Protein AF-A0AAN9B7I4-F1 (afdb_monomer_lite)

pLDDT: mean 71.46, std 21.98, range [24.2, 97.31]

Organism: NCBI:txid31220

Secondary structure (DSSP, 8-state):
------------------------------------------------------------------PPPPTT-------PPPGGGSS----HHHHHHHHHHHHHHHHHHHHHHHHHH-----------------------------------------------------------------------------------TTHHHHHHHHHHHHHHHHHHHHHHHHHHHHHHHHHHHHHHHHHHHHHHHHHHHHHHHHHHHHHHHHHHHHHHHHHHHHHHHHHHHHHHHHHHHHHHHHHHHHHHHHHHHHHHHHHHHHHHHHHHHHHHHHHHHHHHHHHHHHHHHHHHHHHHHHHHHHHHHHHHHHHHHHHHHHHHHHHHHHHHHHHHHHHHHHHHHHHHHHHHHHHHHHHHHHHHHHHHHHHHHHHHHHHHHHHHHHHHHHHHHHHHHHHHHTTTTTHHHHTTHHHHTTHHHHHHHHHHHHHHHHHHHHHHHHHHHHHHHHHHHHHHHHHHHHHHHHHHHHHHHHHHHHHHHHHHHHHHHHHHHHHHHHHHHHHHHHHHHHHHHHHHHHHHHHHHHHHHHHHHHHHHHHHHHHHHHHHHHHHHHHHHHHHHHHHHHHHHHHHHHHHHHHHHHHHHHHHHHHHHHHHHHHHHHHHHHHHHHHGGGGGG-TT-----GGGGGTHHHHHHHHHHHHHHHHHHHHHHHHHHHHHHHHHHHHHHHHHHHHHHHHHHHHHHHHHHHHHHHHHHHHHHHHHHHHHHHHHHHHHHHHHHHHHHHHHHHHHHHHHHHHHHHHHHHHHHHHHHHHHHHHHHHHHHHHHHHHHHHHHHHHHHHHHHHHHHHHHHHHHHHHHHHHHHHHHHHHHHHHHHHHHHHHHHHHHHHHHHHHHHHHHHHHHHHHSTTTHHHHHHHTTS-TT-------------------

Foldseek 3Di:
DDDDDDDDDDDDDDDDDDDDDDDDDDDDDDDDDDDDDDDDDYDDDDDDDDDDDDDDDDDDDDDDDDDDDDPPQDQDDDDDDPPPPPPDPDPPPLVVVLVVLVVVVVVVVVVVVCVPDPDDDDDDDDDDDDDDDDDDDDDDDDDDDDDDDDDDDDDDDDDDDDDDDDDDDDDDDDDDDDDDDDDDDDDDDDDDDDDDDDDDPDVVSVVSNSVSVSVVVVVVVVVVVVVVVVVVVVVVVVVVVVVVVVCCVPVVVVVVVVVVVVVVVVVVVVVVVVVVVVVVVVVVVVVVVVVVVVVVVVVVVVVVCVVCVVVVVVVVVVVVVVVVVVVVVVVVVVVVVVVVVVVVVVVVVVVVVVVVVVVVVVVVVVVVVVVVVVVVVVVVVVVVVVVVVVVVVVVVVVVVVVVVVVVVVVVVVVVVVVVVVVVVVVVVVVVVVVVVVVVVVCVVCVVVCVVVVVVPPPVVVPPPPPPPPPPPPPVVVVPVVVVVVVVPVVVVVVVVVVVVVVVVVVVVVVVVVVVVVVVVVVVVVVVVVVVVVVVVVVVVVVVVVVVVVVVVVVVVVVVVVVVVVVVVVVVVVVVVVVVVVVVVVVVVVVVVVVVVVVVVVVVVVVVVVVVVVVVVVVVVVVVVVVVVVVVVVVVVVVVVVVVVVVVVVVVVVVVVVVVVVVVVPPPPPPPDPPPPPPPPVVVVPVVVVVVVVVVVVVVVVVVVVVVVVVVVVVVVVVVVVVVVVVVVVVVVVVVVVVVVVVVVVVVVVVVVVVVVVVVVVVVVVVVVVVVVVVVVVVVVVVVVVVVVVVVVVVVVVVVVVVVVVVVVVVVVVVVVVVVVVVVVVVVVVVVVVVVVVVVVVVVVVVVVVVVVVVVVVVVVVVVVVVVVVVVVVVVVVVVVVVVVVVVVVVVVVVVVVPPPPVVVVCVPVVVPPPDDDDDDDDDDDDDDDDDDDD

Structure (mmCIF, N/CA/C/O backbone):
data_AF-A0AAN9B7I4-F1
#
_entry.id   AF-A0AAN9B7I4-F1
#
loop_
_atom_site.group_PDB
_atom_site.id
_atom_site.type_symbol
_atom_site.label_atom_id
_atom_site.label_alt_id
_atom_site.label_comp_id
_atom_site.label_asym_id
_atom_site.label_entity_id
_atom_site.label_seq_id
_atom_site.pdbx_PDB_ins_code
_atom_site.Cartn_x
_atom_site.Cartn_y
_atom_site.Cartn_z
_atom_site.occupancy
_atom_site.B_iso_or_equiv
_atom_site.auth_seq_id
_atom_site.auth_comp_id
_atom_site.auth_asym_id
_atom_site.auth_atom_id
_atom_site.pdbx_PDB_model_num
ATOM 1 N N . MET A 1 1 ? 20.850 -17.113 55.176 1.00 36.38 1 MET A N 1
ATOM 2 C CA . MET A 1 1 ? 21.477 -18.455 55.058 1.00 36.38 1 MET A CA 1
ATOM 3 C C . MET A 1 1 ? 21.559 -18.829 53.573 1.00 36.38 1 MET A C 1
ATOM 5 O O . MET A 1 1 ? 21.105 -18.020 52.778 1.00 36.38 1 MET A O 1
ATOM 9 N N . ALA A 1 2 ? 22.189 -19.963 53.228 1.00 35.62 2 ALA A N 1
ATOM 10 C CA . ALA A 1 2 ? 22.492 -20.498 51.880 1.00 35.62 2 ALA A CA 1
ATOM 11 C C . ALA A 1 2 ? 21.552 -20.077 50.716 1.00 35.62 2 ALA A C 1
ATOM 13 O O . ALA A 1 2 ? 20.344 -20.038 50.913 1.00 35.62 2 ALA A O 1
ATOM 14 N N . ALA A 1 3 ? 21.979 -19.751 49.485 1.00 40.47 3 ALA A N 1
ATOM 15 C CA . ALA A 1 3 ? 23.208 -19.982 48.691 1.00 40.47 3 ALA A CA 1
ATOM 16 C C . ALA A 1 3 ? 23.383 -21.372 48.020 1.00 40.47 3 ALA A C 1
ATOM 18 O O . ALA A 1 3 ? 23.667 -22.366 48.684 1.00 40.47 3 ALA A O 1
ATOM 19 N N . SER A 1 4 ? 23.331 -21.395 46.679 1.00 39.41 4 SER A N 1
ATOM 20 C CA . SER A 1 4 ? 24.016 -22.311 45.730 1.00 39.41 4 SER A CA 1
ATOM 21 C C . SER A 1 4 ? 23.885 -21.691 44.323 1.00 39.41 4 SER A C 1
ATOM 23 O O . SER A 1 4 ? 22.821 -21.180 44.000 1.00 39.41 4 SER A O 1
ATOM 25 N N . LYS A 1 5 ? 24.961 -21.439 43.561 1.00 47.22 5 LYS A N 1
ATOM 26 C CA . LYS A 1 5 ? 25.861 -22.364 42.825 1.00 47.22 5 LYS A CA 1
ATOM 27 C C . LYS A 1 5 ? 25.140 -23.078 41.663 1.00 47.22 5 LYS A C 1
ATOM 29 O O . LYS A 1 5 ? 24.218 -23.834 41.920 1.00 47.22 5 LYS A O 1
ATOM 34 N N . VAL A 1 6 ? 25.386 -22.720 40.392 1.00 39.31 6 VAL A N 1
ATOM 35 C CA . VAL A 1 6 ? 26.610 -22.872 39.547 1.00 39.31 6 VAL A CA 1
ATOM 36 C C . VAL A 1 6 ? 26.703 -24.257 38.900 1.00 39.31 6 VAL A C 1
ATOM 38 O O . VAL A 1 6 ? 26.811 -25.241 39.619 1.00 39.31 6 VAL A O 1
ATOM 41 N N . VAL A 1 7 ? 26.794 -24.288 37.562 1.00 32.41 7 VAL A N 1
ATOM 42 C CA . VAL A 1 7 ? 27.755 -25.084 36.764 1.00 32.41 7 VAL A CA 1
ATOM 43 C C . VAL A 1 7 ? 27.819 -24.506 35.334 1.00 32.41 7 VAL A C 1
ATOM 45 O O . VAL A 1 7 ? 26.870 -23.879 34.870 1.00 32.41 7 VAL A O 1
ATOM 48 N N . ARG A 1 8 ? 28.967 -24.680 34.669 1.00 47.56 8 ARG A N 1
ATOM 49 C CA . ARG A 1 8 ? 29.297 -24.294 33.284 1.00 47.56 8 ARG A CA 1
ATOM 50 C C . ARG A 1 8 ? 29.965 -25.509 32.638 1.00 47.56 8 ARG A C 1
ATOM 52 O O . ARG A 1 8 ? 30.765 -26.150 33.315 1.00 47.56 8 ARG A O 1
ATOM 59 N N . VAL A 1 9 ? 29.660 -25.813 31.377 1.00 35.94 9 VAL A N 1
ATOM 60 C CA . VAL A 1 9 ? 30.302 -26.896 30.608 1.00 35.94 9 VAL A CA 1
ATOM 61 C C . VAL A 1 9 ? 30.585 -26.404 29.189 1.00 35.94 9 VAL A C 1
ATOM 63 O O . VAL A 1 9 ? 29.771 -25.688 28.609 1.00 35.94 9 VAL A O 1
ATOM 66 N N . GLU A 1 10 ? 31.747 -26.781 28.667 1.00 50.59 10 GLU A N 1
ATOM 67 C CA . GLU A 1 10 ? 32.235 -26.551 27.306 1.00 50.59 10 GLU A CA 1
ATOM 68 C C . GLU A 1 10 ? 32.622 -27.921 26.724 1.00 50.59 10 GLU A C 1
ATOM 70 O O . GLU A 1 10 ? 33.166 -28.727 27.468 1.00 50.59 10 GLU A O 1
ATOM 75 N N . ASP A 1 11 ? 32.308 -28.175 25.449 1.00 35.66 11 ASP A N 1
ATOM 76 C CA . ASP A 1 11 ? 32.917 -29.148 24.510 1.00 35.66 11 ASP A CA 1
ATOM 77 C C . ASP A 1 11 ? 32.145 -28.979 23.167 1.00 35.66 11 ASP A C 1
ATOM 79 O O . ASP A 1 11 ? 30.934 -28.763 23.209 1.00 35.66 11 ASP A O 1
ATOM 83 N N . VAL A 1 12 ? 32.689 -28.868 21.941 1.00 40.31 12 VAL A N 1
ATOM 84 C CA . VAL A 1 12 ? 33.895 -29.384 21.243 1.00 40.31 12 VAL A CA 1
ATOM 85 C C . VAL A 1 12 ? 33.637 -30.726 20.521 1.00 40.31 12 VAL A C 1
ATOM 87 O O . VAL A 1 12 ? 32.940 -31.588 21.042 1.00 40.31 12 VAL A O 1
ATOM 90 N N . LEU A 1 13 ? 34.227 -30.879 19.316 1.00 32.97 13 LEU A N 1
ATOM 91 C CA . LEU A 1 13 ? 34.046 -31.959 18.310 1.00 32.97 13 LEU A CA 1
ATOM 92 C C . LEU A 1 13 ? 32.730 -31.855 17.480 1.00 32.97 13 LEU A C 1
ATOM 94 O O . LEU A 1 13 ? 31.719 -31.387 17.989 1.00 32.97 13 LEU A O 1
ATOM 98 N N . GLN A 1 14 ? 32.653 -32.240 16.192 1.00 33.91 14 GLN A N 1
ATOM 99 C CA . GLN A 1 14 ? 33.687 -32.673 15.227 1.00 33.91 14 GLN A CA 1
ATOM 100 C C . GLN A 1 14 ? 33.259 -32.419 13.758 1.00 33.91 14 GLN A C 1
ATOM 102 O O . GLN A 1 14 ? 32.125 -32.026 13.492 1.00 33.91 14 GLN A O 1
ATOM 107 N N . GLU A 1 15 ? 34.170 -32.655 12.806 1.00 40.38 15 GLU A N 1
ATOM 108 C CA . GLU A 1 15 ? 33.915 -32.611 11.353 1.00 40.38 15 GLU A CA 1
ATOM 109 C C . GLU A 1 15 ? 33.007 -33.762 10.865 1.00 40.38 15 GLU A C 1
ATOM 111 O O . GLU A 1 15 ? 32.890 -34.799 11.517 1.00 40.38 15 GLU A O 1
ATOM 116 N N . GLY A 1 16 ? 32.395 -33.606 9.682 1.00 32.72 16 GLY A N 1
ATOM 117 C CA . GLY A 1 16 ? 31.444 -34.583 9.134 1.00 32.72 16 GLY A CA 1
ATOM 118 C C . GLY A 1 16 ? 31.165 -34.441 7.635 1.00 32.72 16 GLY A C 1
ATOM 119 O O . GLY A 1 16 ? 30.008 -34.326 7.240 1.00 32.72 16 GLY A O 1
ATOM 120 N N . ASP A 1 17 ? 32.207 -34.434 6.800 1.00 40.50 17 ASP A N 1
ATOM 121 C CA . ASP A 1 17 ? 32.061 -34.440 5.335 1.00 40.50 17 ASP A CA 1
ATOM 122 C C . ASP A 1 17 ? 31.483 -35.777 4.821 1.00 40.50 17 ASP A C 1
ATOM 124 O O . ASP A 1 17 ? 31.866 -36.852 5.298 1.00 40.50 17 ASP A O 1
ATOM 128 N N . ARG A 1 18 ? 30.557 -35.729 3.847 1.00 33.91 18 ARG A N 1
ATOM 129 C CA . ARG A 1 18 ? 30.039 -36.926 3.157 1.00 33.91 18 ARG A CA 1
ATOM 130 C C . ARG A 1 18 ? 29.348 -36.642 1.818 1.00 33.91 18 ARG A C 1
ATOM 132 O O . ARG A 1 18 ? 28.156 -36.353 1.738 1.00 33.91 18 ARG A O 1
ATOM 139 N N . VAL A 1 19 ? 30.093 -36.878 0.743 1.00 33.50 19 VAL A N 1
ATOM 140 C CA . VAL A 1 19 ? 29.577 -37.065 -0.623 1.00 33.50 19 VAL A CA 1
ATOM 141 C C . VAL A 1 19 ? 28.818 -38.396 -0.744 1.00 33.50 19 VAL A C 1
ATOM 143 O O . VAL A 1 19 ? 29.312 -39.427 -0.286 1.00 33.50 19 VAL A O 1
ATOM 146 N N . SER A 1 20 ? 27.680 -38.417 -1.452 1.00 37.75 20 SER A N 1
ATOM 147 C CA . SER A 1 20 ? 27.233 -39.579 -2.251 1.00 37.75 20 SER A CA 1
ATOM 148 C C . SER A 1 20 ? 26.175 -39.193 -3.306 1.00 37.75 20 SER A C 1
ATOM 150 O O . SER A 1 20 ? 25.523 -38.163 -3.139 1.00 37.75 20 SER A O 1
ATOM 152 N N . PRO A 1 21 ? 26.024 -39.956 -4.414 1.00 53.41 21 PRO A N 1
ATOM 153 C CA . PRO A 1 21 ? 25.428 -39.436 -5.650 1.00 53.41 21 PRO A CA 1
ATOM 154 C C . PRO A 1 21 ? 24.145 -40.159 -6.103 1.00 53.41 21 PRO A C 1
ATOM 156 O O . PRO A 1 21 ? 23.816 -41.243 -5.624 1.00 53.41 21 PRO A O 1
ATOM 159 N N . MET A 1 22 ? 23.509 -39.635 -7.158 1.00 29.58 22 MET A N 1
ATOM 160 C CA . MET A 1 22 ? 22.741 -40.466 -8.092 1.00 29.58 22 MET A CA 1
ATOM 161 C C . MET A 1 22 ? 22.901 -39.965 -9.540 1.00 29.58 22 MET A C 1
ATOM 163 O O . MET A 1 22 ? 22.880 -38.765 -9.801 1.00 29.58 22 MET A O 1
ATOM 167 N N . GLN A 1 23 ? 23.108 -40.899 -10.468 1.00 32.56 23 GLN A N 1
ATOM 168 C CA . GLN A 1 23 ? 23.260 -40.709 -11.919 1.00 32.56 23 GLN A CA 1
ATOM 169 C C . GLN A 1 23 ? 22.342 -41.710 -12.657 1.00 32.56 23 GLN A C 1
ATOM 171 O O . GLN A 1 23 ? 21.681 -42.510 -11.996 1.00 32.56 23 GLN A O 1
ATOM 176 N N . LEU A 1 24 ? 22.415 -41.727 -14.003 1.00 30.88 24 LEU A N 1
ATOM 177 C CA . LEU A 1 24 ? 21.711 -42.610 -14.964 1.00 30.88 24 LEU A CA 1
ATOM 178 C C . LEU A 1 24 ? 20.269 -42.149 -15.280 1.00 30.88 24 LEU A C 1
ATOM 180 O O . LEU A 1 24 ? 19.570 -41.716 -14.374 1.00 30.88 24 LEU A O 1
ATOM 184 N N . LEU A 1 25 ? 19.724 -42.216 -16.508 1.00 31.17 25 LEU A N 1
ATOM 185 C CA . LEU A 1 25 ? 20.184 -42.488 -17.901 1.00 31.17 25 LEU A CA 1
ATOM 186 C C . LEU A 1 25 ? 19.069 -41.937 -18.851 1.00 31.17 25 LEU A C 1
ATOM 188 O O . LEU A 1 25 ? 17.961 -41.724 -18.368 1.00 31.17 25 LEU A O 1
ATOM 192 N N . GLY A 1 26 ? 19.194 -41.696 -20.168 1.00 28.95 26 GLY A N 1
ATOM 193 C CA . GLY A 1 26 ? 20.288 -41.735 -21.167 1.00 28.95 26 GLY A CA 1
ATOM 194 C C . GLY A 1 26 ? 20.218 -40.487 -22.096 1.00 28.95 26 GLY A C 1
ATOM 195 O O . GLY A 1 26 ? 19.454 -39.576 -21.795 1.00 28.95 26 GLY A O 1
ATOM 196 N N . ARG A 1 27 ? 21.059 -40.262 -23.127 1.00 37.62 27 ARG A N 1
ATOM 197 C CA . ARG A 1 27 ? 21.410 -41.081 -24.325 1.00 37.62 27 ARG A CA 1
ATOM 198 C C . ARG A 1 27 ? 20.201 -41.204 -25.279 1.00 37.62 27 ARG A C 1
ATOM 200 O O . ARG A 1 27 ? 19.124 -41.509 -24.787 1.00 37.62 27 ARG A O 1
ATOM 207 N N . GLU A 1 28 ? 20.253 -40.930 -26.590 1.00 31.98 28 GLU A N 1
ATOM 208 C CA . GLU A 1 28 ? 21.300 -40.996 -27.652 1.00 31.98 28 GLU A CA 1
ATOM 209 C C . GLU A 1 28 ? 21.561 -39.608 -28.318 1.00 31.98 28 GLU A C 1
ATOM 211 O O . GLU A 1 28 ? 20.725 -38.720 -28.195 1.00 31.98 28 GLU A O 1
ATOM 216 N N . GLU A 1 29 ? 22.754 -39.216 -28.807 1.00 37.81 29 GLU A N 1
ATOM 217 C CA . GLU A 1 29 ? 23.580 -39.676 -29.963 1.00 37.81 29 GLU A CA 1
ATOM 218 C C . GLU A 1 29 ? 22.959 -39.373 -31.356 1.00 37.81 29 GLU A C 1
ATOM 220 O O . GLU A 1 29 ? 21.746 -39.426 -31.502 1.00 37.81 29 GLU A O 1
ATOM 225 N N . HIS A 1 30 ? 23.683 -38.938 -32.408 1.00 34.69 30 HIS A N 1
ATOM 226 C CA . HIS A 1 30 ? 25.017 -39.332 -32.925 1.00 34.69 30 HIS A CA 1
ATOM 227 C C . HIS A 1 30 ? 25.857 -38.167 -33.558 1.00 34.69 30 HIS A C 1
ATOM 229 O O . HIS A 1 30 ? 25.381 -37.046 -33.690 1.00 34.69 30 HIS A O 1
ATOM 235 N N . SER A 1 31 ? 27.105 -38.495 -33.956 1.00 33.59 31 SER A N 1
ATOM 236 C CA . SER A 1 31 ? 28.122 -37.824 -34.833 1.00 33.59 31 SER A CA 1
ATOM 237 C C . SER A 1 31 ? 27.741 -36.596 -35.698 1.00 33.59 31 SER A C 1
ATOM 239 O O . SER A 1 31 ? 26.646 -36.558 -36.247 1.00 33.59 31 SER A O 1
ATOM 241 N N . GLY A 1 32 ? 28.629 -35.638 -36.028 1.00 32.47 32 GLY A N 1
ATOM 242 C CA . GLY A 1 32 ? 30.102 -35.469 -35.880 1.00 32.47 32 GLY A CA 1
ATOM 243 C C . GLY A 1 32 ? 30.542 -34.150 -36.587 1.00 32.47 32 GLY A C 1
ATOM 244 O O . GLY A 1 32 ? 29.669 -33.350 -36.905 1.00 32.47 32 GLY A O 1
ATOM 245 N N . GLU A 1 33 ? 31.802 -33.810 -36.916 1.00 30.97 33 GLU A N 1
ATOM 246 C CA . GLU A 1 33 ? 33.152 -34.380 -36.693 1.00 30.97 33 GLU A CA 1
ATOM 247 C C . GLU A 1 33 ? 34.234 -33.271 -36.971 1.00 30.97 33 GLU A C 1
ATOM 249 O O . GLU A 1 33 ? 33.903 -32.167 -37.397 1.00 30.97 33 GLU A O 1
ATOM 254 N N . SER A 1 34 ? 35.515 -33.570 -36.716 1.00 33.50 34 SER A N 1
ATOM 255 C CA . SER A 1 34 ? 36.810 -32.968 -37.150 1.00 33.50 34 SER A CA 1
ATOM 256 C C . SER A 1 34 ? 36.881 -32.113 -38.445 1.00 33.50 34 SER A C 1
ATOM 258 O O . SER A 1 34 ? 36.137 -32.362 -39.384 1.00 33.50 34 SER A O 1
ATOM 260 N N . LYS A 1 35 ? 37.843 -31.185 -38.676 1.00 32.56 35 LYS A N 1
ATOM 261 C CA . LYS A 1 35 ? 39.179 -30.831 -38.087 1.00 32.56 35 LYS A CA 1
ATOM 262 C C . LYS A 1 35 ? 39.461 -29.313 -38.315 1.00 32.56 35 LYS A C 1
ATOM 264 O O . LYS A 1 35 ? 38.820 -28.712 -39.166 1.00 32.56 35 LYS A O 1
ATOM 269 N N . SER A 1 36 ? 40.265 -28.599 -37.505 1.00 30.47 36 SER A N 1
ATOM 270 C CA . SER A 1 36 ? 41.743 -28.391 -37.597 1.00 30.47 36 SER A CA 1
ATOM 271 C C . SER A 1 36 ? 42.248 -27.937 -38.994 1.00 30.47 36 SER A C 1
ATOM 273 O O . SER A 1 36 ? 41.838 -28.523 -39.986 1.00 30.47 36 SER A O 1
ATOM 275 N N . THR A 1 37 ? 43.157 -26.957 -39.187 1.00 29.95 37 THR A N 1
ATOM 276 C CA . THR A 1 37 ? 44.309 -26.515 -38.349 1.00 29.95 37 THR A CA 1
ATOM 277 C C . THR A 1 37 ? 44.760 -25.053 -38.655 1.00 29.95 37 THR A C 1
ATOM 279 O O . THR A 1 37 ? 44.268 -24.434 -39.592 1.00 29.95 37 THR A O 1
ATOM 282 N N . HIS A 1 38 ? 45.718 -24.517 -37.877 1.00 29.98 38 HIS A N 1
ATOM 283 C CA . HIS A 1 38 ? 46.519 -23.279 -38.087 1.00 29.98 38 HIS A CA 1
ATOM 284 C C . HIS A 1 38 ? 47.220 -23.187 -39.477 1.00 29.98 38 HIS A C 1
ATOM 286 O O . HIS A 1 38 ? 47.378 -24.215 -40.126 1.00 29.98 38 HIS A O 1
ATOM 292 N N . GLY A 1 39 ? 47.761 -22.049 -39.964 1.00 28.45 39 GLY A N 1
ATOM 293 C CA . GLY A 1 39 ? 47.734 -20.646 -39.494 1.00 28.45 39 GLY A CA 1
ATOM 294 C C . GLY A 1 39 ? 48.975 -19.796 -39.902 1.00 28.45 39 GLY A C 1
ATOM 295 O O . GLY A 1 39 ? 50.001 -20.348 -40.267 1.00 28.45 39 GLY A O 1
ATOM 296 N N . SER A 1 40 ? 48.883 -18.463 -39.733 1.00 30.59 40 SER A N 1
ATOM 297 C CA . SER A 1 40 ? 49.971 -17.474 -39.465 1.00 30.59 40 SER A CA 1
ATOM 298 C C . SER A 1 40 ? 51.064 -17.050 -40.499 1.00 30.59 40 SER A C 1
ATOM 300 O O . SER A 1 40 ? 51.979 -17.799 -40.802 1.00 30.59 40 SER A O 1
ATOM 302 N N . LEU A 1 41 ? 51.054 -15.735 -40.813 1.00 29.08 41 LEU A N 1
ATOM 303 C CA . LEU A 1 41 ? 52.176 -14.753 -40.904 1.00 29.08 41 LEU A CA 1
ATOM 304 C C . LEU A 1 41 ? 53.292 -14.745 -42.000 1.00 29.08 41 LEU A C 1
ATOM 306 O O . LEU A 1 41 ? 54.216 -15.549 -41.975 1.00 29.08 41 LEU A O 1
ATOM 310 N N . SER A 1 42 ? 53.376 -13.576 -42.680 1.00 29.20 42 SER A N 1
ATOM 311 C CA . SER A 1 42 ? 54.605 -12.788 -43.029 1.00 29.20 42 SER A CA 1
ATOM 312 C C . SER A 1 42 ? 55.508 -13.270 -44.206 1.00 29.20 42 SER A C 1
ATOM 314 O O . SER A 1 42 ? 55.400 -14.428 -44.576 1.00 29.20 42 SER A O 1
ATOM 316 N N . VAL A 1 43 ? 56.423 -12.508 -44.859 1.00 29.33 43 VAL A N 1
ATOM 317 C CA . VAL A 1 43 ? 56.722 -11.050 -45.073 1.00 29.33 43 VAL A CA 1
ATOM 318 C C . VAL A 1 43 ? 57.823 -10.912 -46.179 1.00 29.33 43 VAL A C 1
ATOM 320 O O . VAL A 1 43 ? 58.542 -11.877 -46.413 1.00 29.33 43 VAL A O 1
ATOM 323 N N . THR A 1 44 ? 58.018 -9.719 -46.791 1.00 29.47 44 THR A N 1
ATOM 324 C CA . THR A 1 44 ? 59.130 -9.297 -47.724 1.00 29.47 44 THR A CA 1
ATOM 325 C C . THR A 1 44 ? 59.294 -10.031 -49.084 1.00 29.47 44 THR A C 1
ATOM 327 O O . THR A 1 44 ? 58.729 -11.101 -49.252 1.00 29.47 44 THR A O 1
ATOM 330 N N . ALA A 1 45 ? 60.086 -9.576 -50.084 1.00 29.27 45 ALA A N 1
ATOM 331 C CA . ALA A 1 45 ? 60.391 -8.241 -50.680 1.00 29.27 45 ALA A CA 1
ATOM 332 C C . ALA A 1 45 ? 61.374 -8.395 -51.893 1.00 29.27 45 ALA A C 1
ATOM 334 O O . ALA A 1 45 ? 62.079 -9.398 -51.926 1.00 29.27 45 ALA A O 1
ATOM 335 N N . LEU A 1 46 ? 61.503 -7.375 -52.780 1.00 29.47 46 LEU A N 1
ATOM 336 C CA . LEU A 1 46 ? 62.567 -7.204 -53.828 1.00 29.47 46 LEU A CA 1
ATOM 337 C C . LEU A 1 46 ? 62.548 -8.269 -54.987 1.00 29.47 46 LEU A C 1
ATOM 339 O O . LEU A 1 46 ? 61.891 -9.290 -54.835 1.00 29.47 46 LEU A O 1
ATOM 343 N N . GLU A 1 47 ? 63.157 -8.150 -56.191 1.00 29.55 47 GLU A N 1
ATOM 344 C CA . GLU A 1 47 ? 63.723 -7.030 -56.993 1.00 29.55 47 GLU A CA 1
ATOM 345 C C . GLU A 1 47 ? 63.911 -7.388 -58.509 1.00 29.55 47 GLU A C 1
ATOM 347 O O . GLU A 1 47 ? 64.069 -8.554 -58.846 1.00 29.55 47 GLU A O 1
ATOM 352 N N . SER A 1 48 ? 64.015 -6.355 -59.373 1.00 32.94 48 SER A N 1
ATOM 353 C CA . SER A 1 48 ? 64.950 -6.194 -60.533 1.00 32.94 48 SER A CA 1
ATOM 354 C C . SER A 1 48 ? 64.934 -6.989 -61.880 1.00 32.94 48 SER A C 1
ATOM 356 O O . SER A 1 48 ? 64.929 -8.210 -61.916 1.00 32.94 48 SER A O 1
ATOM 358 N N . GLN A 1 49 ? 65.183 -6.212 -62.968 1.00 31.61 49 GLN A N 1
ATOM 359 C CA . GLN A 1 49 ? 65.982 -6.490 -64.210 1.00 31.61 49 GLN A CA 1
ATOM 360 C C . GLN A 1 49 ? 65.489 -7.491 -65.309 1.00 31.61 49 GLN A C 1
ATOM 362 O O . GLN A 1 49 ? 64.630 -8.315 -65.030 1.00 31.61 49 GLN A O 1
ATOM 367 N N . LYS A 1 50 ? 66.015 -7.530 -66.569 1.00 32.78 50 LYS A N 1
ATOM 368 C CA . LYS A 1 50 ? 66.467 -6.511 -67.587 1.00 32.78 50 LYS A CA 1
ATOM 369 C C . LYS A 1 50 ? 66.862 -7.202 -68.943 1.00 32.78 50 LYS A C 1
ATOM 371 O O . LYS A 1 50 ? 67.196 -8.377 -68.920 1.00 32.78 50 LYS A O 1
ATOM 376 N N . ASP A 1 51 ? 66.937 -6.432 -70.047 1.00 29.98 51 ASP A N 1
ATOM 377 C CA . ASP A 1 51 ? 67.716 -6.635 -71.315 1.00 29.98 51 ASP A CA 1
ATOM 378 C C . ASP A 1 51 ? 67.366 -7.730 -72.371 1.00 29.98 51 ASP A C 1
ATOM 380 O O . ASP A 1 51 ? 66.642 -8.681 -72.099 1.00 29.98 51 ASP A O 1
ATOM 384 N N . GLY A 1 52 ? 67.904 -7.539 -73.602 1.00 28.56 52 GLY A N 1
ATOM 385 C CA . GLY A 1 52 ? 67.810 -8.399 -74.814 1.00 28.56 52 GLY A CA 1
ATOM 386 C C . GLY A 1 52 ? 66.841 -7.873 -75.902 1.00 28.56 52 GLY A C 1
ATOM 387 O O . GLY A 1 52 ? 65.645 -7.849 -75.635 1.00 28.56 52 GLY A O 1
ATOM 388 N N . SER A 1 53 ? 67.158 -7.361 -77.111 1.00 33.28 53 SER A N 1
ATOM 389 C CA . SER A 1 53 ? 68.319 -7.290 -78.047 1.00 33.28 53 SER A CA 1
ATOM 390 C C . SER A 1 53 ? 68.534 -8.453 -79.037 1.00 33.28 53 SER A C 1
ATOM 392 O O . SER A 1 53 ? 68.951 -9.511 -78.590 1.00 33.28 53 SER A O 1
ATOM 394 N N . GLU A 1 54 ? 68.363 -8.209 -80.355 1.00 31.53 54 GLU A N 1
ATOM 395 C CA . GLU A 1 54 ? 69.194 -8.725 -81.483 1.00 31.53 54 GLU A CA 1
ATOM 396 C C . GLU A 1 54 ? 68.734 -8.182 -82.867 1.00 31.53 54 GLU A C 1
ATOM 398 O O . GLU A 1 54 ? 67.744 -7.448 -82.932 1.00 31.53 54 GLU A O 1
ATOM 403 N N . ALA A 1 55 ? 69.487 -8.463 -83.947 1.00 33.97 55 ALA A N 1
ATOM 404 C CA . ALA A 1 55 ? 69.327 -7.891 -85.299 1.00 33.97 55 ALA A CA 1
ATOM 405 C C . ALA A 1 55 ? 69.768 -8.852 -86.439 1.00 33.97 55 ALA A C 1
ATOM 407 O O . ALA A 1 55 ? 70.411 -9.860 -86.169 1.00 33.97 55 ALA A O 1
ATOM 408 N N . ALA A 1 56 ? 69.433 -8.506 -87.693 1.00 32.09 56 ALA A N 1
ATOM 409 C CA . ALA A 1 56 ? 69.927 -9.056 -88.975 1.00 32.09 56 ALA A CA 1
ATOM 410 C C . ALA A 1 56 ? 69.667 -7.972 -90.060 1.00 32.09 56 ALA A C 1
ATOM 412 O O . ALA A 1 56 ? 68.625 -7.317 -89.995 1.00 32.09 56 ALA A O 1
ATOM 413 N N . GLU A 1 57 ? 70.627 -7.542 -90.890 1.00 33.56 57 GLU A N 1
ATOM 414 C CA . GLU A 1 57 ? 71.225 -8.220 -92.069 1.00 33.56 57 GLU A CA 1
ATOM 415 C C . GLU A 1 57 ? 70.175 -8.445 -93.185 1.00 33.56 57 GLU A C 1
ATOM 417 O O . GLU A 1 57 ? 69.155 -9.081 -92.935 1.00 33.56 57 GLU A O 1
ATOM 422 N N . GLU A 1 58 ? 70.206 -7.816 -94.372 1.00 38.28 58 GLU A N 1
ATOM 423 C CA . GLU A 1 58 ? 71.262 -7.440 -95.353 1.00 38.28 58 GLU A CA 1
ATOM 424 C C . GLU A 1 58 ? 71.389 -8.474 -96.487 1.00 38.28 58 GLU A C 1
ATOM 426 O O . GLU A 1 58 ? 71.769 -9.616 -96.262 1.00 38.28 58 GLU A O 1
ATOM 431 N N . GLU A 1 59 ? 71.070 -8.058 -97.719 1.00 34.56 59 GLU A N 1
ATOM 432 C CA . GLU A 1 59 ? 71.316 -8.818 -98.952 1.00 34.56 59 GLU A CA 1
ATOM 433 C C . GLU A 1 59 ? 71.352 -7.839 -100.146 1.00 34.56 59 GLU A C 1
ATOM 435 O O . GLU A 1 59 ? 70.660 -6.816 -100.128 1.00 34.56 59 GLU A O 1
ATOM 440 N N . ALA A 1 60 ? 72.175 -8.114 -101.165 1.00 37.12 60 ALA A N 1
ATOM 441 C CA . ALA A 1 60 ? 72.402 -7.220 -102.305 1.00 37.12 60 ALA A CA 1
ATOM 442 C C . ALA A 1 60 ? 72.497 -7.998 -103.629 1.00 37.12 60 ALA A C 1
ATOM 444 O O . ALA A 1 60 ? 73.137 -9.047 -103.689 1.00 37.12 60 ALA A O 1
ATOM 445 N N . GLU A 1 61 ? 71.903 -7.459 -104.696 1.00 37.62 61 GLU A N 1
ATOM 446 C CA . GLU A 1 61 ? 71.984 -8.004 -106.059 1.00 37.62 61 GLU A CA 1
ATOM 447 C C . GLU A 1 61 ? 72.886 -7.126 -106.944 1.00 37.62 61 GLU A C 1
ATOM 449 O O . GLU A 1 61 ? 72.953 -5.909 -106.767 1.00 37.62 61 GLU A O 1
ATOM 454 N N . ALA A 1 62 ? 73.602 -7.749 -107.885 1.00 34.31 62 ALA A N 1
ATOM 455 C CA . ALA A 1 62 ? 74.552 -7.077 -108.773 1.00 34.31 62 ALA A CA 1
ATOM 456 C C . ALA A 1 62 ? 73.914 -6.697 -110.121 1.00 34.31 62 ALA A C 1
ATOM 458 O O . ALA A 1 62 ? 73.125 -7.463 -110.675 1.00 34.31 62 ALA A O 1
ATOM 459 N N . GLU A 1 63 ? 74.292 -5.539 -110.670 1.00 34.97 63 GLU A N 1
ATOM 460 C CA . GLU A 1 63 ? 73.878 -5.104 -112.009 1.00 34.97 63 GLU A CA 1
ATOM 461 C C . GLU A 1 63 ? 74.844 -5.617 -113.094 1.00 34.97 63 GLU A C 1
ATOM 463 O O . GLU A 1 63 ? 76.057 -5.667 -112.894 1.00 34.97 63 GLU A O 1
ATOM 468 N N . ASP A 1 64 ? 74.291 -6.006 -114.246 1.00 32.88 64 ASP A N 1
ATOM 469 C CA . ASP A 1 64 ? 75.000 -6.649 -115.361 1.00 32.88 64 ASP A CA 1
ATOM 470 C C . ASP A 1 64 ? 75.247 -5.611 -116.480 1.00 32.88 64 ASP A C 1
ATOM 472 O O . ASP A 1 64 ? 74.302 -5.131 -117.117 1.00 32.88 64 ASP A O 1
ATOM 476 N N . GLU A 1 65 ? 76.502 -5.188 -116.685 1.00 35.62 65 GLU A N 1
ATOM 477 C CA . GLU A 1 65 ? 76.839 -4.093 -117.613 1.00 35.62 65 GLU A CA 1
ATOM 478 C C . GLU A 1 65 ? 76.715 -4.505 -119.092 1.00 35.62 65 GLU A C 1
ATOM 480 O O . GLU A 1 65 ? 77.388 -5.417 -119.573 1.00 35.62 65 GLU A O 1
ATOM 485 N N . VAL A 1 66 ? 75.910 -3.760 -119.862 1.00 37.12 66 VAL A N 1
ATOM 486 C CA . VAL A 1 66 ? 75.743 -3.961 -121.313 1.00 37.12 66 VAL A CA 1
ATOM 487 C C . VAL A 1 66 ? 76.137 -2.696 -122.077 1.00 37.12 66 VAL A C 1
ATOM 489 O O . VAL A 1 66 ? 75.449 -1.675 -122.013 1.00 37.12 66 VAL A O 1
ATOM 492 N N . TYR A 1 67 ? 77.228 -2.776 -122.843 1.00 44.69 67 TYR A N 1
ATOM 493 C CA . TYR A 1 67 ? 77.746 -1.657 -123.637 1.00 44.69 67 TYR A CA 1
ATOM 494 C C . TYR A 1 67 ? 76.778 -1.208 -124.757 1.00 44.69 67 TYR A C 1
ATOM 496 O O . TYR A 1 67 ? 76.213 -2.053 -125.460 1.00 44.69 67 TYR A O 1
ATOM 504 N N . PRO A 1 68 ? 76.604 0.111 -124.979 1.00 44.84 68 PRO A N 1
ATOM 505 C CA . PRO A 1 68 ? 75.787 0.644 -126.068 1.00 44.84 68 PRO A CA 1
ATOM 506 C C . PRO A 1 68 ? 76.497 0.581 -127.433 1.00 44.84 68 PRO A C 1
ATOM 508 O O . PRO A 1 68 ? 77.723 0.626 -127.527 1.00 44.84 68 PRO A O 1
ATOM 511 N N . LEU A 1 69 ? 75.704 0.534 -128.509 1.00 47.50 69 LEU A N 1
ATOM 512 C CA . LEU A 1 69 ? 76.183 0.678 -129.890 1.00 47.50 69 LEU A CA 1
ATOM 513 C C . LEU A 1 69 ? 76.459 2.159 -130.248 1.00 47.50 69 LEU A C 1
ATOM 515 O O . LEU A 1 69 ? 75.889 3.045 -129.609 1.00 47.50 69 LEU A O 1
ATOM 519 N N . PRO A 1 70 ? 77.294 2.448 -131.272 1.00 50.38 70 PRO A N 1
ATOM 520 C CA . PRO A 1 70 ? 77.668 3.817 -131.644 1.00 50.38 70 PRO A CA 1
ATOM 521 C C . PRO A 1 70 ? 76.486 4.718 -132.036 1.00 50.38 70 PRO A C 1
ATOM 523 O O . PRO A 1 70 ? 75.532 4.273 -132.674 1.00 50.38 70 PRO A O 1
ATOM 526 N N . GLU A 1 71 ? 76.595 6.015 -131.731 1.00 46.41 71 GLU A N 1
ATOM 527 C CA . GLU A 1 71 ? 75.506 7.006 -131.848 1.00 46.41 71 GLU A CA 1
ATOM 528 C C . GLU A 1 71 ? 74.961 7.224 -133.274 1.00 46.41 71 GLU A C 1
ATOM 530 O O . GLU A 1 71 ? 73.839 7.700 -133.444 1.00 46.41 71 GLU A O 1
ATOM 535 N N . ASN A 1 72 ? 75.715 6.833 -134.303 1.00 50.12 72 ASN A N 1
ATOM 536 C CA . ASN A 1 72 ? 75.414 7.105 -135.714 1.00 50.12 72 ASN A CA 1
ATOM 537 C C . ASN A 1 72 ? 74.444 6.092 -136.366 1.00 50.12 72 ASN A C 1
ATOM 539 O O . ASN A 1 72 ? 74.377 6.006 -137.593 1.00 50.12 72 ASN A O 1
ATOM 543 N N . TRP A 1 73 ? 73.719 5.283 -135.584 1.00 51.88 73 TRP A N 1
ATOM 544 C CA . TRP A 1 73 ? 72.859 4.223 -136.127 1.00 51.88 73 TRP A CA 1
ATOM 545 C C . TRP A 1 73 ? 71.579 4.784 -136.791 1.00 51.88 73 TRP A C 1
ATOM 547 O O . TRP A 1 73 ? 70.875 5.593 -136.175 1.00 51.88 73 TRP A O 1
ATOM 557 N N . PRO A 1 74 ? 71.225 4.369 -138.026 1.00 45.53 74 PRO A N 1
ATOM 558 C CA . PRO A 1 74 ? 70.140 4.988 -138.787 1.00 45.53 74 PRO A CA 1
ATOM 559 C C . PRO A 1 74 ? 68.757 4.754 -138.159 1.00 45.53 74 PRO A C 1
ATOM 561 O O . PRO A 1 74 ? 68.279 3.625 -138.029 1.00 45.53 74 PRO A O 1
ATOM 564 N N . ARG A 1 75 ? 68.069 5.850 -137.812 1.00 43.88 75 ARG A N 1
ATOM 565 C CA . ARG A 1 75 ? 66.688 5.833 -137.300 1.00 43.88 75 ARG A CA 1
ATOM 566 C C . ARG A 1 75 ? 65.672 5.758 -138.443 1.00 43.88 75 ARG A C 1
ATOM 568 O O . ARG A 1 75 ? 65.158 6.784 -138.888 1.00 43.88 75 ARG A O 1
ATOM 575 N N . ILE A 1 76 ? 65.350 4.543 -138.885 1.00 44.03 76 ILE A N 1
ATOM 576 C CA . ILE A 1 76 ? 64.259 4.297 -139.842 1.00 44.03 76 ILE A CA 1
ATOM 577 C C . ILE A 1 76 ? 62.928 4.757 -139.223 1.00 44.03 76 ILE A C 1
ATOM 579 O O . ILE A 1 76 ? 62.550 4.318 -138.133 1.00 44.03 76 ILE A O 1
ATOM 583 N N . LYS A 1 77 ? 62.211 5.659 -139.904 1.00 43.62 77 LYS A N 1
ATOM 584 C CA . LYS A 1 77 ? 60.923 6.185 -139.431 1.00 43.62 77 LYS A CA 1
ATOM 585 C C . LYS A 1 77 ? 59.796 5.173 -139.669 1.00 43.62 77 LYS A C 1
ATOM 587 O O . LYS A 1 77 ? 59.609 4.689 -140.775 1.00 43.62 77 LYS A O 1
ATOM 592 N N . GLN A 1 78 ? 59.059 4.894 -138.594 1.00 44.62 78 GLN A N 1
ATOM 593 C CA . GLN A 1 78 ? 57.703 4.327 -138.517 1.00 44.62 78 GLN A CA 1
ATOM 594 C C . GLN A 1 78 ? 57.095 3.720 -139.803 1.00 44.62 78 GLN A C 1
ATOM 596 O O . GLN A 1 78 ? 56.411 4.401 -140.557 1.00 44.62 78 GLN A O 1
ATOM 601 N N . LEU A 1 79 ? 57.170 2.391 -139.935 1.00 38.31 79 LEU A N 1
ATOM 602 C CA . LEU A 1 79 ? 56.163 1.619 -140.676 1.00 38.31 79 LEU A CA 1
ATOM 603 C C . LEU A 1 79 ? 55.156 1.034 -139.681 1.00 38.31 79 LEU A C 1
ATOM 605 O O . LEU A 1 79 ? 55.509 0.152 -138.884 1.00 38.31 79 LEU A O 1
ATOM 609 N N . SER A 1 80 ? 53.918 1.531 -139.736 1.00 45.44 80 SER A N 1
ATOM 610 C CA . SER A 1 80 ? 52.804 1.159 -138.855 1.00 45.44 80 SER A CA 1
ATOM 611 C C . SER A 1 80 ? 52.510 -0.353 -138.871 1.00 45.44 80 SER A C 1
ATOM 613 O O . SER A 1 80 ? 52.892 -1.090 -139.784 1.00 45.44 80 SER A O 1
ATOM 615 N N . ARG A 1 81 ? 51.908 -0.858 -137.786 1.00 45.53 81 ARG A N 1
ATOM 616 C CA . ARG A 1 81 ? 51.808 -2.298 -137.492 1.00 45.53 81 ARG A CA 1
ATOM 617 C C . ARG A 1 81 ? 50.448 -2.860 -137.931 1.00 45.53 81 ARG A C 1
ATOM 619 O O . ARG A 1 81 ? 49.446 -2.492 -137.318 1.00 45.53 81 ARG A O 1
ATOM 626 N N . PRO A 1 82 ? 50.381 -3.798 -138.896 1.00 47.56 82 PRO A N 1
ATOM 627 C CA . PRO A 1 82 ? 49.130 -4.473 -139.235 1.00 47.56 82 PRO A CA 1
ATOM 628 C C . PRO A 1 82 ? 48.526 -5.206 -138.027 1.00 47.56 82 PRO A C 1
ATOM 630 O O . PRO A 1 82 ? 49.223 -5.902 -137.281 1.00 47.56 82 PRO A O 1
ATOM 633 N N . MET A 1 83 ? 47.209 -5.074 -137.850 1.00 48.16 83 MET A N 1
ATOM 634 C CA . MET A 1 83 ? 46.455 -5.597 -136.695 1.00 48.16 83 MET A CA 1
ATOM 635 C C . MET A 1 83 ? 46.498 -7.131 -136.540 1.00 48.16 83 MET A C 1
ATOM 637 O O . MET A 1 83 ? 46.233 -7.652 -135.457 1.00 48.16 83 MET A O 1
ATOM 641 N N . SER A 1 84 ? 46.884 -7.869 -137.585 1.00 47.56 84 SER A N 1
ATOM 642 C CA . SER A 1 84 ? 46.947 -9.340 -137.611 1.00 47.56 84 SER A CA 1
ATOM 643 C C . SER A 1 84 ? 47.935 -9.964 -136.610 1.00 47.56 84 SER A C 1
ATOM 645 O O . SER A 1 84 ? 47.791 -11.133 -136.259 1.00 47.56 84 SER A O 1
ATOM 647 N N . CYS A 1 85 ? 48.901 -9.200 -136.087 1.00 48.06 85 CYS A N 1
ATOM 648 C CA . CYS A 1 85 ? 49.934 -9.690 -135.161 1.00 48.06 85 CYS A CA 1
ATOM 649 C C . CYS A 1 85 ? 49.668 -9.364 -133.673 1.00 48.06 85 CYS A C 1
ATOM 651 O O . CYS A 1 85 ? 50.600 -9.345 -132.863 1.00 48.06 85 CYS A O 1
ATOM 653 N N . ALA A 1 86 ? 48.422 -9.067 -133.285 1.00 49.38 86 ALA A N 1
ATOM 654 C CA . ALA A 1 86 ? 48.078 -8.653 -131.917 1.00 49.38 86 ALA A CA 1
ATOM 655 C C . ALA A 1 86 ? 47.904 -9.801 -130.895 1.00 49.38 86 ALA A C 1
ATOM 657 O O . ALA A 1 86 ? 48.040 -9.556 -129.699 1.00 49.38 86 ALA A O 1
ATOM 658 N N . LEU A 1 87 ? 47.617 -11.037 -131.332 1.00 46.75 87 LEU A N 1
ATOM 659 C CA . LEU A 1 87 ? 47.164 -12.128 -130.442 1.00 46.75 87 LEU A CA 1
ATOM 660 C C . LEU A 1 87 ? 48.068 -13.379 -130.393 1.00 46.75 87 LEU A C 1
ATOM 662 O O . LEU A 1 87 ? 47.758 -14.326 -129.673 1.00 46.75 87 LEU A O 1
ATOM 666 N N . SER A 1 88 ? 49.205 -13.397 -131.098 1.00 43.91 88 SER A N 1
ATOM 667 C CA . SER A 1 88 ? 50.177 -14.499 -130.996 1.00 43.91 88 SER A CA 1
ATOM 668 C C . SER A 1 88 ? 51.246 -14.214 -129.940 1.00 43.91 88 SER A C 1
ATOM 670 O O . SER A 1 88 ? 52.003 -13.252 -130.057 1.00 43.91 88 SER A O 1
ATOM 672 N N . LYS A 1 89 ? 51.369 -15.093 -128.935 1.00 51.25 89 LYS A N 1
ATOM 673 C CA . LYS A 1 89 ? 52.447 -15.043 -127.925 1.00 51.25 89 LYS A CA 1
ATOM 674 C C . LYS A 1 89 ? 53.785 -15.633 -128.405 1.00 51.25 89 LYS A C 1
ATOM 676 O O . LYS A 1 89 ? 54.706 -15.762 -127.604 1.00 51.25 89 LYS A O 1
ATOM 681 N N . SER A 1 90 ? 53.933 -15.983 -129.687 1.00 49.19 90 SER A N 1
ATOM 682 C CA . SER A 1 90 ? 55.202 -16.481 -130.238 1.00 49.19 90 SER A CA 1
ATOM 683 C C . SER A 1 90 ? 55.894 -15.432 -131.114 1.00 49.19 90 SER A C 1
ATOM 685 O O . SER A 1 90 ? 55.365 -15.064 -132.161 1.00 49.19 90 SER A O 1
ATOM 687 N N . ARG A 1 91 ? 57.136 -15.054 -130.775 1.00 53.56 91 ARG A N 1
ATOM 688 C CA . ARG A 1 91 ? 58.027 -14.220 -131.621 1.00 53.56 91 ARG A CA 1
ATOM 689 C C . ARG A 1 91 ? 58.530 -14.940 -132.895 1.00 53.56 91 ARG A C 1
ATOM 691 O O . ARG A 1 91 ? 59.421 -14.455 -133.581 1.00 53.56 91 ARG A O 1
ATOM 698 N N . MET A 1 92 ? 57.972 -16.110 -133.211 1.00 55.53 92 MET A N 1
ATOM 699 C CA . MET A 1 92 ? 58.468 -17.027 -134.238 1.00 55.53 92 MET A CA 1
ATOM 700 C C . MET A 1 92 ? 58.327 -16.547 -135.694 1.00 55.53 92 MET A C 1
ATOM 702 O O . MET A 1 92 ? 59.267 -16.810 -136.431 1.00 55.53 92 MET A O 1
ATOM 706 N N . PRO A 1 93 ? 57.246 -15.884 -136.162 1.00 56.94 93 PRO A N 1
ATOM 707 C CA . PRO A 1 93 ? 57.081 -15.622 -137.599 1.00 56.94 93 PRO A CA 1
ATOM 708 C C . PRO A 1 93 ? 58.144 -14.684 -138.181 1.00 56.94 93 PRO A C 1
ATOM 710 O O . PRO A 1 93 ? 58.802 -15.033 -139.154 1.00 56.94 93 PRO A O 1
ATOM 713 N N . CYS A 1 94 ? 58.361 -13.524 -137.556 1.00 53.25 94 CYS A N 1
ATOM 714 C CA . CYS A 1 94 ? 59.305 -12.516 -138.045 1.00 53.25 94 CYS A CA 1
ATOM 715 C C . CYS A 1 94 ? 60.757 -13.004 -137.935 1.00 53.25 94 CYS A C 1
ATOM 717 O O . CYS A 1 94 ? 61.538 -12.828 -138.864 1.00 53.25 94 CYS A O 1
ATOM 719 N N . VAL A 1 95 ? 61.091 -13.681 -136.827 1.00 58.22 95 VAL A N 1
ATOM 720 C CA . VAL A 1 95 ? 62.412 -14.293 -136.630 1.00 58.22 95 VAL A CA 1
ATOM 721 C C . VAL A 1 95 ? 62.628 -15.440 -137.615 1.00 58.22 95 VAL A C 1
ATOM 723 O O . VAL A 1 95 ? 63.700 -15.517 -138.191 1.00 58.22 95 VAL A O 1
ATOM 726 N N . ARG A 1 96 ? 61.621 -16.281 -137.897 1.00 58.78 96 ARG A N 1
ATOM 727 C CA . ARG A 1 96 ? 61.717 -17.295 -138.961 1.00 58.78 96 ARG A CA 1
ATOM 728 C C . ARG A 1 96 ? 61.837 -16.679 -140.348 1.00 58.78 96 ARG A C 1
ATOM 730 O O . ARG A 1 96 ? 62.540 -17.266 -141.151 1.00 58.78 96 ARG A O 1
ATOM 737 N N . LYS A 1 97 ? 61.217 -15.527 -140.644 1.00 63.69 97 LYS A N 1
ATOM 738 C CA . LYS A 1 97 ? 61.423 -14.862 -141.942 1.00 63.69 97 LYS A CA 1
ATOM 739 C C . LYS A 1 97 ? 62.856 -14.340 -142.064 1.00 63.69 97 LYS A C 1
ATOM 741 O O . LYS A 1 97 ? 63.527 -14.679 -143.031 1.00 63.69 97 LYS A O 1
ATOM 746 N N . ALA A 1 98 ? 63.348 -13.618 -141.053 1.00 58.91 98 ALA A N 1
ATOM 747 C CA . ALA A 1 98 ? 64.731 -13.140 -140.993 1.00 58.91 98 ALA A CA 1
ATOM 748 C C . ALA A 1 98 ? 65.742 -14.296 -141.092 1.00 58.91 98 ALA A C 1
ATOM 750 O O . ALA A 1 98 ? 66.644 -14.250 -141.920 1.00 58.91 98 ALA A O 1
ATOM 751 N N . VAL A 1 99 ? 65.531 -15.369 -140.319 1.00 64.44 99 VAL A N 1
ATOM 752 C CA . VAL A 1 99 ? 66.326 -16.601 -140.400 1.00 64.44 99 VAL A CA 1
ATOM 753 C C . VAL A 1 99 ? 66.197 -17.239 -141.779 1.00 64.44 99 VAL A C 1
ATOM 755 O O . VAL A 1 99 ? 67.225 -17.557 -142.338 1.00 64.44 99 VAL A O 1
ATOM 758 N N . SER A 1 100 ? 65.016 -17.318 -142.402 1.00 63.44 100 SER A N 1
ATOM 759 C CA . SER A 1 100 ? 64.873 -17.873 -143.760 1.00 63.44 100 SER A CA 1
ATOM 760 C C . SER A 1 100 ? 65.521 -17.016 -144.856 1.00 63.44 100 SER A C 1
ATOM 762 O O . SER A 1 100 ? 65.906 -17.540 -145.893 1.00 63.44 100 SER A O 1
ATOM 764 N N . HIS A 1 101 ? 65.675 -15.706 -144.639 1.00 64.38 101 HIS A N 1
ATOM 765 C CA . HIS A 1 101 ? 66.386 -14.799 -145.546 1.00 64.38 101 HIS A CA 1
ATOM 766 C C . HIS A 1 101 ? 67.907 -14.870 -145.326 1.00 64.38 101 HIS A C 1
ATOM 768 O O . HIS A 1 101 ? 68.665 -14.856 -146.293 1.00 64.38 101 HIS A O 1
ATOM 774 N N . MET A 1 102 ? 68.359 -15.042 -144.078 1.00 68.56 102 MET A N 1
ATOM 775 C CA . MET A 1 102 ? 69.745 -15.413 -143.771 1.00 68.56 102 MET A CA 1
ATOM 776 C C . MET A 1 102 ? 70.081 -16.804 -144.319 1.00 68.56 102 MET A C 1
ATOM 778 O O . MET A 1 102 ? 71.123 -16.958 -144.935 1.00 68.56 102 MET A O 1
ATOM 782 N N . GLU A 1 103 ? 69.186 -17.783 -144.176 1.00 64.31 103 GLU A N 1
ATOM 783 C CA . GLU A 1 103 ? 69.266 -19.111 -144.785 1.00 64.31 103 GLU A CA 1
ATOM 784 C C . GLU A 1 103 ? 69.203 -19.014 -146.311 1.00 64.31 103 GLU A C 1
ATOM 786 O O . GLU A 1 103 ? 69.828 -19.828 -146.964 1.00 64.31 103 GLU A O 1
ATOM 791 N N . LEU A 1 104 ? 68.514 -18.043 -146.922 1.00 66.69 104 LEU A N 1
ATOM 792 C CA . LEU A 1 104 ? 68.533 -17.849 -148.379 1.00 66.69 104 LEU A CA 1
ATOM 793 C C . LEU A 1 104 ? 69.887 -17.300 -148.854 1.00 66.69 104 LEU A C 1
ATOM 795 O O . LEU A 1 104 ? 70.471 -17.855 -149.779 1.00 66.69 104 LEU A O 1
ATOM 799 N N . ILE A 1 105 ? 70.423 -16.269 -148.190 1.00 64.50 105 ILE A N 1
ATOM 800 C CA . ILE A 1 105 ? 71.784 -15.759 -148.442 1.00 64.50 105 ILE A CA 1
ATOM 801 C C . ILE A 1 105 ? 72.812 -16.876 -148.217 1.00 64.50 105 ILE A C 1
ATOM 803 O O . ILE A 1 105 ? 73.691 -17.097 -149.050 1.00 64.50 105 ILE A O 1
ATOM 807 N N . GLN A 1 106 ? 72.671 -17.625 -147.124 1.00 65.62 106 GLN A N 1
ATOM 808 C CA . GLN A 1 106 ? 73.521 -18.759 -146.794 1.00 65.62 106 GLN A CA 1
ATOM 809 C C . GLN A 1 106 ? 73.346 -19.907 -147.795 1.00 65.62 106 GLN A C 1
ATOM 811 O O . GLN A 1 106 ? 74.349 -20.491 -148.162 1.00 65.62 106 GLN A O 1
ATOM 816 N N . ASN A 1 107 ? 72.148 -20.186 -148.319 1.00 62.25 107 ASN A N 1
ATOM 817 C CA . ASN A 1 107 ? 71.927 -21.178 -149.380 1.00 62.25 107 ASN A CA 1
ATOM 818 C C . ASN A 1 107 ? 72.544 -20.736 -150.714 1.00 62.25 107 ASN A C 1
ATOM 820 O O . ASN A 1 107 ? 73.065 -21.580 -151.426 1.00 62.25 107 ASN A O 1
ATOM 824 N N . ILE A 1 108 ? 72.552 -19.441 -151.048 1.00 66.38 108 ILE A N 1
ATOM 825 C CA . ILE A 1 108 ? 73.232 -18.923 -152.250 1.00 66.38 108 ILE A CA 1
ATOM 826 C C . ILE A 1 108 ? 74.759 -19.062 -152.107 1.00 66.38 108 ILE A C 1
ATOM 828 O O . ILE A 1 108 ? 75.447 -19.476 -153.043 1.00 66.38 108 ILE A O 1
ATOM 832 N N . ILE A 1 109 ? 75.296 -18.781 -150.915 1.00 62.12 109 ILE A N 1
ATOM 833 C CA . ILE A 1 109 ? 76.709 -19.015 -150.578 1.00 62.12 109 ILE A CA 1
ATOM 834 C C . ILE A 1 109 ? 77.018 -20.525 -150.556 1.00 62.12 109 ILE A C 1
ATOM 836 O O . ILE A 1 109 ? 78.044 -20.960 -151.077 1.00 62.12 109 ILE A O 1
ATOM 840 N N . GLU A 1 110 ? 76.128 -21.350 -150.009 1.00 56.31 110 GLU A N 1
ATOM 841 C CA . GLU A 1 110 ? 76.288 -22.801 -149.943 1.00 56.31 110 GLU A CA 1
ATOM 842 C C . GLU A 1 110 ? 76.103 -23.472 -151.306 1.00 56.31 110 GLU A C 1
ATOM 844 O O . GLU A 1 110 ? 76.823 -24.422 -151.558 1.00 56.31 110 GLU A O 1
ATOM 849 N N . GLU A 1 111 ? 75.269 -22.992 -152.234 1.00 53.91 111 GLU A N 1
ATOM 850 C CA . GLU A 1 111 ? 75.239 -23.482 -153.626 1.00 53.91 111 GLU A CA 1
ATOM 851 C C . GLU A 1 111 ? 76.565 -23.198 -154.347 1.00 53.91 111 GLU A C 1
ATOM 853 O O . GLU A 1 111 ? 77.076 -24.052 -155.082 1.00 53.91 111 GLU A O 1
ATOM 858 N N . TRP A 1 112 ? 77.167 -22.030 -154.089 1.00 58.97 112 TRP A N 1
ATOM 859 C CA . TRP A 1 112 ? 78.490 -21.677 -154.608 1.00 58.97 112 TRP A CA 1
ATOM 860 C C . TRP A 1 112 ? 79.575 -22.641 -154.093 1.00 58.97 112 TRP A C 1
ATOM 862 O O . TRP A 1 112 ? 80.413 -23.096 -154.873 1.00 58.97 112 TRP A O 1
ATOM 872 N N . PHE A 1 113 ? 79.510 -23.051 -152.819 1.00 51.53 113 PHE A N 1
ATOM 873 C CA . PHE A 1 113 ? 80.412 -24.064 -152.253 1.00 51.53 113 PHE A CA 1
ATOM 874 C C . PHE A 1 113 ? 80.043 -25.521 -152.615 1.00 51.53 113 PHE A C 1
ATOM 876 O O . PHE A 1 113 ? 80.941 -26.337 -152.837 1.00 51.53 113 PHE A O 1
ATOM 883 N N . LYS A 1 114 ? 78.758 -25.877 -152.739 1.00 43.34 114 LYS A N 1
ATOM 884 C CA . LYS A 1 114 ? 78.263 -27.249 -152.986 1.00 43.34 114 LYS A CA 1
ATOM 885 C C . LYS A 1 114 ? 78.556 -27.770 -154.385 1.00 43.34 114 LYS A C 1
ATOM 887 O O . LYS A 1 114 ? 78.716 -28.976 -154.548 1.00 43.34 114 LYS A O 1
ATOM 892 N N . ARG A 1 115 ? 78.797 -26.886 -155.361 1.00 47.44 115 ARG A N 1
ATOM 893 C CA . ARG A 1 115 ? 79.447 -27.266 -156.632 1.00 47.44 115 ARG A CA 1
ATOM 894 C C . ARG A 1 115 ? 80.826 -27.927 -156.463 1.00 47.44 115 ARG A C 1
ATOM 896 O O . ARG A 1 115 ? 81.340 -28.454 -157.445 1.00 47.44 115 ARG A O 1
ATOM 903 N N . THR A 1 116 ? 81.420 -27.898 -155.266 1.00 45.84 116 THR A N 1
ATOM 904 C CA . THR A 1 116 ? 82.803 -28.336 -155.027 1.00 45.84 116 THR A CA 1
ATOM 905 C C . THR A 1 116 ? 82.926 -29.667 -154.271 1.00 45.84 116 THR A C 1
ATOM 907 O O . THR A 1 116 ? 83.833 -30.430 -154.591 1.00 45.84 116 THR A O 1
ATOM 910 N N . VAL A 1 117 ? 82.076 -29.968 -153.270 1.00 37.03 117 VAL A N 1
ATOM 911 C CA . VAL A 1 117 ? 82.288 -31.138 -152.372 1.00 37.03 117 VAL A CA 1
ATOM 912 C C . VAL A 1 117 ? 81.001 -31.843 -151.886 1.00 37.03 117 VAL A C 1
ATOM 914 O O . VAL A 1 117 ? 80.963 -32.369 -150.776 1.00 37.03 117 VAL A O 1
ATOM 917 N N . GLU A 1 118 ? 79.930 -31.904 -152.686 1.00 32.31 118 GLU A N 1
ATOM 918 C CA . GLU A 1 118 ? 78.772 -32.767 -152.362 1.00 32.31 118 GLU A CA 1
ATOM 919 C C . GLU A 1 118 ? 78.960 -34.228 -152.826 1.00 32.31 118 GLU A C 1
ATOM 921 O O . GLU A 1 118 ? 78.258 -34.732 -153.700 1.00 32.31 118 GLU A O 1
ATOM 926 N N . GLU A 1 119 ? 79.877 -34.954 -152.172 1.00 29.67 119 GLU A N 1
ATOM 927 C CA . GLU A 1 119 ? 79.839 -36.423 -152.148 1.00 29.67 119 GLU A CA 1
ATOM 928 C C . GLU A 1 119 ? 80.219 -36.996 -150.764 1.00 29.67 119 GLU A C 1
ATOM 930 O O . GLU A 1 119 ? 81.261 -36.665 -150.208 1.00 29.67 119 GLU A O 1
ATOM 935 N N . ILE A 1 120 ? 79.396 -37.939 -150.270 1.00 32.91 120 ILE A N 1
ATOM 936 C CA . ILE A 1 120 ? 79.646 -38.891 -149.156 1.00 32.91 120 ILE A CA 1
ATOM 937 C C . ILE A 1 120 ? 79.599 -38.324 -147.695 1.00 32.91 120 ILE A C 1
ATOM 939 O O . ILE A 1 120 ? 80.211 -37.311 -147.404 1.00 32.91 120 ILE A O 1
ATOM 943 N N . LYS A 1 121 ? 79.005 -38.949 -146.642 1.00 28.09 121 LYS A N 1
ATOM 944 C CA . LYS A 1 121 ? 77.892 -39.937 -146.494 1.00 28.09 121 LYS A CA 1
ATOM 945 C C . LYS A 1 121 ? 77.490 -40.210 -145.006 1.00 28.09 121 LYS A C 1
ATOM 947 O O . LYS A 1 121 ? 78.015 -41.128 -144.395 1.00 28.09 121 LYS A O 1
ATOM 952 N N . SER A 1 122 ? 76.466 -39.527 -144.473 1.00 31.45 122 SER A N 1
ATOM 953 C CA . SER A 1 122 ? 75.476 -39.988 -143.444 1.00 31.45 122 SER A CA 1
ATOM 954 C C . SER A 1 122 ? 75.845 -40.649 -142.068 1.00 31.45 122 SER A C 1
ATOM 956 O O . SER A 1 122 ? 76.590 -41.622 -142.020 1.00 31.45 122 SER A O 1
ATOM 958 N N . ARG A 1 123 ? 74.991 -40.351 -141.050 1.00 32.97 123 ARG A N 1
ATOM 959 C CA . ARG A 1 123 ? 74.263 -41.283 -140.107 1.00 32.97 123 ARG A CA 1
ATOM 960 C C . ARG A 1 123 ? 74.744 -41.502 -138.635 1.00 32.97 123 ARG A C 1
ATOM 962 O O . ARG A 1 123 ? 75.900 -41.830 -138.409 1.00 32.97 123 ARG A O 1
ATOM 969 N N . SER A 1 124 ? 73.768 -41.599 -137.694 1.00 28.09 124 SER A N 1
ATOM 970 C CA . SER A 1 124 ? 73.840 -42.163 -136.293 1.00 28.09 124 SER A CA 1
ATOM 971 C C . SER A 1 124 ? 74.349 -41.197 -135.177 1.00 28.09 124 SER A C 1
ATOM 973 O O . SER A 1 124 ? 74.984 -40.217 -135.531 1.00 28.09 124 SER A O 1
ATOM 975 N N . SER A 1 125 ? 74.192 -41.364 -133.836 1.00 30.84 125 SER A N 1
ATOM 976 C CA . SER A 1 125 ? 73.278 -42.099 -132.890 1.00 30.84 125 SER A CA 1
ATOM 977 C C . SER A 1 125 ? 73.753 -41.868 -131.409 1.00 30.84 125 SER A C 1
ATOM 979 O O . SER A 1 125 ? 74.956 -41.708 -131.252 1.00 30.84 125 SER A O 1
ATOM 981 N N . THR A 1 126 ? 73.049 -41.968 -130.250 1.00 28.98 126 THR A N 1
ATOM 982 C CA . THR A 1 126 ? 71.648 -41.775 -129.741 1.00 28.98 126 THR A CA 1
ATOM 983 C C . THR A 1 126 ? 71.589 -42.170 -128.218 1.00 28.98 126 THR A C 1
ATOM 985 O O . THR A 1 126 ? 72.267 -43.129 -127.863 1.00 28.98 126 THR A O 1
ATOM 988 N N . ARG A 1 127 ? 70.727 -41.547 -127.357 1.00 27.55 127 ARG A N 1
ATOM 989 C CA . ARG A 1 127 ? 70.548 -41.725 -125.854 1.00 27.55 127 ARG A CA 1
ATOM 990 C C . ARG A 1 127 ? 71.670 -41.082 -124.988 1.00 27.55 127 ARG A C 1
ATOM 992 O O . ARG A 1 127 ? 72.718 -40.810 -125.550 1.00 27.55 127 ARG A O 1
ATOM 999 N N . CYS A 1 128 ? 71.585 -40.771 -123.673 1.00 24.20 128 CYS A N 1
ATOM 1000 C CA . CYS A 1 128 ? 70.605 -40.812 -122.532 1.00 24.20 128 CYS A CA 1
ATOM 1001 C C . CYS A 1 128 ? 71.081 -39.746 -121.462 1.00 24.20 128 CYS A C 1
ATOM 1003 O O . CYS A 1 128 ? 71.977 -38.997 -121.829 1.00 24.20 128 CYS A O 1
ATOM 1005 N N . SER A 1 129 ? 70.701 -39.520 -120.176 1.00 27.50 129 SER A N 1
ATOM 1006 C CA . SER A 1 129 ? 69.758 -39.931 -119.075 1.00 27.50 129 SER A CA 1
ATOM 1007 C C . SER A 1 129 ? 69.973 -38.910 -117.881 1.00 27.50 129 SER A C 1
ATOM 1009 O O . SER A 1 129 ? 70.861 -38.080 -118.036 1.00 27.50 129 SER A O 1
ATOM 1011 N N . THR A 1 130 ? 69.352 -38.804 -116.675 1.00 27.42 130 THR A N 1
ATOM 1012 C CA . THR A 1 130 ? 68.238 -39.427 -115.885 1.00 27.42 130 THR A CA 1
ATOM 1013 C C . THR A 1 130 ? 67.840 -38.544 -114.655 1.00 27.42 130 THR A C 1
ATOM 1015 O O . THR A 1 130 ? 68.703 -37.867 -114.120 1.00 27.42 130 THR A O 1
ATOM 1018 N N . ALA A 1 131 ? 66.599 -38.695 -114.141 1.00 29.84 131 ALA A N 1
ATOM 1019 C CA . ALA A 1 131 ? 66.106 -38.576 -112.732 1.00 29.84 131 ALA A CA 1
ATOM 1020 C C . ALA A 1 131 ? 66.315 -37.320 -111.818 1.00 29.84 131 ALA A C 1
ATOM 1022 O O . ALA A 1 131 ? 67.443 -36.979 -111.488 1.00 29.84 131 ALA A O 1
ATOM 1023 N N . SER A 1 132 ? 65.209 -36.779 -111.244 1.00 27.05 132 SER A N 1
ATOM 1024 C CA . SER A 1 132 ? 64.944 -36.524 -109.783 1.00 27.05 132 SER A CA 1
ATOM 1025 C C . SER A 1 132 ? 63.816 -35.478 -109.530 1.00 27.05 132 SER A C 1
ATOM 1027 O O . SER A 1 132 ? 63.740 -34.515 -110.286 1.00 27.05 132 SER A O 1
ATOM 1029 N N . ALA A 1 133 ? 62.958 -35.630 -108.491 1.00 31.94 133 ALA A N 1
ATOM 1030 C CA . ALA A 1 133 ? 62.039 -34.584 -107.952 1.00 31.94 133 ALA A CA 1
ATOM 1031 C C . ALA A 1 133 ? 61.314 -34.967 -106.621 1.00 31.94 133 ALA A C 1
ATOM 1033 O O . ALA A 1 133 ? 61.037 -36.143 -106.386 1.00 31.94 133 ALA A O 1
ATOM 1034 N N . MET A 1 134 ? 60.961 -33.971 -105.779 1.00 28.56 134 MET A N 1
ATOM 1035 C CA . MET A 1 134 ? 60.310 -34.049 -104.435 1.00 28.56 134 MET A CA 1
ATOM 1036 C C . MET A 1 134 ? 59.607 -32.692 -104.104 1.00 28.56 134 MET A C 1
ATOM 1038 O O . MET A 1 134 ? 59.944 -31.715 -104.762 1.00 28.56 134 MET A O 1
ATOM 1042 N N . ALA A 1 135 ? 58.708 -32.453 -103.122 1.00 30.56 135 ALA A N 1
ATOM 1043 C CA . ALA A 1 135 ? 57.769 -33.241 -102.284 1.00 30.56 135 ALA A CA 1
ATOM 1044 C C . ALA A 1 135 ? 56.760 -32.283 -101.555 1.00 30.56 135 ALA A C 1
ATOM 1046 O O . ALA A 1 135 ? 57.095 -31.128 -101.309 1.00 30.56 135 ALA A O 1
ATOM 1047 N N . ILE A 1 136 ? 55.554 -32.742 -101.156 1.00 42.16 136 ILE A N 1
ATOM 1048 C CA . ILE A 1 136 ? 54.583 -32.034 -100.258 1.00 42.16 136 ILE A CA 1
ATOM 1049 C C . ILE A 1 136 ? 53.727 -33.073 -99.480 1.00 42.16 136 ILE A C 1
ATOM 1051 O O . ILE A 1 136 ? 53.591 -34.183 -100.003 1.00 42.16 136 ILE A O 1
ATOM 1055 N N . PRO A 1 137 ? 53.163 -32.803 -98.266 1.00 46.38 137 PRO A N 1
ATOM 1056 C CA . PRO A 1 137 ? 51.831 -32.155 -98.124 1.00 46.38 137 PRO A CA 1
ATOM 1057 C C . PRO A 1 137 ? 51.602 -31.340 -96.803 1.00 46.38 137 PRO A C 1
ATOM 1059 O O . PRO A 1 137 ? 52.526 -31.123 -96.023 1.00 46.38 137 PRO A O 1
ATOM 1062 N N . LYS A 1 138 ? 50.355 -30.894 -96.519 1.00 33.66 138 LYS A N 1
ATOM 1063 C CA . LYS A 1 138 ? 49.919 -30.184 -95.278 1.00 33.66 138 LYS A CA 1
ATOM 1064 C C . LYS A 1 138 ? 48.741 -30.884 -94.541 1.00 33.66 138 LYS A C 1
ATOM 1066 O O . LYS A 1 138 ? 48.086 -31.752 -95.107 1.00 33.66 138 LYS A O 1
ATOM 1071 N N . LYS A 1 139 ? 48.499 -30.505 -93.269 1.00 36.31 139 LYS A N 1
ATOM 1072 C CA . LYS A 1 139 ? 47.431 -30.980 -92.330 1.00 36.31 139 LYS A CA 1
ATOM 1073 C C . LYS A 1 139 ? 46.093 -30.198 -92.552 1.00 36.31 139 LYS A C 1
ATOM 1075 O O . LYS A 1 139 ? 46.085 -29.337 -93.422 1.00 36.31 139 LYS A O 1
ATOM 1080 N N . GLN A 1 140 ? 44.940 -30.371 -91.866 1.00 33.41 140 GLN A N 1
ATOM 1081 C CA . GLN A 1 140 ? 44.564 -30.987 -90.562 1.00 33.41 140 GLN A CA 1
ATOM 1082 C C . GLN A 1 140 ? 43.035 -31.337 -90.495 1.00 33.41 140 GLN A C 1
ATOM 1084 O O . GLN A 1 140 ? 42.368 -31.274 -91.524 1.00 33.41 140 GLN A O 1
ATOM 1089 N N . LEU A 1 141 ? 42.461 -31.736 -89.334 1.00 28.83 141 LEU A N 1
ATOM 1090 C CA . LEU A 1 141 ? 41.129 -32.394 -89.231 1.00 28.83 141 LEU A CA 1
ATOM 1091 C C . LEU A 1 141 ? 40.273 -32.098 -87.953 1.00 28.83 141 LEU A C 1
ATOM 1093 O O . LEU A 1 141 ? 40.766 -32.268 -86.844 1.00 28.83 141 LEU A O 1
ATOM 1097 N N . ARG A 1 142 ? 38.952 -31.879 -88.159 1.00 30.53 142 ARG A N 1
ATOM 1098 C CA . ARG A 1 142 ? 37.744 -32.200 -87.318 1.00 30.53 142 ARG A CA 1
ATOM 1099 C C . ARG A 1 142 ? 37.338 -31.419 -86.028 1.00 30.53 142 ARG A C 1
ATOM 1101 O O . ARG A 1 142 ? 38.039 -30.546 -85.545 1.00 30.53 142 ARG A O 1
ATOM 1108 N N . PHE A 1 143 ? 36.102 -31.722 -85.574 1.00 30.52 143 PHE A N 1
ATOM 1109 C CA . PHE A 1 143 ? 35.197 -31.035 -84.610 1.00 30.52 143 PHE A CA 1
ATOM 1110 C C . PHE A 1 143 ? 34.893 -31.891 -83.342 1.00 30.52 143 PHE A C 1
ATOM 1112 O O . PHE A 1 143 ? 35.046 -33.110 -83.446 1.00 30.52 143 PHE A O 1
ATOM 1119 N N . ARG A 1 144 ? 34.287 -31.326 -82.259 1.00 27.66 144 ARG A N 1
ATOM 1120 C CA . ARG A 1 144 ? 32.863 -31.571 -81.819 1.00 27.66 144 ARG A CA 1
ATOM 1121 C C . ARG A 1 144 ? 32.451 -30.987 -80.423 1.00 27.66 144 ARG A C 1
ATOM 1123 O O . ARG A 1 144 ? 33.269 -30.859 -79.527 1.00 27.66 144 ARG A O 1
ATOM 1130 N N . ASP A 1 145 ? 31.149 -30.674 -80.336 1.00 33.38 145 ASP A N 1
ATOM 1131 C CA . ASP A 1 145 ? 30.188 -30.214 -79.277 1.00 33.38 145 ASP A CA 1
ATOM 1132 C C . ASP A 1 145 ? 29.840 -31.292 -78.175 1.00 33.38 145 ASP A C 1
ATOM 1134 O O . ASP A 1 145 ? 30.466 -32.354 -78.279 1.00 33.38 145 ASP A O 1
ATOM 1138 N N . PRO A 1 146 ? 28.826 -31.211 -77.234 1.00 52.84 146 PRO A N 1
ATOM 1139 C CA . PRO A 1 146 ? 27.837 -30.143 -76.859 1.00 52.84 146 PRO A CA 1
ATOM 1140 C C . PRO A 1 146 ? 27.309 -30.003 -75.366 1.00 52.84 146 PRO A C 1
ATOM 1142 O O . PRO A 1 146 ? 27.378 -30.935 -74.570 1.00 52.84 146 PRO A O 1
ATOM 1145 N N . SER A 1 147 ? 26.505 -28.941 -75.092 1.00 31.44 147 SER A N 1
ATOM 1146 C CA . SER A 1 147 ? 25.272 -28.878 -74.208 1.00 31.44 147 SER A CA 1
ATOM 1147 C C . SER A 1 147 ? 25.365 -28.974 -72.644 1.00 31.44 147 SER A C 1
ATOM 1149 O O . SER A 1 147 ? 26.433 -29.278 -72.135 1.00 31.44 147 SER A O 1
ATOM 1151 N N . VAL A 1 148 ? 24.345 -28.686 -71.779 1.00 35.34 148 VAL A N 1
ATOM 1152 C CA . VAL A 1 148 ? 22.857 -28.472 -71.884 1.00 35.34 148 VAL A CA 1
ATOM 1153 C C . VAL A 1 148 ? 22.261 -27.535 -70.767 1.00 35.34 148 VAL A C 1
ATOM 1155 O O . VAL A 1 148 ? 22.834 -27.458 -69.689 1.00 35.34 148 VAL A O 1
ATOM 1158 N N . SER A 1 149 ? 21.020 -27.017 -70.964 1.00 30.39 149 SER A N 1
ATOM 1159 C CA . SER A 1 149 ? 19.953 -26.679 -69.950 1.00 30.39 149 SER A CA 1
ATOM 1160 C C . SER A 1 149 ? 20.062 -25.374 -69.107 1.00 30.39 149 SER A C 1
ATOM 1162 O O . SER A 1 149 ? 21.165 -24.977 -68.764 1.00 30.39 149 SER A O 1
ATOM 1164 N N . SER A 1 150 ? 19.008 -24.626 -68.688 1.00 30.31 150 SER A N 1
ATOM 1165 C CA . SER A 1 150 ? 17.514 -24.633 -68.859 1.00 30.31 150 SER A CA 1
ATOM 1166 C C . SER A 1 150 ? 16.950 -23.192 -68.619 1.00 30.31 150 SER A C 1
ATOM 1168 O O . SER A 1 150 ? 17.483 -22.506 -67.759 1.00 30.31 150 SER A O 1
ATOM 1170 N N . HIS A 1 151 ? 16.048 -22.603 -69.437 1.00 29.23 151 HIS A N 1
ATOM 1171 C CA . HIS A 1 151 ? 14.548 -22.556 -69.342 1.00 29.23 151 HIS A CA 1
ATOM 1172 C C . HIS A 1 151 ? 13.972 -21.865 -68.067 1.00 29.23 151 HIS A C 1
ATOM 1174 O O . HIS A 1 151 ? 14.470 -22.147 -66.988 1.00 29.23 151 HIS A O 1
ATOM 1180 N N . SER A 1 152 ? 12.949 -20.975 -68.046 1.00 30.22 152 SER A N 1
ATOM 1181 C CA . SER A 1 152 ? 11.859 -20.515 -68.975 1.00 30.22 152 SER A CA 1
ATOM 1182 C C . SER A 1 152 ? 11.608 -18.977 -68.798 1.00 30.22 152 SER A C 1
ATOM 1184 O O . SER A 1 152 ? 12.174 -18.415 -67.869 1.00 30.22 152 SER A O 1
ATOM 1186 N N . ARG A 1 153 ? 10.914 -18.139 -69.610 1.00 29.56 153 ARG A N 1
ATOM 1187 C CA . ARG A 1 153 ? 9.612 -18.150 -70.357 1.00 29.56 153 ARG A CA 1
ATOM 1188 C C . ARG A 1 153 ? 8.340 -18.245 -69.466 1.00 29.56 153 ARG A C 1
ATOM 1190 O O . ARG A 1 153 ? 8.349 -19.058 -68.556 1.00 29.56 153 ARG A O 1
ATOM 1197 N N . SER A 1 154 ? 7.217 -17.520 -69.679 1.00 29.77 154 SER A N 1
ATOM 1198 C CA . SER A 1 154 ? 6.861 -16.393 -70.599 1.00 29.77 154 SER A CA 1
ATOM 1199 C C . SER A 1 154 ? 5.419 -15.836 -70.371 1.00 29.77 154 SER A C 1
ATOM 1201 O O . SER A 1 154 ? 4.595 -16.571 -69.839 1.00 29.77 154 SER A O 1
ATOM 1203 N N . ALA A 1 155 ? 5.090 -14.645 -70.929 1.00 30.12 155 ALA A N 1
ATOM 1204 C CA . ALA A 1 155 ? 3.742 -14.005 -71.057 1.00 30.12 155 ALA A CA 1
ATOM 1205 C C . ALA A 1 155 ? 3.141 -13.398 -69.747 1.00 30.12 155 ALA A C 1
ATOM 1207 O O . ALA A 1 155 ? 3.647 -13.703 -68.675 1.00 30.12 155 ALA A O 1
ATOM 1208 N N . ILE A 1 156 ? 2.151 -12.475 -69.713 1.00 29.06 156 ILE A N 1
ATOM 1209 C CA . ILE A 1 156 ? 1.016 -12.104 -70.612 1.00 29.06 156 ILE A CA 1
ATOM 1210 C C . ILE A 1 156 ? 0.878 -10.549 -70.799 1.00 29.06 156 ILE A C 1
ATOM 1212 O O . ILE A 1 156 ? 1.654 -9.781 -70.243 1.00 29.06 156 ILE A O 1
ATOM 1216 N N . SER A 1 157 ? -0.066 -10.119 -71.654 1.00 27.69 157 SER A N 1
ATOM 1217 C CA . SER A 1 157 ? -0.475 -8.776 -72.154 1.00 27.69 157 SER A CA 1
ATOM 1218 C C . SER A 1 157 ? -0.975 -7.737 -71.096 1.00 27.69 157 SER A C 1
ATOM 1220 O O . SER A 1 157 ? -0.880 -8.014 -69.910 1.00 27.69 157 SER A O 1
ATOM 1222 N N . SER A 1 158 ? -1.535 -6.528 -71.362 1.00 27.67 158 SER A N 1
ATOM 1223 C CA . SER A 1 158 ? -1.989 -5.776 -72.575 1.00 27.67 158 SER A CA 1
ATOM 1224 C C . SER A 1 158 ? -2.387 -4.308 -72.242 1.00 27.67 158 SER A C 1
ATOM 1226 O O . SER A 1 158 ? -3.188 -4.147 -71.334 1.00 27.67 158 SER A O 1
ATOM 1228 N N . MET A 1 159 ? -1.994 -3.318 -73.078 1.00 26.02 159 MET A N 1
ATOM 1229 C CA . MET A 1 159 ? -2.638 -1.990 -73.378 1.00 26.02 159 MET A CA 1
ATOM 1230 C C . MET A 1 159 ? -3.013 -1.022 -72.196 1.00 26.02 159 MET A C 1
ATOM 1232 O O . MET A 1 159 ? -3.088 -1.431 -71.053 1.00 26.02 159 MET A O 1
ATOM 1236 N N . SER A 1 160 ? -3.261 0.301 -72.332 1.00 28.72 160 SER A N 1
ATOM 1237 C CA . SER A 1 160 ? -3.462 1.205 -73.493 1.00 28.72 160 SER A CA 1
ATOM 1238 C C . SER A 1 160 ? -3.308 2.713 -73.129 1.00 28.72 160 SER A C 1
ATOM 1240 O O . SER A 1 160 ? -3.712 3.075 -72.032 1.00 28.72 160 SER A O 1
ATOM 1242 N N . LYS A 1 161 ? -2.991 3.581 -74.127 1.00 31.25 161 LYS A N 1
ATOM 1243 C CA . LYS A 1 161 ? -3.495 4.989 -74.316 1.00 31.25 161 LYS A CA 1
ATOM 1244 C C . LYS A 1 161 ? -2.994 6.111 -73.339 1.00 31.25 161 LYS A C 1
ATOM 1246 O O . LYS A 1 161 ? -2.725 5.820 -72.188 1.00 31.25 161 LYS A O 1
ATOM 1251 N N . VAL A 1 162 ? -2.861 7.415 -73.697 1.00 31.14 162 VAL A N 1
ATOM 1252 C CA . VAL A 1 162 ? -2.999 8.162 -74.989 1.00 31.14 162 VAL A CA 1
ATOM 1253 C C . VAL A 1 162 ? -2.310 9.563 -74.986 1.00 31.14 162 VAL A C 1
ATOM 1255 O O . VAL A 1 162 ? -2.237 10.183 -73.934 1.00 31.14 162 VAL A O 1
ATOM 1258 N N . SER A 1 163 ? -1.967 10.094 -76.182 1.00 32.16 163 SER A N 1
ATOM 1259 C CA . SER A 1 163 ? -1.698 11.525 -76.544 1.00 32.16 163 SER A CA 1
ATOM 1260 C C . SER A 1 163 ? -0.458 12.274 -75.988 1.00 32.16 163 SER A C 1
ATOM 1262 O O . SER A 1 163 ? 0.005 11.976 -74.899 1.00 32.16 163 SER A O 1
ATOM 1264 N N . SER A 1 164 ? 0.117 13.287 -76.676 1.00 31.27 164 SER A N 1
ATOM 1265 C CA . SER A 1 164 ? -0.171 13.861 -78.024 1.00 31.27 164 SER A CA 1
ATOM 1266 C C . SER A 1 164 ? 0.982 14.692 -78.636 1.00 31.27 164 SER A C 1
ATOM 1268 O O . SER A 1 164 ? 1.600 15.444 -77.899 1.00 31.27 164 SER A O 1
ATOM 1270 N N . ARG A 1 165 ? 1.103 14.648 -79.985 1.00 30.95 165 ARG A N 1
ATOM 1271 C CA . ARG A 1 165 ? 1.467 15.706 -80.990 1.00 30.95 165 ARG A CA 1
ATOM 1272 C C . ARG A 1 165 ? 2.663 16.661 -80.710 1.00 30.95 165 ARG A C 1
ATOM 1274 O O . ARG A 1 165 ? 2.710 17.284 -79.666 1.00 30.95 165 ARG A O 1
ATOM 1281 N N . GLY A 1 166 ? 3.554 16.965 -81.667 1.00 29.03 166 GLY A N 1
ATOM 1282 C CA . GLY A 1 166 ? 3.704 16.513 -83.069 1.00 29.03 166 GLY A CA 1
ATOM 1283 C C . GLY A 1 166 ? 4.404 17.558 -83.975 1.00 29.03 166 GLY A C 1
ATOM 1284 O O . GLY A 1 166 ? 4.602 18.684 -83.534 1.00 29.03 166 GLY A O 1
ATOM 1285 N N . SER A 1 167 ? 4.671 17.204 -85.249 1.00 34.88 167 SER A N 1
ATOM 1286 C CA . SER A 1 167 ? 5.241 18.057 -86.335 1.00 34.88 167 SER A CA 1
ATOM 1287 C C . SER A 1 167 ? 6.705 18.531 -86.164 1.00 34.88 167 SER A C 1
ATOM 1289 O O . SER A 1 167 ? 7.180 18.657 -85.046 1.00 34.88 167 SER A O 1
ATOM 1291 N N . SER A 1 168 ? 7.496 18.815 -87.216 1.00 29.39 168 SER A N 1
ATOM 1292 C CA . SER A 1 168 ? 7.359 18.595 -88.678 1.00 29.39 168 SER A CA 1
ATOM 1293 C C . SER A 1 168 ? 8.751 18.356 -89.305 1.00 29.39 168 SER A C 1
ATOM 1295 O O . SER A 1 168 ? 9.761 18.670 -88.685 1.00 29.39 168 SER A O 1
ATOM 1297 N N . ALA A 1 169 ? 8.808 17.845 -90.539 1.00 36.62 169 ALA A N 1
ATOM 1298 C CA . ALA A 1 169 ? 10.040 17.653 -91.315 1.00 36.62 169 ALA A CA 1
ATOM 1299 C C . ALA A 1 169 ? 10.256 18.742 -92.388 1.00 36.62 169 ALA A C 1
ATOM 1301 O O . ALA A 1 169 ? 9.299 19.409 -92.783 1.00 36.62 169 ALA A O 1
ATOM 1302 N N . THR A 1 170 ? 11.474 18.802 -92.943 1.00 28.31 170 THR A N 1
ATOM 1303 C CA . THR A 1 170 ? 11.751 19.246 -94.325 1.00 28.31 170 THR A CA 1
ATOM 1304 C C . THR A 1 170 ? 12.987 18.537 -94.897 1.00 28.31 170 THR A C 1
ATOM 1306 O O . THR A 1 170 ? 13.919 18.201 -94.173 1.00 28.31 170 THR A O 1
ATOM 1309 N N . LEU A 1 171 ? 12.973 18.307 -96.213 1.00 33.03 171 LEU A N 1
ATOM 1310 C CA . LEU A 1 171 ? 14.041 17.712 -97.031 1.00 33.03 171 LEU A CA 1
ATOM 1311 C C . LEU A 1 171 ? 14.525 18.741 -98.064 1.00 33.03 171 LEU A C 1
ATOM 1313 O O . LEU A 1 171 ? 13.755 19.623 -98.440 1.00 33.03 171 LEU A O 1
ATOM 1317 N N . SER A 1 172 ? 15.717 18.548 -98.636 1.00 31.64 172 SER A N 1
ATOM 1318 C CA . SER A 1 172 ? 15.953 18.882 -100.053 1.00 31.64 172 SER A CA 1
ATOM 1319 C C . SER A 1 172 ? 17.102 18.057 -100.651 1.00 31.64 172 SER A C 1
ATOM 1321 O O . SER A 1 172 ? 18.080 17.763 -99.968 1.00 31.64 172 SER A O 1
ATOM 1323 N N . VAL A 1 173 ? 16.942 17.652 -101.917 1.00 33.38 173 VAL A N 1
ATOM 1324 C CA . VAL A 1 173 ? 17.905 16.911 -102.758 1.00 33.38 173 VAL A CA 1
ATOM 1325 C C . VAL A 1 173 ? 17.640 17.298 -104.219 1.00 33.38 173 VAL A C 1
ATOM 1327 O O . VAL A 1 173 ? 16.480 17.294 -104.625 1.00 33.38 173 VAL A O 1
ATOM 1330 N N . HIS A 1 174 ? 18.686 17.587 -104.998 1.00 30.31 174 HIS A N 1
ATOM 1331 C CA . HIS A 1 174 ? 18.752 17.717 -106.473 1.00 30.31 174 HIS A CA 1
ATOM 1332 C C . HIS A 1 174 ? 20.175 17.265 -106.895 1.00 30.31 174 HIS A C 1
ATOM 1334 O O . HIS A 1 174 ? 21.072 17.303 -106.056 1.00 30.31 174 HIS A O 1
ATOM 1340 N N . GLY A 1 175 ? 20.497 16.845 -108.124 1.00 30.67 175 GLY A N 1
ATOM 1341 C CA . GLY A 1 175 ? 19.736 16.641 -109.372 1.00 30.67 175 GLY A CA 1
ATOM 1342 C C . GLY A 1 175 ? 20.729 16.301 -110.514 1.00 30.67 175 GLY A C 1
ATOM 1343 O O . GLY A 1 175 ? 21.897 16.661 -110.398 1.00 30.67 175 GLY A O 1
ATOM 1344 N N . LEU A 1 176 ? 20.326 15.577 -111.572 1.00 38.94 176 LEU A N 1
ATOM 1345 C CA . LEU A 1 176 ? 21.233 15.009 -112.604 1.00 38.94 176 LEU A CA 1
ATOM 1346 C C . LEU A 1 176 ? 21.041 15.591 -114.025 1.00 38.94 176 LEU A C 1
ATOM 1348 O O . LEU A 1 176 ? 19.940 16.006 -114.373 1.00 38.94 176 LEU A O 1
ATOM 1352 N N . GLY A 1 177 ? 22.104 15.512 -114.842 1.00 28.77 177 GLY A N 1
ATOM 1353 C CA . GLY A 1 177 ? 22.191 15.773 -116.299 1.00 28.77 177 GLY A CA 1
ATOM 1354 C C . GLY A 1 177 ? 23.666 16.048 -116.674 1.00 28.77 177 GLY A C 1
ATOM 1355 O O . GLY A 1 177 ? 24.291 16.816 -115.950 1.00 28.77 177 GLY A O 1
ATOM 1356 N N . VAL A 1 178 ? 24.392 15.403 -117.606 1.00 36.28 178 VAL A N 1
ATOM 1357 C CA . VAL A 1 178 ? 24.141 14.704 -118.899 1.00 36.28 178 VAL A CA 1
ATOM 1358 C C . VAL A 1 178 ? 24.020 15.644 -120.108 1.00 36.28 178 VAL A C 1
ATOM 1360 O O . VAL A 1 178 ? 22.999 16.305 -120.227 1.00 36.28 178 VAL A O 1
ATOM 1363 N N . ASP A 1 179 ? 25.046 15.644 -120.984 1.00 29.55 179 ASP A N 1
ATOM 1364 C CA . ASP A 1 179 ? 24.957 15.629 -122.467 1.00 29.55 179 ASP A CA 1
ATOM 1365 C C . ASP A 1 179 ? 26.360 15.458 -123.143 1.00 29.55 179 ASP A C 1
ATOM 1367 O O . ASP A 1 179 ? 27.348 15.192 -122.453 1.00 29.55 179 ASP A O 1
ATOM 1371 N N . SER A 1 180 ? 26.440 15.476 -124.488 1.00 31.64 180 SER A N 1
ATOM 1372 C CA . SER A 1 180 ? 27.572 15.070 -125.379 1.00 31.64 180 SER A CA 1
ATOM 1373 C C . SER A 1 180 ? 27.414 15.710 -126.793 1.00 31.64 180 SER A C 1
ATOM 1375 O O . SER A 1 180 ? 26.412 16.404 -126.960 1.00 31.64 180 SER A O 1
ATOM 1377 N N . PRO A 1 181 ? 28.202 15.417 -127.870 1.00 57.44 181 PRO A N 1
ATOM 1378 C CA . PRO A 1 181 ? 29.627 15.050 -128.065 1.00 57.44 181 PRO A CA 1
ATOM 1379 C C . PRO A 1 181 ? 30.311 15.925 -129.194 1.00 57.44 181 PRO A C 1
ATOM 1381 O O . PRO A 1 181 ? 30.097 17.130 -129.203 1.00 57.44 181 PRO A O 1
ATOM 1384 N N . GLU A 1 182 ? 31.070 15.320 -130.145 1.00 29.89 182 GLU A N 1
ATOM 1385 C CA . GLU A 1 182 ? 31.680 15.863 -131.414 1.00 29.89 182 GLU A CA 1
ATOM 1386 C C . GLU A 1 182 ? 32.961 16.742 -131.294 1.00 29.89 182 GLU A C 1
ATOM 1388 O O . GLU A 1 182 ? 33.160 17.383 -130.268 1.00 29.89 182 GLU A O 1
ATOM 1393 N N . SER A 1 183 ? 33.926 16.823 -132.243 1.00 30.06 183 SER A N 1
ATOM 1394 C CA . SER A 1 183 ? 34.240 16.182 -133.565 1.00 30.06 183 SER A CA 1
ATOM 1395 C C . SER A 1 183 ? 35.796 16.072 -133.736 1.00 30.06 183 SER A C 1
ATOM 1397 O O . SER A 1 183 ? 36.515 16.693 -132.958 1.00 30.06 183 SER A O 1
ATOM 1399 N N . ALA A 1 184 ? 36.420 15.145 -134.498 1.00 29.89 184 ALA A N 1
ATOM 1400 C CA . ALA A 1 184 ? 36.775 15.165 -135.950 1.00 29.89 184 ALA A CA 1
ATOM 1401 C C . ALA A 1 184 ? 37.233 16.551 -136.493 1.00 29.89 184 ALA A C 1
ATOM 1403 O O . ALA A 1 184 ? 36.634 17.546 -136.115 1.00 29.89 184 ALA A O 1
ATOM 1404 N N . GLN A 1 185 ? 38.258 16.760 -137.341 1.00 29.17 185 GLN A N 1
ATOM 1405 C CA . GLN A 1 185 ? 39.052 15.964 -138.318 1.00 29.17 185 GLN A CA 1
ATOM 1406 C C . GLN A 1 185 ? 40.593 16.191 -138.087 1.00 29.17 185 GLN A C 1
ATOM 1408 O O . GLN A 1 185 ? 40.945 16.614 -136.990 1.00 29.17 185 GLN A O 1
ATOM 1413 N N . GLU A 1 186 ? 41.605 15.899 -138.929 1.00 29.62 186 GLU A N 1
ATOM 1414 C CA . GLU A 1 186 ? 41.747 15.627 -140.382 1.00 29.62 186 GLU A CA 1
ATOM 1415 C C . GLU A 1 186 ? 43.058 14.839 -140.681 1.00 29.62 186 GLU A C 1
ATOM 1417 O O . GLU A 1 186 ? 43.847 14.597 -139.765 1.00 29.62 186 GLU A O 1
ATOM 1422 N N . ALA A 1 187 ? 43.316 14.456 -141.941 1.00 31.52 187 ALA A N 1
ATOM 1423 C CA . ALA A 1 187 ? 44.579 13.852 -142.404 1.00 31.52 187 ALA A CA 1
ATOM 1424 C C . ALA A 1 187 ? 44.825 14.154 -143.896 1.00 31.52 187 ALA A C 1
ATOM 1426 O O . ALA A 1 187 ? 43.854 14.287 -144.636 1.00 31.52 187 ALA A O 1
ATOM 1427 N N . GLU A 1 188 ? 46.086 14.200 -144.346 1.00 30.34 188 GLU A N 1
ATOM 1428 C CA . GLU A 1 188 ? 46.425 14.322 -145.775 1.00 30.34 188 GLU A CA 1
ATOM 1429 C C . GLU A 1 188 ? 47.815 13.733 -146.104 1.00 30.34 188 GLU A C 1
ATOM 1431 O O . GLU A 1 188 ? 48.714 13.730 -145.258 1.00 30.34 188 GLU A O 1
ATOM 1436 N N . GLU A 1 189 ? 47.966 13.219 -147.330 1.00 30.56 189 GLU A N 1
ATOM 1437 C CA . GLU A 1 189 ? 49.181 12.624 -147.910 1.00 30.56 189 GLU A CA 1
ATOM 1438 C C . GLU A 1 189 ? 49.469 13.269 -149.281 1.00 30.56 189 GLU A C 1
ATOM 1440 O O . GLU A 1 189 ? 48.539 13.524 -150.047 1.00 30.56 189 GLU A O 1
ATOM 1445 N N . GLN A 1 190 ? 50.751 13.484 -149.591 1.00 29.69 190 GLN A N 1
ATOM 1446 C CA . GLN A 1 190 ? 51.345 13.588 -150.937 1.00 29.69 190 GLN A CA 1
ATOM 1447 C C . GLN A 1 190 ? 52.872 13.468 -150.737 1.00 29.69 190 GLN A C 1
ATOM 1449 O O . GLN A 1 190 ? 53.413 14.067 -149.806 1.00 29.69 190 GLN A O 1
ATOM 1454 N N . ASP A 1 191 ? 53.570 12.504 -151.340 1.00 26.61 191 ASP A N 1
ATOM 1455 C CA . ASP A 1 191 ? 53.818 12.258 -152.775 1.00 26.61 191 ASP A CA 1
ATOM 1456 C C . ASP A 1 191 ? 54.759 13.295 -153.399 1.00 26.61 191 ASP A C 1
ATOM 1458 O O . ASP A 1 191 ? 54.432 14.474 -153.481 1.00 26.61 191 ASP A O 1
ATOM 1462 N N . ASP A 1 192 ? 55.914 12.809 -153.866 1.00 32.16 192 ASP A N 1
ATOM 1463 C CA . ASP A 1 192 ? 56.752 13.449 -154.882 1.00 32.16 192 ASP A CA 1
ATOM 1464 C C . ASP A 1 192 ? 57.530 12.357 -155.653 1.00 32.16 192 ASP A C 1
ATOM 1466 O O . ASP A 1 192 ? 57.994 11.364 -155.081 1.00 32.16 192 ASP A O 1
ATOM 1470 N N . GLU A 1 193 ? 57.614 12.545 -156.967 1.00 34.97 193 GLU A N 1
ATOM 1471 C CA . GLU A 1 193 ? 58.262 11.716 -158.004 1.00 34.97 193 GLU A CA 1
ATOM 1472 C C . GLU A 1 193 ? 59.813 11.839 -157.940 1.00 34.97 193 GLU A C 1
ATOM 1474 O O . GLU A 1 193 ? 60.337 12.671 -157.203 1.00 34.97 193 GLU A O 1
ATOM 1479 N N . GLU A 1 194 ? 60.698 11.141 -158.666 1.00 30.86 194 GLU A N 1
ATOM 1480 C CA . GLU A 1 194 ? 60.774 9.944 -159.539 1.00 30.86 194 GLU A CA 1
ATOM 1481 C C . GLU A 1 194 ? 62.299 9.723 -159.779 1.00 30.86 194 GLU A C 1
ATOM 1483 O O . GLU A 1 194 ? 63.050 10.695 -159.685 1.00 30.86 194 GLU A O 1
ATOM 1488 N N . LEU A 1 195 ? 62.785 8.500 -160.084 1.00 36.06 195 LEU A N 1
ATOM 1489 C CA . LEU A 1 195 ? 63.944 8.230 -160.985 1.00 36.06 195 LEU A CA 1
ATOM 1490 C C . LEU A 1 195 ? 64.326 6.733 -161.023 1.00 36.06 195 LEU A C 1
ATOM 1492 O O . LEU A 1 195 ? 64.641 6.140 -159.993 1.00 36.06 195 LEU A O 1
ATOM 1496 N N . ASP A 1 196 ? 64.373 6.142 -162.223 1.00 35.59 196 ASP A N 1
ATOM 1497 C CA . ASP A 1 196 ? 64.735 4.733 -162.469 1.00 35.59 196 ASP A CA 1
ATOM 1498 C C . ASP A 1 196 ? 66.170 4.583 -163.023 1.00 35.59 196 ASP A C 1
ATOM 1500 O O . ASP A 1 196 ? 66.528 5.199 -164.031 1.00 35.59 196 ASP A O 1
ATOM 1504 N N . VAL A 1 197 ? 66.995 3.750 -162.372 1.00 36.44 197 VAL A N 1
ATOM 1505 C CA . VAL A 1 197 ? 68.340 3.327 -162.818 1.00 36.44 197 VAL A CA 1
ATOM 1506 C C . VAL A 1 197 ? 68.571 1.866 -162.364 1.00 36.44 197 VAL A C 1
ATOM 1508 O O . VAL A 1 197 ? 68.324 1.554 -161.198 1.00 36.44 197 VAL A O 1
ATOM 1511 N N . PRO A 1 198 ? 69.028 0.936 -163.231 1.00 44.06 198 PRO A N 1
ATOM 1512 C CA . PRO A 1 198 ? 68.590 -0.458 -163.107 1.00 44.06 198 PRO A CA 1
ATOM 1513 C C . PRO A 1 198 ? 69.474 -1.427 -162.293 1.00 44.06 198 PRO A C 1
ATOM 1515 O O . PRO A 1 198 ? 70.685 -1.521 -162.479 1.00 44.06 198 PRO A O 1
ATOM 1518 N N . TYR A 1 199 ? 68.772 -2.288 -161.545 1.00 48.50 199 TYR A N 1
ATOM 1519 C CA . TYR A 1 199 ? 68.966 -3.746 -161.427 1.00 48.50 199 TYR A CA 1
ATOM 1520 C C . TYR A 1 199 ? 70.347 -4.320 -161.038 1.00 48.50 199 TYR A C 1
ATOM 1522 O O . TYR A 1 199 ? 71.220 -4.522 -161.880 1.00 48.50 199 TYR A O 1
ATOM 1530 N N . LEU A 1 200 ? 70.442 -4.801 -159.789 1.00 40.78 200 LEU A N 1
ATOM 1531 C CA . LEU A 1 200 ? 71.185 -6.014 -159.394 1.00 40.78 200 LEU A CA 1
ATOM 1532 C C . LEU A 1 200 ? 70.676 -6.488 -158.014 1.00 40.78 200 LEU A C 1
ATOM 1534 O O . LEU A 1 200 ? 70.976 -5.883 -156.987 1.00 40.78 200 LEU A O 1
ATOM 1538 N N . GLY A 1 201 ? 69.852 -7.543 -157.998 1.00 53.56 201 GLY A N 1
ATOM 1539 C CA . GLY A 1 201 ? 69.028 -7.949 -156.845 1.00 53.56 201 GLY A CA 1
ATOM 1540 C C . GLY A 1 201 ? 69.786 -8.561 -155.660 1.00 53.56 201 GLY A C 1
ATOM 1541 O O . GLY A 1 201 ? 69.730 -9.771 -155.451 1.00 53.56 201 GLY A O 1
ATOM 1542 N N . ALA A 1 202 ? 70.477 -7.725 -154.882 1.00 57.47 202 ALA A N 1
ATOM 1543 C CA . ALA A 1 202 ? 71.106 -8.092 -153.606 1.00 57.47 202 ALA A CA 1
ATOM 1544 C C . ALA A 1 202 ? 70.785 -7.125 -152.444 1.00 57.47 202 ALA A C 1
ATOM 1546 O O . ALA A 1 202 ? 70.957 -7.500 -151.284 1.00 57.47 202 ALA A O 1
ATOM 1547 N N . GLY A 1 203 ? 70.311 -5.904 -152.732 1.00 56.31 203 GLY A N 1
ATOM 1548 C CA . GLY A 1 203 ? 69.987 -4.890 -151.717 1.00 56.31 203 GLY A CA 1
ATOM 1549 C C . GLY A 1 203 ? 68.758 -5.239 -150.873 1.00 56.31 203 GLY A C 1
ATOM 1550 O O . GLY A 1 203 ? 68.833 -5.211 -149.648 1.00 56.31 203 GLY A O 1
ATOM 1551 N N . ASP A 1 204 ? 67.669 -5.675 -151.515 1.00 59.22 204 ASP A N 1
ATOM 1552 C CA . ASP A 1 204 ? 66.349 -5.880 -150.889 1.00 59.22 204 ASP A CA 1
ATOM 1553 C C . ASP A 1 204 ? 66.388 -6.764 -149.628 1.00 59.22 204 ASP A C 1
ATOM 1555 O O . ASP A 1 204 ? 65.672 -6.531 -148.653 1.00 59.22 204 ASP A O 1
ATOM 1559 N N . VAL A 1 205 ? 67.247 -7.790 -149.630 1.00 64.00 205 VAL A N 1
ATOM 1560 C CA . VAL A 1 205 ? 67.391 -8.727 -148.506 1.00 64.00 205 VAL A CA 1
ATOM 1561 C C . VAL A 1 205 ? 68.166 -8.096 -147.345 1.00 64.00 205 VAL A C 1
ATOM 1563 O O . VAL A 1 205 ? 67.858 -8.366 -146.185 1.00 64.00 205 VAL A O 1
ATOM 1566 N N . ILE A 1 206 ? 69.142 -7.233 -147.641 1.00 66.44 206 ILE A N 1
ATOM 1567 C CA . ILE A 1 206 ? 69.904 -6.481 -146.638 1.00 66.44 206 ILE A CA 1
ATOM 1568 C C . ILE A 1 206 ? 69.001 -5.413 -146.005 1.00 66.44 206 ILE A C 1
ATOM 1570 O O . ILE A 1 206 ? 68.926 -5.340 -144.779 1.00 66.44 206 ILE A O 1
ATOM 1574 N N . ASP A 1 207 ? 68.247 -4.659 -146.807 1.00 70.00 207 ASP A N 1
ATOM 1575 C CA . ASP A 1 207 ? 67.342 -3.617 -146.310 1.00 70.00 207 ASP A CA 1
ATOM 1576 C C . ASP A 1 207 ? 66.143 -4.184 -145.535 1.00 70.00 207 ASP A C 1
ATOM 1578 O O . ASP A 1 207 ? 65.760 -3.617 -144.504 1.00 70.00 207 ASP A O 1
ATOM 1582 N N . GLU A 1 208 ? 65.589 -5.343 -145.926 1.00 75.81 208 GLU A N 1
ATOM 1583 C CA . GLU A 1 208 ? 64.581 -6.020 -145.099 1.00 75.81 208 GLU A CA 1
ATOM 1584 C C . GLU A 1 208 ? 65.174 -6.463 -143.747 1.00 75.81 208 GLU A C 1
ATOM 1586 O O . GLU A 1 208 ? 64.528 -6.272 -142.713 1.00 75.81 208 GLU A O 1
ATOM 1591 N N . VAL A 1 209 ? 66.410 -6.985 -143.712 1.00 74.31 209 VAL A N 1
ATOM 1592 C CA . VAL A 1 209 ? 67.088 -7.385 -142.462 1.00 74.31 209 VAL A CA 1
ATOM 1593 C C . VAL A 1 209 ? 67.416 -6.179 -141.572 1.00 74.31 209 VAL A C 1
ATOM 1595 O O . VAL A 1 209 ? 67.145 -6.229 -140.369 1.00 74.31 209 VAL A O 1
ATOM 1598 N N . ILE A 1 210 ? 67.922 -5.074 -142.131 1.00 75.62 210 ILE A N 1
ATOM 1599 C CA . ILE A 1 210 ? 68.184 -3.829 -141.386 1.00 75.62 210 ILE A CA 1
ATOM 1600 C C . ILE A 1 210 ? 66.872 -3.258 -140.829 1.00 75.62 210 ILE A C 1
ATOM 1602 O O . ILE A 1 210 ? 66.805 -2.894 -139.653 1.00 75.62 210 ILE A O 1
ATOM 1606 N N . THR A 1 211 ? 65.796 -3.261 -141.621 1.00 76.12 211 THR A N 1
ATOM 1607 C CA . THR A 1 211 ? 64.462 -2.815 -141.185 1.00 76.12 211 THR A CA 1
ATOM 1608 C C . THR A 1 211 ? 63.885 -3.715 -140.081 1.00 76.12 211 THR A C 1
ATOM 1610 O O . THR A 1 211 ? 63.237 -3.224 -139.151 1.00 76.12 211 THR A O 1
ATOM 1613 N N . LEU A 1 212 ? 64.147 -5.026 -140.123 1.00 79.88 212 LEU A N 1
ATOM 1614 C CA . LEU A 1 212 ? 63.781 -5.979 -139.068 1.00 79.88 212 LEU A CA 1
ATOM 1615 C C . LEU A 1 212 ? 64.551 -5.728 -137.766 1.00 79.88 212 LEU A C 1
ATOM 1617 O O . LEU A 1 212 ? 63.939 -5.717 -136.696 1.00 79.88 212 LEU A O 1
ATOM 1621 N N . LEU A 1 213 ? 65.859 -5.476 -137.845 1.00 77.31 213 LEU A N 1
ATOM 1622 C CA . LEU A 1 213 ? 66.691 -5.137 -136.685 1.00 77.31 213 LEU A CA 1
ATOM 1623 C C . LEU A 1 213 ? 66.276 -3.795 -136.063 1.00 77.31 213 LEU A C 1
ATOM 1625 O O . LEU A 1 213 ? 66.089 -3.720 -134.849 1.00 77.31 213 LEU A O 1
ATOM 1629 N N . ALA A 1 214 ? 66.031 -2.765 -136.879 1.00 76.75 214 ALA A N 1
ATOM 1630 C CA . ALA A 1 214 ? 65.536 -1.467 -136.414 1.00 76.75 214 ALA A CA 1
ATOM 1631 C C . ALA A 1 214 ? 64.164 -1.578 -135.718 1.00 76.75 214 ALA A C 1
ATOM 1633 O O . ALA A 1 214 ? 63.936 -0.954 -134.677 1.00 76.75 214 ALA A O 1
ATOM 1634 N N . ARG A 1 215 ? 63.258 -2.422 -136.238 1.00 80.62 215 ARG A N 1
ATOM 1635 C CA . ARG A 1 215 ? 61.974 -2.738 -135.586 1.00 80.62 215 ARG A CA 1
ATOM 1636 C C . ARG A 1 215 ? 62.156 -3.468 -134.254 1.00 80.62 215 ARG A C 1
ATOM 1638 O O . ARG A 1 215 ? 61.504 -3.092 -133.284 1.00 80.62 215 ARG A O 1
ATOM 1645 N N . LEU A 1 216 ? 63.041 -4.464 -134.179 1.00 80.31 216 LEU A N 1
ATOM 1646 C CA . LEU A 1 216 ? 63.309 -5.210 -132.942 1.00 80.31 216 LEU A CA 1
ATOM 1647 C C . LEU A 1 216 ? 63.934 -4.331 -131.846 1.00 80.31 216 LEU A C 1
ATOM 1649 O O . LEU A 1 216 ? 63.552 -4.452 -130.682 1.00 80.31 216 LEU A O 1
ATOM 1653 N N . GLU A 1 217 ? 64.836 -3.416 -132.205 1.00 82.00 217 GLU A N 1
ATOM 1654 C CA . GLU A 1 217 ? 65.404 -2.446 -131.261 1.00 82.00 217 GLU A CA 1
ATOM 1655 C C . GLU A 1 217 ? 64.362 -1.410 -130.805 1.00 82.00 217 GLU A C 1
ATOM 1657 O O . GLU A 1 217 ? 64.301 -1.070 -129.623 1.00 82.00 217 GLU A O 1
ATOM 1662 N N . THR A 1 218 ? 63.468 -0.973 -131.697 1.00 83.62 218 THR A N 1
ATOM 1663 C CA . THR A 1 218 ? 62.343 -0.091 -131.332 1.00 83.62 218 THR A CA 1
ATOM 1664 C C . THR A 1 218 ? 61.389 -0.784 -130.348 1.00 83.62 218 THR A C 1
ATOM 1666 O O . THR A 1 218 ? 61.084 -0.224 -129.293 1.00 83.62 218 THR A O 1
ATOM 1669 N N . ASP A 1 219 ? 60.994 -2.034 -130.624 1.00 80.62 219 ASP A N 1
ATOM 1670 C CA . ASP A 1 219 ? 60.192 -2.865 -129.712 1.00 80.62 219 ASP A CA 1
ATOM 1671 C C . ASP A 1 219 ? 60.893 -3.051 -128.347 1.00 80.62 219 ASP A C 1
ATOM 1673 O O . ASP A 1 219 ? 60.232 -3.038 -127.301 1.00 80.62 219 ASP A O 1
ATOM 1677 N N . ARG A 1 220 ? 62.230 -3.189 -128.320 1.00 86.38 220 ARG A N 1
ATOM 1678 C CA . ARG A 1 220 ? 63.021 -3.273 -127.078 1.00 86.38 220 ARG A CA 1
ATOM 1679 C C . ARG A 1 220 ? 62.950 -1.972 -126.277 1.00 86.38 220 ARG A C 1
ATOM 1681 O O . ARG A 1 220 ? 62.664 -2.016 -125.079 1.00 86.38 220 ARG A O 1
ATOM 1688 N N . GLN A 1 221 ? 63.170 -0.823 -126.917 1.00 82.75 221 GLN A N 1
ATOM 1689 C CA . GLN A 1 221 ? 63.130 0.482 -126.250 1.00 82.75 221 GLN A CA 1
ATOM 1690 C C . GLN A 1 221 ? 61.735 0.819 -125.714 1.00 82.75 221 GLN A C 1
ATOM 1692 O O . GLN A 1 221 ? 61.615 1.298 -124.586 1.00 82.75 221 GLN A O 1
ATOM 1697 N N . ASP A 1 222 ? 60.670 0.528 -126.462 1.00 82.75 222 ASP A N 1
ATOM 1698 C CA . ASP A 1 222 ? 59.301 0.765 -125.993 1.00 82.75 222 ASP A CA 1
ATOM 1699 C C . ASP A 1 222 ? 58.876 -0.222 -124.896 1.00 82.75 222 ASP A C 1
ATOM 1701 O O . ASP A 1 222 ? 58.164 0.168 -123.966 1.00 82.75 222 ASP A O 1
ATOM 1705 N N . THR A 1 223 ? 59.383 -1.460 -124.914 1.00 84.00 223 THR A N 1
ATOM 1706 C CA . THR A 1 223 ? 59.244 -2.388 -123.779 1.00 84.00 223 THR A CA 1
ATOM 1707 C C . THR A 1 223 ? 59.936 -1.832 -122.527 1.00 84.00 223 THR A C 1
ATOM 1709 O O . THR A 1 223 ? 59.344 -1.849 -121.449 1.00 84.00 223 THR A O 1
ATOM 1712 N N . LEU A 1 224 ? 61.141 -1.263 -122.658 1.00 83.06 224 LEU A N 1
ATOM 1713 C CA . LEU A 1 224 ? 61.877 -0.652 -121.543 1.00 83.06 224 LEU A CA 1
ATOM 1714 C C . LEU A 1 224 ? 61.160 0.589 -120.974 1.00 83.06 224 LEU A C 1
ATOM 1716 O O . LEU A 1 224 ? 61.093 0.753 -119.755 1.00 83.06 224 LEU A O 1
ATOM 1720 N N . LYS A 1 225 ? 60.577 1.444 -121.828 1.00 85.50 225 LYS A N 1
ATOM 1721 C CA . LYS A 1 225 ? 59.755 2.596 -121.398 1.00 85.50 225 LYS A CA 1
ATOM 1722 C C . LYS A 1 225 ? 58.508 2.146 -120.630 1.00 85.50 225 LYS A C 1
ATOM 1724 O O . LYS A 1 225 ? 58.192 2.722 -119.588 1.00 85.50 225 LYS A O 1
ATOM 1729 N N . ARG A 1 226 ? 57.818 1.105 -121.115 1.00 83.75 226 ARG A N 1
ATOM 1730 C CA . ARG A 1 226 ? 56.649 0.512 -120.437 1.00 83.75 226 ARG A CA 1
ATOM 1731 C C . ARG A 1 226 ? 57.025 -0.103 -119.092 1.00 83.75 226 ARG A C 1
ATOM 1733 O O . ARG A 1 226 ? 56.333 0.139 -118.115 1.00 83.75 226 ARG A O 1
ATOM 1740 N N . PHE A 1 227 ? 58.154 -0.806 -119.012 1.00 85.00 227 PHE A N 1
ATOM 1741 C CA . PHE A 1 227 ? 58.669 -1.314 -117.740 1.00 85.00 227 PHE A CA 1
ATOM 1742 C C . PHE A 1 227 ? 58.925 -0.175 -116.740 1.00 85.00 227 PHE A C 1
ATOM 1744 O O . PHE A 1 227 ? 58.350 -0.184 -115.659 1.00 85.00 227 PHE A O 1
ATOM 1751 N N . LYS A 1 228 ? 59.686 0.863 -117.124 1.00 87.56 228 LYS A N 1
ATOM 1752 C CA . LYS A 1 228 ? 59.987 2.007 -116.238 1.00 87.56 228 LYS A CA 1
ATOM 1753 C C . LYS A 1 228 ? 58.735 2.764 -115.768 1.00 87.56 228 LYS A C 1
ATOM 1755 O O . LYS A 1 228 ? 58.690 3.205 -114.621 1.00 87.56 228 LYS A O 1
ATOM 1760 N N . THR A 1 229 ? 57.720 2.905 -116.622 1.00 87.56 229 THR A N 1
ATOM 1761 C CA . THR A 1 229 ? 56.443 3.542 -116.242 1.00 87.56 229 THR A CA 1
ATOM 1762 C C . THR A 1 229 ? 55.609 2.664 -115.307 1.00 87.56 229 THR A C 1
ATOM 1764 O O . THR A 1 229 ? 55.073 3.186 -114.330 1.00 87.56 229 THR A O 1
ATOM 1767 N N . GLU A 1 230 ? 55.580 1.346 -115.513 1.00 86.00 230 GLU A N 1
ATOM 1768 C CA . GLU A 1 230 ? 54.930 0.397 -114.598 1.00 86.00 230 GLU A CA 1
ATOM 1769 C C . GLU A 1 230 ? 55.634 0.354 -113.227 1.00 86.00 230 GLU A C 1
ATOM 1771 O O . GLU A 1 230 ? 54.971 0.378 -112.191 1.00 86.00 230 GLU A O 1
ATOM 1776 N N . THR A 1 231 ? 56.974 0.388 -113.184 1.00 87.62 231 THR A N 1
ATOM 1777 C CA . THR A 1 231 ? 57.740 0.481 -111.926 1.00 87.62 231 THR A CA 1
ATOM 1778 C C . THR A 1 231 ? 57.405 1.764 -111.160 1.00 87.62 231 THR A C 1
ATOM 1780 O O . THR A 1 231 ? 57.145 1.712 -109.957 1.00 87.62 231 THR A O 1
ATOM 1783 N N . ALA A 1 232 ? 57.347 2.914 -111.843 1.00 86.00 232 ALA A N 1
ATOM 1784 C CA . ALA A 1 232 ? 56.975 4.187 -111.223 1.00 86.00 232 ALA A CA 1
ATOM 1785 C C . ALA A 1 232 ? 55.519 4.188 -110.713 1.00 86.00 232 ALA A C 1
ATOM 1787 O O . ALA A 1 232 ? 55.243 4.678 -109.611 1.00 86.00 232 ALA A O 1
ATOM 1788 N N . ALA A 1 233 ? 54.589 3.587 -111.464 1.00 88.19 233 ALA A N 1
ATOM 1789 C CA . ALA A 1 233 ? 53.213 3.378 -111.017 1.00 88.19 233 ALA A CA 1
ATOM 1790 C C . ALA A 1 233 ? 53.148 2.462 -109.780 1.00 88.19 233 ALA A C 1
ATOM 1792 O O . ALA A 1 233 ? 52.443 2.783 -108.824 1.00 88.19 233 ALA A O 1
ATOM 1793 N N . GLY A 1 234 ? 53.939 1.385 -109.748 1.00 89.44 234 GLY A N 1
ATOM 1794 C CA . GLY A 1 234 ? 54.067 0.479 -108.605 1.00 89.44 234 GLY A CA 1
ATOM 1795 C C . GLY A 1 234 ? 54.578 1.170 -107.338 1.00 89.44 234 GLY A C 1
ATOM 1796 O O . GLY A 1 234 ? 53.977 1.012 -106.276 1.00 89.44 234 GLY A O 1
ATOM 1797 N N . VAL A 1 235 ? 55.620 2.004 -107.441 1.00 89.69 235 VAL A N 1
ATOM 1798 C CA . VAL A 1 235 ? 56.116 2.828 -106.317 1.00 89.69 235 VAL A CA 1
ATOM 1799 C C . VAL A 1 235 ? 55.039 3.806 -105.833 1.00 89.69 235 VAL A C 1
ATOM 1801 O O . VAL A 1 235 ? 54.780 3.891 -104.632 1.00 89.69 235 VAL A O 1
ATOM 1804 N N . THR A 1 236 ? 54.346 4.478 -106.758 1.00 89.44 236 THR A N 1
ATOM 1805 C CA . THR A 1 236 ? 53.262 5.426 -106.439 1.00 89.44 236 THR A CA 1
ATOM 1806 C C . THR A 1 236 ? 52.075 4.740 -105.751 1.00 89.44 236 THR A C 1
ATOM 1808 O O . THR A 1 236 ? 51.464 5.297 -104.837 1.00 89.44 236 THR A O 1
ATOM 1811 N N . LEU A 1 237 ? 51.725 3.522 -106.176 1.00 90.44 237 LEU A N 1
ATOM 1812 C CA . LEU A 1 237 ? 50.682 2.711 -105.547 1.00 90.44 237 LEU A CA 1
ATOM 1813 C C . LEU A 1 237 ? 51.114 2.210 -104.168 1.00 90.44 237 LEU A C 1
ATOM 1815 O O . LEU A 1 237 ? 50.309 2.265 -103.242 1.00 90.44 237 LEU A O 1
ATOM 1819 N N . LYS A 1 238 ? 52.375 1.788 -104.009 1.00 89.88 238 LYS A N 1
ATOM 1820 C CA . LYS A 1 238 ? 52.928 1.374 -102.715 1.00 89.88 238 LYS A CA 1
ATOM 1821 C C . LYS A 1 238 ? 52.865 2.516 -101.698 1.00 89.88 238 LYS A C 1
ATOM 1823 O O . LYS A 1 238 ? 52.268 2.328 -100.647 1.00 89.88 238 LYS A O 1
ATOM 1828 N N . GLN A 1 239 ? 53.335 3.715 -102.054 1.00 91.50 239 GLN A N 1
ATOM 1829 C CA . GLN A 1 239 ? 53.228 4.902 -101.192 1.00 91.50 239 GLN A CA 1
ATOM 1830 C C . GLN A 1 239 ? 51.776 5.204 -100.788 1.00 91.50 239 GLN A C 1
ATOM 1832 O O . GLN A 1 239 ? 51.501 5.407 -99.611 1.00 91.50 239 GLN A O 1
ATOM 1837 N N . LYS A 1 240 ? 50.817 5.139 -101.724 1.00 91.12 240 LYS A N 1
ATOM 1838 C CA . LYS A 1 240 ? 49.387 5.332 -101.410 1.00 91.12 240 LYS A CA 1
ATOM 1839 C C . LYS A 1 240 ? 48.814 4.251 -100.485 1.00 91.12 240 LYS A C 1
ATOM 1841 O O . LYS A 1 240 ? 47.945 4.553 -99.670 1.00 91.12 240 LYS A O 1
ATOM 1846 N N . ILE A 1 241 ? 49.265 3.003 -100.610 1.00 89.75 241 ILE A N 1
ATOM 1847 C CA . ILE A 1 241 ? 48.882 1.908 -99.706 1.00 89.75 241 ILE A CA 1
ATOM 1848 C C . ILE A 1 241 ? 49.480 2.145 -98.316 1.00 89.75 241 ILE A C 1
ATOM 1850 O O . ILE A 1 241 ? 48.755 2.048 -97.326 1.00 89.75 241 ILE A O 1
ATOM 1854 N N . ASP A 1 242 ? 50.760 2.509 -98.244 1.00 91.25 242 ASP A N 1
ATOM 1855 C CA . ASP A 1 242 ? 51.465 2.801 -96.998 1.00 91.25 242 ASP A CA 1
ATOM 1856 C C . ASP A 1 242 ? 50.813 3.995 -96.271 1.00 91.25 242 ASP A C 1
ATOM 1858 O O . ASP A 1 242 ? 50.467 3.866 -95.097 1.00 91.25 242 ASP A O 1
ATOM 1862 N N . ASP A 1 243 ? 50.506 5.096 -96.969 1.00 90.38 243 ASP A N 1
ATOM 1863 C CA . ASP A 1 243 ? 49.772 6.259 -96.439 1.00 90.38 243 ASP A CA 1
ATOM 1864 C C . ASP A 1 243 ? 48.390 5.887 -95.877 1.00 90.38 243 ASP A C 1
ATOM 1866 O O . ASP A 1 243 ? 48.008 6.332 -94.790 1.00 90.38 243 ASP A O 1
ATOM 1870 N N . LEU A 1 244 ? 47.620 5.057 -96.593 1.00 89.62 244 LEU A N 1
ATOM 1871 C CA . LEU A 1 244 ? 46.296 4.604 -96.150 1.00 89.62 244 LEU A CA 1
ATOM 1872 C C . LEU A 1 244 ? 46.385 3.666 -94.938 1.00 89.62 244 LEU A C 1
ATOM 1874 O O . LEU A 1 244 ? 45.568 3.768 -94.017 1.00 89.62 244 LEU A O 1
ATOM 1878 N N . CYS A 1 245 ? 47.389 2.790 -94.894 1.00 86.31 245 CYS A N 1
ATOM 1879 C CA . CYS A 1 245 ? 47.692 1.957 -93.732 1.00 86.31 245 CYS A CA 1
ATOM 1880 C C . CYS A 1 245 ? 48.110 2.808 -92.524 1.00 86.31 245 CYS A C 1
ATOM 1882 O O . CYS A 1 245 ? 47.627 2.582 -91.415 1.00 86.31 245 CYS A O 1
ATOM 1884 N N . LEU A 1 246 ? 48.946 3.824 -92.734 1.00 88.38 246 LEU A N 1
ATOM 1885 C CA . LEU A 1 246 ? 49.464 4.714 -91.696 1.00 88.38 246 LEU A CA 1
ATOM 1886 C C . LEU A 1 246 ? 48.358 5.636 -91.148 1.00 88.38 246 LEU A C 1
ATOM 1888 O O . LEU A 1 246 ? 48.240 5.793 -89.929 1.00 88.38 246 LEU A O 1
ATOM 1892 N N . ARG A 1 247 ? 47.455 6.133 -92.009 1.00 87.19 247 ARG A N 1
ATOM 1893 C CA . ARG A 1 247 ? 46.185 6.755 -91.593 1.00 87.19 247 ARG A CA 1
ATOM 1894 C C . ARG A 1 247 ? 45.340 5.812 -90.752 1.00 87.19 247 ARG A C 1
ATOM 1896 O O . ARG A 1 247 ? 44.969 6.167 -89.637 1.00 87.19 247 ARG A O 1
ATOM 1903 N N . ARG A 1 248 ? 45.072 4.596 -91.238 1.00 88.62 248 ARG A N 1
ATOM 1904 C CA . ARG A 1 248 ? 44.271 3.597 -90.513 1.00 88.62 248 ARG A CA 1
ATOM 1905 C C . ARG A 1 248 ? 44.877 3.238 -89.151 1.00 88.62 248 ARG A C 1
ATOM 1907 O O . ARG A 1 248 ? 44.124 2.982 -88.219 1.00 88.62 248 ARG A O 1
ATOM 1914 N N . LEU A 1 249 ? 46.202 3.243 -89.013 1.00 85.69 249 LEU A N 1
ATOM 1915 C CA . LEU A 1 249 ? 46.894 2.993 -87.744 1.00 85.69 249 LEU A CA 1
ATOM 1916 C C . LEU A 1 249 ? 46.842 4.179 -86.766 1.00 85.69 249 LEU A C 1
ATOM 1918 O O . LEU A 1 249 ? 46.916 3.953 -85.561 1.00 85.69 249 LEU A O 1
ATOM 1922 N N . ARG A 1 250 ? 46.711 5.425 -87.245 1.00 87.25 250 ARG A N 1
ATOM 1923 C CA . ARG A 1 250 ? 46.679 6.634 -86.395 1.00 87.25 250 ARG A CA 1
ATOM 1924 C C . ARG A 1 250 ? 45.271 7.171 -86.139 1.00 87.25 250 ARG A C 1
ATOM 1926 O O . ARG A 1 250 ? 44.900 7.398 -84.994 1.00 87.25 250 ARG A O 1
ATOM 1933 N N . GLU A 1 251 ? 44.492 7.394 -87.192 1.00 86.81 251 GLU A N 1
ATOM 1934 C CA . GLU A 1 251 ? 43.199 8.084 -87.126 1.00 86.81 251 GLU A CA 1
ATOM 1935 C C . GLU A 1 251 ? 42.093 7.175 -86.561 1.00 86.81 251 GLU A C 1
ATOM 1937 O O . GLU A 1 251 ? 41.308 7.620 -85.725 1.00 86.81 251 GLU A O 1
ATOM 1942 N N . LEU A 1 252 ? 42.053 5.890 -86.946 1.00 85.75 252 LEU A N 1
ATOM 1943 C CA . LEU A 1 252 ? 40.988 4.974 -86.510 1.00 85.75 252 LEU A CA 1
ATOM 1944 C C . LEU A 1 252 ? 40.996 4.712 -84.990 1.00 85.75 252 LEU A C 1
ATOM 1946 O O . LEU A 1 252 ? 39.921 4.814 -84.399 1.00 85.75 252 LEU A O 1
ATOM 1950 N N . PRO A 1 253 ? 42.139 4.446 -84.316 1.00 90.62 253 PRO A N 1
ATOM 1951 C CA . PRO A 1 253 ? 42.147 4.314 -82.859 1.00 90.62 253 PRO A CA 1
ATOM 1952 C C . PRO A 1 253 ? 41.720 5.599 -82.147 1.00 90.62 253 PRO A C 1
ATOM 1954 O O . PRO A 1 253 ? 41.002 5.517 -81.161 1.00 90.62 253 PRO A O 1
ATOM 1957 N N . ILE A 1 254 ? 42.093 6.780 -82.657 1.00 86.56 254 ILE A N 1
ATOM 1958 C CA . ILE A 1 254 ? 41.700 8.072 -82.065 1.00 86.56 254 ILE A CA 1
ATOM 1959 C C . ILE A 1 254 ? 40.188 8.308 -82.198 1.00 86.56 254 ILE A C 1
ATOM 1961 O O . ILE A 1 254 ? 39.566 8.813 -81.266 1.00 86.56 254 ILE A O 1
ATOM 1965 N N . LEU A 1 255 ? 39.578 7.932 -83.325 1.00 86.19 255 LEU A N 1
ATOM 1966 C CA . LEU A 1 255 ? 38.125 8.021 -83.503 1.00 86.19 255 LEU A CA 1
ATOM 1967 C C . LEU A 1 255 ? 37.385 7.024 -82.600 1.00 86.19 255 LEU A C 1
ATOM 1969 O O . LEU A 1 255 ? 36.483 7.427 -81.875 1.00 86.19 255 LEU A O 1
ATOM 1973 N N . VAL A 1 256 ? 37.812 5.758 -82.560 1.00 89.81 256 VAL A N 1
ATOM 1974 C CA . VAL A 1 256 ? 37.221 4.734 -81.675 1.00 89.81 256 VAL A CA 1
ATOM 1975 C C . VAL A 1 256 ? 37.374 5.110 -80.194 1.00 89.81 256 VAL A C 1
ATOM 1977 O O . VAL A 1 256 ? 36.430 4.956 -79.422 1.00 89.81 256 VAL A O 1
ATOM 1980 N N . GLN A 1 257 ? 38.521 5.670 -79.802 1.00 89.25 257 GLN A N 1
ATOM 1981 C CA . GLN A 1 257 ? 38.761 6.205 -78.460 1.00 89.25 257 GLN A CA 1
ATOM 1982 C C . GLN A 1 257 ? 37.775 7.336 -78.121 1.00 89.25 257 GLN A C 1
ATOM 1984 O O . GLN A 1 257 ? 37.194 7.311 -77.042 1.00 89.25 257 GLN A O 1
ATOM 1989 N N . ARG A 1 258 ? 37.527 8.282 -79.040 1.00 88.50 258 ARG A N 1
ATOM 1990 C CA . ARG A 1 258 ? 36.560 9.381 -78.838 1.00 88.50 258 ARG A CA 1
ATOM 1991 C C . ARG A 1 258 ? 35.118 8.895 -78.710 1.00 88.50 258 ARG A C 1
ATOM 1993 O O . ARG A 1 258 ? 34.406 9.376 -77.836 1.00 88.50 258 ARG A O 1
ATOM 2000 N N . GLU A 1 259 ? 34.697 7.937 -79.535 1.00 86.88 259 GLU A N 1
ATOM 2001 C CA . GLU A 1 259 ? 33.360 7.332 -79.430 1.00 86.88 259 GLU A CA 1
ATOM 2002 C C . GLU A 1 259 ? 33.186 6.595 -78.090 1.00 86.88 259 GLU A C 1
ATOM 2004 O O . GLU A 1 259 ? 32.148 6.718 -77.437 1.00 86.88 259 GLU A O 1
ATOM 2009 N N . HIS A 1 260 ? 34.221 5.884 -77.624 1.00 89.75 260 HIS A N 1
ATOM 2010 C CA . HIS A 1 260 ? 34.224 5.290 -76.287 1.00 89.75 260 HIS A CA 1
ATOM 2011 C C . HIS A 1 260 ? 34.195 6.347 -75.176 1.00 89.75 260 HIS A C 1
ATOM 2013 O O . HIS A 1 260 ? 33.414 6.201 -74.242 1.00 89.75 260 HIS A O 1
ATOM 2019 N N . GLU A 1 261 ? 34.994 7.411 -75.267 1.00 88.38 261 GLU A N 1
ATOM 2020 C CA . GLU A 1 261 ? 35.020 8.502 -74.283 1.00 88.38 261 GLU A CA 1
ATOM 2021 C C . GLU A 1 261 ? 33.666 9.221 -74.188 1.00 88.38 261 GLU A C 1
ATOM 2023 O O . GLU A 1 261 ? 33.203 9.475 -73.076 1.00 88.38 261 GLU A O 1
ATOM 2028 N N . ALA A 1 262 ? 32.987 9.456 -75.316 1.00 85.00 262 ALA A N 1
ATOM 2029 C CA . ALA A 1 262 ? 31.621 9.978 -75.346 1.00 85.00 262 ALA A CA 1
ATOM 2030 C C . ALA A 1 262 ? 30.628 9.011 -74.673 1.00 85.00 262 ALA A C 1
ATOM 2032 O O . ALA A 1 262 ? 29.966 9.379 -73.702 1.00 85.00 262 ALA A O 1
ATOM 2033 N N . CYS A 1 263 ? 30.588 7.744 -75.108 1.00 89.69 263 CYS A N 1
ATOM 2034 C CA . CYS A 1 263 ? 29.681 6.738 -74.541 1.00 89.69 263 CYS A CA 1
ATOM 2035 C C . CYS A 1 263 ? 29.920 6.485 -73.041 1.00 89.69 263 CYS A C 1
ATOM 2037 O O . CYS A 1 263 ? 28.989 6.142 -72.313 1.00 89.69 263 CYS A O 1
ATOM 2039 N N . ILE A 1 264 ? 31.157 6.633 -72.555 1.00 91.81 264 ILE A N 1
ATOM 2040 C CA . ILE A 1 264 ? 31.507 6.465 -71.138 1.00 91.81 264 ILE A CA 1
ATOM 2041 C C . ILE A 1 264 ? 30.871 7.557 -70.265 1.00 91.81 264 ILE A C 1
ATOM 2043 O O . ILE A 1 264 ? 30.529 7.266 -69.118 1.00 91.81 264 ILE A O 1
ATOM 2047 N N . VAL A 1 265 ? 30.663 8.779 -70.769 1.00 86.38 265 VAL A N 1
ATOM 2048 C CA . VAL A 1 265 ? 29.948 9.830 -70.020 1.00 86.38 265 VAL A CA 1
ATOM 2049 C C . VAL A 1 265 ? 28.492 9.415 -69.799 1.00 86.38 265 VAL A C 1
ATOM 2051 O O . VAL A 1 265 ? 28.072 9.278 -68.647 1.00 86.38 265 VAL A O 1
ATOM 2054 N N . ASP A 1 266 ? 27.771 9.091 -70.874 1.00 90.19 266 ASP A N 1
ATOM 2055 C CA . ASP A 1 266 ? 26.365 8.670 -70.822 1.00 90.19 266 ASP A CA 1
ATOM 2056 C C . ASP A 1 266 ? 26.173 7.409 -69.961 1.00 90.19 266 ASP A C 1
ATOM 2058 O O . ASP A 1 266 ? 25.261 7.329 -69.136 1.00 90.19 266 ASP A O 1
ATOM 2062 N N . LEU A 1 267 ? 27.065 6.419 -70.094 1.00 89.75 267 LEU A N 1
ATOM 2063 C CA . LEU A 1 267 ? 27.028 5.195 -69.287 1.00 89.75 267 LEU A CA 1
ATOM 2064 C C . LEU A 1 267 ? 27.252 5.467 -67.792 1.00 89.75 267 LEU A C 1
ATOM 2066 O O . LEU A 1 267 ? 26.644 4.788 -66.962 1.00 89.75 267 LEU A O 1
ATOM 2070 N N . ASN A 1 268 ? 28.095 6.439 -67.433 1.00 91.12 268 ASN A N 1
ATOM 2071 C CA . ASN A 1 268 ? 28.309 6.833 -66.040 1.00 91.12 268 ASN A CA 1
ATOM 2072 C C . ASN A 1 268 ? 27.112 7.618 -65.476 1.00 91.12 268 ASN A C 1
ATOM 2074 O O . ASN A 1 268 ? 26.714 7.373 -64.335 1.00 91.12 268 ASN A O 1
ATOM 2078 N N . GLU A 1 269 ? 26.497 8.504 -66.263 1.00 93.12 269 GLU A N 1
ATOM 2079 C CA . GLU A 1 269 ? 25.277 9.223 -65.872 1.00 93.12 269 GLU A CA 1
ATOM 2080 C C . GLU A 1 269 ? 24.096 8.255 -65.680 1.00 93.12 269 GLU A C 1
ATOM 2082 O O . GLU A 1 269 ? 23.425 8.277 -64.643 1.00 93.12 269 GLU A O 1
ATOM 2087 N N . LEU A 1 270 ? 23.902 7.306 -66.601 1.00 93.31 270 LEU A N 1
ATOM 2088 C CA . LEU A 1 270 ? 22.897 6.247 -66.470 1.00 93.31 270 LEU A CA 1
ATOM 2089 C C . LEU A 1 270 ? 23.155 5.344 -65.253 1.00 93.31 270 LEU A C 1
ATOM 2091 O O . LEU A 1 270 ? 22.217 5.033 -64.515 1.00 93.31 270 LEU A O 1
ATOM 2095 N N . GLN A 1 271 ? 24.408 4.961 -64.980 1.00 92.12 271 GLN A N 1
ATOM 2096 C CA . GLN A 1 271 ? 24.760 4.230 -63.755 1.00 92.12 271 GLN A CA 1
ATOM 2097 C C . GLN A 1 271 ? 24.468 5.048 -62.490 1.00 92.12 271 GLN A C 1
ATOM 2099 O O . GLN A 1 271 ? 23.951 4.498 -61.512 1.00 92.12 271 GLN A O 1
ATOM 2104 N N . TRP A 1 272 ? 24.736 6.357 -62.501 1.00 96.44 272 TRP A N 1
ATOM 2105 C CA . TRP A 1 272 ? 24.407 7.253 -61.393 1.00 96.44 272 TRP A CA 1
ATOM 2106 C C . TRP A 1 272 ? 22.893 7.335 -61.166 1.00 96.44 272 TRP A C 1
ATOM 2108 O O . TRP A 1 272 ? 22.442 7.161 -60.030 1.00 96.44 272 TRP A O 1
ATOM 2118 N N . HIS A 1 273 ? 22.094 7.496 -62.225 1.00 93.56 273 HIS A N 1
ATOM 2119 C CA . HIS A 1 273 ? 20.632 7.496 -62.140 1.00 93.56 273 HIS A CA 1
ATOM 2120 C C . HIS A 1 273 ? 20.071 6.155 -61.655 1.00 93.56 273 HIS A C 1
ATOM 2122 O O . HIS A 1 273 ? 19.194 6.142 -60.790 1.00 93.56 273 HIS A O 1
ATOM 2128 N N . LEU A 1 274 ? 20.590 5.022 -62.136 1.00 92.69 274 LEU A N 1
ATOM 2129 C CA . LEU A 1 274 ? 20.194 3.693 -61.659 1.00 92.69 274 LEU A CA 1
ATOM 2130 C C . LEU A 1 274 ? 20.538 3.506 -60.174 1.00 92.69 274 LEU A C 1
ATOM 2132 O O . LEU A 1 274 ? 19.690 3.056 -59.398 1.00 92.69 274 LEU A O 1
ATOM 2136 N N . ALA A 1 275 ? 21.735 3.909 -59.741 1.00 92.38 275 ALA A N 1
ATOM 2137 C CA . ALA A 1 275 ? 22.145 3.849 -58.340 1.00 92.38 275 ALA A CA 1
ATOM 2138 C C . ALA A 1 275 ? 21.316 4.791 -57.447 1.00 92.38 275 ALA A C 1
ATOM 2140 O O . ALA A 1 275 ? 20.916 4.405 -56.345 1.00 92.38 275 ALA A O 1
ATOM 2141 N N . TYR A 1 276 ? 21.017 6.007 -57.911 1.00 95.06 276 TYR A N 1
ATOM 2142 C CA . TYR A 1 276 ? 20.172 6.974 -57.208 1.00 95.06 276 TYR A CA 1
ATOM 2143 C C . TYR A 1 276 ? 18.735 6.458 -57.061 1.00 95.06 276 TYR A C 1
ATOM 2145 O O . TYR A 1 276 ? 18.201 6.424 -55.949 1.00 95.06 276 TYR A O 1
ATOM 2153 N N . THR A 1 277 ? 18.128 5.992 -58.154 1.00 93.81 277 THR A N 1
ATOM 2154 C CA . THR A 1 277 ? 16.766 5.442 -58.166 1.00 93.81 277 THR A CA 1
ATOM 2155 C C . THR A 1 277 ? 16.673 4.189 -57.300 1.00 93.81 277 THR A C 1
ATOM 2157 O O . THR A 1 277 ? 15.764 4.092 -56.481 1.00 93.81 277 THR A O 1
ATOM 2160 N N . THR A 1 278 ? 17.657 3.286 -57.360 1.00 94.38 278 THR A N 1
ATOM 2161 C CA . THR A 1 278 ? 17.716 2.085 -56.503 1.00 94.38 278 THR A CA 1
ATOM 2162 C C . THR A 1 278 ? 17.835 2.445 -55.017 1.00 94.38 278 THR A C 1
ATOM 2164 O O . THR A 1 278 ? 17.131 1.881 -54.176 1.00 94.38 278 THR A O 1
ATOM 2167 N N . ARG A 1 279 ? 18.669 3.435 -54.662 1.00 94.88 279 ARG A N 1
ATOM 2168 C CA . ARG A 1 279 ? 18.769 3.954 -53.283 1.00 94.88 279 ARG A CA 1
ATOM 2169 C C . ARG A 1 279 ? 17.458 4.596 -52.819 1.00 94.88 279 ARG A C 1
ATOM 2171 O O . ARG A 1 279 ? 17.079 4.426 -51.661 1.00 94.88 279 ARG A O 1
ATOM 2178 N N . THR A 1 280 ? 16.766 5.318 -53.696 1.00 92.69 280 THR A N 1
ATOM 2179 C CA . THR A 1 280 ? 15.480 5.967 -53.396 1.00 92.69 280 THR A CA 1
ATOM 2180 C C . THR A 1 280 ? 14.355 4.943 -53.239 1.00 92.69 280 THR A C 1
ATOM 2182 O O . THR A 1 280 ? 13.622 5.008 -52.254 1.00 92.69 280 THR A O 1
ATOM 2185 N N . LEU A 1 281 ? 14.292 3.932 -54.109 1.00 94.62 281 LEU A N 1
ATOM 2186 C CA . LEU A 1 281 ? 13.381 2.793 -53.999 1.00 94.62 281 LEU A CA 1
ATOM 2187 C C . LEU A 1 281 ? 13.619 2.008 -52.701 1.00 94.62 281 LEU A C 1
ATOM 2189 O O . LEU A 1 281 ? 12.672 1.748 -51.970 1.00 94.62 281 LEU A O 1
ATOM 2193 N N . SER A 1 282 ? 14.876 1.720 -52.343 1.00 94.50 282 SER A N 1
ATOM 2194 C CA . SER A 1 282 ? 15.212 1.052 -51.075 1.00 94.50 282 SER A CA 1
ATOM 2195 C C . SER A 1 282 ? 14.794 1.872 -49.844 1.00 94.50 282 SER A C 1
ATOM 2197 O O . SER A 1 282 ? 14.290 1.316 -48.868 1.00 94.50 282 SER A O 1
ATOM 2199 N N . LYS A 1 283 ? 14.940 3.207 -49.881 1.00 94.62 283 LYS A N 1
ATOM 2200 C CA . LYS A 1 283 ? 14.438 4.106 -48.824 1.00 94.62 283 LYS A CA 1
ATOM 2201 C C . LYS A 1 283 ? 12.908 4.119 -48.751 1.00 94.62 283 LYS A C 1
ATOM 2203 O O . LYS A 1 283 ? 12.365 4.158 -47.649 1.00 94.62 283 LYS A O 1
ATOM 2208 N N . ALA A 1 284 ? 12.221 4.096 -49.893 1.00 91.31 284 ALA A N 1
ATOM 2209 C CA . ALA A 1 284 ? 10.762 4.038 -49.956 1.00 91.31 284 ALA A CA 1
ATOM 2210 C C . ALA A 1 284 ? 10.227 2.699 -49.427 1.00 91.31 284 ALA A C 1
ATOM 2212 O O . ALA A 1 284 ? 9.335 2.700 -48.581 1.00 91.31 284 ALA A O 1
ATOM 2213 N N . GLN A 1 285 ? 10.835 1.580 -49.834 1.00 94.88 285 GLN A N 1
ATOM 2214 C CA . GLN A 1 285 ? 10.491 0.242 -49.359 1.00 94.88 285 GLN A CA 1
ATOM 2215 C C . GLN A 1 285 ? 10.660 0.139 -47.838 1.00 94.88 285 GLN A C 1
ATOM 2217 O O . GLN A 1 285 ? 9.687 -0.128 -47.151 1.00 94.88 285 GLN A O 1
ATOM 2222 N N . LYS A 1 286 ? 11.817 0.518 -47.276 1.00 94.56 286 LYS A N 1
ATOM 2223 C CA . LYS A 1 286 ? 12.030 0.487 -45.813 1.00 94.56 286 LYS A CA 1
ATOM 2224 C C . LYS A 1 286 ? 11.022 1.333 -45.025 1.00 94.56 286 LYS A C 1
ATOM 2226 O O . LYS A 1 286 ? 10.649 0.966 -43.911 1.00 94.56 286 LYS A O 1
ATOM 2231 N N . ARG A 1 287 ? 10.562 2.461 -45.584 1.00 93.50 287 ARG A N 1
ATOM 2232 C CA . ARG A 1 287 ? 9.478 3.271 -44.995 1.00 93.50 287 ARG A CA 1
ATOM 2233 C C . ARG A 1 287 ? 8.132 2.547 -45.062 1.00 93.50 287 ARG A C 1
ATOM 2235 O O . ARG A 1 287 ? 7.412 2.563 -44.068 1.00 93.50 287 ARG A O 1
ATOM 2242 N N . LYS A 1 288 ? 7.822 1.897 -46.190 1.00 95.19 288 LYS A N 1
ATOM 2243 C CA . LYS A 1 288 ? 6.641 1.040 -46.355 1.00 95.19 288 LYS A CA 1
ATOM 2244 C C . LYS A 1 288 ? 6.658 -0.109 -45.337 1.00 95.19 288 LYS A C 1
ATOM 2246 O O . LYS A 1 288 ? 5.718 -0.207 -44.560 1.00 95.19 288 LYS A O 1
ATOM 2251 N N . ASP A 1 289 ? 7.740 -0.885 -45.275 1.00 94.75 289 ASP A N 1
ATOM 2252 C CA . ASP A 1 289 ? 7.897 -2.033 -44.366 1.00 94.75 289 ASP A CA 1
ATOM 2253 C C . ASP A 1 289 ? 7.686 -1.617 -42.895 1.00 94.75 289 ASP A C 1
ATOM 2255 O O . ASP A 1 289 ? 6.984 -2.279 -42.131 1.00 94.75 289 ASP A O 1
ATOM 2259 N N . THR A 1 290 ? 8.251 -0.465 -42.507 1.00 95.19 290 THR A N 1
ATOM 2260 C CA . THR A 1 290 ? 8.085 0.111 -41.161 1.00 95.19 290 THR A CA 1
ATOM 2261 C C . THR A 1 290 ? 6.628 0.504 -40.891 1.00 95.19 290 THR A C 1
ATOM 2263 O O . THR A 1 290 ? 6.102 0.218 -39.816 1.00 95.19 290 THR A O 1
ATOM 2266 N N . ALA A 1 291 ? 5.958 1.139 -41.857 1.00 92.31 291 ALA A N 1
ATOM 2267 C CA . ALA A 1 291 ? 4.561 1.542 -41.728 1.00 92.31 291 ALA A CA 1
ATOM 2268 C C . ALA A 1 291 ? 3.604 0.337 -41.695 1.00 92.31 291 ALA A C 1
ATOM 2270 O O . ALA A 1 291 ? 2.648 0.349 -40.925 1.00 92.31 291 ALA A O 1
ATOM 2271 N N . GLU A 1 292 ? 3.871 -0.717 -42.472 1.00 94.12 292 GLU A N 1
ATOM 2272 C CA . GLU A 1 292 ? 3.100 -1.965 -42.450 1.00 94.12 292 GLU A CA 1
ATOM 2273 C C . GLU A 1 292 ? 3.258 -2.697 -41.108 1.00 94.12 292 GLU A C 1
ATOM 2275 O O . GLU A 1 292 ? 2.253 -3.097 -40.520 1.00 94.12 292 GLU A O 1
ATOM 2280 N N . LEU A 1 293 ? 4.476 -2.765 -40.554 1.00 95.44 293 LEU A N 1
ATOM 2281 C CA . LEU A 1 293 ? 4.722 -3.320 -39.217 1.00 95.44 293 LEU A CA 1
ATOM 2282 C C . LEU A 1 293 ? 3.993 -2.535 -38.110 1.00 95.44 293 LEU A C 1
ATOM 2284 O O . LEU A 1 293 ? 3.404 -3.138 -37.213 1.00 95.44 293 LEU A O 1
ATOM 2288 N N . MET A 1 294 ? 4.000 -1.199 -38.168 1.00 94.50 294 MET A N 1
ATOM 2289 C CA . MET A 1 294 ? 3.246 -0.367 -37.218 1.00 94.50 294 MET A CA 1
ATOM 2290 C C . MET A 1 294 ? 1.727 -0.527 -37.384 1.00 94.50 294 MET A C 1
ATOM 2292 O O . MET A 1 294 ? 1.006 -0.543 -36.392 1.00 94.50 294 MET A O 1
ATOM 2296 N N . ASN A 1 295 ? 1.234 -0.684 -38.616 1.00 95.06 295 ASN A N 1
ATOM 2297 C CA . ASN A 1 295 ? -0.184 -0.905 -38.913 1.00 95.06 295 ASN A CA 1
ATOM 2298 C C . ASN A 1 295 ? -0.665 -2.284 -38.422 1.00 95.06 295 ASN A C 1
ATOM 2300 O O . ASN A 1 295 ? -1.776 -2.380 -37.908 1.00 95.06 295 ASN A O 1
ATOM 2304 N N . SER A 1 296 ? 0.176 -3.323 -38.517 1.00 95.62 296 SER A N 1
ATOM 2305 C CA . SER A 1 296 ? -0.101 -4.643 -37.928 1.00 95.62 296 SER A CA 1
ATOM 2306 C C . SER A 1 296 ? -0.268 -4.539 -36.412 1.00 95.62 296 SER A C 1
ATOM 2308 O O . SER A 1 296 ? -1.342 -4.838 -35.899 1.00 95.62 296 SER A O 1
ATOM 2310 N N . ARG A 1 297 ? 0.723 -3.965 -35.715 1.00 94.81 297 ARG A N 1
ATOM 2311 C CA . ARG A 1 297 ? 0.677 -3.776 -34.254 1.00 94.81 297 ARG A CA 1
ATOM 2312 C C . ARG A 1 297 ? -0.538 -2.973 -33.800 1.00 94.81 297 ARG A C 1
ATOM 2314 O O . ARG A 1 297 ? -1.246 -3.408 -32.909 1.00 94.81 297 ARG A O 1
ATOM 2321 N N . LEU A 1 298 ? -0.854 -1.863 -34.472 1.00 94.69 298 LEU A N 1
ATOM 2322 C CA . LEU A 1 298 ? -2.049 -1.078 -34.143 1.00 94.69 298 LEU A CA 1
ATOM 2323 C C . LEU A 1 298 ? -3.356 -1.863 -34.350 1.00 94.69 298 LEU A C 1
ATOM 2325 O O . LEU A 1 298 ? -4.320 -1.617 -33.633 1.00 94.69 298 LEU A O 1
ATOM 2329 N N . LYS A 1 299 ? -3.417 -2.810 -35.295 1.00 94.31 299 LYS A N 1
ATOM 2330 C CA . LYS A 1 299 ? -4.569 -3.718 -35.439 1.00 94.31 299 LYS A CA 1
ATOM 2331 C C . LYS A 1 299 ? -4.607 -4.774 -34.338 1.00 94.31 299 LYS A C 1
ATOM 2333 O O . LYS A 1 299 ? -5.687 -5.040 -33.825 1.00 94.31 299 LYS A O 1
ATOM 2338 N N . GLU A 1 300 ? -3.458 -5.335 -33.971 1.00 95.06 300 GLU A N 1
ATOM 2339 C CA . GLU A 1 300 ? -3.310 -6.275 -32.852 1.00 95.06 300 GLU A CA 1
ATOM 2340 C C . GLU A 1 300 ? -3.752 -5.615 -31.529 1.00 95.06 300 GLU A C 1
ATOM 2342 O O . GLU A 1 300 ? -4.601 -6.163 -30.828 1.00 95.06 300 GLU A O 1
ATOM 2347 N N . ASP A 1 301 ? -3.291 -4.388 -31.255 1.00 94.56 301 ASP A N 1
ATOM 2348 C CA . ASP A 1 301 ? -3.689 -3.565 -30.104 1.00 94.56 301 ASP A CA 1
ATOM 2349 C C . ASP A 1 301 ? -5.197 -3.243 -30.116 1.00 94.56 301 ASP A C 1
ATOM 2351 O O . ASP A 1 301 ? -5.877 -3.363 -29.096 1.00 94.56 301 ASP A O 1
ATOM 2355 N N . ILE A 1 302 ? -5.753 -2.858 -31.274 1.00 94.44 302 ILE A N 1
ATOM 2356 C CA . ILE A 1 302 ? -7.191 -2.579 -31.425 1.00 94.44 302 ILE A CA 1
ATOM 2357 C C . ILE A 1 302 ? -8.033 -3.840 -31.181 1.00 94.44 302 ILE A C 1
ATOM 2359 O O . ILE A 1 302 ? -9.078 -3.752 -30.536 1.00 94.44 302 ILE A O 1
ATOM 2363 N N . GLU A 1 303 ? -7.611 -5.011 -31.663 1.00 94.75 303 GLU A N 1
ATOM 2364 C CA . GLU A 1 303 ? -8.349 -6.265 -31.463 1.00 94.75 303 GLU A CA 1
ATOM 2365 C C . GLU A 1 303 ? -8.233 -6.775 -30.016 1.00 94.75 303 GLU A C 1
ATOM 2367 O O . GLU A 1 303 ? -9.219 -7.232 -29.428 1.00 94.75 303 GLU A O 1
ATOM 2372 N N . PHE A 1 304 ? -7.071 -6.588 -29.385 1.00 95.88 304 PHE A N 1
ATOM 2373 C CA . PHE A 1 304 ? -6.897 -6.791 -27.948 1.00 95.88 304 PHE A CA 1
ATOM 2374 C C . PHE A 1 304 ? -7.852 -5.895 -27.140 1.00 95.88 304 PHE A C 1
ATOM 2376 O O . PHE A 1 304 ? -8.577 -6.382 -26.273 1.00 95.88 304 PHE A O 1
ATOM 2383 N N . VAL A 1 305 ? -7.944 -4.601 -27.459 1.00 94.44 305 VAL A N 1
ATOM 2384 C CA . VAL A 1 305 ? -8.879 -3.682 -26.787 1.00 94.44 305 VAL A CA 1
ATOM 2385 C C . VAL A 1 305 ? -10.343 -4.087 -27.018 1.00 94.44 305 VAL A C 1
ATOM 2387 O O . VAL A 1 305 ? -11.114 -4.132 -26.059 1.00 94.44 305 VAL A O 1
ATOM 2390 N N . LYS A 1 306 ? -10.737 -4.457 -28.246 1.00 92.81 306 LYS A N 1
ATOM 2391 C CA . LYS A 1 306 ? -12.103 -4.934 -28.547 1.00 92.81 306 LYS A CA 1
ATOM 2392 C C . LYS A 1 306 ? -12.498 -6.174 -27.749 1.00 92.81 306 LYS A C 1
ATOM 2394 O O . LYS A 1 306 ? -13.634 -6.248 -27.298 1.00 92.81 306 LYS A O 1
ATOM 2399 N N . THR A 1 307 ? -11.593 -7.139 -27.590 1.00 93.31 307 THR A N 1
ATOM 2400 C CA . THR A 1 307 ? -11.872 -8.384 -26.849 1.00 93.31 307 THR A CA 1
ATOM 2401 C C . THR A 1 307 ? -11.978 -8.161 -25.338 1.00 93.31 307 THR A C 1
ATOM 2403 O O . THR A 1 307 ? -12.732 -8.868 -24.674 1.00 93.31 307 THR A O 1
ATOM 2406 N N . HIS A 1 308 ? -11.303 -7.143 -24.793 1.00 92.38 308 HIS A N 1
ATOM 2407 C CA . HIS A 1 308 ? -11.316 -6.850 -23.355 1.00 92.38 308 HIS A CA 1
ATOM 2408 C C . HIS A 1 308 ? -12.383 -5.831 -22.915 1.00 92.38 308 HIS A C 1
ATOM 2410 O O . HIS A 1 308 ? -12.783 -5.854 -21.752 1.00 92.38 308 HIS A O 1
ATOM 2416 N N . ILE A 1 309 ? -12.903 -4.980 -23.810 1.00 93.50 309 ILE A N 1
ATOM 2417 C CA . ILE A 1 309 ? -14.015 -4.059 -23.488 1.00 93.50 309 ILE A CA 1
ATOM 2418 C C . ILE A 1 309 ? -15.261 -4.799 -22.942 1.00 93.50 309 ILE A C 1
ATOM 2420 O O . ILE A 1 309 ? -15.761 -4.376 -21.897 1.00 93.50 309 ILE A O 1
ATOM 2424 N N . PRO A 1 310 ? -15.747 -5.905 -23.551 1.00 93.81 310 PRO A N 1
ATOM 2425 C CA . PRO A 1 310 ? -16.856 -6.692 -23.005 1.00 93.81 310 PRO A CA 1
ATOM 2426 C C . PRO A 1 310 ? -16.573 -7.233 -21.602 1.00 93.81 310 PRO A C 1
ATOM 2428 O O . PRO A 1 310 ? -17.395 -7.045 -20.713 1.00 93.81 310 PRO A O 1
ATOM 2431 N N . LEU A 1 311 ? -15.382 -7.798 -21.369 1.00 91.50 311 LEU A N 1
ATOM 2432 C CA . LEU A 1 311 ? -14.974 -8.341 -20.065 1.00 91.50 311 LEU A CA 1
ATOM 2433 C C . LEU A 1 311 ? -14.954 -7.269 -18.961 1.00 91.50 311 LEU A C 1
ATOM 2435 O O . LEU A 1 311 ? -15.344 -7.533 -17.824 1.00 91.50 311 LEU A O 1
ATOM 2439 N N . VAL A 1 312 ? -14.538 -6.039 -19.285 1.00 92.62 312 VAL A N 1
ATOM 2440 C CA . VAL A 1 312 ? -14.608 -4.897 -18.355 1.00 92.62 312 VAL A CA 1
ATOM 2441 C C . VAL A 1 312 ? -16.062 -4.475 -18.101 1.00 92.62 312 VAL A C 1
ATOM 2443 O O . VAL A 1 312 ? -16.407 -4.152 -16.964 1.00 92.62 312 VAL A O 1
ATOM 2446 N N . GLY A 1 313 ? -16.924 -4.520 -19.121 1.00 92.56 313 GLY A N 1
ATOM 2447 C CA . GLY A 1 313 ? -18.362 -4.267 -18.986 1.00 92.56 313 GLY A CA 1
ATOM 2448 C C . GLY A 1 313 ? -19.069 -5.296 -18.098 1.00 92.56 313 GLY A C 1
ATOM 2449 O O . GLY A 1 313 ? -19.764 -4.918 -17.157 1.00 92.56 313 GLY A O 1
ATOM 2450 N N . GLU A 1 314 ? -18.842 -6.588 -18.338 1.00 93.81 314 GLU A N 1
ATOM 2451 C CA . GLU A 1 314 ? -19.362 -7.696 -17.526 1.00 93.81 314 GLU A CA 1
ATOM 2452 C C . GLU A 1 314 ? -18.890 -7.594 -16.072 1.00 93.81 314 GLU A C 1
ATOM 2454 O O . GLU A 1 314 ? -19.700 -7.676 -15.147 1.00 93.81 314 GLU A O 1
ATOM 2459 N N . LYS A 1 315 ? -17.596 -7.320 -15.853 1.00 93.44 315 LYS A N 1
ATOM 2460 C CA . LYS A 1 315 ? -17.044 -7.080 -14.514 1.00 93.44 315 LYS A CA 1
ATOM 2461 C C . LYS A 1 315 ? -17.738 -5.909 -13.810 1.00 93.44 315 LYS A C 1
ATOM 2463 O O . LYS A 1 315 ? -18.079 -6.038 -12.637 1.00 93.44 315 LYS A O 1
ATOM 2468 N N . LEU A 1 316 ? -17.980 -4.797 -14.507 1.00 94.06 316 LEU A N 1
ATOM 2469 C CA . LEU A 1 316 ? -18.668 -3.635 -13.937 1.00 94.06 316 LEU A CA 1
ATOM 2470 C C . LEU A 1 316 ? -20.131 -3.948 -13.575 1.00 94.06 316 LEU A C 1
ATOM 2472 O O . LEU A 1 316 ? -20.600 -3.509 -12.527 1.00 94.06 316 LEU A O 1
ATOM 2476 N N . VAL A 1 317 ? -20.841 -4.736 -14.391 1.00 95.38 317 VAL A N 1
ATOM 2477 C CA . VAL A 1 317 ? -22.203 -5.208 -14.075 1.00 95.38 317 VAL A CA 1
ATOM 2478 C C . VAL A 1 317 ? -22.198 -6.094 -12.825 1.00 95.38 317 VAL A C 1
ATOM 2480 O O . VAL A 1 317 ? -22.994 -5.864 -11.915 1.00 95.38 317 VAL A O 1
ATOM 2483 N N . LEU A 1 318 ? -21.260 -7.040 -12.721 1.00 93.88 318 LEU A N 1
ATOM 2484 C CA . LEU A 1 318 ? -21.113 -7.899 -11.540 1.00 93.88 318 LEU A CA 1
ATOM 2485 C C . LEU A 1 318 ? -20.747 -7.105 -10.271 1.00 93.88 318 LEU A C 1
ATOM 2487 O O . LEU A 1 318 ? -21.246 -7.416 -9.190 1.00 93.88 318 LEU A O 1
ATOM 2491 N N . GLU A 1 319 ? -19.924 -6.058 -10.386 1.00 91.38 319 GLU A N 1
ATOM 2492 C CA . GLU A 1 319 ? -19.588 -5.158 -9.271 1.00 91.38 319 GLU A CA 1
ATOM 2493 C C . GLU A 1 319 ? -20.785 -4.295 -8.835 1.00 91.38 319 GLU A C 1
ATOM 2495 O O . GLU A 1 319 ? -21.005 -4.115 -7.635 1.00 91.38 319 GLU A O 1
ATOM 2500 N N . LEU A 1 320 ? -21.609 -3.821 -9.777 1.00 93.88 320 LEU A N 1
ATOM 2501 C CA . LEU A 1 320 ? -22.863 -3.119 -9.480 1.00 93.88 320 LEU A CA 1
ATOM 2502 C C . LEU A 1 320 ? -23.873 -4.040 -8.776 1.00 93.88 320 LEU A C 1
ATOM 2504 O O . LEU A 1 320 ? -24.416 -3.664 -7.736 1.00 93.88 320 LEU A O 1
ATOM 2508 N N . GLU A 1 321 ? -24.067 -5.265 -9.273 1.00 95.62 321 GLU A N 1
ATOM 2509 C CA . GLU A 1 321 ? -24.906 -6.266 -8.606 1.00 95.62 321 GLU A CA 1
ATOM 2510 C C . GLU A 1 321 ? -24.402 -6.601 -7.198 1.00 95.62 321 GLU A C 1
ATOM 2512 O O . GLU A 1 321 ? -25.200 -6.700 -6.264 1.00 95.62 321 GLU A O 1
ATOM 2517 N N . ALA A 1 322 ? -23.089 -6.771 -7.019 1.00 93.69 322 ALA A N 1
ATOM 2518 C CA . ALA A 1 322 ? -22.497 -7.036 -5.712 1.00 93.69 322 ALA A CA 1
ATOM 2519 C C . ALA A 1 322 ? -22.744 -5.872 -4.739 1.00 93.69 322 ALA A C 1
ATOM 2521 O O . ALA A 1 322 ? -23.161 -6.107 -3.603 1.00 93.69 322 ALA A O 1
ATOM 2522 N N . MET A 1 323 ? -22.581 -4.621 -5.186 1.00 92.94 323 MET A N 1
ATOM 2523 C CA . MET A 1 323 ? -22.917 -3.445 -4.378 1.00 92.94 323 MET A CA 1
ATOM 2524 C C . MET A 1 323 ? -24.404 -3.385 -4.010 1.00 92.94 323 MET A C 1
ATOM 2526 O O . MET A 1 323 ? -24.724 -3.038 -2.876 1.00 92.94 323 MET A O 1
ATOM 2530 N N . ASP A 1 324 ? -25.322 -3.745 -4.907 1.00 94.38 324 ASP A N 1
ATOM 2531 C CA . ASP A 1 324 ? -26.760 -3.743 -4.601 1.00 94.38 324 ASP A CA 1
ATOM 2532 C C . ASP A 1 324 ? -27.181 -4.888 -3.667 1.00 94.38 324 ASP A C 1
ATOM 2534 O O . ASP A 1 324 ? -28.072 -4.704 -2.833 1.00 94.38 324 ASP A O 1
ATOM 2538 N N . ARG A 1 325 ? -26.501 -6.042 -3.719 1.00 94.69 325 ARG A N 1
ATOM 2539 C CA . ARG A 1 325 ? -26.632 -7.103 -2.702 1.00 94.69 325 ARG A CA 1
ATOM 2540 C C . ARG A 1 325 ? -26.135 -6.616 -1.334 1.00 94.69 325 ARG A C 1
ATOM 2542 O O . ARG A 1 325 ? -26.829 -6.810 -0.339 1.00 94.69 325 ARG A O 1
ATOM 2549 N N . ILE A 1 326 ? -24.993 -5.920 -1.287 1.00 92.56 326 ILE A N 1
ATOM 2550 C CA . ILE A 1 326 ? -24.442 -5.325 -0.055 1.00 92.56 326 ILE A CA 1
ATOM 2551 C C . ILE A 1 326 ? -25.392 -4.265 0.525 1.00 92.56 326 ILE A C 1
ATOM 2553 O O . ILE A 1 326 ? -25.654 -4.293 1.723 1.00 92.56 326 ILE A O 1
ATOM 2557 N N . LYS A 1 327 ? -25.970 -3.376 -0.298 1.00 93.00 327 LYS A N 1
ATOM 2558 C CA . LYS A 1 327 ? -26.960 -2.377 0.159 1.00 93.00 327 LYS A CA 1
ATOM 2559 C C . LYS A 1 327 ? -28.192 -3.030 0.793 1.00 93.00 327 LYS A C 1
ATOM 2561 O O . LYS A 1 327 ? -28.658 -2.549 1.821 1.00 93.00 327 LYS A O 1
ATOM 2566 N N . LYS A 1 328 ? -28.710 -4.121 0.211 1.00 93.94 328 LYS A N 1
ATOM 2567 C CA . LYS A 1 328 ? -29.851 -4.872 0.772 1.00 93.94 328 LYS A CA 1
ATOM 2568 C C . LYS A 1 328 ? -29.507 -5.476 2.133 1.00 93.94 328 LYS A C 1
ATOM 2570 O O . LYS A 1 328 ? -30.182 -5.161 3.108 1.00 93.94 328 LYS A O 1
ATOM 2575 N N . ALA A 1 329 ? -28.396 -6.210 2.217 1.00 91.19 329 ALA A N 1
ATOM 2576 C CA . ALA A 1 329 ? -27.906 -6.762 3.479 1.00 91.19 329 ALA A CA 1
ATOM 2577 C C . ALA A 1 329 ? -27.663 -5.663 4.534 1.00 91.19 329 ALA A C 1
ATOM 2579 O O . ALA A 1 329 ? -28.021 -5.829 5.693 1.00 91.19 329 ALA A O 1
ATOM 2580 N N . GLN A 1 330 ? -27.138 -4.497 4.141 1.00 91.88 330 GLN A N 1
ATOM 2581 C CA . GLN A 1 330 ? -26.946 -3.360 5.045 1.00 91.88 330 GLN A CA 1
ATOM 2582 C C . GLN A 1 330 ? -28.276 -2.779 5.559 1.00 91.88 330 GLN A C 1
ATOM 2584 O O . GLN A 1 330 ? -28.356 -2.392 6.724 1.00 91.88 330 GLN A O 1
ATOM 2589 N N . VAL A 1 331 ? -29.327 -2.719 4.732 1.00 94.75 331 VAL A N 1
ATOM 2590 C CA . VAL A 1 331 ? -30.677 -2.316 5.171 1.00 94.75 331 VAL A CA 1
ATOM 2591 C C . VAL A 1 331 ? -31.259 -3.339 6.149 1.00 94.75 331 VAL A C 1
ATOM 2593 O O . VAL A 1 331 ? -31.798 -2.943 7.181 1.00 94.75 331 VAL A O 1
ATOM 2596 N N . GLU A 1 332 ? -31.094 -4.633 5.877 1.00 94.44 332 GLU A N 1
ATOM 2597 C CA . GLU A 1 332 ? -31.527 -5.728 6.756 1.00 94.44 332 GLU A CA 1
ATOM 2598 C C . GLU A 1 332 ? -30.794 -5.685 8.111 1.00 94.44 332 GLU A C 1
ATOM 2600 O O . GLU A 1 332 ? -31.444 -5.641 9.155 1.00 94.44 332 GLU A O 1
ATOM 2605 N N . THR A 1 333 ? -29.460 -5.562 8.117 1.00 93.31 333 THR A N 1
ATOM 2606 C CA . THR A 1 333 ? -28.649 -5.401 9.339 1.00 93.31 333 THR A CA 1
ATOM 2607 C C . THR A 1 333 ? -28.996 -4.121 10.107 1.00 93.31 333 THR A C 1
ATOM 2609 O O . THR A 1 333 ? -29.073 -4.145 11.333 1.00 93.31 333 THR A O 1
ATOM 2612 N N . ASN A 1 334 ? -29.245 -2.998 9.423 1.00 93.31 334 ASN A N 1
ATOM 2613 C CA . ASN A 1 334 ? -29.679 -1.758 10.077 1.00 93.31 334 ASN A CA 1
ATOM 2614 C C . ASN A 1 334 ? -31.062 -1.913 10.728 1.00 93.31 334 ASN A C 1
ATOM 2616 O O . ASN A 1 334 ? -31.277 -1.415 11.834 1.00 93.31 334 ASN A O 1
ATOM 2620 N N . GLN A 1 335 ? -31.991 -2.611 10.070 1.00 95.94 335 GLN A N 1
ATOM 2621 C CA . GLN A 1 335 ? -33.313 -2.893 10.619 1.00 95.94 335 GLN A CA 1
ATOM 2622 C C . GLN A 1 335 ? -33.215 -3.816 11.841 1.00 95.94 335 GLN A C 1
ATOM 2624 O O . GLN A 1 335 ? -33.820 -3.523 12.874 1.00 95.94 335 GLN A O 1
ATOM 2629 N N . GLU A 1 336 ? -32.410 -4.879 11.772 1.00 92.25 336 GLU A N 1
ATOM 2630 C CA . GLU A 1 336 ? -32.148 -5.755 12.916 1.00 92.25 336 GLU A CA 1
ATOM 2631 C C . GLU A 1 336 ? -31.531 -4.972 14.084 1.00 92.25 336 GLU A C 1
ATOM 2633 O O . GLU A 1 336 ? -32.077 -5.016 15.188 1.00 92.25 336 GLU A O 1
ATOM 2638 N N . LEU A 1 337 ? -30.494 -4.163 13.833 1.00 92.94 337 LEU A N 1
ATOM 2639 C CA . LEU A 1 337 ? -29.846 -3.293 14.823 1.00 92.94 337 LEU A CA 1
ATOM 2640 C C . LEU A 1 337 ? -30.822 -2.308 15.489 1.00 92.94 337 LEU A C 1
ATOM 2642 O O . LEU A 1 337 ? -30.701 -2.017 16.680 1.00 92.94 337 LEU A O 1
ATOM 2646 N N . MET A 1 338 ? -31.807 -1.794 14.750 1.00 95.19 338 MET A N 1
ATOM 2647 C CA . MET A 1 338 ? -32.869 -0.968 15.328 1.00 95.19 338 MET A CA 1
ATOM 2648 C C . MET A 1 338 ? -33.802 -1.787 16.229 1.00 95.19 338 MET A C 1
ATOM 2650 O O . MET A 1 338 ? -34.172 -1.315 17.307 1.00 95.19 338 MET A O 1
ATOM 2654 N N . THR A 1 339 ? -34.146 -3.027 15.857 1.00 95.44 339 THR A N 1
ATOM 2655 C CA . THR A 1 339 ? -34.956 -3.899 16.728 1.00 95.44 339 THR A CA 1
ATOM 2656 C C . THR A 1 339 ? -34.202 -4.383 17.968 1.00 95.44 339 THR A C 1
ATOM 2658 O O . THR A 1 339 ? -34.802 -4.443 19.041 1.00 95.44 339 THR A O 1
ATOM 2661 N N . THR A 1 340 ? -32.899 -4.674 17.880 1.00 92.19 340 THR A N 1
ATOM 2662 C CA . THR A 1 340 ? -32.093 -5.085 19.041 1.00 92.19 340 THR A CA 1
ATOM 2663 C C . THR A 1 340 ? -31.886 -3.925 20.006 1.00 92.19 340 THR A C 1
ATOM 2665 O O . THR A 1 340 ? -32.127 -4.108 21.196 1.00 92.19 340 THR A O 1
ATOM 2668 N N . LYS A 1 341 ? -31.608 -2.706 19.520 1.00 92.31 341 LYS A N 1
ATOM 2669 C CA . LYS A 1 341 ? -31.611 -1.486 20.354 1.00 92.31 341 LYS A CA 1
ATOM 2670 C C . LYS A 1 341 ? -32.963 -1.233 21.027 1.00 92.31 341 LYS A C 1
ATOM 2672 O O . LYS A 1 341 ? -33.006 -0.891 22.204 1.00 92.31 341 LYS A O 1
ATOM 2677 N N . GLN A 1 342 ? -34.079 -1.447 20.323 1.00 95.06 342 GLN A N 1
ATOM 2678 C CA . GLN A 1 342 ? -35.411 -1.305 20.925 1.00 95.06 342 GLN A CA 1
ATOM 2679 C C . GLN A 1 342 ? -35.700 -2.388 21.984 1.00 95.06 342 GLN A C 1
ATOM 2681 O O . GLN A 1 342 ? -36.403 -2.118 22.959 1.00 95.06 342 GLN A O 1
ATOM 2686 N N . ARG A 1 343 ? -35.178 -3.611 21.814 1.00 93.62 343 ARG A N 1
ATOM 2687 C CA . ARG A 1 343 ? -35.244 -4.672 22.835 1.00 93.62 343 ARG A CA 1
ATOM 2688 C C . ARG A 1 343 ? -34.369 -4.328 24.042 1.00 93.62 343 ARG A C 1
ATOM 2690 O O . ARG A 1 343 ? -34.862 -4.425 25.158 1.00 93.62 343 ARG A O 1
ATOM 2697 N N . GLN A 1 344 ? -33.137 -3.869 23.817 1.00 91.62 344 GLN A N 1
ATOM 2698 C CA . GLN A 1 344 ? -32.209 -3.423 24.857 1.00 91.62 344 GLN A CA 1
ATOM 2699 C C . GLN A 1 344 ? -32.847 -2.344 25.741 1.00 91.62 344 GLN A C 1
ATOM 2701 O O . GLN A 1 344 ? -33.005 -2.580 26.933 1.00 91.62 344 GLN A O 1
ATOM 2706 N N . ALA A 1 345 ? -33.336 -1.244 25.159 1.00 93.56 345 ALA A N 1
ATOM 2707 C CA . ALA A 1 345 ? -33.959 -0.152 25.915 1.00 93.56 345 ALA A CA 1
ATOM 2708 C C . ALA A 1 345 ? -35.173 -0.606 26.756 1.00 93.56 345 ALA A C 1
ATOM 2710 O O . ALA A 1 345 ? -35.378 -0.137 27.872 1.00 93.56 345 ALA A O 1
ATOM 2711 N N . LYS A 1 346 ? -35.967 -1.568 26.256 1.00 94.56 346 LYS A N 1
ATOM 2712 C CA . LYS A 1 346 ? -37.081 -2.174 27.013 1.00 94.56 346 LYS A CA 1
ATOM 2713 C C . LYS A 1 346 ? -36.609 -3.068 28.165 1.00 94.56 346 LYS A C 1
ATOM 2715 O O . LYS A 1 346 ? -37.322 -3.191 29.157 1.00 94.56 346 LYS A O 1
ATOM 2720 N N . THR A 1 347 ? -35.455 -3.715 28.035 1.00 91.62 347 THR A N 1
ATOM 2721 C CA . THR A 1 347 ? -34.845 -4.517 29.106 1.00 91.62 347 THR A CA 1
ATOM 2722 C C . THR A 1 347 ? -34.186 -3.621 30.153 1.00 91.62 347 THR A C 1
ATOM 2724 O O . THR A 1 347 ? -34.371 -3.857 31.343 1.00 91.62 347 THR A O 1
ATOM 2727 N N . GLU A 1 348 ? -33.500 -2.558 29.727 1.00 91.81 348 GLU A N 1
ATOM 2728 C CA . GLU A 1 348 ? -32.916 -1.529 30.597 1.00 91.81 348 GLU A CA 1
ATOM 2729 C C . GLU A 1 348 ? -34.004 -0.870 31.456 1.00 91.81 348 GLU A C 1
ATOM 2731 O O . GLU A 1 348 ? -33.921 -0.945 32.682 1.00 91.81 348 GLU A O 1
ATOM 2736 N N . GLN A 1 349 ? -35.093 -0.382 30.844 1.00 93.94 349 GLN A N 1
ATOM 2737 C CA . GLN A 1 349 ? -36.254 0.160 31.566 1.00 93.94 349 GLN A CA 1
ATOM 2738 C C . GLN A 1 349 ? -36.817 -0.842 32.593 1.00 93.94 349 GLN A C 1
ATOM 2740 O O . GLN A 1 349 ? -37.046 -0.488 33.746 1.00 93.94 349 GLN A O 1
ATOM 2745 N N . LYS A 1 350 ? -37.007 -2.115 32.215 1.00 94.81 350 LYS A N 1
ATOM 2746 C CA . LYS A 1 350 ? -37.480 -3.151 33.151 1.00 94.81 350 LYS A CA 1
ATOM 2747 C C . LYS A 1 350 ? -36.509 -3.403 34.308 1.00 94.81 350 LYS A C 1
ATOM 2749 O O . LYS A 1 350 ? -36.957 -3.697 35.414 1.00 94.81 350 LYS A O 1
ATOM 2754 N N . SER A 1 351 ? -35.201 -3.313 34.065 1.00 89.88 351 SER A N 1
ATOM 2755 C CA . SER A 1 351 ? -34.187 -3.469 35.113 1.00 89.88 351 SER A CA 1
ATOM 2756 C C . SER A 1 351 ? -34.177 -2.281 36.080 1.00 89.88 351 SER A C 1
ATOM 2758 O O . SER A 1 351 ? -34.070 -2.484 37.285 1.00 89.88 351 SER A O 1
ATOM 2760 N N . GLU A 1 352 ? -34.400 -1.065 35.578 1.00 93.12 352 GLU A N 1
ATOM 2761 C CA . GLU A 1 352 ? -34.561 0.152 36.377 1.00 93.12 352 GLU A CA 1
ATOM 2762 C C . GLU A 1 352 ? -35.860 0.110 37.204 1.00 93.12 352 GLU A C 1
ATOM 2764 O O . GLU A 1 352 ? -35.843 0.381 38.404 1.00 93.12 352 GLU A O 1
ATOM 2769 N N . GLU A 1 353 ? -36.982 -0.320 36.619 1.00 93.94 353 GLU A N 1
ATOM 2770 C CA . GLU A 1 353 ? -38.244 -0.555 37.340 1.00 93.94 353 GLU A CA 1
ATOM 2771 C C . GLU A 1 353 ? -38.103 -1.611 38.453 1.00 93.94 353 GLU A C 1
ATOM 2773 O O . GLU A 1 353 ? -38.714 -1.473 39.515 1.00 93.94 353 GLU A O 1
ATOM 2778 N N . ALA A 1 354 ? -37.305 -2.661 38.234 1.00 90.69 354 ALA A N 1
ATOM 2779 C CA . ALA A 1 354 ? -37.028 -3.690 39.237 1.00 90.69 354 ALA A CA 1
ATOM 2780 C C . ALA A 1 354 ? -36.089 -3.189 40.351 1.00 90.69 354 ALA A C 1
ATOM 2782 O O . ALA A 1 354 ? -36.342 -3.458 41.526 1.00 90.69 354 ALA A O 1
ATOM 2783 N N . LEU A 1 355 ? -35.048 -2.424 40.001 1.00 91.56 355 LEU A N 1
ATOM 2784 C CA . LEU A 1 355 ? -34.117 -1.818 40.956 1.00 91.56 355 LEU A CA 1
ATOM 2785 C C . LEU A 1 355 ? -34.853 -0.834 41.874 1.00 91.56 355 LEU A C 1
ATOM 2787 O O . LEU A 1 355 ? -34.756 -0.956 43.092 1.00 91.56 355 LEU A O 1
ATOM 2791 N N . ASN A 1 356 ? -35.667 0.061 41.304 1.00 93.50 356 ASN A N 1
ATOM 2792 C CA . ASN A 1 356 ? -36.481 1.010 42.066 1.00 93.50 356 ASN A CA 1
ATOM 2793 C C . ASN A 1 356 ? -37.424 0.303 43.059 1.00 93.50 356 ASN A C 1
ATOM 2795 O O . ASN A 1 356 ? -37.530 0.723 44.211 1.00 93.50 356 ASN A O 1
ATOM 2799 N N . LYS A 1 357 ? -38.067 -0.807 42.660 1.00 94.00 357 LYS A N 1
ATOM 2800 C CA . LYS A 1 357 ? -38.888 -1.627 43.575 1.00 94.00 357 LYS A CA 1
ATOM 2801 C C . LYS A 1 357 ? -38.054 -2.198 44.720 1.00 94.00 357 LYS A C 1
ATOM 2803 O O . LYS A 1 357 ? -38.371 -1.935 45.879 1.00 94.00 357 LYS A O 1
ATOM 2808 N N . ALA A 1 358 ? -36.951 -2.879 44.409 1.00 89.50 358 ALA A N 1
ATOM 2809 C CA . ALA A 1 358 ? -36.057 -3.452 45.414 1.00 89.50 358 ALA A CA 1
ATOM 2810 C C . ALA A 1 358 ? -35.478 -2.387 46.370 1.00 89.50 358 ALA A C 1
ATOM 2812 O O . ALA A 1 358 ? -35.293 -2.651 47.557 1.00 89.50 358 ALA A O 1
ATOM 2813 N N . GLU A 1 359 ? -35.221 -1.166 45.896 1.00 90.50 359 GLU A N 1
ATOM 2814 C CA . GLU A 1 359 ? -34.783 -0.057 46.747 1.00 90.50 359 GLU A CA 1
ATOM 2815 C C . GLU A 1 359 ? -35.910 0.461 47.656 1.00 90.50 359 GLU A C 1
ATOM 2817 O O . GLU A 1 359 ? -35.674 0.667 48.850 1.00 90.50 359 GLU A O 1
ATOM 2822 N N . THR A 1 360 ? -37.155 0.563 47.167 1.00 92.56 360 THR A N 1
ATOM 2823 C CA . THR A 1 360 ? -38.301 0.866 48.045 1.00 92.56 360 THR A CA 1
ATOM 2824 C C . THR A 1 360 ? -38.525 -0.217 49.104 1.00 92.56 360 THR A C 1
ATOM 2826 O O . THR A 1 360 ? -38.709 0.120 50.273 1.00 92.56 360 THR A O 1
ATOM 2829 N N . GLU A 1 361 ? -38.421 -1.501 48.749 1.00 91.62 361 GLU A N 1
ATOM 2830 C CA . GLU A 1 361 ? -38.544 -2.635 49.678 1.00 91.62 361 GLU A CA 1
ATOM 2831 C C . GLU A 1 361 ? -37.440 -2.619 50.744 1.00 91.62 361 GLU A C 1
ATOM 2833 O O . GLU A 1 361 ? -37.730 -2.704 51.938 1.00 91.62 361 GLU A O 1
ATOM 2838 N N . ARG A 1 362 ? -36.177 -2.391 50.357 1.00 91.19 362 ARG A N 1
ATOM 2839 C CA . ARG A 1 362 ? -35.070 -2.190 51.313 1.00 91.19 362 ARG A CA 1
ATOM 2840 C C . ARG A 1 362 ? -35.306 -0.967 52.205 1.00 91.19 362 ARG A C 1
ATOM 2842 O O . ARG A 1 362 ? -34.980 -1.007 53.391 1.00 91.19 362 ARG A O 1
ATOM 2849 N N . GLY A 1 363 ? -35.919 0.088 51.670 1.00 91.31 363 GLY A N 1
ATOM 2850 C CA . GLY A 1 363 ? -36.364 1.259 52.425 1.00 91.31 363 GLY A CA 1
ATOM 2851 C C . GLY A 1 363 ? -37.517 0.984 53.400 1.00 91.31 363 GLY A C 1
ATOM 2852 O O . GLY A 1 363 ? -37.612 1.675 54.414 1.00 91.31 363 GLY A O 1
ATOM 2853 N N . HIS A 1 364 ? -38.377 -0.005 53.132 1.00 92.31 364 HIS A N 1
ATOM 2854 C CA . HIS A 1 364 ? -39.390 -0.511 54.070 1.00 92.31 364 HIS A CA 1
ATOM 2855 C C . HIS A 1 364 ? -38.748 -1.355 55.173 1.00 92.31 364 HIS A C 1
ATOM 2857 O O . HIS A 1 364 ? -38.852 -0.994 56.344 1.00 92.31 364 HIS A O 1
ATOM 2863 N N . ILE A 1 365 ? -37.993 -2.391 54.794 1.00 92.88 365 ILE A N 1
ATOM 2864 C CA . ILE A 1 365 ? -37.309 -3.305 55.722 1.00 92.88 365 ILE A CA 1
ATOM 2865 C C . ILE A 1 365 ? -36.396 -2.530 56.680 1.00 92.88 365 ILE A C 1
ATOM 2867 O O . ILE A 1 365 ? -36.377 -2.816 57.874 1.00 92.88 365 ILE A O 1
ATOM 2871 N N . LYS A 1 366 ? -35.676 -1.504 56.198 1.00 94.38 366 LYS A N 1
ATOM 2872 C CA . LYS A 1 366 ? -34.856 -0.651 57.070 1.00 94.38 366 LYS A CA 1
ATOM 2873 C C . LYS A 1 366 ? -35.696 0.046 58.149 1.00 94.38 366 LYS A C 1
ATOM 2875 O O . LYS A 1 366 ? -35.304 0.010 59.308 1.00 94.38 366 LYS A O 1
ATOM 2880 N N . ARG A 1 367 ? -36.831 0.658 57.789 1.00 93.69 367 ARG A N 1
ATOM 2881 C CA . ARG A 1 367 ? -37.710 1.355 58.749 1.00 93.69 367 ARG A CA 1
ATOM 2882 C C . ARG A 1 367 ? -38.296 0.403 59.789 1.00 93.69 367 ARG A C 1
ATOM 2884 O O . ARG A 1 367 ? -38.387 0.767 60.952 1.00 93.69 367 ARG A O 1
ATOM 2891 N N . GLU A 1 368 ? -38.659 -0.810 59.389 1.00 92.56 368 GLU A N 1
ATOM 2892 C CA . GLU A 1 368 ? -39.142 -1.839 60.317 1.00 92.56 368 GLU A CA 1
ATOM 2893 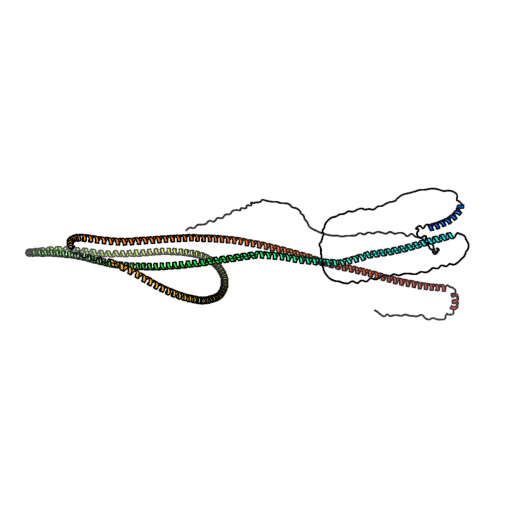C C . GLU A 1 368 ? -38.035 -2.308 61.271 1.00 92.56 368 GLU A C 1
ATOM 2895 O O . GLU A 1 368 ? -38.265 -2.416 62.473 1.00 92.56 368 GLU A O 1
ATOM 2900 N N . LEU A 1 369 ? -36.818 -2.516 60.763 1.00 91.38 369 LEU A N 1
ATOM 2901 C CA . LEU A 1 369 ? -35.662 -2.932 61.560 1.00 91.38 369 LEU A CA 1
ATOM 2902 C C . LEU A 1 369 ? -35.215 -1.825 62.534 1.00 91.38 369 LEU A C 1
ATOM 2904 O O . LEU A 1 369 ? -34.928 -2.118 63.693 1.00 91.38 369 LEU A O 1
ATOM 2908 N N . ASP A 1 370 ? -35.213 -0.563 62.102 1.00 93.50 370 ASP A N 1
ATOM 2909 C CA . ASP A 1 370 ? -34.924 0.587 62.967 1.00 93.50 370 ASP A CA 1
ATOM 2910 C C . ASP A 1 370 ? -36.018 0.757 64.047 1.00 93.50 370 ASP A C 1
ATOM 2912 O O . ASP A 1 370 ? -35.682 0.800 65.227 1.00 93.50 370 ASP A O 1
ATOM 2916 N N . ASN A 1 371 ? -37.313 0.652 63.711 1.00 94.50 371 ASN A N 1
ATOM 2917 C CA . ASN A 1 371 ? -38.391 0.612 64.716 1.00 94.50 371 ASN A CA 1
ATOM 2918 C C . ASN A 1 371 ? -38.218 -0.538 65.736 1.00 94.50 371 ASN A C 1
ATOM 2920 O O . ASN A 1 371 ? -38.526 -0.384 66.918 1.00 94.50 371 ASN A O 1
ATOM 2924 N N . VAL A 1 372 ? -37.761 -1.720 65.304 1.00 92.44 372 VAL A N 1
ATOM 2925 C CA . VAL A 1 372 ? -37.507 -2.863 66.205 1.00 92.44 372 VAL A CA 1
ATOM 2926 C C . VAL A 1 372 ? -36.299 -2.610 67.115 1.00 92.44 372 VAL A C 1
ATOM 2928 O O . VAL A 1 372 ? -36.321 -3.048 68.266 1.00 92.44 372 VAL A O 1
ATOM 2931 N N . ARG A 1 373 ? -35.278 -1.873 66.654 1.00 93.00 373 ARG A N 1
ATOM 2932 C CA . ARG A 1 373 ? -34.164 -1.419 67.505 1.00 93.00 373 ARG A CA 1
ATOM 2933 C C . ARG A 1 373 ? -34.646 -0.453 68.576 1.00 93.00 373 ARG A C 1
ATOM 2935 O O . ARG A 1 373 ? -34.353 -0.696 69.741 1.00 93.00 373 ARG A O 1
ATOM 2942 N N . ASP A 1 374 ? -35.415 0.563 68.192 1.00 93.00 374 ASP A N 1
ATOM 2943 C CA . ASP A 1 374 ? -35.899 1.603 69.106 1.00 93.00 374 ASP A CA 1
ATOM 2944 C C . ASP A 1 374 ? -36.778 1.000 70.222 1.00 93.00 374 ASP A C 1
ATOM 2946 O O . ASP A 1 374 ? -36.592 1.290 71.407 1.00 93.00 374 ASP A O 1
ATOM 2950 N N . ASN A 1 375 ? -37.663 0.060 69.861 1.00 93.19 375 ASN A N 1
ATOM 2951 C CA . ASN A 1 375 ? -38.444 -0.727 70.822 1.00 93.19 375 ASN A CA 1
ATOM 2952 C C . ASN A 1 375 ? -37.557 -1.592 71.741 1.00 93.19 375 ASN A C 1
ATOM 2954 O O . ASN A 1 375 ? -37.829 -1.700 72.935 1.00 93.19 375 ASN A O 1
ATOM 2958 N N . LEU A 1 376 ? -36.494 -2.212 71.214 1.00 92.44 376 LEU A N 1
ATOM 2959 C CA . LEU A 1 376 ? -35.578 -3.038 72.009 1.00 92.44 376 LEU A CA 1
ATOM 2960 C C . LEU A 1 376 ? -34.738 -2.199 72.986 1.00 92.44 376 LEU A C 1
ATOM 2962 O O . LEU A 1 376 ? -34.492 -2.650 74.104 1.00 92.44 376 LEU A O 1
ATOM 2966 N N . THR A 1 377 ? -34.322 -0.988 72.601 1.00 92.25 377 THR A N 1
ATOM 2967 C CA . THR A 1 377 ? -33.662 -0.049 73.522 1.00 92.25 377 THR A CA 1
ATOM 2968 C C . THR A 1 377 ? -34.605 0.395 74.633 1.00 92.25 377 THR A C 1
ATOM 2970 O O . THR A 1 377 ? -34.221 0.294 75.793 1.00 92.25 377 THR A O 1
ATOM 2973 N N . LEU A 1 378 ? -35.855 0.747 74.311 1.00 93.62 378 LEU A N 1
ATOM 2974 C CA . LEU A 1 378 ? -36.859 1.146 75.303 1.00 93.62 378 LEU A CA 1
ATOM 2975 C C . LEU A 1 378 ? -37.134 0.019 76.316 1.00 93.62 378 LEU A C 1
ATOM 2977 O O . LEU A 1 378 ? -37.054 0.240 77.521 1.00 93.62 378 LEU A O 1
ATOM 2981 N N . ILE A 1 379 ? -37.334 -1.221 75.853 1.00 91.94 379 ILE A N 1
ATOM 2982 C CA . ILE A 1 379 ? -37.504 -2.394 76.734 1.00 91.94 379 ILE A CA 1
ATOM 2983 C C . ILE A 1 379 ? -36.242 -2.654 77.583 1.00 91.94 379 ILE A C 1
ATOM 2985 O O . ILE A 1 379 ? -36.333 -3.113 78.724 1.00 91.94 379 ILE A O 1
ATOM 2989 N N . SER A 1 380 ? -35.046 -2.365 77.058 1.00 92.50 380 SER A N 1
ATOM 2990 C CA . SER A 1 380 ? -33.796 -2.483 77.821 1.00 92.50 380 SER A CA 1
ATOM 2991 C C . SER A 1 380 ? -33.641 -1.389 78.885 1.00 92.50 380 SER A C 1
ATOM 2993 O O . SER A 1 380 ? -33.004 -1.642 79.911 1.00 92.50 380 SER A O 1
ATOM 2995 N N . GLU A 1 381 ? -34.198 -0.200 78.658 1.00 92.94 381 GLU A N 1
ATOM 2996 C CA . GLU A 1 381 ? -34.247 0.904 79.620 1.00 92.94 381 GLU A CA 1
ATOM 2997 C C . GLU A 1 381 ? -35.266 0.598 80.729 1.00 92.94 381 GLU A C 1
ATOM 2999 O O . GLU A 1 381 ? -34.883 0.574 81.900 1.00 92.94 381 GLU A O 1
ATOM 3004 N N . GLU A 1 382 ? -36.494 0.195 80.381 1.00 92.56 382 GLU A N 1
ATOM 3005 C CA . GLU A 1 382 ? -37.516 -0.284 81.332 1.00 92.56 382 GLU A CA 1
ATOM 3006 C C . GLU A 1 382 ? -36.990 -1.432 82.216 1.00 92.56 382 GLU A C 1
ATOM 3008 O O . GLU A 1 382 ? -37.159 -1.429 83.438 1.00 92.56 382 GLU A O 1
ATOM 3013 N N . LEU A 1 383 ? -36.282 -2.406 81.628 1.00 90.75 383 LEU A N 1
ATOM 3014 C CA . LEU A 1 383 ? -35.657 -3.508 82.368 1.00 90.75 383 LEU A CA 1
ATOM 3015 C C . LEU A 1 383 ? -34.517 -3.038 83.291 1.00 90.75 383 LEU A C 1
ATOM 3017 O O . LEU A 1 383 ? -34.224 -3.700 84.291 1.00 90.75 383 LEU A O 1
ATOM 3021 N N . SER A 1 384 ? -33.854 -1.927 82.969 1.00 91.88 384 SER A N 1
ATOM 3022 C CA . SER A 1 384 ? -32.840 -1.310 83.828 1.00 91.88 384 SER A CA 1
ATOM 3023 C C . SER A 1 384 ? -33.495 -0.627 85.032 1.00 91.88 384 SER A C 1
ATOM 3025 O O . SER A 1 384 ? -33.106 -0.883 86.173 1.00 91.88 384 SER A O 1
ATOM 3027 N N . GLU A 1 385 ? -34.559 0.150 84.810 1.00 92.31 385 GLU A N 1
ATOM 3028 C CA . GLU A 1 385 ? -35.339 0.789 85.878 1.00 92.31 385 GLU A CA 1
ATOM 3029 C C . GLU A 1 385 ? -36.004 -0.241 86.806 1.00 92.31 385 GLU A C 1
ATOM 3031 O O . GLU A 1 385 ? -35.947 -0.107 88.033 1.00 92.31 385 GLU A O 1
ATOM 3036 N N . ALA A 1 386 ? -36.539 -1.332 86.250 1.00 89.44 386 ALA A N 1
ATOM 3037 C CA . ALA A 1 386 ? -37.079 -2.458 87.013 1.00 89.44 386 ALA A CA 1
ATOM 3038 C C . ALA A 1 386 ? -36.017 -3.140 87.904 1.00 89.44 386 ALA A C 1
ATOM 3040 O O . ALA A 1 386 ? -36.307 -3.535 89.033 1.00 89.44 386 ALA A O 1
ATOM 3041 N N . LYS A 1 387 ? -34.762 -3.245 87.442 1.00 90.56 387 LYS A N 1
ATOM 3042 C CA . LYS A 1 387 ? -33.646 -3.762 88.259 1.00 90.56 387 LYS A CA 1
ATOM 3043 C C . LYS A 1 387 ? -33.217 -2.776 89.343 1.00 90.56 387 LYS A C 1
ATOM 3045 O O . LYS A 1 387 ? -32.954 -3.192 90.467 1.00 90.56 387 LYS A O 1
ATOM 3050 N N . MET A 1 388 ? -33.163 -1.481 89.033 1.00 91.00 388 MET A N 1
ATOM 3051 C CA . MET A 1 388 ? -32.808 -0.438 90.003 1.00 91.00 388 MET A CA 1
ATOM 3052 C C . MET A 1 388 ? -33.842 -0.337 91.133 1.00 91.00 388 MET A C 1
ATOM 3054 O O . MET A 1 388 ? -33.472 -0.277 92.306 1.00 91.00 388 MET A O 1
ATOM 3058 N N . THR A 1 389 ? -35.133 -0.391 90.799 1.00 91.31 389 THR A N 1
ATOM 3059 C CA . THR A 1 389 ? -36.224 -0.418 91.786 1.00 91.31 389 THR A CA 1
ATOM 3060 C C . THR A 1 389 ? -36.237 -1.717 92.595 1.00 91.31 389 THR A C 1
ATOM 3062 O O . THR A 1 389 ? -36.334 -1.653 93.819 1.00 91.31 389 THR A O 1
ATOM 3065 N N . PHE A 1 390 ? -36.030 -2.882 91.967 1.00 90.75 390 PHE A N 1
ATOM 3066 C CA . PHE A 1 390 ? -35.868 -4.153 92.685 1.00 90.75 390 PHE A CA 1
ATOM 3067 C C . PHE A 1 390 ? -34.711 -4.111 93.696 1.00 90.75 390 PHE A C 1
ATOM 3069 O O . PHE A 1 390 ? -34.912 -4.441 94.863 1.00 90.75 390 PHE A O 1
ATOM 3076 N N . ASN A 1 391 ? -33.527 -3.637 93.292 1.00 92.44 391 ASN A N 1
ATOM 3077 C CA . ASN A 1 391 ? -32.373 -3.499 94.190 1.00 92.44 391 ASN A CA 1
ATOM 3078 C C . ASN A 1 391 ? -32.669 -2.548 95.366 1.00 92.44 391 ASN A C 1
ATOM 3080 O O . ASN A 1 391 ? -32.262 -2.819 96.494 1.00 92.44 391 ASN A O 1
ATOM 3084 N N . SER A 1 392 ? -33.420 -1.463 95.133 1.00 92.06 392 SER A N 1
ATOM 3085 C CA . SER A 1 392 ? -33.860 -0.561 96.206 1.00 92.06 392 SER A CA 1
ATOM 3086 C C . SER A 1 392 ? -34.780 -1.260 97.215 1.00 92.06 392 SER A C 1
ATOM 3088 O O . SER A 1 392 ? -34.604 -1.078 98.419 1.00 92.06 392 SER A O 1
ATOM 3090 N N . TYR A 1 393 ? -35.711 -2.104 96.755 1.00 90.06 393 TYR A N 1
ATOM 3091 C CA . TYR A 1 393 ? -36.558 -2.899 97.650 1.00 90.06 393 TYR A CA 1
ATOM 3092 C C . TYR A 1 393 ? -35.780 -3.981 98.410 1.00 90.06 393 TYR A C 1
ATOM 3094 O O . TYR A 1 393 ? -36.069 -4.196 99.584 1.00 90.06 393 TYR A O 1
ATOM 3102 N N . VAL A 1 394 ? -34.777 -4.623 97.797 1.00 89.88 394 VAL A N 1
ATOM 3103 C CA . VAL A 1 394 ? -33.898 -5.578 98.500 1.00 89.88 394 VAL A CA 1
ATOM 3104 C C . VAL A 1 394 ? -33.181 -4.889 99.663 1.00 89.88 394 VAL A C 1
ATOM 3106 O O . VAL A 1 394 ? -33.280 -5.361 100.791 1.00 89.88 394 VAL A O 1
ATOM 3109 N N . HIS A 1 395 ? -32.569 -3.722 99.435 1.00 89.12 395 HIS A N 1
ATOM 3110 C CA . HIS A 1 395 ? -31.918 -2.965 100.510 1.00 89.12 395 HIS A CA 1
ATOM 3111 C C . HIS A 1 395 ? -32.889 -2.537 101.624 1.00 89.12 395 HIS A C 1
ATOM 3113 O O . HIS A 1 395 ? -32.550 -2.651 102.797 1.00 89.12 395 HIS A O 1
ATOM 3119 N N . GLN A 1 396 ? -34.120 -2.127 101.291 1.00 90.81 396 GLN A N 1
ATOM 3120 C CA . GLN A 1 396 ? -35.144 -1.819 102.302 1.00 90.81 396 GLN A CA 1
ATOM 3121 C C . GLN A 1 396 ? -35.535 -3.050 103.141 1.00 90.81 396 GLN A C 1
ATOM 3123 O O . GLN A 1 396 ? -35.783 -2.922 104.339 1.00 90.81 396 GLN A O 1
ATOM 3128 N N . VAL A 1 397 ? -35.585 -4.242 102.536 1.00 86.25 397 VAL A N 1
ATOM 3129 C CA . VAL A 1 397 ? -35.855 -5.501 103.249 1.00 86.25 397 VAL A CA 1
ATOM 3130 C C . VAL A 1 397 ? -34.682 -5.890 104.153 1.00 86.25 397 VAL A C 1
ATOM 3132 O O . VAL A 1 397 ? -34.921 -6.280 105.296 1.00 86.25 397 VAL A O 1
ATOM 3135 N N . ASP A 1 398 ? -33.439 -5.728 103.692 1.00 88.81 398 ASP A N 1
ATOM 3136 C CA . ASP A 1 398 ? -32.238 -5.971 104.501 1.00 88.81 398 ASP A CA 1
ATOM 3137 C C . ASP A 1 398 ? -32.169 -5.016 105.710 1.00 88.81 398 ASP A C 1
ATOM 3139 O O . ASP A 1 398 ? -31.946 -5.462 106.836 1.00 88.81 398 ASP A O 1
ATOM 3143 N N . ASP A 1 399 ? -32.440 -3.718 105.517 1.00 89.94 399 ASP A N 1
ATOM 3144 C CA . ASP A 1 399 ? -32.475 -2.717 106.595 1.00 89.94 399 ASP A CA 1
ATOM 3145 C C . ASP A 1 399 ? -33.541 -3.042 107.658 1.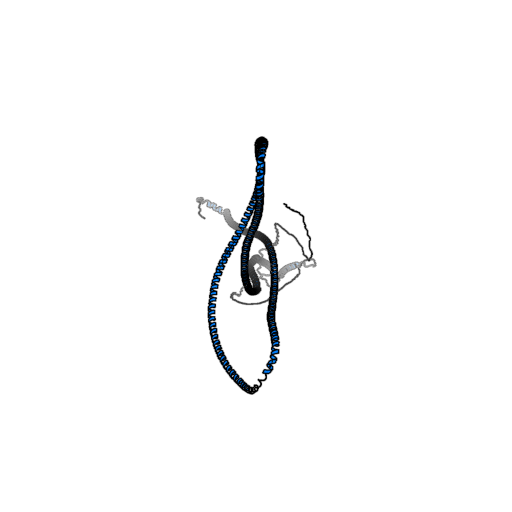00 89.94 399 ASP A C 1
ATOM 3147 O O . ASP A 1 399 ? -33.267 -2.978 108.860 1.00 89.94 399 ASP A O 1
ATOM 3151 N N . ILE A 1 400 ? -34.746 -3.447 107.238 1.00 86.12 400 ILE A N 1
ATOM 3152 C CA . ILE A 1 400 ? -35.816 -3.892 108.149 1.00 86.12 400 ILE A CA 1
ATOM 3153 C C . ILE A 1 400 ? -35.420 -5.197 108.864 1.00 86.12 400 ILE A C 1
ATOM 3155 O O . ILE A 1 400 ? -35.692 -5.357 110.057 1.00 86.12 400 ILE A O 1
ATOM 3159 N N . GLY A 1 401 ? -34.743 -6.115 108.168 1.00 86.81 401 GLY A N 1
ATOM 3160 C CA . GLY A 1 401 ? -34.200 -7.344 108.747 1.00 86.81 401 GLY A CA 1
ATOM 3161 C C . GLY A 1 401 ? -33.181 -7.066 109.855 1.00 86.81 401 GLY A C 1
ATOM 3162 O O . GLY A 1 401 ? -33.289 -7.631 110.945 1.00 86.81 401 GLY A O 1
ATOM 3163 N N . ASN A 1 402 ? -32.250 -6.139 109.617 1.00 87.81 402 ASN A N 1
ATOM 3164 C CA . ASN A 1 402 ? -31.262 -5.703 110.605 1.00 87.81 402 ASN A CA 1
ATOM 3165 C C . ASN A 1 402 ? -31.934 -5.055 111.830 1.00 87.81 402 ASN A C 1
ATOM 3167 O O . ASN A 1 402 ? -31.652 -5.448 112.962 1.00 87.81 402 ASN A O 1
ATOM 3171 N N . GLN A 1 403 ? -32.908 -4.159 111.625 1.00 88.75 403 GLN A N 1
ATOM 3172 C CA . GLN A 1 403 ? -33.675 -3.553 112.725 1.00 88.75 403 GLN A CA 1
ATOM 3173 C C . GLN A 1 403 ? -34.414 -4.600 113.578 1.00 88.75 403 GLN A C 1
ATOM 3175 O O . GLN A 1 403 ? -34.465 -4.485 114.803 1.00 88.75 403 GLN A O 1
ATOM 3180 N N . LEU A 1 404 ? -34.972 -5.652 112.968 1.00 82.69 404 LEU A N 1
ATOM 3181 C CA . LEU A 1 404 ? -35.601 -6.759 113.700 1.00 82.69 404 LEU A CA 1
ATOM 3182 C C . LEU A 1 404 ? -34.584 -7.590 114.501 1.00 82.69 404 LEU A C 1
ATOM 3184 O O . LEU A 1 404 ? -34.886 -8.008 115.623 1.00 82.69 404 LEU A O 1
ATOM 3188 N N . VAL A 1 405 ? -33.377 -7.798 113.966 1.00 87.12 405 VAL A N 1
ATOM 3189 C CA . VAL A 1 405 ? -32.278 -8.463 114.682 1.00 87.12 405 VAL A CA 1
ATOM 3190 C C . VAL A 1 405 ? -31.847 -7.643 115.899 1.00 87.12 405 VAL A C 1
ATOM 3192 O O . VAL A 1 405 ? -31.774 -8.209 116.993 1.00 87.12 405 VAL A O 1
ATOM 3195 N N . ASP A 1 406 ? -31.637 -6.336 115.754 1.00 86.50 406 ASP A N 1
ATOM 3196 C CA . ASP A 1 406 ? -31.230 -5.443 116.849 1.00 86.50 406 ASP A CA 1
ATOM 3197 C C . ASP A 1 406 ? -32.297 -5.359 117.950 1.00 86.50 406 ASP A C 1
ATOM 3199 O O . ASP A 1 406 ? -31.993 -5.575 119.127 1.00 86.50 406 ASP A O 1
ATOM 3203 N N . ASN A 1 407 ? -33.572 -5.192 117.577 1.00 84.12 407 ASN A N 1
ATOM 3204 C CA . ASN A 1 407 ? -34.699 -5.242 118.516 1.00 84.12 407 ASN A CA 1
ATOM 3205 C C . ASN A 1 407 ? -34.739 -6.572 119.302 1.00 84.12 407 ASN A C 1
ATOM 3207 O O . ASN A 1 407 ? -35.031 -6.586 120.500 1.00 84.12 407 ASN A O 1
ATOM 3211 N N . SER A 1 408 ? -34.392 -7.703 118.669 1.00 83.81 408 SER A N 1
ATOM 3212 C CA . SER A 1 408 ? -34.313 -9.008 119.349 1.00 83.81 408 SER A CA 1
ATOM 3213 C C . SER A 1 408 ? -33.137 -9.124 120.332 1.00 83.81 408 SER A C 1
ATOM 3215 O O . SER A 1 408 ? -33.191 -9.923 121.272 1.00 83.81 408 SER A O 1
ATOM 3217 N N . GLN A 1 409 ? -32.069 -8.348 120.125 1.00 82.94 409 GLN A N 1
ATOM 3218 C CA . GLN A 1 409 ? -30.930 -8.273 121.040 1.00 82.94 409 GLN A CA 1
ATOM 3219 C C . GLN A 1 409 ? -31.250 -7.374 122.237 1.00 82.94 409 GLN A C 1
ATOM 3221 O O . GLN A 1 409 ? -30.972 -7.765 123.372 1.00 82.94 409 GLN A O 1
ATOM 3226 N N . GLU A 1 410 ? -31.900 -6.225 122.020 1.00 83.75 410 GLU A N 1
ATOM 3227 C CA . GLU A 1 410 ? -32.346 -5.356 123.115 1.00 83.75 410 GLU A CA 1
ATOM 3228 C C . GLU A 1 410 ? -33.329 -6.080 124.050 1.00 83.75 410 GLU A C 1
ATOM 3230 O O . GLU A 1 410 ? -33.175 -6.014 125.272 1.00 83.75 410 GLU A O 1
ATOM 3235 N N . LEU A 1 411 ? -34.268 -6.859 123.499 1.00 79.88 411 LEU A N 1
ATOM 3236 C CA . LEU A 1 411 ? -35.220 -7.649 124.288 1.00 79.88 411 LEU A CA 1
ATOM 3237 C C . LEU A 1 411 ? -34.496 -8.624 125.243 1.00 79.88 411 LEU A C 1
ATOM 3239 O O . LEU A 1 411 ? -34.774 -8.632 126.442 1.00 79.88 411 LEU A O 1
ATOM 3243 N N . LYS A 1 412 ? -33.471 -9.344 124.765 1.00 80.62 412 LYS A N 1
ATOM 3244 C CA . LYS A 1 412 ? -32.627 -10.225 125.604 1.00 80.62 412 LYS A CA 1
ATOM 3245 C C . LYS A 1 412 ? -31.860 -9.456 126.686 1.00 80.62 412 LYS A C 1
ATOM 3247 O O . LYS A 1 412 ? -31.714 -9.936 127.810 1.00 80.62 412 LYS A O 1
ATOM 3252 N N . VAL A 1 413 ? -31.380 -8.246 126.385 1.00 81.31 413 VAL A N 1
ATOM 3253 C CA . VAL A 1 413 ? -30.724 -7.375 127.379 1.00 81.31 413 VAL A CA 1
ATOM 3254 C C . VAL A 1 413 ? -31.715 -6.920 128.460 1.00 81.31 413 VAL A C 1
ATOM 3256 O O . VAL A 1 413 ? -31.335 -6.805 129.629 1.00 81.31 413 VAL A O 1
ATOM 3259 N N . LEU A 1 414 ? -32.984 -6.694 128.110 1.00 77.94 414 LEU A N 1
ATOM 3260 C CA . LEU A 1 414 ? -34.048 -6.383 129.069 1.00 77.94 414 LEU A CA 1
ATOM 3261 C C . LEU A 1 414 ? -34.413 -7.596 129.942 1.00 77.94 414 LEU A C 1
ATOM 3263 O O . LEU A 1 414 ? -34.534 -7.436 131.156 1.00 77.94 414 LEU A O 1
ATOM 3267 N N . GLU A 1 415 ? -34.491 -8.806 129.382 1.00 78.44 415 GLU A N 1
ATOM 3268 C CA . GLU A 1 415 ? 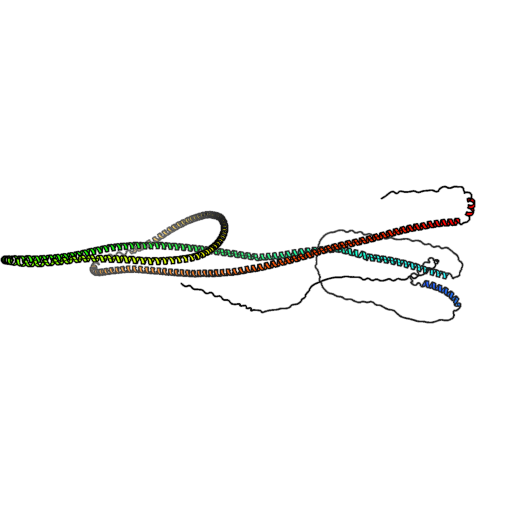-34.712 -10.046 130.150 1.00 78.44 415 GLU A CA 1
ATOM 3269 C C . GLU A 1 415 ? -33.625 -10.262 131.219 1.00 78.44 415 GLU A C 1
ATOM 3271 O O . GLU A 1 415 ? -33.938 -10.496 132.391 1.00 78.44 415 GLU A O 1
ATOM 3276 N N . VAL A 1 416 ? -32.346 -10.089 130.857 1.00 80.00 416 VAL A N 1
ATOM 3277 C CA . VAL A 1 416 ? -31.216 -10.189 131.802 1.00 80.00 416 VAL A CA 1
ATOM 3278 C C . VAL A 1 416 ? -31.285 -9.107 132.891 1.00 80.00 416 VAL A C 1
ATOM 3280 O O . VAL A 1 416 ? -31.002 -9.387 134.058 1.00 80.00 416 VAL A O 1
ATOM 3283 N N . LYS A 1 417 ? -31.707 -7.878 132.558 1.00 76.38 417 LYS A N 1
ATOM 3284 C CA . LYS A 1 417 ? -31.937 -6.818 133.559 1.00 76.38 417 LYS A CA 1
ATOM 3285 C C . LYS A 1 417 ? -33.052 -7.199 134.541 1.00 76.38 417 LYS A C 1
ATOM 3287 O O . LYS A 1 417 ? -32.861 -7.040 135.744 1.00 76.38 417 LYS A O 1
ATOM 3292 N N . VAL A 1 418 ? -34.176 -7.741 134.063 1.00 75.69 418 VAL A N 1
ATOM 3293 C CA . VAL A 1 418 ? -35.299 -8.176 134.919 1.00 75.69 418 VAL A CA 1
ATOM 3294 C C . VAL A 1 418 ? -34.891 -9.326 135.848 1.00 75.69 418 VAL A C 1
ATOM 3296 O O . VAL A 1 418 ? -35.249 -9.308 137.027 1.00 75.69 418 VAL A O 1
ATOM 3299 N N . ALA A 1 419 ? -34.100 -10.288 135.363 1.00 75.44 419 ALA A N 1
ATOM 3300 C CA . ALA A 1 419 ? -33.560 -11.367 136.193 1.00 75.44 419 ALA A CA 1
ATOM 3301 C C . ALA A 1 419 ? -32.655 -10.833 137.323 1.00 75.44 419 ALA A C 1
ATOM 3303 O O . ALA A 1 419 ? -32.834 -11.198 138.486 1.00 75.44 419 ALA A O 1
ATOM 3304 N N . ASN A 1 420 ? -31.742 -9.909 137.002 1.00 75.81 420 ASN A N 1
ATOM 3305 C CA . ASN A 1 420 ? -30.842 -9.297 137.985 1.00 75.81 420 ASN A CA 1
ATOM 3306 C C . ASN A 1 420 ? -31.583 -8.454 139.040 1.00 75.81 420 ASN A C 1
ATOM 3308 O O . ASN A 1 420 ? -31.195 -8.469 140.208 1.00 75.81 420 ASN A O 1
ATOM 3312 N N . VAL A 1 421 ? -32.657 -7.747 138.663 1.00 74.31 421 VAL A N 1
ATOM 3313 C CA . VAL A 1 421 ? -33.481 -6.981 139.618 1.00 74.31 421 VAL A CA 1
ATOM 3314 C C . VAL A 1 421 ? -34.176 -7.909 140.618 1.00 74.31 421 VAL A C 1
ATOM 3316 O O . VAL A 1 421 ? -34.089 -7.661 141.819 1.00 74.31 421 VAL A O 1
ATOM 3319 N N . LYS A 1 422 ? -34.780 -9.015 140.159 1.00 73.75 422 LYS A N 1
ATOM 3320 C CA . LYS A 1 422 ? -35.424 -9.997 141.054 1.00 73.75 422 LYS A CA 1
ATOM 3321 C C . LYS A 1 422 ? -34.435 -10.634 142.034 1.00 73.75 422 LYS A C 1
ATOM 3323 O O . LYS A 1 422 ? -34.727 -10.722 143.223 1.00 73.75 422 LYS A O 1
ATOM 3328 N N . ALA A 1 423 ? -33.244 -11.008 141.563 1.00 74.94 423 ALA A N 1
ATOM 3329 C CA . ALA A 1 423 ? -32.197 -11.558 142.427 1.00 74.94 423 ALA A CA 1
ATOM 3330 C C . ALA A 1 423 ? -31.736 -10.555 143.508 1.00 74.94 423 ALA A C 1
ATOM 3332 O O . ALA A 1 423 ? -31.476 -10.943 144.647 1.00 74.94 423 ALA A O 1
ATOM 3333 N N . ALA A 1 424 ? -31.670 -9.259 143.180 1.00 74.81 424 ALA A N 1
ATOM 3334 C CA . ALA A 1 424 ? -31.338 -8.209 144.144 1.00 74.81 424 ALA A CA 1
ATOM 3335 C C . ALA A 1 424 ? -32.455 -7.974 145.181 1.00 74.81 424 ALA A C 1
ATOM 3337 O O . ALA A 1 424 ? -32.160 -7.736 146.353 1.00 74.81 424 ALA A O 1
ATOM 3338 N N . GLU A 1 425 ? -33.721 -8.062 144.769 1.00 72.25 425 GLU A N 1
ATOM 3339 C CA . GLU A 1 425 ? -34.904 -7.924 145.630 1.00 72.25 425 GLU A CA 1
ATOM 3340 C C . GLU A 1 425 ? -34.984 -9.059 146.672 1.00 72.25 425 GLU A C 1
ATOM 3342 O O . GLU A 1 425 ? -35.128 -8.806 147.872 1.00 72.25 425 GLU A O 1
ATOM 3347 N N . GLU A 1 426 ? -34.758 -10.303 146.243 1.00 72.94 426 GLU A N 1
ATOM 3348 C CA . GLU A 1 426 ? -34.732 -11.501 147.098 1.00 72.94 426 GLU A CA 1
ATOM 3349 C C . GLU A 1 426 ? -33.557 -11.484 148.107 1.00 72.94 426 GLU A C 1
ATOM 3351 O O . GLU A 1 426 ? -33.715 -11.823 149.290 1.00 72.94 426 GLU A O 1
ATOM 3356 N N . MET A 1 427 ? -32.390 -10.970 147.691 1.00 71.75 427 MET A N 1
ATOM 3357 C CA . MET A 1 427 ? -31.252 -10.695 148.584 1.00 71.75 427 MET A CA 1
ATOM 3358 C C . MET A 1 427 ? -31.534 -9.597 149.624 1.00 71.75 427 MET A C 1
ATOM 3360 O O . MET A 1 427 ? -30.932 -9.594 150.703 1.00 71.75 427 MET A O 1
ATOM 3364 N N . GLN A 1 428 ? -32.420 -8.647 149.316 1.00 72.06 428 GLN A N 1
ATOM 3365 C CA . GLN A 1 428 ? -32.780 -7.574 150.241 1.00 72.06 428 GLN A CA 1
ATOM 3366 C C . GLN A 1 428 ? -33.818 -8.043 151.271 1.00 72.06 428 GLN A C 1
ATOM 3368 O O . GLN A 1 428 ? -33.666 -7.757 152.460 1.00 72.06 428 GLN A O 1
ATOM 3373 N N . ALA A 1 429 ? -34.817 -8.824 150.849 1.00 69.94 429 ALA A N 1
ATOM 3374 C CA . ALA A 1 429 ? -35.829 -9.398 151.740 1.00 69.94 429 ALA A CA 1
ATOM 3375 C C . ALA A 1 429 ? -35.208 -10.305 152.822 1.00 69.94 429 ALA A C 1
ATOM 3377 O O . ALA A 1 429 ? -35.509 -10.171 154.013 1.00 69.94 429 ALA A O 1
ATOM 3378 N N . THR A 1 430 ? -34.269 -11.171 152.430 1.00 70.81 430 THR A N 1
ATOM 3379 C CA . THR A 1 430 ? -33.526 -12.040 153.361 1.00 70.81 430 THR A CA 1
ATOM 3380 C C . THR A 1 430 ? -32.652 -11.251 154.344 1.00 70.81 430 THR A C 1
ATOM 3382 O O . THR A 1 430 ? -32.589 -11.604 155.524 1.00 70.81 430 THR A O 1
ATOM 3385 N N . LYS A 1 431 ? -32.042 -10.133 153.916 1.00 71.38 431 LYS A N 1
ATOM 3386 C CA . LYS A 1 431 ? -31.309 -9.218 154.813 1.00 71.38 431 LYS A CA 1
ATOM 3387 C C . LYS A 1 431 ? -32.195 -8.574 155.876 1.00 71.38 431 LYS A C 1
ATOM 3389 O O . LYS A 1 431 ? -31.777 -8.518 157.029 1.00 71.38 431 LYS A O 1
ATOM 3394 N N . VAL A 1 432 ? -33.389 -8.095 155.515 1.00 70.00 432 VAL A N 1
ATOM 3395 C CA . VAL A 1 432 ? -34.309 -7.458 156.477 1.00 70.00 432 VAL A CA 1
ATOM 3396 C C . VAL A 1 432 ? -34.718 -8.456 157.562 1.00 70.00 432 VAL A C 1
ATOM 3398 O O . VAL A 1 432 ? -34.573 -8.164 158.747 1.00 70.00 432 VAL A O 1
ATOM 3401 N N . HIS A 1 433 ? -35.119 -9.672 157.178 1.00 70.00 433 HIS A N 1
ATOM 3402 C CA . HIS A 1 433 ? -35.506 -10.705 158.142 1.00 70.00 433 HIS A CA 1
ATOM 3403 C C . HIS A 1 433 ? -34.347 -11.102 159.081 1.00 70.00 433 HIS A C 1
ATOM 3405 O O . HIS A 1 433 ? -34.536 -11.206 160.293 1.00 70.00 433 HIS A O 1
ATOM 3411 N N . ALA A 1 434 ? -33.126 -11.233 158.548 1.00 67.69 434 ALA A N 1
ATOM 3412 C CA . ALA A 1 434 ? -31.932 -11.549 159.336 1.00 67.69 434 ALA A CA 1
ATOM 3413 C C . ALA A 1 434 ? -31.476 -10.415 160.280 1.00 67.69 434 ALA A C 1
ATOM 3415 O O . ALA A 1 434 ? -30.806 -10.689 161.277 1.00 67.69 434 ALA A O 1
ATOM 3416 N N . LEU A 1 435 ? -31.814 -9.154 159.988 1.00 68.38 435 LEU A N 1
ATOM 3417 C CA . LEU A 1 435 ? -31.558 -8.023 160.887 1.00 68.38 435 LEU A CA 1
ATOM 3418 C C . LEU A 1 435 ? -32.583 -7.960 162.024 1.00 68.38 435 LEU A C 1
ATOM 3420 O O . LEU A 1 435 ? -32.196 -7.694 163.160 1.00 68.38 435 LEU A O 1
ATOM 3424 N N . GLN A 1 436 ? -33.853 -8.279 161.749 1.00 65.31 436 GLN A N 1
ATOM 3425 C CA . GLN A 1 436 ? -34.922 -8.283 162.753 1.00 65.31 436 GLN A CA 1
ATOM 3426 C C . GLN A 1 436 ? -34.606 -9.208 163.945 1.00 65.31 436 GLN A C 1
ATOM 3428 O O . GLN A 1 436 ? -34.799 -8.813 165.090 1.00 65.31 436 GLN A O 1
ATOM 3433 N N . VAL A 1 437 ? -34.073 -10.408 163.676 1.00 68.81 437 VAL A N 1
ATOM 3434 C CA . VAL A 1 437 ? -33.692 -11.400 164.706 1.00 68.81 437 VAL A CA 1
ATOM 3435 C C . VAL A 1 437 ? -32.416 -10.990 165.454 1.00 68.81 437 VAL A C 1
ATOM 3437 O O . VAL A 1 437 ? -32.322 -11.135 166.669 1.00 68.81 437 VAL A O 1
ATOM 3440 N N . LYS A 1 438 ? -31.429 -10.419 164.753 1.00 67.88 438 LYS A N 1
ATOM 3441 C CA . LYS A 1 438 ? -30.150 -10.037 165.376 1.00 67.88 438 LYS A CA 1
ATOM 3442 C C . LYS A 1 438 ? -30.264 -8.878 166.361 1.00 67.88 438 LYS A C 1
ATOM 3444 O O . LYS A 1 438 ? -29.430 -8.788 167.254 1.00 67.88 438 LYS A O 1
ATOM 3449 N N . ILE A 1 439 ? -31.266 -8.011 166.219 1.00 67.31 439 ILE A N 1
ATOM 3450 C CA . ILE A 1 439 ? -31.508 -6.920 167.173 1.00 67.31 439 ILE A CA 1
ATOM 3451 C C . ILE A 1 439 ? -31.932 -7.486 168.537 1.00 67.31 439 ILE A C 1
ATOM 3453 O O . ILE A 1 439 ? -31.371 -7.083 169.552 1.00 67.31 439 ILE A O 1
ATOM 3457 N N . THR A 1 440 ? -32.841 -8.469 168.570 1.00 65.94 440 THR A N 1
ATOM 3458 C CA . THR A 1 440 ? -33.318 -9.067 169.830 1.00 65.94 440 THR A CA 1
ATOM 3459 C C . THR A 1 440 ? -32.251 -9.878 170.568 1.00 65.94 440 THR A C 1
ATOM 3461 O O . THR A 1 440 ? -32.241 -9.875 171.796 1.00 65.94 440 THR A O 1
ATOM 3464 N N . ASP A 1 441 ? -31.323 -10.517 169.849 1.00 65.06 441 ASP A N 1
ATOM 3465 C CA . ASP A 1 441 ? -30.217 -11.261 170.473 1.00 65.06 441 ASP A CA 1
ATOM 3466 C C . ASP A 1 441 ? -29.082 -10.327 170.949 1.00 65.06 441 ASP A C 1
ATOM 3468 O O . ASP A 1 441 ? -28.462 -10.559 171.992 1.00 65.06 441 ASP A O 1
ATOM 3472 N N . ALA A 1 442 ? -28.811 -9.242 170.212 1.00 62.62 442 ALA A N 1
ATOM 3473 C CA . ALA A 1 442 ? -27.718 -8.318 170.520 1.00 62.62 442 ALA A CA 1
ATOM 3474 C C . ALA A 1 442 ? -27.930 -7.544 171.833 1.00 62.62 442 ALA A C 1
ATOM 3476 O O . ALA A 1 442 ? -26.968 -7.341 172.574 1.00 62.62 442 ALA A O 1
ATOM 3477 N N . GLU A 1 443 ? -29.167 -7.153 172.161 1.00 66.25 443 GLU A N 1
ATOM 3478 C CA . GLU A 1 443 ? -29.478 -6.448 173.418 1.00 66.25 443 GLU A CA 1
ATOM 3479 C C . GLU A 1 443 ? -29.203 -7.294 174.679 1.00 66.25 443 GLU A C 1
ATOM 3481 O O . GLU A 1 443 ? -29.015 -6.740 175.767 1.00 66.25 443 GLU A O 1
ATOM 3486 N N . PHE A 1 444 ? -29.142 -8.624 174.541 1.00 63.94 444 PHE A N 1
ATOM 3487 C CA . PHE A 1 444 ? -28.819 -9.544 175.630 1.00 63.94 444 PHE A CA 1
ATOM 3488 C C . PHE A 1 444 ? -27.301 -9.713 175.816 1.00 63.94 444 PHE A C 1
ATOM 3490 O O . PHE A 1 444 ? -26.799 -9.555 176.929 1.00 63.94 444 PHE A O 1
ATOM 3497 N N . GLU A 1 445 ? -26.552 -9.966 174.735 1.00 64.88 445 GLU A N 1
ATOM 3498 C CA . GLU A 1 445 ? -25.094 -10.176 174.805 1.00 64.88 445 GLU A CA 1
ATOM 3499 C C . GLU A 1 445 ? -24.282 -8.888 175.022 1.00 64.88 445 GLU A C 1
ATOM 3501 O O . GLU A 1 445 ? -23.208 -8.938 175.628 1.00 64.88 445 GLU A O 1
ATOM 3506 N N . TYR A 1 446 ? -24.786 -7.717 174.604 1.00 65.12 446 TYR A N 1
ATOM 3507 C CA . TYR A 1 446 ? -24.069 -6.442 174.768 1.00 65.12 446 TYR A CA 1
ATOM 3508 C C . TYR A 1 446 ? -23.696 -6.174 176.239 1.00 65.12 446 TYR A C 1
ATOM 3510 O O . TYR A 1 446 ? -22.574 -5.773 176.536 1.00 65.12 446 TYR A O 1
ATOM 3518 N N . ARG A 1 447 ? -24.598 -6.491 177.182 1.00 60.84 447 ARG A N 1
ATOM 3519 C CA . ARG A 1 447 ? -24.367 -6.323 178.633 1.00 60.84 447 ARG A CA 1
ATOM 3520 C C . ARG A 1 447 ? -23.381 -7.330 179.238 1.00 60.84 447 ARG A C 1
ATOM 3522 O O . ARG A 1 447 ? -22.976 -7.155 180.386 1.00 60.84 447 ARG A O 1
ATOM 3529 N N . ARG A 1 448 ? -23.021 -8.393 178.511 1.00 70.12 448 ARG A N 1
ATOM 3530 C CA . ARG A 1 448 ? -22.070 -9.418 178.965 1.00 70.12 448 ARG A CA 1
ATOM 3531 C C . ARG A 1 448 ? -20.668 -9.138 178.430 1.00 70.12 448 ARG A C 1
ATOM 3533 O O . ARG A 1 448 ? -19.720 -9.067 179.209 1.00 70.12 448 ARG A O 1
ATOM 3540 N N . LEU A 1 449 ? -20.559 -8.915 177.121 1.00 64.12 449 LEU A N 1
ATOM 3541 C CA . LEU A 1 449 ? -19.279 -8.789 176.416 1.00 64.12 449 LEU A CA 1
ATOM 3542 C C . LEU A 1 449 ? -18.552 -7.455 176.664 1.00 64.12 449 LEU A C 1
ATOM 3544 O O . LEU A 1 449 ? -17.335 -7.399 176.498 1.00 64.12 449 LEU A O 1
ATOM 3548 N N . GLU A 1 450 ? -19.242 -6.407 177.126 1.00 71.00 450 GLU A N 1
ATOM 3549 C CA . GLU A 1 450 ? -18.624 -5.119 177.500 1.00 71.00 450 GLU A CA 1
ATOM 3550 C C . GLU A 1 450 ? -17.530 -5.275 178.584 1.00 71.00 450 GLU A C 1
ATOM 3552 O O . GLU A 1 450 ? -16.503 -4.596 178.537 1.00 71.00 450 GLU A O 1
ATOM 3557 N N . ASN A 1 451 ? -17.682 -6.247 179.497 1.00 60.94 451 ASN A N 1
ATOM 3558 C CA . ASN A 1 451 ? -16.679 -6.566 180.524 1.00 60.94 451 ASN A CA 1
ATOM 3559 C C . ASN A 1 451 ? -15.492 -7.404 180.005 1.00 60.94 451 ASN A C 1
ATOM 3561 O O . ASN A 1 451 ? -14.412 -7.358 180.592 1.00 60.94 451 ASN A O 1
ATOM 3565 N N . GLU A 1 452 ? -15.673 -8.172 178.928 1.00 68.06 452 GLU A N 1
ATOM 3566 C CA . GLU A 1 452 ? -14.637 -9.057 178.370 1.00 68.06 452 GLU A CA 1
ATOM 3567 C C . GLU A 1 452 ? -13.788 -8.331 177.307 1.00 68.06 452 GLU A C 1
ATOM 3569 O O . GLU A 1 452 ? -12.567 -8.499 177.255 1.00 68.06 452 GLU A O 1
ATOM 3574 N N . ASN A 1 453 ? -14.400 -7.450 176.506 1.00 58.50 453 ASN A N 1
ATOM 3575 C CA . ASN A 1 453 ? -13.738 -6.776 175.383 1.00 58.50 453 ASN A CA 1
ATOM 3576 C C . ASN A 1 453 ? -12.568 -5.863 175.812 1.00 58.50 453 ASN A C 1
ATOM 3578 O O . ASN A 1 453 ? -11.585 -5.736 175.083 1.00 58.50 453 ASN A O 1
ATOM 3582 N N . SER A 1 454 ? -12.617 -5.300 177.026 1.00 69.62 454 SER A N 1
ATOM 3583 C CA . SER A 1 454 ? -11.550 -4.437 177.570 1.00 69.62 454 SER A CA 1
ATOM 3584 C C . SER A 1 454 ? -10.208 -5.153 177.802 1.00 69.62 454 SER A C 1
ATOM 3586 O O . SER A 1 454 ? -9.203 -4.487 178.039 1.00 69.62 454 SER A O 1
ATOM 3588 N N . GLN A 1 455 ? -10.160 -6.492 177.762 1.00 64.44 455 GLN A N 1
ATOM 3589 C CA . GLN A 1 455 ? -8.925 -7.258 177.996 1.00 64.44 455 GLN A CA 1
ATOM 3590 C C . GLN A 1 455 ? -8.190 -7.657 176.704 1.00 64.44 455 GLN A C 1
ATOM 3592 O O . GLN A 1 455 ? -7.001 -7.957 176.757 1.00 64.44 455 GLN A O 1
ATOM 3597 N N . ALA A 1 456 ? -8.859 -7.635 175.543 1.00 63.88 456 ALA A N 1
ATOM 3598 C CA . ALA A 1 456 ? -8.316 -8.177 174.290 1.00 63.88 456 ALA A CA 1
ATOM 3599 C C . ALA A 1 456 ? -7.718 -7.128 173.326 1.00 63.88 456 ALA A C 1
ATOM 3601 O O . ALA A 1 456 ? -6.950 -7.489 172.430 1.00 63.88 456 ALA A O 1
ATOM 3602 N N . GLU A 1 457 ? -8.043 -5.837 173.472 1.00 59.28 457 GLU A N 1
ATOM 3603 C CA . GLU A 1 457 ? -7.650 -4.811 172.486 1.00 59.28 457 GLU A CA 1
ATOM 3604 C C . GLU A 1 457 ? -6.131 -4.558 172.395 1.00 59.28 457 GLU A C 1
ATOM 3606 O O . GLU A 1 457 ? -5.630 -4.210 171.321 1.00 59.28 457 GLU A O 1
ATOM 3611 N N . GLU A 1 458 ? -5.372 -4.744 173.482 1.00 65.31 458 GLU A N 1
ATOM 3612 C CA . GLU A 1 458 ? -3.964 -4.317 173.522 1.00 65.31 458 GLU A CA 1
ATOM 3613 C C . GLU A 1 458 ? -2.984 -5.349 172.921 1.00 65.31 458 GLU A C 1
ATOM 3615 O O . GLU A 1 458 ? -1.985 -4.961 172.309 1.00 65.31 458 GLU A O 1
ATOM 3620 N N . GLU A 1 459 ? -3.275 -6.656 172.990 1.00 63.31 459 GLU A N 1
ATOM 3621 C CA . GLU A 1 459 ? -2.374 -7.702 172.464 1.00 63.31 459 GLU A CA 1
ATOM 3622 C C . GLU A 1 459 ? -2.218 -7.635 170.932 1.00 63.31 459 GLU A C 1
ATOM 3624 O O . GLU A 1 459 ? -1.119 -7.777 170.382 1.00 63.31 459 GLU A O 1
ATOM 3629 N N . LEU A 1 460 ? -3.311 -7.346 170.217 1.00 61.91 460 LEU A N 1
ATOM 3630 C CA . LEU A 1 460 ? -3.362 -7.329 168.747 1.00 61.91 460 LEU A CA 1
ATOM 3631 C C . LEU A 1 460 ? -2.577 -6.164 168.108 1.00 61.91 460 LEU A C 1
ATOM 3633 O O . LEU A 1 460 ? -2.309 -6.155 166.900 1.00 61.91 460 LEU A O 1
ATOM 3637 N N . LYS A 1 461 ? -2.199 -5.174 168.918 1.00 70.00 461 LYS A N 1
ATOM 3638 C CA . LYS A 1 461 ? -1.542 -3.921 168.523 1.00 70.00 461 LYS A CA 1
ATOM 3639 C C . LYS A 1 461 ? -0.057 -4.124 168.200 1.00 70.00 461 LYS A C 1
ATOM 3641 O O . LYS A 1 461 ? 0.462 -3.548 167.244 1.00 70.00 461 LYS A O 1
ATOM 3646 N N . ILE A 1 462 ? 0.610 -4.999 168.958 1.00 70.56 462 ILE A N 1
ATOM 3647 C CA . ILE A 1 462 ? 2.069 -5.202 168.931 1.00 70.56 462 ILE A CA 1
ATOM 3648 C C . ILE A 1 462 ? 2.532 -5.899 167.638 1.00 70.56 462 ILE A C 1
ATOM 3650 O O . ILE A 1 462 ? 3.558 -5.535 167.058 1.00 70.56 462 ILE A O 1
ATOM 3654 N N . MET A 1 463 ? 1.766 -6.873 167.136 1.00 65.25 463 MET A N 1
ATOM 3655 C CA . MET A 1 463 ? 2.168 -7.704 165.988 1.00 65.25 463 MET A CA 1
ATOM 3656 C C . MET A 1 463 ? 2.265 -6.946 164.652 1.00 65.25 463 MET A C 1
ATOM 3658 O O . MET A 1 463 ? 3.083 -7.302 163.801 1.00 65.25 463 MET A O 1
ATOM 3662 N N . ARG A 1 464 ? 1.460 -5.896 164.438 1.00 68.06 464 ARG A N 1
ATOM 3663 C CA . ARG A 1 464 ? 1.354 -5.233 163.121 1.00 68.06 464 ARG A CA 1
ATOM 3664 C C . ARG A 1 464 ? 2.576 -4.381 162.752 1.00 68.06 464 ARG A C 1
ATOM 3666 O O . ARG A 1 464 ? 2.904 -4.279 161.572 1.00 68.06 464 ARG A O 1
ATOM 3673 N N . ALA A 1 465 ? 3.284 -3.813 163.729 1.00 68.25 465 ALA A N 1
ATOM 3674 C CA . ALA A 1 465 ? 4.391 -2.884 163.472 1.00 68.25 465 ALA A CA 1
ATOM 3675 C C . ALA A 1 465 ? 5.638 -3.545 162.844 1.00 68.25 465 ALA A C 1
ATOM 3677 O O . ALA A 1 465 ? 6.377 -2.905 162.095 1.00 68.25 465 ALA A O 1
ATOM 3678 N N . ARG A 1 466 ? 5.885 -4.833 163.126 1.00 73.25 466 ARG A N 1
ATOM 3679 C CA . ARG A 1 466 ? 7.173 -5.493 162.835 1.00 73.25 466 ARG A CA 1
ATOM 3680 C C . ARG A 1 466 ? 7.417 -5.796 161.350 1.00 73.25 466 ARG A C 1
ATOM 3682 O O . ARG A 1 466 ? 8.570 -5.842 160.925 1.00 73.25 466 ARG A O 1
ATOM 3689 N N . ASN A 1 467 ? 6.360 -5.983 160.558 1.00 65.81 467 ASN A N 1
ATOM 3690 C CA . ASN A 1 467 ? 6.480 -6.453 159.170 1.00 65.81 467 ASN A CA 1
ATOM 3691 C C . ASN A 1 467 ? 6.695 -5.329 158.139 1.00 65.81 467 ASN A C 1
ATOM 3693 O O . ASN A 1 467 ? 7.320 -5.568 157.107 1.00 65.81 467 ASN A O 1
ATOM 3697 N N . ALA A 1 468 ? 6.234 -4.103 158.411 1.00 71.00 468 ALA A N 1
ATOM 3698 C CA . ALA A 1 468 ? 6.263 -3.007 157.434 1.00 71.00 468 ALA A CA 1
ATOM 3699 C C . ALA A 1 468 ? 7.687 -2.551 157.050 1.00 71.00 468 ALA A C 1
ATOM 3701 O O . ALA A 1 468 ? 7.942 -2.181 155.906 1.00 71.00 468 ALA A O 1
ATOM 3702 N N . SER A 1 469 ? 8.635 -2.602 157.992 1.00 70.00 469 SER A N 1
ATOM 3703 C CA . SER A 1 469 ? 9.979 -2.030 157.815 1.00 70.00 469 SER A CA 1
ATOM 3704 C C . SER A 1 469 ? 10.827 -2.739 156.743 1.00 70.00 469 SER A C 1
ATOM 3706 O O . SER A 1 469 ? 11.627 -2.094 156.066 1.00 70.00 469 SER A O 1
ATOM 3708 N N . LYS A 1 470 ? 10.648 -4.055 156.547 1.00 69.00 470 LYS A N 1
ATOM 3709 C CA . LYS A 1 470 ? 11.599 -4.881 155.777 1.00 69.00 470 LYS A CA 1
ATOM 3710 C C . LYS A 1 470 ? 11.396 -4.853 154.254 1.00 69.00 470 LYS A C 1
ATOM 3712 O O . LYS A 1 470 ? 12.325 -5.171 153.518 1.00 69.00 470 LYS A O 1
ATOM 3717 N N . LEU A 1 471 ? 10.218 -4.449 153.773 1.00 64.50 471 LEU A N 1
ATOM 3718 C CA . LEU A 1 471 ? 9.918 -4.350 152.335 1.00 64.50 471 LEU A CA 1
ATOM 3719 C C . LEU A 1 471 ? 10.621 -3.157 151.664 1.00 64.50 471 LEU A C 1
ATOM 3721 O O . LEU A 1 471 ? 11.162 -3.290 150.568 1.00 64.50 471 LEU A O 1
ATOM 3725 N N . ALA A 1 472 ? 10.676 -2.007 152.340 1.00 72.25 472 ALA A N 1
ATOM 3726 C CA . ALA A 1 472 ? 11.098 -0.740 151.738 1.00 72.25 472 ALA A CA 1
ATOM 3727 C C . ALA A 1 472 ? 12.600 -0.647 151.378 1.00 72.25 472 ALA A C 1
ATOM 3729 O O . ALA A 1 472 ? 13.004 0.276 150.666 1.00 72.25 472 ALA A O 1
ATOM 3730 N N . GLU A 1 473 ? 13.459 -1.543 151.874 1.00 71.75 473 GLU A N 1
ATOM 3731 C CA . GLU A 1 473 ? 14.907 -1.461 151.624 1.00 71.75 473 GLU A CA 1
ATOM 3732 C C . GLU A 1 473 ? 15.315 -2.043 150.258 1.00 71.75 473 GLU A C 1
ATOM 3734 O O . GLU A 1 473 ? 16.109 -1.440 149.532 1.00 71.75 473 GLU A O 1
ATOM 3739 N N . LEU A 1 474 ? 14.753 -3.200 149.885 1.00 68.19 474 LEU A N 1
ATOM 3740 C CA . LEU A 1 474 ? 15.148 -3.948 148.683 1.00 68.19 474 LEU A CA 1
ATOM 3741 C C . LEU A 1 474 ? 14.808 -3.195 147.389 1.00 68.19 474 LEU A C 1
ATOM 3743 O O . LEU A 1 474 ? 15.587 -3.191 146.433 1.00 68.19 474 LEU A O 1
ATOM 3747 N N . GLU A 1 475 ? 13.667 -2.512 147.376 1.00 69.81 475 GLU A N 1
ATOM 3748 C CA . GLU A 1 475 ? 13.090 -1.891 146.182 1.00 69.81 475 GLU A CA 1
ATOM 3749 C C . GLU A 1 475 ? 13.938 -0.730 145.627 1.00 69.81 475 GLU A C 1
ATOM 3751 O O . GLU A 1 475 ? 14.010 -0.519 144.414 1.00 69.81 475 GLU A O 1
ATOM 3756 N N . ARG A 1 476 ? 14.685 -0.031 146.496 1.00 75.25 476 ARG A N 1
ATOM 3757 C CA . ARG A 1 476 ? 15.590 1.060 146.088 1.00 75.25 476 ARG A CA 1
ATOM 3758 C C . ARG A 1 476 ? 16.832 0.567 145.339 1.00 75.25 476 ARG A C 1
ATOM 3760 O O . ARG A 1 476 ? 17.332 1.277 144.468 1.00 75.25 476 ARG A O 1
ATOM 3767 N N . LYS A 1 477 ? 17.333 -0.636 145.649 1.00 73.12 477 LYS A N 1
ATOM 3768 C CA . LYS A 1 477 ? 18.582 -1.171 145.072 1.00 73.12 477 LYS A CA 1
ATOM 3769 C C . LYS A 1 477 ? 18.419 -1.603 143.608 1.00 73.12 477 LYS A C 1
ATOM 3771 O O . LYS A 1 477 ? 19.350 -1.432 142.827 1.00 73.12 477 LYS A O 1
ATOM 3776 N N . ARG A 1 478 ? 17.234 -2.091 143.209 1.00 74.75 478 ARG A N 1
ATOM 3777 C CA . ARG A 1 478 ? 16.967 -2.562 141.832 1.00 74.75 478 ARG A CA 1
ATOM 3778 C C . ARG A 1 478 ? 17.033 -1.431 140.796 1.00 74.75 478 ARG A C 1
ATOM 3780 O O . ARG A 1 478 ? 17.682 -1.565 139.761 1.00 74.75 478 ARG A O 1
ATOM 3787 N N . LYS A 1 479 ? 16.390 -0.298 141.102 1.00 78.19 479 LYS A N 1
ATOM 3788 C CA . LYS A 1 479 ? 16.121 0.790 140.144 1.00 78.19 479 LYS A CA 1
ATOM 3789 C C . LYS A 1 479 ? 17.390 1.456 139.586 1.00 78.19 479 LYS A C 1
ATOM 3791 O O . LYS A 1 479 ? 17.416 1.847 138.428 1.00 78.19 479 LYS A O 1
ATOM 3796 N N . VAL A 1 480 ? 18.464 1.518 140.380 1.00 80.12 480 VAL A N 1
ATOM 3797 C CA . VAL A 1 480 ? 19.737 2.177 140.013 1.00 80.12 480 VAL A CA 1
ATOM 3798 C C . VAL A 1 480 ? 20.545 1.396 138.960 1.00 80.12 480 VAL A C 1
ATOM 3800 O O . VAL A 1 480 ? 21.350 1.988 138.239 1.00 80.12 480 VAL A O 1
ATOM 3803 N N . LEU A 1 481 ? 20.350 0.076 138.849 1.00 73.56 481 LEU A N 1
ATOM 3804 C CA . LEU A 1 481 ? 21.080 -0.758 137.885 1.00 73.56 481 LEU A CA 1
ATOM 3805 C C . LEU A 1 481 ? 20.438 -0.746 136.489 1.00 73.56 481 LEU A C 1
ATOM 3807 O O . LEU A 1 481 ? 21.161 -0.707 135.491 1.00 73.56 481 LEU A O 1
ATOM 3811 N N . GLU A 1 482 ? 19.103 -0.708 136.409 1.00 72.75 482 GLU A N 1
ATOM 3812 C CA . GLU A 1 482 ? 18.365 -0.681 135.135 1.00 72.75 482 GLU A CA 1
ATOM 3813 C C . GLU A 1 482 ? 18.748 0.536 134.265 1.00 72.75 482 GLU A C 1
ATOM 3815 O O . GLU A 1 482 ? 18.976 0.394 133.061 1.00 72.75 482 GLU A O 1
ATOM 3820 N N . ASP A 1 483 ? 18.898 1.720 134.871 1.00 77.94 483 ASP A N 1
ATOM 3821 C CA . ASP A 1 483 ? 19.191 2.972 134.155 1.00 77.94 483 ASP A CA 1
ATOM 3822 C C . ASP A 1 483 ? 20.609 3.045 133.561 1.00 77.94 483 ASP A C 1
ATOM 3824 O O . ASP A 1 483 ? 20.834 3.765 132.582 1.00 77.94 483 ASP A O 1
ATOM 3828 N N . LYS A 1 484 ? 21.578 2.296 134.109 1.00 77.88 484 LYS A N 1
ATOM 3829 C CA . LYS A 1 484 ? 22.934 2.224 133.535 1.00 77.88 484 LYS A CA 1
ATOM 3830 C C . LYS A 1 484 ? 22.963 1.384 132.259 1.00 77.88 484 LYS A C 1
ATOM 3832 O O . LYS A 1 484 ? 23.604 1.781 131.288 1.00 77.88 484 LYS A O 1
ATOM 3837 N N . HIS A 1 485 ? 22.241 0.264 132.229 1.00 74.56 485 HIS A N 1
ATOM 3838 C CA . HIS A 1 485 ? 22.241 -0.648 131.083 1.00 74.56 485 HIS A CA 1
ATOM 3839 C C . HIS A 1 485 ? 21.642 0.009 129.821 1.00 74.56 485 HIS A C 1
ATOM 3841 O O . HIS A 1 485 ? 22.260 -0.017 128.755 1.00 74.56 485 HIS A O 1
ATOM 3847 N N . ARG A 1 486 ? 20.516 0.732 129.961 1.00 78.75 486 ARG A N 1
ATOM 3848 C CA . ARG A 1 486 ? 19.809 1.434 128.860 1.00 78.75 486 ARG A CA 1
ATOM 3849 C C . ARG A 1 486 ? 20.593 2.577 128.185 1.00 78.75 486 ARG A C 1
ATOM 3851 O O . ARG A 1 486 ? 20.089 3.171 127.225 1.00 78.75 486 ARG A O 1
ATOM 3858 N N . LYS A 1 487 ? 21.774 2.942 128.700 1.00 80.56 487 LYS A N 1
ATOM 3859 C CA . LYS A 1 487 ? 22.673 3.946 128.100 1.00 80.56 487 LYS A CA 1
ATOM 3860 C C . LYS A 1 487 ? 23.807 3.334 127.276 1.00 80.56 487 LYS A C 1
ATOM 3862 O O . LYS A 1 487 ? 24.315 4.011 126.393 1.00 80.56 487 LYS A O 1
ATOM 3867 N N . VAL A 1 488 ? 24.188 2.082 127.542 1.00 75.25 488 VAL A N 1
ATOM 3868 C CA . VAL A 1 488 ? 25.271 1.404 126.807 1.00 75.25 488 VAL A CA 1
ATOM 3869 C C . VAL A 1 488 ? 24.755 0.821 125.491 1.00 75.25 488 VAL A C 1
ATOM 3871 O O . VAL A 1 488 ? 25.392 1.013 124.463 1.00 75.25 488 VAL A O 1
ATOM 3874 N N . VAL A 1 489 ? 23.578 0.180 125.508 1.00 79.25 489 VAL A N 1
ATOM 3875 C CA . VAL A 1 489 ? 22.996 -0.507 124.335 1.00 79.25 489 VAL A CA 1
ATOM 3876 C C . VAL A 1 489 ? 22.869 0.427 123.121 1.00 79.25 489 VAL A C 1
ATOM 3878 O O . VAL A 1 489 ? 23.473 0.156 122.086 1.00 79.25 489 VAL A O 1
ATOM 3881 N N . ARG A 1 490 ? 22.207 1.583 123.285 1.00 80.50 490 ARG A N 1
ATOM 3882 C CA . ARG A 1 490 ? 21.989 2.564 122.202 1.00 80.50 490 ARG A CA 1
ATOM 3883 C C . ARG A 1 490 ? 23.262 3.039 121.504 1.00 80.50 490 ARG A C 1
ATOM 3885 O O . ARG A 1 490 ? 23.251 3.259 120.301 1.00 80.50 490 ARG A O 1
ATOM 3892 N N . ARG A 1 491 ? 24.379 3.137 122.231 1.00 80.31 491 ARG A N 1
ATOM 3893 C CA . ARG A 1 491 ? 25.647 3.604 121.657 1.00 80.31 491 ARG A CA 1
ATOM 3894 C C . ARG A 1 491 ? 26.345 2.556 120.780 1.00 80.31 491 ARG A C 1
ATOM 3896 O O . ARG A 1 491 ? 27.145 2.930 119.931 1.00 80.31 491 ARG A O 1
ATOM 3903 N N . ASN A 1 492 ? 26.032 1.270 120.951 1.00 72.75 492 ASN A N 1
ATOM 3904 C CA . ASN A 1 492 ? 26.465 0.223 120.018 1.00 72.75 492 ASN A CA 1
ATOM 3905 C C . ASN A 1 492 ? 25.556 0.152 118.781 1.00 72.75 492 ASN A C 1
ATOM 3907 O O . ASN A 1 492 ? 26.040 -0.144 117.691 1.00 72.75 492 ASN A O 1
ATOM 3911 N N . GLU A 1 493 ? 24.259 0.432 118.938 1.00 78.94 493 GLU A N 1
ATOM 3912 C CA . GLU A 1 493 ? 23.293 0.472 117.830 1.00 78.94 493 GLU A CA 1
ATOM 3913 C C . GLU A 1 493 ? 23.657 1.594 116.839 1.00 78.94 493 GLU A C 1
ATOM 3915 O O . GLU A 1 493 ? 23.809 1.323 115.650 1.00 78.94 493 GLU A O 1
ATOM 3920 N N . GLU A 1 494 ? 23.923 2.808 117.341 1.00 82.62 494 GLU A N 1
ATOM 3921 C CA . GLU A 1 494 ? 24.425 3.961 116.568 1.00 82.62 494 GLU A CA 1
ATOM 3922 C C . GLU A 1 494 ? 25.661 3.599 115.716 1.00 82.62 494 GLU A C 1
ATOM 3924 O O . GLU A 1 494 ? 25.633 3.703 114.490 1.00 82.62 494 GLU A O 1
ATOM 3929 N N . LEU A 1 495 ? 26.723 3.084 116.350 1.00 77.75 495 LEU A N 1
ATOM 3930 C CA . LEU A 1 495 ? 27.991 2.751 115.681 1.00 77.75 495 LEU A CA 1
ATOM 3931 C C . LEU A 1 495 ? 27.886 1.602 114.663 1.00 77.75 495 LEU A C 1
ATOM 3933 O O . LEU A 1 495 ? 28.758 1.467 113.807 1.00 77.75 495 LEU A O 1
ATOM 3937 N N . THR A 1 496 ? 26.847 0.768 114.742 1.00 78.62 496 THR A N 1
ATOM 3938 C CA . THR A 1 496 ? 26.631 -0.325 113.779 1.00 78.62 496 THR A CA 1
ATOM 3939 C C . THR A 1 496 ? 26.061 0.201 112.456 1.00 78.62 496 THR A C 1
ATOM 3941 O O . THR A 1 496 ? 26.372 -0.339 111.394 1.00 78.62 496 THR A O 1
ATOM 3944 N N . ILE A 1 497 ? 25.266 1.276 112.502 1.00 79.94 497 ILE A N 1
ATOM 3945 C CA . ILE A 1 497 ? 24.624 1.874 111.323 1.00 79.94 497 ILE A CA 1
ATOM 3946 C C . ILE A 1 497 ? 25.662 2.608 110.459 1.00 79.94 497 ILE A C 1
ATOM 3948 O O . ILE A 1 497 ? 25.745 2.342 109.260 1.00 79.94 497 ILE A O 1
ATOM 3952 N N . ASP A 1 498 ? 26.523 3.433 111.068 1.00 81.00 498 ASP A N 1
ATOM 3953 C CA . ASP A 1 498 ? 27.574 4.197 110.367 1.00 81.00 498 ASP A CA 1
ATOM 3954 C C . ASP A 1 498 ? 28.540 3.306 109.549 1.00 81.00 498 ASP A C 1
ATOM 3956 O O . ASP A 1 498 ? 29.044 3.699 108.489 1.00 81.00 498 ASP A O 1
ATOM 3960 N N . ILE A 1 499 ? 28.788 2.076 110.017 1.00 77.06 499 ILE A N 1
ATOM 3961 C CA . ILE A 1 499 ? 29.639 1.086 109.336 1.00 77.06 499 ILE A CA 1
ATOM 3962 C C . ILE A 1 499 ? 28.943 0.513 108.088 1.00 77.06 499 ILE A C 1
ATOM 3964 O O . ILE A 1 499 ? 29.584 0.337 107.050 1.00 77.06 499 ILE A O 1
ATOM 3968 N N . GLY A 1 500 ? 27.630 0.266 108.143 1.00 80.50 500 GLY A N 1
ATOM 3969 C CA . GLY A 1 500 ? 26.860 -0.150 106.964 1.00 80.50 500 GLY A CA 1
ATOM 3970 C C . GLY A 1 500 ? 26.815 0.949 105.899 1.00 80.50 500 GLY A C 1
ATOM 3971 O O . GLY A 1 500 ? 27.114 0.714 104.726 1.00 80.50 500 GLY A O 1
ATOM 3972 N N . ASP A 1 501 ? 26.538 2.175 106.340 1.00 82.38 501 ASP A N 1
ATOM 3973 C CA . ASP A 1 501 ? 26.380 3.357 105.492 1.00 82.38 501 ASP A CA 1
ATOM 3974 C C . ASP A 1 501 ? 27.661 3.748 104.733 1.00 82.38 501 ASP A C 1
ATOM 3976 O O . ASP A 1 501 ? 27.602 4.408 103.691 1.00 82.38 501 ASP A O 1
ATOM 3980 N N . THR A 1 502 ? 28.834 3.375 105.248 1.00 77.31 502 THR A N 1
ATOM 3981 C CA . THR A 1 502 ? 30.133 3.603 104.596 1.00 77.31 502 THR A CA 1
ATOM 3982 C C . THR A 1 502 ? 30.495 2.477 103.628 1.00 77.31 502 THR A C 1
ATOM 3984 O O . THR A 1 502 ? 30.907 2.764 102.500 1.00 77.31 502 THR A O 1
ATOM 3987 N N . GLN A 1 503 ? 30.258 1.214 103.996 1.00 76.62 503 GLN A N 1
ATOM 3988 C CA . GLN A 1 503 ? 30.487 0.066 103.111 1.00 76.62 503 GLN A CA 1
ATOM 3989 C C . GLN A 1 503 ? 29.604 0.112 101.853 1.00 76.62 503 GLN A C 1
ATOM 3991 O O . GLN A 1 503 ? 30.066 -0.203 100.753 1.00 76.62 503 GLN A O 1
ATOM 3996 N N . GLU A 1 504 ? 28.344 0.535 101.979 1.00 77.06 504 GLU A N 1
ATOM 3997 C CA . GLU A 1 504 ? 27.428 0.566 100.836 1.00 77.06 504 GLU A CA 1
ATOM 3998 C C . GLU A 1 504 ? 27.796 1.652 99.808 1.00 77.06 504 GLU A C 1
ATOM 4000 O O . GLU A 1 504 ? 27.610 1.458 98.606 1.00 77.06 504 GLU A O 1
ATOM 4005 N N . LYS A 1 505 ? 28.393 2.771 100.247 1.00 81.75 505 LYS A N 1
ATOM 4006 C CA . LYS A 1 505 ? 28.873 3.841 99.351 1.00 81.75 505 LYS A CA 1
ATOM 4007 C C . LYS A 1 505 ? 30.056 3.383 98.490 1.00 81.75 505 LYS A C 1
ATOM 4009 O O . LYS A 1 505 ? 30.094 3.715 97.309 1.00 81.75 505 LYS A O 1
ATOM 4014 N N . ILE A 1 506 ? 30.965 2.574 99.043 1.00 75.00 506 ILE A N 1
ATOM 4015 C CA . ILE A 1 506 ? 32.103 1.991 98.305 1.00 75.00 506 ILE A CA 1
ATOM 4016 C C . ILE A 1 506 ? 31.595 1.092 97.168 1.00 75.00 506 ILE A C 1
ATOM 4018 O O . ILE A 1 506 ? 31.962 1.288 96.010 1.00 75.00 506 ILE A O 1
ATOM 4022 N N . ASN A 1 507 ? 30.671 0.176 97.477 1.00 80.00 507 ASN A N 1
ATOM 4023 C CA . ASN A 1 507 ? 30.145 -0.799 96.515 1.00 80.00 507 ASN A CA 1
ATOM 4024 C C . ASN A 1 507 ? 29.470 -0.146 95.288 1.00 80.00 507 ASN A C 1
ATOM 4026 O O . ASN A 1 507 ? 29.535 -0.695 94.188 1.00 80.00 507 ASN A O 1
ATOM 4030 N N . ARG A 1 508 ? 28.833 1.024 95.452 1.00 79.88 508 ARG A N 1
ATOM 4031 C CA . ARG A 1 508 ? 28.192 1.762 94.344 1.00 79.88 508 ARG A CA 1
ATOM 4032 C C . ARG A 1 508 ? 29.217 2.351 93.361 1.00 79.88 508 ARG A C 1
ATOM 4034 O O . ARG A 1 508 ? 28.969 2.349 92.157 1.00 79.88 508 ARG A O 1
ATOM 4041 N N . CYS A 1 509 ? 30.368 2.822 93.848 1.00 77.12 509 CYS A N 1
ATOM 4042 C CA . CYS A 1 509 ? 31.406 3.436 93.013 1.00 77.12 509 CYS A CA 1
ATOM 4043 C C . CYS A 1 509 ? 32.058 2.434 92.044 1.00 77.12 509 CYS A C 1
ATOM 4045 O O . CYS A 1 509 ? 32.219 2.740 90.861 1.00 77.12 509 CYS A O 1
ATOM 4047 N N . ASP A 1 510 ? 32.378 1.223 92.511 1.00 75.06 510 ASP A N 1
ATOM 4048 C CA . ASP A 1 510 ? 32.974 0.185 91.656 1.00 75.06 510 ASP A CA 1
ATOM 4049 C C . ASP A 1 510 ? 31.993 -0.329 90.589 1.00 75.06 510 ASP A C 1
ATOM 4051 O O . ASP A 1 510 ? 32.388 -0.598 89.451 1.00 75.06 510 ASP A O 1
ATOM 4055 N N . GLN A 1 511 ? 30.697 -0.408 90.913 1.00 75.12 511 GLN A N 1
ATOM 4056 C CA . GLN A 1 511 ? 29.661 -0.789 89.946 1.00 75.12 511 GLN A CA 1
ATOM 4057 C C . GLN A 1 511 ? 29.515 0.237 88.813 1.00 75.12 511 GLN A C 1
ATOM 4059 O O . GLN A 1 511 ? 29.398 -0.165 87.653 1.00 75.12 511 GLN A O 1
ATOM 4064 N N . GLN A 1 512 ? 29.581 1.538 89.123 1.00 80.19 512 GLN A N 1
ATOM 4065 C CA . GLN A 1 512 ? 29.524 2.606 88.118 1.00 80.19 512 GLN A CA 1
ATOM 4066 C C . GLN A 1 512 ? 30.692 2.507 87.125 1.00 80.19 512 GLN A C 1
ATOM 4068 O O . GLN A 1 512 ? 30.474 2.462 85.915 1.00 80.19 512 GLN A O 1
ATOM 4073 N N . LYS A 1 513 ? 31.927 2.363 87.625 1.00 79.38 513 LYS A N 1
ATOM 4074 C CA . LYS A 1 513 ? 33.130 2.244 86.783 1.00 79.38 513 LYS A CA 1
ATOM 4075 C C . LYS A 1 513 ? 33.027 1.096 85.766 1.00 79.38 513 LYS A C 1
ATOM 4077 O O . LYS A 1 513 ? 33.336 1.269 84.589 1.00 79.38 513 LYS A O 1
ATOM 4082 N N . ILE A 1 514 ? 32.531 -0.064 86.205 1.00 77.31 514 ILE A N 1
ATOM 4083 C CA . ILE A 1 514 ? 32.350 -1.253 85.354 1.00 77.31 514 ILE A CA 1
ATOM 4084 C C . ILE A 1 514 ? 31.253 -1.048 84.289 1.00 77.31 514 ILE A C 1
ATOM 4086 O O . ILE A 1 514 ? 31.273 -1.725 83.255 1.00 77.31 514 ILE A O 1
ATOM 4090 N N . ALA A 1 515 ? 30.292 -0.147 84.511 1.00 75.88 515 ALA A N 1
ATOM 4091 C CA . ALA A 1 515 ? 29.296 0.220 83.506 1.00 75.88 515 ALA A CA 1
ATOM 4092 C C . ALA A 1 515 ? 29.899 1.123 82.415 1.00 75.88 515 ALA A C 1
ATOM 4094 O O . ALA A 1 515 ? 29.689 0.864 81.227 1.00 75.88 515 ALA A O 1
ATOM 4095 N N . ASP A 1 516 ? 30.693 2.122 82.804 1.00 77.69 516 ASP A N 1
ATOM 4096 C CA . ASP A 1 516 ? 31.263 3.109 81.880 1.00 77.69 516 ASP A CA 1
ATOM 4097 C C . ASP A 1 516 ? 32.309 2.495 80.930 1.00 77.69 516 ASP A C 1
ATOM 4099 O O . ASP A 1 516 ? 32.216 2.691 79.714 1.00 77.69 516 ASP A O 1
ATOM 4103 N N . ASP A 1 517 ? 33.215 1.643 81.432 1.00 77.69 517 ASP A N 1
ATOM 4104 C CA . ASP A 1 517 ? 34.200 0.914 80.606 1.00 77.69 517 ASP A CA 1
ATOM 4105 C C . ASP A 1 517 ? 33.522 0.051 79.515 1.00 77.69 517 ASP A C 1
ATOM 4107 O O . ASP A 1 517 ? 33.975 -0.027 78.364 1.00 77.69 517 ASP A O 1
ATOM 4111 N N . LYS A 1 518 ? 32.383 -0.578 79.846 1.00 79.50 518 LYS A N 1
ATOM 4112 C CA . LYS A 1 518 ? 31.577 -1.361 78.889 1.00 79.50 518 LYS A CA 1
ATOM 4113 C C . LYS A 1 518 ? 30.892 -0.475 77.851 1.00 79.50 518 LYS A C 1
ATOM 4115 O O . LYS A 1 518 ? 30.727 -0.905 76.707 1.00 79.50 518 LYS A O 1
ATOM 4120 N N . ASN A 1 519 ? 30.497 0.737 78.235 1.00 79.44 519 ASN A N 1
ATOM 4121 C CA . ASN A 1 519 ? 29.830 1.692 77.357 1.00 79.44 519 ASN A CA 1
ATOM 4122 C C . ASN A 1 519 ? 30.812 2.262 76.317 1.00 79.44 519 ASN A C 1
ATOM 4124 O O . ASN A 1 519 ? 30.500 2.282 75.128 1.00 79.44 519 ASN A O 1
ATOM 4128 N N . ILE A 1 520 ? 32.040 2.592 76.733 1.00 74.88 520 ILE A N 1
ATOM 4129 C CA . ILE A 1 520 ? 33.140 2.993 75.835 1.00 74.88 520 ILE A CA 1
ATOM 4130 C C . ILE A 1 520 ? 33.404 1.890 74.795 1.00 74.88 520 ILE A C 1
ATOM 4132 O O . ILE A 1 520 ? 33.290 2.125 73.591 1.00 74.88 520 ILE A O 1
ATOM 4136 N N . CYS A 1 521 ? 33.595 0.642 75.242 1.00 77.50 521 CYS A N 1
ATOM 4137 C CA . CYS A 1 521 ? 33.765 -0.510 74.345 1.00 77.50 521 CYS A CA 1
ATOM 4138 C C . CYS A 1 521 ? 32.574 -0.763 73.396 1.00 77.50 521 CYS A C 1
ATOM 4140 O O . CYS A 1 521 ? 32.727 -1.468 72.394 1.00 77.50 521 CYS A O 1
ATOM 4142 N N . ARG A 1 522 ? 31.372 -0.256 73.694 1.00 76.38 522 ARG A N 1
ATOM 4143 C CA . ARG A 1 522 ? 30.222 -0.313 72.778 1.00 76.38 522 ARG A CA 1
ATOM 4144 C C . ARG A 1 522 ? 30.308 0.784 71.716 1.00 76.38 522 ARG A C 1
ATOM 4146 O O . ARG A 1 522 ? 30.076 0.491 70.548 1.00 76.38 522 ARG A O 1
ATOM 4153 N N . ILE A 1 523 ? 30.680 2.002 72.108 1.00 76.56 523 ILE A N 1
ATOM 4154 C CA . ILE A 1 523 ? 30.786 3.165 71.215 1.00 76.56 523 ILE A CA 1
ATOM 4155 C C . ILE A 1 523 ? 31.860 2.943 70.139 1.00 76.56 523 ILE A C 1
ATOM 4157 O O . ILE A 1 523 ? 31.556 3.141 68.965 1.00 76.56 523 ILE A O 1
ATOM 4161 N N . GLN A 1 524 ? 33.057 2.444 70.491 1.00 74.94 524 GLN A N 1
ATOM 4162 C CA . GLN A 1 524 ? 34.096 2.125 69.492 1.00 74.94 524 GLN A CA 1
ATOM 4163 C C . GLN A 1 524 ? 33.575 1.199 68.376 1.00 74.94 524 GLN A C 1
ATOM 4165 O O . GLN A 1 524 ? 33.748 1.491 67.196 1.00 74.94 524 GLN A O 1
ATOM 4170 N N . ARG A 1 525 ? 32.874 0.113 68.735 1.00 79.56 525 ARG A N 1
ATOM 4171 C CA . ARG A 1 525 ? 32.397 -0.882 67.756 1.00 79.56 525 ARG A CA 1
ATOM 4172 C C . ARG A 1 525 ? 31.314 -0.344 66.823 1.00 79.56 525 ARG A C 1
ATOM 4174 O O . ARG A 1 525 ? 31.222 -0.801 65.688 1.00 79.56 525 ARG A O 1
ATOM 4181 N N . GLU A 1 526 ? 30.499 0.606 67.278 1.00 74.12 526 GLU A N 1
ATOM 4182 C CA . GLU A 1 526 ? 29.534 1.274 66.400 1.00 74.12 526 GLU A CA 1
ATOM 4183 C C . GLU A 1 526 ? 30.217 2.305 65.487 1.00 74.12 526 GLU A C 1
ATOM 4185 O O . GLU A 1 526 ? 29.807 2.441 64.338 1.00 74.12 526 GLU A O 1
ATOM 4190 N N . MET A 1 527 ? 31.312 2.953 65.910 1.00 71.94 527 MET A N 1
ATOM 4191 C CA . MET A 1 527 ? 32.116 3.797 65.010 1.00 71.94 527 MET A CA 1
ATOM 4192 C C . MET A 1 527 ? 32.736 2.987 63.860 1.00 71.94 527 MET A C 1
ATOM 4194 O O . MET A 1 527 ? 32.607 3.389 62.703 1.00 71.94 527 MET A O 1
ATOM 4198 N N . ASP A 1 528 ? 33.327 1.821 64.143 1.00 77.88 528 ASP A N 1
ATOM 4199 C CA . ASP A 1 528 ? 33.879 0.922 63.112 1.00 77.88 528 ASP A CA 1
ATOM 4200 C C . ASP A 1 528 ? 32.791 0.426 62.134 1.00 77.88 528 ASP A C 1
ATOM 4202 O O . ASP A 1 528 ? 33.011 0.288 60.923 1.00 77.88 528 ASP A O 1
ATOM 4206 N N . ARG A 1 529 ? 31.579 0.190 62.655 1.00 79.88 529 ARG A N 1
ATOM 4207 C CA . ARG A 1 529 ? 30.406 -0.231 61.878 1.00 79.88 529 ARG A CA 1
ATOM 4208 C C . ARG A 1 529 ? 29.881 0.885 60.973 1.00 79.88 529 ARG A C 1
ATOM 4210 O O . ARG A 1 529 ? 29.594 0.639 59.805 1.00 79.88 529 ARG A O 1
ATOM 4217 N N . VAL A 1 530 ? 29.814 2.118 61.476 1.00 76.44 530 VAL A N 1
ATOM 4218 C CA . VAL A 1 530 ? 29.454 3.301 60.679 1.00 76.44 530 VAL A CA 1
ATOM 4219 C C . VAL A 1 530 ? 30.510 3.579 59.605 1.00 76.44 530 VAL A C 1
ATOM 4221 O O . VAL A 1 530 ? 30.144 3.875 58.472 1.00 76.44 530 VAL A O 1
ATOM 4224 N N . ALA A 1 531 ? 31.803 3.413 59.902 1.00 74.25 531 ALA A N 1
ATOM 4225 C CA . ALA A 1 531 ? 32.873 3.583 58.917 1.00 74.25 531 ALA A CA 1
ATOM 4226 C C . ALA A 1 531 ? 32.783 2.562 57.765 1.00 74.25 531 ALA A C 1
ATOM 4228 O O . ALA A 1 531 ? 32.902 2.934 56.596 1.00 74.25 531 ALA A O 1
ATOM 4229 N N . THR A 1 532 ? 32.510 1.288 58.072 1.00 77.25 532 THR A N 1
ATOM 4230 C CA . THR A 1 532 ? 32.313 0.247 57.045 1.00 77.25 532 THR A CA 1
ATOM 4231 C C . THR A 1 532 ? 31.012 0.427 56.256 1.00 77.25 532 THR A C 1
ATOM 4233 O O . THR A 1 532 ? 31.019 0.248 55.038 1.00 77.25 532 THR A O 1
ATOM 4236 N N . MET A 1 533 ? 29.922 0.868 56.894 1.00 75.12 533 MET A N 1
ATOM 4237 C CA . MET A 1 533 ? 28.696 1.271 56.189 1.00 75.12 533 MET A CA 1
ATOM 4238 C C . MET A 1 533 ? 28.928 2.472 55.262 1.00 75.12 533 MET A C 1
ATOM 4240 O O . MET A 1 533 ? 28.436 2.469 54.137 1.00 75.12 533 MET A O 1
ATOM 4244 N N . MET A 1 534 ? 29.707 3.470 55.690 1.00 74.62 534 MET A N 1
ATOM 4245 C CA . MET A 1 534 ? 30.009 4.647 54.873 1.00 74.62 534 MET A CA 1
ATOM 4246 C C . MET A 1 534 ? 30.798 4.265 53.614 1.00 74.62 534 MET A C 1
ATOM 4248 O O . MET A 1 534 ? 30.444 4.712 52.525 1.00 74.62 534 MET A O 1
ATOM 4252 N N . ALA A 1 535 ? 31.786 3.370 53.731 1.00 74.44 535 ALA A N 1
ATOM 4253 C CA . ALA A 1 535 ? 32.515 2.833 52.581 1.00 74.44 535 ALA A CA 1
ATOM 4254 C C . ALA A 1 535 ? 31.586 2.110 51.584 1.00 74.44 535 ALA A C 1
ATOM 4256 O O . ALA A 1 535 ? 31.610 2.424 50.394 1.00 74.44 535 ALA A O 1
ATOM 4257 N N . ALA A 1 536 ? 30.710 1.220 52.070 1.00 74.62 536 ALA A N 1
ATOM 4258 C CA . ALA A 1 536 ? 29.735 0.523 51.228 1.00 74.62 536 ALA A CA 1
ATOM 4259 C C . ALA A 1 536 ? 28.777 1.502 50.520 1.00 74.62 536 ALA A C 1
ATOM 4261 O O . ALA A 1 536 ? 28.590 1.416 49.310 1.00 74.62 536 ALA A O 1
ATOM 4262 N N . THR A 1 537 ? 28.242 2.500 51.234 1.00 71.50 537 THR A N 1
ATOM 4263 C CA . THR A 1 537 ? 27.354 3.507 50.621 1.00 71.50 537 THR A CA 1
ATOM 4264 C C . THR A 1 537 ? 28.061 4.435 49.627 1.00 71.50 537 THR A C 1
ATOM 4266 O O . THR A 1 537 ? 27.405 4.952 48.727 1.00 71.50 537 THR A O 1
ATOM 4269 N N . MET A 1 538 ? 29.385 4.630 49.716 1.00 74.62 538 MET A N 1
ATOM 4270 C CA . MET A 1 538 ? 30.149 5.335 48.674 1.00 74.62 538 MET A CA 1
ATOM 4271 C C . MET A 1 538 ? 30.324 4.478 47.411 1.00 74.62 538 MET A C 1
ATOM 4273 O O . MET A 1 538 ? 30.250 5.007 46.302 1.00 74.62 538 MET A O 1
ATOM 4277 N N . GLU A 1 539 ? 30.506 3.163 47.550 1.00 77.12 539 GLU A N 1
ATOM 4278 C CA . GLU A 1 539 ? 30.558 2.233 46.414 1.00 77.12 539 GLU A CA 1
ATOM 4279 C C . GLU A 1 539 ? 29.183 2.102 45.730 1.00 77.12 539 GLU A C 1
ATOM 4281 O O . GLU A 1 539 ? 29.081 2.242 44.507 1.00 77.12 539 GLU A O 1
ATOM 4286 N N . GLU A 1 540 ? 28.106 1.979 46.514 1.00 74.00 540 GLU A N 1
ATOM 4287 C CA . GLU A 1 540 ? 26.725 2.053 46.021 1.00 74.00 540 GLU A CA 1
ATOM 4288 C C . GLU A 1 540 ? 26.432 3.402 45.349 1.00 74.00 540 GLU A C 1
ATOM 4290 O O . GLU A 1 540 ? 25.869 3.420 44.257 1.00 74.00 540 GLU A O 1
ATOM 4295 N N . HIS A 1 541 ? 26.859 4.531 45.929 1.00 75.00 541 HIS A N 1
ATOM 4296 C CA . HIS A 1 541 ? 26.690 5.856 45.321 1.00 75.00 541 HIS A CA 1
ATOM 4297 C C . HIS A 1 541 ? 27.394 5.962 43.963 1.00 75.00 541 HIS A C 1
ATOM 4299 O O . HIS A 1 541 ? 26.813 6.484 43.012 1.00 75.00 541 HIS A O 1
ATOM 4305 N N . ASN A 1 542 ? 28.612 5.431 43.832 1.00 76.88 542 ASN A N 1
ATOM 4306 C CA . ASN A 1 542 ? 29.337 5.417 42.560 1.00 76.88 542 ASN A CA 1
ATOM 4307 C C . ASN A 1 542 ? 28.638 4.533 41.511 1.00 76.88 542 ASN A C 1
ATOM 4309 O O . ASN A 1 542 ? 28.501 4.943 40.355 1.00 76.88 542 ASN A O 1
ATOM 4313 N N . SER A 1 543 ? 28.116 3.372 41.919 1.00 79.00 543 SER A N 1
ATOM 4314 C CA . SER A 1 543 ? 27.313 2.498 41.055 1.00 79.00 543 SER A CA 1
ATOM 4315 C C . SER A 1 543 ? 26.013 3.186 40.607 1.00 79.00 543 SER A C 1
ATOM 4317 O O . SER A 1 543 ? 25.741 3.305 39.411 1.00 79.00 543 SER A O 1
ATOM 4319 N N . VAL A 1 544 ? 25.263 3.776 41.543 1.00 71.81 544 VAL A N 1
ATOM 4320 C CA . VAL A 1 544 ? 24.044 4.562 41.283 1.00 71.81 544 VAL A CA 1
ATOM 4321 C C . VAL A 1 544 ? 24.328 5.813 40.443 1.00 71.81 544 VAL A C 1
ATOM 4323 O O . VAL A 1 544 ? 23.469 6.219 39.663 1.00 71.81 544 VAL A O 1
ATOM 4326 N N . SER A 1 545 ? 25.518 6.412 40.535 1.00 75.62 545 SER A N 1
ATOM 4327 C CA . SER A 1 545 ? 25.948 7.547 39.704 1.00 75.62 545 SER A CA 1
ATOM 4328 C C . SER A 1 545 ? 26.232 7.128 38.254 1.00 75.62 545 SER A C 1
ATOM 4330 O O . SER A 1 545 ? 25.815 7.816 37.317 1.00 75.62 545 SER A O 1
ATOM 4332 N N . SER A 1 546 ? 26.854 5.959 38.053 1.00 76.56 546 SER A N 1
ATOM 4333 C CA . SER A 1 546 ? 27.034 5.345 36.729 1.00 76.56 546 SER A CA 1
ATOM 4334 C C . SER A 1 546 ? 25.688 4.970 36.095 1.00 76.56 546 SER A C 1
ATOM 4336 O O . SER A 1 546 ? 25.404 5.357 34.959 1.00 76.56 546 SER A O 1
ATOM 4338 N N . ILE A 1 547 ? 24.802 4.333 36.868 1.00 76.06 547 ILE A N 1
ATOM 4339 C CA . ILE A 1 547 ? 23.429 4.011 36.453 1.00 76.06 547 ILE A CA 1
ATOM 4340 C C . ILE A 1 547 ? 22.640 5.294 36.138 1.00 76.06 547 ILE A C 1
ATOM 4342 O O . ILE A 1 547 ? 21.950 5.344 35.125 1.00 76.06 547 ILE A O 1
ATOM 4346 N N . ASN A 1 548 ? 22.787 6.368 36.922 1.00 72.94 548 ASN A N 1
ATOM 4347 C CA . ASN A 1 548 ? 22.167 7.667 36.631 1.00 72.94 548 ASN A CA 1
ATOM 4348 C C . ASN A 1 548 ? 22.694 8.322 35.349 1.00 72.94 548 ASN A C 1
ATOM 4350 O O . ASN A 1 548 ? 21.935 9.031 34.692 1.00 72.94 548 ASN A O 1
ATOM 4354 N N . HIS A 1 549 ? 23.964 8.120 34.986 1.00 79.44 549 HIS A N 1
ATOM 4355 C CA . HIS A 1 549 ? 24.463 8.543 33.676 1.00 79.44 549 HIS A CA 1
ATOM 4356 C C . HIS A 1 549 ? 23.772 7.761 32.563 1.00 79.44 549 HIS A C 1
ATOM 4358 O O . HIS A 1 549 ? 23.159 8.372 31.694 1.00 79.44 549 HIS A O 1
ATOM 4364 N N . HIS A 1 550 ? 23.751 6.430 32.656 1.00 79.38 550 HIS A N 1
ATOM 4365 C CA . HIS A 1 550 ? 23.104 5.596 31.647 1.00 79.38 550 HIS A CA 1
ATOM 4366 C C . HIS A 1 550 ? 21.596 5.879 31.515 1.00 79.38 550 HIS A C 1
ATOM 4368 O O . HIS A 1 550 ? 21.079 5.947 30.403 1.00 79.38 550 HIS A O 1
ATOM 4374 N N . ILE A 1 551 ? 20.894 6.124 32.628 1.00 76.19 551 ILE A N 1
ATOM 4375 C CA . ILE A 1 551 ? 19.483 6.539 32.633 1.00 76.19 551 ILE A CA 1
ATOM 4376 C C . ILE A 1 551 ? 19.310 7.934 32.019 1.00 76.19 551 ILE A C 1
ATOM 4378 O O . ILE A 1 551 ? 18.351 8.135 31.281 1.00 76.19 551 ILE A O 1
ATOM 4382 N N . ARG A 1 552 ? 20.220 8.891 32.257 1.00 78.00 552 ARG A N 1
ATOM 4383 C CA . ARG A 1 552 ? 20.177 10.211 31.597 1.00 78.00 552 ARG A CA 1
ATOM 4384 C C . ARG A 1 552 ? 20.422 10.113 30.091 1.00 78.00 552 ARG A C 1
ATOM 4386 O O . ARG A 1 552 ? 19.721 10.776 29.335 1.00 78.00 552 ARG A O 1
ATOM 4393 N N . ASP A 1 553 ? 21.332 9.253 29.647 1.00 78.69 553 ASP A N 1
ATOM 4394 C CA . ASP A 1 553 ? 21.592 9.033 28.220 1.00 78.69 553 ASP A CA 1
ATOM 4395 C C . ASP A 1 553 ? 20.415 8.319 27.532 1.00 78.69 553 ASP A C 1
ATOM 4397 O O . ASP A 1 553 ? 19.987 8.721 26.447 1.00 78.69 553 ASP A O 1
ATOM 4401 N N . GLN A 1 554 ? 19.814 7.320 28.192 1.00 76.69 554 GLN A N 1
ATOM 4402 C CA . GLN A 1 554 ? 18.567 6.699 27.734 1.00 76.69 554 GLN A CA 1
ATOM 4403 C C . GLN A 1 554 ? 17.417 7.715 27.684 1.00 76.69 554 GLN A C 1
ATOM 4405 O O . GLN A 1 554 ? 16.738 7.790 26.661 1.00 76.69 554 GLN A O 1
ATOM 4410 N N . LEU A 1 555 ? 17.236 8.529 28.731 1.00 77.75 555 LEU A N 1
ATOM 4411 C CA . LEU A 1 555 ? 16.215 9.578 28.809 1.00 77.75 555 LEU A CA 1
ATOM 4412 C C . LEU A 1 555 ? 16.381 10.607 27.688 1.00 77.75 555 LEU A C 1
ATOM 4414 O O . LEU A 1 555 ? 15.398 10.925 27.031 1.00 77.75 555 LEU A O 1
ATOM 4418 N N . ASN A 1 556 ? 17.606 11.060 27.406 1.00 78.62 556 ASN A N 1
ATOM 4419 C CA . ASN A 1 556 ? 17.894 11.930 26.263 1.00 78.62 556 ASN A CA 1
ATOM 4420 C C . ASN A 1 556 ? 17.516 11.248 24.934 1.00 78.62 556 ASN A C 1
ATOM 4422 O O . ASN A 1 556 ? 16.899 11.874 24.073 1.00 78.62 556 ASN A O 1
ATOM 4426 N N . SER A 1 557 ? 17.815 9.952 24.775 1.00 78.62 557 SER A N 1
ATOM 4427 C CA . SER A 1 557 ? 17.456 9.201 23.562 1.00 78.62 557 SER A CA 1
ATOM 4428 C C . SER A 1 557 ? 15.941 9.014 23.390 1.00 78.62 557 SER A C 1
ATOM 4430 O O . SER A 1 557 ? 15.436 9.090 22.270 1.00 78.62 557 SER A O 1
ATOM 4432 N N . GLU A 1 558 ? 15.197 8.813 24.483 1.00 73.25 558 GLU A N 1
ATOM 4433 C CA . GLU A 1 558 ? 13.732 8.756 24.470 1.00 73.25 558 GLU A CA 1
ATOM 4434 C C . GLU A 1 558 ? 13.111 10.145 24.315 1.00 73.25 558 GLU A C 1
ATOM 4436 O O . GLU A 1 558 ? 12.089 10.272 23.653 1.00 73.25 558 GLU A O 1
ATOM 4441 N N . GLN A 1 559 ? 13.745 11.203 24.821 1.00 75.31 559 GLN A N 1
ATOM 4442 C CA . GLN A 1 559 ? 13.317 12.586 24.618 1.00 75.31 559 GLN A CA 1
ATOM 4443 C C . GLN A 1 559 ? 13.514 13.028 23.158 1.00 75.31 559 GLN A C 1
ATOM 4445 O O . GLN A 1 559 ? 12.639 13.689 22.603 1.00 75.31 559 GLN A O 1
ATOM 4450 N N . GLU A 1 560 ? 14.589 12.599 22.488 1.00 78.25 560 GLU A N 1
ATOM 4451 C CA . GLU A 1 560 ? 14.741 12.775 21.038 1.00 78.25 560 GLU A CA 1
ATOM 4452 C C . GLU A 1 560 ? 13.704 11.978 20.234 1.00 78.25 560 GLU A C 1
ATOM 4454 O O . GLU A 1 560 ? 13.140 12.503 19.270 1.00 78.25 560 GLU A O 1
ATOM 4459 N N . LYS A 1 561 ? 13.417 10.722 20.608 1.00 79.81 561 LYS A N 1
ATOM 4460 C CA . LYS A 1 561 ? 12.349 9.932 19.968 1.00 79.81 561 LYS A CA 1
ATOM 4461 C C . LYS A 1 561 ? 10.990 10.595 20.177 1.00 79.81 561 LYS A C 1
ATOM 4463 O O . LYS A 1 561 ? 10.263 10.777 19.203 1.00 79.81 561 LYS A O 1
ATOM 4468 N N . ALA A 1 562 ? 10.685 11.016 21.404 1.00 72.56 562 ALA A N 1
ATOM 4469 C CA . ALA A 1 562 ? 9.472 11.736 21.762 1.00 72.56 562 ALA A CA 1
ATOM 4470 C C . ALA A 1 562 ? 9.334 13.009 20.923 1.00 72.56 562 ALA A C 1
ATOM 4472 O O . ALA A 1 562 ? 8.320 13.157 20.249 1.00 72.56 562 ALA A O 1
ATOM 4473 N N . PHE A 1 563 ? 10.372 13.848 20.843 1.00 84.06 563 PHE A N 1
ATOM 4474 C CA . PHE A 1 563 ? 10.380 15.061 20.020 1.00 84.06 563 PHE A CA 1
ATOM 4475 C C . PHE A 1 563 ? 10.130 14.768 18.531 1.00 84.06 563 PHE A C 1
ATOM 4477 O O . PHE A 1 563 ? 9.286 15.408 17.908 1.00 84.06 563 PHE A O 1
ATOM 4484 N N . ARG A 1 564 ? 10.782 13.747 17.953 1.00 80.06 564 ARG A N 1
ATOM 4485 C CA . ARG A 1 564 ? 10.537 13.331 16.556 1.00 80.06 564 ARG A CA 1
ATOM 4486 C C . ARG A 1 564 ? 9.112 12.795 16.357 1.00 80.06 564 ARG A C 1
ATOM 4488 O O . ARG A 1 564 ? 8.494 13.060 15.324 1.00 80.06 564 ARG A O 1
ATOM 4495 N N . THR A 1 565 ? 8.553 12.073 17.334 1.00 75.94 565 THR A N 1
ATOM 4496 C CA . THR A 1 565 ? 7.141 11.662 17.280 1.00 75.94 565 THR A CA 1
ATOM 4497 C C . THR A 1 565 ? 6.196 12.849 17.435 1.00 75.94 565 THR A C 1
ATOM 4499 O O . THR A 1 565 ? 5.232 12.923 16.679 1.00 75.94 565 THR A O 1
ATOM 4502 N N . GLU A 1 566 ? 6.490 13.811 18.311 1.00 74.00 566 GLU A N 1
ATOM 4503 C CA . GLU A 1 566 ? 5.723 15.043 18.504 1.00 74.00 566 GLU A CA 1
ATOM 4504 C C . GLU A 1 566 ? 5.729 15.894 17.232 1.00 74.00 566 GLU A C 1
ATOM 4506 O O . GLU A 1 566 ? 4.671 16.329 16.796 1.00 74.00 566 GLU A O 1
ATOM 4511 N N . GLU A 1 567 ? 6.871 16.049 16.561 1.00 80.00 567 GLU A N 1
ATOM 4512 C CA . GLU A 1 567 ? 6.968 16.726 15.265 1.00 80.00 567 GLU A CA 1
ATOM 4513 C C . GLU A 1 567 ? 6.150 15.997 14.183 1.00 80.00 567 GLU A C 1
ATOM 4515 O O . GLU A 1 567 ? 5.383 16.623 13.445 1.00 80.00 567 GLU A O 1
ATOM 4520 N N . SER A 1 568 ? 6.215 14.660 14.128 1.00 78.19 568 SER A N 1
ATOM 4521 C CA . SER A 1 568 ? 5.383 13.869 13.208 1.00 78.19 568 SER A CA 1
ATOM 4522 C C . SER A 1 568 ? 3.879 14.006 13.506 1.00 78.19 568 SER A C 1
ATOM 4524 O O . SER A 1 568 ? 3.064 14.126 12.587 1.00 78.19 568 SER A O 1
ATOM 4526 N N . LEU A 1 569 ? 3.505 14.061 14.789 1.00 76.56 569 LEU A N 1
ATOM 4527 C CA . LEU A 1 569 ? 2.134 14.240 15.257 1.00 76.56 569 LEU A CA 1
ATOM 4528 C C . LEU A 1 569 ? 1.658 15.675 15.042 1.00 76.56 569 LEU A C 1
ATOM 4530 O O . LEU A 1 569 ? 0.504 15.861 14.679 1.00 76.56 569 LEU A O 1
ATOM 4534 N N . LYS A 1 570 ? 2.527 16.678 15.167 1.00 82.25 570 LYS A N 1
ATOM 4535 C CA . LYS A 1 570 ? 2.257 18.087 14.869 1.00 82.25 570 LYS A CA 1
ATOM 4536 C C . LYS A 1 570 ? 1.982 18.280 13.381 1.00 82.25 570 LYS A C 1
ATOM 4538 O O . LYS A 1 570 ? 0.941 18.829 13.034 1.00 82.25 570 LYS A O 1
ATOM 4543 N N . ASN A 1 571 ? 2.816 17.717 12.507 1.00 79.44 571 ASN A N 1
ATOM 4544 C CA . ASN A 1 571 ? 2.574 17.687 11.060 1.00 79.44 571 ASN A CA 1
ATOM 4545 C C . ASN A 1 571 ? 1.250 16.972 10.714 1.00 79.44 571 ASN A C 1
ATOM 4547 O O . ASN A 1 571 ? 0.487 17.418 9.848 1.00 79.44 571 ASN A O 1
ATOM 4551 N N . ARG A 1 572 ? 0.916 15.894 11.438 1.00 74.81 572 ARG A N 1
ATOM 4552 C CA . ARG A 1 572 ? -0.367 15.185 11.305 1.00 74.81 572 ARG A CA 1
ATOM 4553 C C . ARG A 1 572 ? -1.550 15.999 11.842 1.00 74.81 572 ARG A C 1
ATOM 4555 O O . ARG A 1 572 ? -2.596 16.005 11.208 1.00 74.81 572 ARG A O 1
ATOM 4562 N N . VAL A 1 573 ? -1.386 16.739 12.939 1.00 76.12 573 VAL A N 1
ATOM 4563 C CA . VAL A 1 573 ? -2.378 17.661 13.520 1.00 76.12 573 VAL A CA 1
ATOM 4564 C C . VAL A 1 573 ? -2.599 18.874 12.622 1.00 76.12 573 VAL A C 1
ATOM 4566 O O . VAL A 1 573 ? -3.730 19.322 12.492 1.00 76.12 573 VAL A O 1
ATOM 4569 N N . GLU A 1 574 ? -1.575 19.396 11.953 1.00 81.00 574 GLU A N 1
ATOM 4570 C CA . GLU A 1 574 ? -1.717 20.478 10.973 1.00 81.00 574 GLU A CA 1
ATOM 4571 C C . GLU A 1 574 ? -2.408 19.995 9.689 1.00 81.00 574 GLU A C 1
ATOM 4573 O O . GLU A 1 574 ? -3.276 20.690 9.158 1.00 81.00 574 GLU A O 1
ATOM 4578 N N . THR A 1 575 ? -2.131 18.760 9.259 1.00 77.06 575 THR A N 1
ATOM 4579 C CA . THR A 1 575 ? -2.869 18.094 8.171 1.00 77.06 575 THR A CA 1
ATOM 4580 C C . THR A 1 575 ? -4.335 17.853 8.551 1.00 77.06 575 THR A C 1
ATOM 4582 O O . THR A 1 575 ? -5.231 18.222 7.796 1.00 77.06 575 THR A O 1
ATOM 4585 N N . LEU A 1 576 ? -4.602 17.338 9.756 1.00 73.56 576 LEU A N 1
ATOM 4586 C CA . LEU A 1 576 ? -5.957 17.160 10.287 1.00 73.56 576 LEU A CA 1
ATOM 4587 C C . LEU A 1 576 ? -6.673 18.502 10.497 1.00 73.56 576 LEU A C 1
ATOM 4589 O O . LEU A 1 576 ? -7.859 18.597 10.226 1.00 73.56 576 LEU A O 1
ATOM 4593 N N . ARG A 1 577 ? -5.982 19.575 10.905 1.00 78.50 577 ARG A N 1
ATOM 4594 C CA . ARG A 1 577 ? -6.550 20.937 10.986 1.00 78.50 577 ARG A CA 1
ATOM 4595 C C . ARG A 1 577 ? -6.904 21.502 9.611 1.00 78.50 577 ARG A C 1
ATOM 4597 O O . ARG A 1 577 ? -7.832 22.302 9.526 1.00 78.50 577 ARG A O 1
ATOM 4604 N N . ARG A 1 578 ? -6.191 21.112 8.548 1.00 81.69 578 ARG A N 1
ATOM 4605 C CA . ARG A 1 578 ? -6.559 21.440 7.163 1.00 81.69 578 ARG A CA 1
ATOM 4606 C C . ARG A 1 578 ? -7.825 20.679 6.758 1.00 81.69 578 ARG A C 1
ATOM 4608 O O . ARG A 1 578 ? -8.812 21.323 6.420 1.00 81.69 578 ARG A O 1
ATOM 4615 N N . GLN A 1 579 ? -7.847 19.362 6.963 1.00 74.75 579 GLN A N 1
ATOM 4616 C CA . GLN A 1 579 ? -9.020 18.518 6.702 1.00 74.75 579 GLN A CA 1
ATOM 4617 C C . GLN A 1 579 ? -10.250 18.935 7.523 1.00 74.75 579 GLN A C 1
ATOM 4619 O O . GLN A 1 579 ? -11.346 18.977 6.990 1.00 74.75 579 GLN A O 1
ATOM 4624 N N . VAL A 1 580 ? -10.100 19.330 8.790 1.00 75.19 580 VAL A N 1
ATOM 4625 C CA . VAL A 1 580 ? -11.208 19.836 9.624 1.00 75.19 580 VAL A CA 1
ATOM 4626 C C . VAL A 1 580 ? -11.707 21.202 9.144 1.00 75.19 580 VAL A C 1
ATOM 4628 O O . VAL A 1 580 ? -12.891 21.485 9.286 1.00 75.19 580 VAL A O 1
ATOM 4631 N N . LYS A 1 581 ? -10.865 22.050 8.534 1.00 79.75 581 LYS A N 1
ATOM 4632 C CA . LYS A 1 581 ? -11.327 23.291 7.883 1.00 79.75 581 LYS A CA 1
ATOM 4633 C C . LYS A 1 581 ? -12.077 23.006 6.582 1.00 79.75 581 LYS A C 1
ATOM 4635 O O . LYS A 1 581 ? -13.110 23.626 6.344 1.00 79.75 581 LYS A O 1
ATOM 4640 N N . GLU A 1 582 ? -11.586 22.066 5.781 1.00 79.06 582 GLU A N 1
ATOM 4641 C CA . GLU A 1 582 ? -12.245 21.584 4.561 1.00 79.06 582 GLU A CA 1
ATOM 4642 C C . GLU A 1 582 ? -13.598 20.937 4.904 1.00 79.06 582 GLU A C 1
ATOM 4644 O O . GLU A 1 582 ? -14.622 21.336 4.361 1.00 79.06 582 GLU A O 1
ATOM 4649 N N . GLU A 1 583 ? -13.652 20.070 5.916 1.00 74.94 583 GLU A N 1
ATOM 4650 C CA . GLU A 1 583 ? -14.889 19.460 6.410 1.00 74.94 583 GLU A CA 1
ATOM 4651 C C . GLU A 1 583 ? -15.814 20.446 7.132 1.00 74.94 583 GLU A C 1
ATOM 4653 O O . GLU A 1 583 ? -17.030 20.330 7.017 1.00 74.94 583 GLU A O 1
ATOM 4658 N N . MET A 1 584 ? -15.303 21.479 7.811 1.00 76.62 584 MET A N 1
ATOM 4659 C CA . MET A 1 584 ? -16.151 22.580 8.291 1.00 76.62 584 MET A CA 1
ATOM 4660 C C . MET A 1 584 ? -16.759 23.375 7.132 1.00 76.62 584 MET A C 1
ATOM 4662 O O . MET A 1 584 ? -17.918 23.786 7.226 1.00 76.62 584 MET A O 1
ATOM 4666 N N . HIS A 1 585 ? -16.018 23.587 6.042 1.00 80.88 585 HIS A N 1
ATOM 4667 C CA . HIS A 1 585 ? -16.537 24.241 4.843 1.00 80.88 585 HIS A CA 1
ATOM 4668 C C . HIS A 1 585 ? -17.595 23.363 4.159 1.00 80.88 585 HIS A C 1
ATOM 4670 O O . HIS A 1 585 ? -18.718 23.824 3.958 1.00 80.88 585 HIS A O 1
ATOM 4676 N N . ASN A 1 586 ? -17.299 22.077 3.940 1.00 82.06 586 ASN A N 1
ATOM 4677 C CA . ASN A 1 586 ? -18.238 21.082 3.418 1.00 82.06 586 ASN A CA 1
ATOM 4678 C C . ASN A 1 586 ? -19.496 20.993 4.293 1.00 82.06 586 ASN A C 1
ATOM 4680 O O . ASN A 1 586 ? -20.605 21.084 3.774 1.00 82.06 586 ASN A O 1
ATOM 4684 N N . ARG A 1 587 ? -19.358 20.932 5.625 1.00 79.19 587 ARG A N 1
ATOM 4685 C CA . ARG A 1 587 ? -20.488 20.963 6.569 1.00 79.19 587 ARG A CA 1
ATOM 4686 C C . ARG A 1 587 ? -21.276 22.267 6.487 1.00 79.19 587 ARG A C 1
ATOM 4688 O O . ARG A 1 587 ? -22.485 22.234 6.655 1.00 79.19 587 ARG A O 1
ATOM 4695 N N . THR A 1 588 ? -20.638 23.406 6.223 1.00 78.62 588 THR A N 1
ATOM 4696 C CA . THR A 1 588 ? -21.338 24.696 6.072 1.00 78.62 588 THR A CA 1
ATOM 4697 C C . THR A 1 588 ? -22.137 24.745 4.767 1.00 78.62 588 THR A C 1
ATOM 4699 O O . THR A 1 588 ? -23.295 25.159 4.777 1.00 78.62 588 THR A O 1
ATOM 4702 N N . VAL A 1 589 ? -21.572 24.244 3.663 1.00 80.69 589 VAL A N 1
ATOM 4703 C CA . VAL A 1 589 ? -22.268 24.091 2.372 1.00 80.69 589 VAL A CA 1
ATOM 4704 C C . VAL A 1 589 ? -23.420 23.085 2.484 1.00 80.69 589 VAL A C 1
ATOM 4706 O 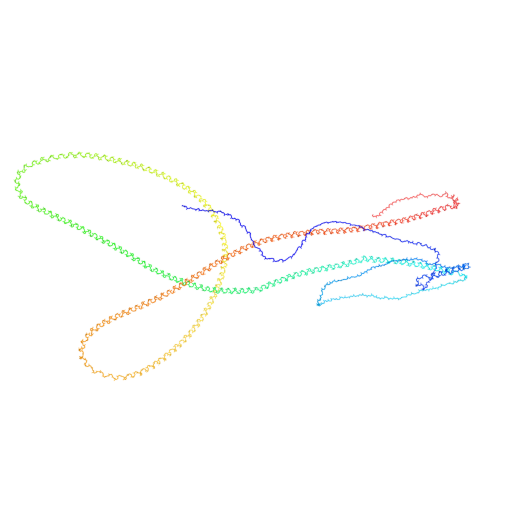O . VAL A 1 589 ? -24.532 23.366 2.039 1.00 80.69 589 VAL A O 1
ATOM 4709 N N . LEU A 1 590 ? -23.195 21.943 3.140 1.00 75.06 590 LEU A N 1
ATOM 4710 C CA . LEU A 1 590 ? -24.229 20.943 3.408 1.00 75.06 590 LEU A CA 1
ATOM 4711 C C . LEU A 1 590 ? -25.301 21.464 4.369 1.00 75.06 590 LEU A C 1
ATOM 4713 O O . LEU A 1 590 ? -26.467 21.184 4.142 1.00 75.06 590 LEU A O 1
ATOM 4717 N N . GLN A 1 591 ? -24.963 22.265 5.383 1.00 77.44 591 GLN A N 1
ATOM 4718 C CA . GLN A 1 591 ? -25.954 22.890 6.266 1.00 77.44 591 GLN A CA 1
ATOM 4719 C C . GLN A 1 591 ? -26.797 23.926 5.515 1.00 77.44 591 GLN A C 1
ATOM 4721 O O . GLN A 1 591 ? -28.008 23.965 5.702 1.00 77.44 591 GLN A O 1
ATOM 4726 N N . ALA A 1 592 ? -26.195 24.730 4.633 1.00 77.44 592 ALA A N 1
ATOM 4727 C CA . ALA A 1 592 ? -26.942 25.644 3.768 1.00 77.44 592 ALA A CA 1
ATOM 4728 C C . ALA A 1 592 ? -27.902 24.879 2.838 1.00 77.44 592 ALA A C 1
ATOM 4730 O O . ALA A 1 592 ? -29.057 25.277 2.684 1.00 77.44 592 ALA A O 1
ATOM 4731 N N . ARG A 1 593 ? -27.456 23.741 2.288 1.00 80.25 593 ARG A N 1
ATOM 4732 C CA . ARG A 1 593 ? -28.291 22.848 1.476 1.00 80.25 593 ARG A CA 1
ATOM 4733 C C . ARG A 1 593 ? -29.414 22.203 2.291 1.00 80.25 593 ARG A C 1
ATOM 4735 O O . ARG A 1 593 ? -30.564 22.337 1.909 1.00 80.25 593 ARG A O 1
ATOM 4742 N N . ILE A 1 594 ? -29.117 21.624 3.455 1.00 76.88 594 ILE A N 1
ATOM 4743 C CA . ILE A 1 594 ? -30.109 21.061 4.386 1.00 76.88 594 ILE A CA 1
ATOM 4744 C C . ILE A 1 594 ? -31.141 22.119 4.787 1.00 76.88 594 ILE A C 1
ATOM 4746 O O . ILE A 1 594 ? -32.326 21.812 4.832 1.00 76.88 594 ILE A O 1
ATOM 4750 N N . ASN A 1 595 ? -30.733 23.365 5.037 1.00 81.19 595 ASN A N 1
ATOM 4751 C CA . ASN A 1 595 ? -31.660 24.452 5.355 1.00 81.19 595 ASN A CA 1
ATOM 4752 C C . ASN A 1 595 ? -32.568 24.803 4.157 1.00 81.19 595 ASN A C 1
ATOM 4754 O O . ASN A 1 595 ? -33.751 25.070 4.356 1.00 81.19 595 ASN A O 1
ATOM 4758 N N . SER A 1 596 ? -32.040 24.767 2.926 1.00 87.38 596 SER A N 1
ATOM 4759 C CA . SER A 1 596 ? -32.823 24.937 1.691 1.00 87.38 596 SER A CA 1
ATOM 4760 C C . SER A 1 596 ? -33.815 23.787 1.489 1.00 87.38 596 SER A C 1
ATOM 4762 O O . SER A 1 596 ? -35.014 24.020 1.354 1.00 87.38 596 SER A O 1
ATOM 4764 N N . ASP A 1 597 ? -33.334 22.546 1.550 1.00 80.19 597 ASP A N 1
ATOM 4765 C CA . ASP A 1 597 ? -34.131 21.330 1.379 1.00 80.19 597 ASP A CA 1
ATOM 4766 C C . ASP A 1 597 ? -35.213 21.229 2.480 1.00 80.19 597 ASP A C 1
ATOM 4768 O O . ASP A 1 597 ? -36.353 20.859 2.210 1.00 80.19 597 ASP A O 1
ATOM 4772 N N . THR A 1 598 ? -34.905 21.652 3.714 1.00 78.94 598 THR A N 1
ATOM 4773 C CA . THR A 1 598 ? -35.876 21.750 4.823 1.00 78.94 598 THR A CA 1
ATOM 4774 C C . THR A 1 598 ? -36.942 22.811 4.548 1.00 78.94 598 THR A C 1
ATOM 4776 O O . THR A 1 598 ? -38.120 22.562 4.797 1.00 78.94 598 THR A O 1
ATOM 4779 N N . ALA A 1 599 ? -36.578 23.966 3.981 1.00 79.19 599 ALA A N 1
ATOM 4780 C CA . ALA A 1 599 ? -37.551 24.988 3.593 1.00 79.19 599 ALA A CA 1
ATOM 4781 C C . ALA A 1 599 ? -38.476 24.513 2.452 1.00 79.19 599 ALA A C 1
ATOM 4783 O O . ALA A 1 599 ? -39.666 24.836 2.453 1.00 79.19 599 ALA A O 1
ATOM 4784 N N . GLU A 1 600 ? -37.981 23.698 1.512 1.00 80.56 600 GLU A N 1
ATOM 4785 C CA . GLU A 1 600 ? -38.824 23.042 0.502 1.00 80.56 600 GLU A CA 1
ATOM 4786 C C . GLU A 1 600 ? -39.714 21.938 1.102 1.00 80.56 600 GLU A C 1
ATOM 4788 O O . GLU A 1 600 ? -40.889 21.817 0.731 1.00 80.56 600 GLU A O 1
ATOM 4793 N N . ILE A 1 601 ? -39.212 21.180 2.081 1.00 76.88 601 ILE A N 1
ATOM 4794 C CA . ILE A 1 601 ? -39.999 20.197 2.839 1.00 76.88 601 ILE A CA 1
ATOM 4795 C C . ILE A 1 601 ? -41.119 20.888 3.625 1.00 76.88 601 ILE A C 1
ATOM 4797 O O . ILE A 1 601 ? -42.270 20.476 3.512 1.00 76.88 601 ILE A O 1
ATOM 4801 N N . ASP A 1 602 ? -40.857 21.972 4.357 1.00 80.81 602 ASP A N 1
ATOM 4802 C CA . ASP A 1 602 ? -41.910 22.682 5.095 1.00 80.81 602 ASP A CA 1
ATOM 4803 C C . ASP A 1 602 ? -42.884 23.422 4.161 1.00 80.81 602 ASP A C 1
ATOM 4805 O O . ASP A 1 602 ? -44.093 23.448 4.422 1.00 80.81 602 ASP A O 1
ATOM 4809 N N . LYS A 1 603 ? -42.420 23.924 3.007 1.00 81.12 603 LYS A N 1
ATOM 4810 C CA . LYS A 1 603 ? -43.301 24.440 1.947 1.00 81.12 603 LYS A CA 1
ATOM 4811 C C . LYS A 1 603 ? -44.256 23.354 1.446 1.00 81.12 603 LYS A C 1
ATOM 4813 O O . LYS A 1 603 ? -45.474 23.547 1.511 1.00 81.12 603 LYS A O 1
ATOM 4818 N N . THR A 1 604 ? -43.738 22.205 1.007 1.00 75.38 604 THR A N 1
ATOM 4819 C CA . THR A 1 604 ? -44.552 21.082 0.503 1.00 75.38 604 THR A CA 1
ATOM 4820 C C . THR A 1 604 ? -45.436 20.468 1.593 1.00 75.38 604 THR A C 1
ATOM 4822 O O . THR A 1 604 ? -46.576 20.089 1.318 1.00 75.38 604 THR A O 1
ATOM 4825 N N . ARG A 1 605 ? -44.994 20.470 2.855 1.00 75.88 605 ARG A N 1
ATOM 4826 C CA . ARG A 1 605 ? -45.799 20.112 4.033 1.00 75.88 605 ARG A CA 1
ATOM 4827 C C . ARG A 1 605 ? -46.952 21.093 4.257 1.00 75.88 605 ARG A C 1
ATOM 4829 O O . ARG A 1 605 ? -48.065 20.647 4.527 1.00 75.88 605 ARG A O 1
ATOM 4836 N N . SER A 1 606 ? -46.740 22.399 4.067 1.00 76.06 606 SER A N 1
ATOM 4837 C CA . SER A 1 606 ? -47.809 23.410 4.129 1.00 76.06 606 SER A CA 1
ATOM 4838 C C . SER A 1 606 ? -48.824 23.264 2.984 1.00 76.06 606 SER A C 1
ATOM 4840 O O . SER A 1 606 ? -50.026 23.439 3.184 1.00 76.06 606 SER A O 1
ATOM 4842 N N . GLU A 1 607 ? -48.366 22.893 1.786 1.00 78.25 607 GLU A N 1
ATOM 4843 C CA . GLU A 1 607 ? -49.227 22.610 0.632 1.00 78.25 607 GLU A CA 1
ATOM 4844 C C . GLU A 1 607 ? -50.011 21.302 0.821 1.00 78.25 607 GLU A C 1
ATOM 4846 O O . GLU A 1 607 ? -51.191 21.232 0.477 1.00 78.25 607 GLU A O 1
ATOM 4851 N N . SER A 1 608 ? -49.388 20.289 1.428 1.00 71.31 608 SER A N 1
ATOM 4852 C CA . SER A 1 608 ? -50.027 19.031 1.823 1.00 71.31 608 SER A CA 1
ATOM 4853 C C . SER A 1 608 ? -51.087 19.255 2.907 1.00 71.31 608 SER A C 1
ATOM 4855 O O . SER A 1 608 ? -52.215 18.789 2.762 1.00 71.31 608 SER A O 1
ATOM 4857 N N . ALA A 1 609 ? -50.799 20.073 3.926 1.00 75.31 609 ALA A N 1
ATOM 4858 C CA . ALA A 1 609 ? -51.775 20.470 4.942 1.00 75.31 609 ALA A CA 1
ATOM 4859 C C . ALA A 1 609 ? -52.996 21.181 4.324 1.00 75.31 609 ALA A C 1
ATOM 4861 O O . ALA A 1 609 ? -54.130 20.813 4.618 1.00 75.31 609 ALA A O 1
ATOM 4862 N N . LYS A 1 610 ? -52.783 22.118 3.387 1.00 80.12 610 LYS A N 1
ATOM 4863 C CA . LYS A 1 610 ? -53.864 22.806 2.647 1.00 80.12 610 LYS A CA 1
ATOM 4864 C C . LYS A 1 610 ? -54.663 21.876 1.721 1.00 80.12 610 LYS A C 1
ATOM 4866 O O . LYS A 1 610 ? -55.821 22.162 1.420 1.00 80.12 610 LYS A O 1
ATOM 4871 N N . LYS A 1 611 ? -54.072 20.772 1.246 1.00 76.88 611 LYS A N 1
ATOM 4872 C CA . LYS A 1 611 ? -54.792 19.704 0.524 1.00 76.88 611 LYS A CA 1
ATOM 4873 C C . LYS A 1 611 ? -55.593 18.830 1.492 1.00 76.88 611 LYS A C 1
ATOM 4875 O O . LYS A 1 611 ? -56.747 18.527 1.199 1.00 76.88 611 LYS A O 1
ATOM 4880 N N . LYS A 1 612 ? -55.029 18.492 2.657 1.00 75.38 612 LYS A N 1
ATOM 4881 C CA . LYS A 1 612 ? -55.720 17.730 3.702 1.00 75.38 612 LYS A CA 1
ATOM 4882 C C . LYS A 1 612 ? -56.927 18.489 4.258 1.00 75.38 612 LYS A C 1
ATOM 4884 O O . LYS A 1 612 ? -58.005 17.922 4.285 1.00 75.38 612 LYS A O 1
ATOM 4889 N N . GLU A 1 613 ? -56.803 19.777 4.575 1.00 77.44 613 GLU A N 1
ATOM 4890 C CA . GLU A 1 613 ? -57.923 20.605 5.062 1.00 77.44 613 GLU A CA 1
ATOM 4891 C C . GLU A 1 613 ? -59.119 20.616 4.084 1.00 77.44 613 GLU A C 1
ATOM 4893 O O . GLU A 1 613 ? -60.280 20.609 4.493 1.00 77.44 613 GLU A O 1
ATOM 4898 N N . LYS A 1 614 ? -58.846 20.579 2.771 1.00 76.44 614 LYS A N 1
ATOM 4899 C CA . LYS A 1 614 ? -59.881 20.449 1.732 1.00 76.44 614 LYS A CA 1
ATOM 4900 C C . LYS A 1 614 ? -60.509 19.052 1.703 1.00 76.44 614 LYS A C 1
ATOM 4902 O O . LYS A 1 614 ? -61.719 18.951 1.529 1.00 76.44 614 LYS A O 1
ATOM 4907 N N . ALA A 1 615 ? -59.719 17.995 1.895 1.00 70.69 615 ALA A N 1
ATOM 4908 C CA . ALA A 1 615 ? -60.230 16.630 2.011 1.00 70.69 615 ALA A CA 1
ATOM 4909 C C . ALA A 1 615 ? -61.071 16.437 3.287 1.00 70.69 615 ALA A C 1
ATOM 4911 O O . ALA A 1 615 ? -62.151 15.860 3.215 1.00 70.69 615 ALA A O 1
ATOM 4912 N N . ASP A 1 616 ? -60.632 16.990 4.420 1.00 73.19 616 ASP A N 1
ATOM 4913 C CA . ASP A 1 616 ? -61.348 16.950 5.698 1.00 73.19 616 ASP A CA 1
ATOM 4914 C C . ASP A 1 616 ? -62.682 17.727 5.611 1.00 73.19 616 ASP A C 1
ATOM 4916 O O . ASP A 1 616 ? -63.693 17.283 6.153 1.00 73.19 616 ASP A O 1
ATOM 4920 N N . LYS A 1 617 ? -62.742 18.842 4.863 1.00 76.81 617 LYS A N 1
ATOM 4921 C CA . LYS A 1 617 ? -64.009 19.530 4.534 1.00 76.81 617 LYS A CA 1
ATOM 4922 C C . LYS A 1 617 ? -64.961 18.639 3.729 1.00 76.81 617 LYS A C 1
ATOM 4924 O O . LYS A 1 617 ? -66.083 18.421 4.173 1.00 76.81 617 LYS A O 1
ATOM 4929 N N . VAL A 1 618 ? -64.495 18.031 2.634 1.00 71.94 618 VAL A N 1
ATOM 4930 C CA . VAL A 1 618 ? -65.310 17.095 1.832 1.00 71.94 618 VAL A CA 1
ATOM 4931 C C . VAL A 1 618 ? -65.767 15.880 2.657 1.00 71.94 618 VAL A C 1
ATOM 4933 O O . VAL A 1 618 ? -66.901 15.428 2.509 1.00 71.94 618 VAL A O 1
ATOM 4936 N N . ALA A 1 619 ? -64.933 15.370 3.568 1.00 70.69 619 ALA A N 1
ATOM 4937 C CA . ALA A 1 619 ? -65.306 14.285 4.475 1.00 70.69 619 ALA A CA 1
ATOM 4938 C C . ALA A 1 619 ? -66.417 14.697 5.461 1.00 70.69 619 ALA A C 1
ATOM 4940 O O . ALA A 1 619 ? -67.342 13.918 5.699 1.00 70.69 619 ALA A O 1
ATOM 4941 N N . ASN A 1 620 ? -66.374 15.926 5.987 1.00 77.69 620 ASN A N 1
ATOM 4942 C CA . ASN A 1 620 ? -67.434 16.474 6.838 1.00 77.69 620 ASN A CA 1
ATOM 4943 C C . ASN A 1 620 ? -68.745 16.704 6.064 1.00 77.69 620 ASN A C 1
ATOM 4945 O O . ASN A 1 620 ? -69.816 16.376 6.579 1.00 77.69 620 ASN A O 1
ATOM 4949 N N . ASP A 1 621 ? -68.678 17.179 4.817 1.00 75.50 621 ASP A N 1
ATOM 4950 C CA . ASP A 1 621 ? -69.854 17.345 3.949 1.00 75.50 621 ASP A CA 1
ATOM 4951 C C . ASP A 1 621 ? -70.521 15.989 3.631 1.00 75.50 621 ASP A C 1
ATOM 4953 O O . ASP A 1 621 ? -71.748 15.855 3.682 1.00 75.50 621 ASP A O 1
ATOM 4957 N N . VAL A 1 622 ? -69.723 14.939 3.396 1.00 72.00 622 VAL A N 1
ATOM 4958 C CA . VAL A 1 622 ? -70.219 13.556 3.261 1.00 72.00 622 VAL A CA 1
ATOM 4959 C C . VAL A 1 622 ? -70.802 13.036 4.583 1.00 72.00 622 VAL A C 1
ATOM 4961 O O . VAL A 1 622 ? -71.861 12.408 4.576 1.00 72.00 622 VAL A O 1
ATOM 4964 N N . GLY A 1 623 ? -70.179 13.336 5.727 1.00 71.00 623 GLY A N 1
ATOM 4965 C CA . GLY A 1 623 ? -70.711 13.000 7.053 1.00 71.00 623 GLY A CA 1
ATOM 4966 C C . GLY A 1 623 ? -72.088 13.625 7.321 1.00 71.00 623 GLY A C 1
ATOM 4967 O O . GLY A 1 623 ? -72.995 12.940 7.798 1.00 71.00 623 GLY A O 1
ATOM 4968 N N . SER A 1 624 ? -72.270 14.889 6.930 1.00 74.38 624 SER A N 1
ATOM 4969 C CA . SER A 1 624 ? -73.545 15.623 6.972 1.00 74.38 624 SER A CA 1
ATOM 4970 C C . SER A 1 624 ? -74.630 14.970 6.099 1.00 74.38 624 SER A C 1
ATOM 4972 O O . SER A 1 624 ? -75.782 14.801 6.517 1.00 74.38 624 SER A O 1
ATOM 4974 N N . ALA A 1 625 ? -74.266 14.501 4.901 1.00 69.69 625 ALA A N 1
ATOM 4975 C CA . ALA A 1 625 ? -75.184 13.739 4.055 1.00 69.69 625 ALA A CA 1
ATOM 4976 C C . ALA A 1 625 ? -75.600 12.400 4.703 1.00 69.69 625 ALA A C 1
ATOM 4978 O O . ALA A 1 625 ? -76.774 12.021 4.642 1.00 69.69 625 ALA A O 1
ATOM 4979 N N . VAL A 1 626 ? -74.674 11.703 5.374 1.00 69.81 626 VAL A N 1
ATOM 4980 C CA . VAL A 1 626 ? -74.950 10.430 6.064 1.00 69.81 626 VAL A CA 1
ATOM 4981 C C . VAL A 1 626 ? -75.871 10.616 7.276 1.00 69.81 626 VAL A C 1
ATOM 4983 O O . VAL A 1 626 ? -76.817 9.838 7.430 1.00 69.81 626 VAL A O 1
ATOM 4986 N N . THR A 1 627 ? -75.694 11.652 8.103 1.00 73.00 627 THR A N 1
ATOM 4987 C CA . THR A 1 627 ? -76.625 11.926 9.218 1.00 73.00 627 THR A CA 1
ATOM 4988 C C . THR A 1 627 ? -78.033 12.274 8.723 1.00 73.00 627 THR A C 1
ATOM 4990 O O . THR A 1 627 ? -79.010 11.762 9.275 1.00 73.00 627 THR A O 1
ATOM 4993 N N . SER A 1 628 ? -78.166 13.014 7.615 1.00 72.81 628 SER A N 1
ATOM 4994 C CA . SER A 1 628 ? -79.468 13.267 6.968 1.00 72.81 628 SER A CA 1
ATOM 4995 C C . SER A 1 628 ? -80.173 11.982 6.490 1.00 72.81 628 SER A C 1
ATOM 4997 O O . SER A 1 628 ? -81.405 11.883 6.520 1.00 72.81 628 SER A O 1
ATOM 4999 N N . VAL A 1 629 ? -79.414 10.961 6.072 1.00 72.81 629 VAL A N 1
ATOM 5000 C CA . VAL A 1 629 ? -79.957 9.631 5.734 1.00 72.81 629 VAL A CA 1
ATOM 5001 C C . VAL A 1 629 ? -80.351 8.852 6.995 1.00 72.81 629 VAL A C 1
ATOM 5003 O O . VAL A 1 629 ? -81.429 8.251 7.024 1.00 72.81 629 VAL A O 1
ATOM 5006 N N . LEU A 1 630 ? -79.546 8.902 8.060 1.00 69.31 630 LEU A N 1
ATOM 5007 C CA . LEU A 1 630 ? -79.850 8.236 9.333 1.00 69.31 630 LEU A CA 1
ATOM 5008 C C . LEU A 1 630 ? -81.139 8.770 9.982 1.00 69.31 630 LEU A C 1
ATOM 5010 O O . LEU A 1 630 ? -81.958 7.971 10.444 1.00 69.31 630 LEU A O 1
ATOM 5014 N N . GLU A 1 631 ? -81.404 10.079 9.929 1.00 74.12 631 GLU A N 1
ATOM 5015 C CA . GLU A 1 631 ? -82.688 10.633 10.385 1.00 74.12 631 GLU A CA 1
ATOM 5016 C C . GLU A 1 631 ? -83.896 10.061 9.626 1.00 74.12 631 GLU A C 1
ATOM 5018 O O . GLU A 1 631 ? -84.943 9.784 10.222 1.00 74.12 631 GLU A O 1
ATOM 5023 N N . LYS A 1 632 ? -83.774 9.880 8.304 1.00 73.81 632 LYS A N 1
ATOM 5024 C CA . LYS A 1 632 ? -84.837 9.294 7.471 1.00 73.81 632 LYS A CA 1
ATOM 5025 C C . LYS A 1 632 ? -85.074 7.830 7.854 1.00 73.81 632 LYS A C 1
ATOM 5027 O O . LYS A 1 632 ? -86.226 7.414 7.980 1.00 73.81 632 LYS A O 1
ATOM 5032 N N . VAL A 1 633 ? -84.012 7.075 8.148 1.00 72.25 633 VAL A N 1
ATOM 5033 C CA . VAL A 1 633 ? -84.113 5.708 8.692 1.00 72.25 633 VAL A CA 1
ATOM 5034 C C . VAL A 1 633 ? -84.788 5.697 10.071 1.00 72.25 633 VAL A C 1
ATOM 5036 O O . VAL A 1 633 ? -85.626 4.833 10.333 1.00 72.25 633 VAL A O 1
ATOM 5039 N N . GLN A 1 634 ? -84.505 6.668 10.943 1.00 71.69 634 GLN A N 1
ATOM 5040 C CA . GLN A 1 634 ? -85.143 6.763 12.262 1.00 71.69 634 GLN A CA 1
ATOM 5041 C C . GLN A 1 634 ? -86.644 7.098 12.168 1.00 71.69 634 GLN A C 1
ATOM 5043 O O . GLN A 1 634 ? -87.451 6.492 12.877 1.00 71.69 634 GLN A O 1
ATOM 5048 N N . LYS A 1 635 ? -87.043 7.962 11.223 1.00 71.94 635 LYS A N 1
ATOM 5049 C CA . LYS A 1 635 ? -88.455 8.251 10.895 1.00 71.94 635 LYS A CA 1
ATOM 5050 C C . LYS A 1 635 ? -89.194 7.017 10.334 1.00 71.94 635 LYS A C 1
ATOM 5052 O O . LYS A 1 635 ? -90.369 6.819 10.632 1.00 71.94 635 LYS A O 1
ATOM 5057 N N . LEU A 1 636 ? -88.510 6.125 9.609 1.00 71.19 636 LEU A N 1
ATOM 5058 C CA . LEU A 1 636 ? -89.074 4.831 9.187 1.00 71.19 636 LEU A CA 1
ATOM 5059 C C . LEU A 1 636 ? -89.176 3.814 10.343 1.00 71.19 636 LEU A C 1
ATOM 5061 O O . LEU A 1 636 ? -90.131 3.034 10.400 1.00 71.19 636 LEU A O 1
ATOM 5065 N N . ARG A 1 637 ? -88.241 3.830 11.305 1.00 67.88 637 ARG A N 1
ATOM 5066 C CA . ARG A 1 637 ? -88.307 2.968 12.502 1.00 67.88 637 ARG A CA 1
ATOM 5067 C C . ARG A 1 637 ? -89.479 3.330 13.424 1.00 67.88 637 ARG A C 1
ATOM 5069 O O . ARG A 1 637 ? -90.146 2.418 13.910 1.00 67.88 637 ARG A O 1
ATOM 5076 N N . SER A 1 638 ? -89.796 4.613 13.615 1.00 70.94 638 SER A N 1
ATOM 5077 C CA . SER A 1 638 ? -90.966 5.020 14.415 1.00 70.94 638 SER A CA 1
ATOM 5078 C C . SER A 1 638 ? -92.304 4.682 13.736 1.00 70.94 638 SER A C 1
ATOM 5080 O O . SER A 1 638 ? -93.252 4.287 14.415 1.00 70.94 638 SER A O 1
ATOM 5082 N N . ALA A 1 639 ? -92.374 4.713 12.399 1.00 71.31 639 ALA A N 1
ATOM 5083 C CA . ALA A 1 639 ? -93.531 4.203 11.656 1.00 71.31 639 ALA A CA 1
ATOM 5084 C C . ALA A 1 639 ? -93.742 2.684 11.856 1.00 71.31 639 ALA A C 1
ATOM 5086 O O . ALA A 1 639 ? -94.880 2.227 11.991 1.00 71.31 639 ALA A O 1
ATOM 5087 N N . LYS A 1 640 ? -92.655 1.899 11.947 1.00 71.62 640 LYS A N 1
ATOM 5088 C CA . LYS A 1 640 ? -92.715 0.459 12.260 1.00 71.62 640 LYS A CA 1
ATOM 5089 C C . LYS A 1 640 ? -93.222 0.183 13.684 1.00 71.62 640 LYS A C 1
ATOM 5091 O O . LYS A 1 640 ? -93.937 -0.798 13.874 1.00 71.62 640 LYS A O 1
ATOM 5096 N N . ALA A 1 641 ? -92.907 1.039 14.660 1.00 71.69 641 ALA A N 1
ATOM 5097 C CA . ALA A 1 641 ? -93.394 0.891 16.036 1.00 71.69 641 ALA A CA 1
ATOM 5098 C C . ALA A 1 641 ? -94.931 0.979 16.118 1.00 71.69 641 ALA A C 1
ATOM 5100 O O . ALA A 1 641 ? -95.565 0.061 16.637 1.00 71.69 641 ALA A O 1
ATOM 5101 N N . LYS A 1 642 ? -95.540 1.993 15.484 1.00 73.31 642 LYS A N 1
ATOM 5102 C CA . LYS A 1 642 ? -97.008 2.175 15.462 1.00 73.31 642 LYS A CA 1
ATOM 5103 C C . LYS A 1 642 ? -97.766 1.008 14.817 1.00 73.31 642 LYS A C 1
ATOM 5105 O O . LYS A 1 642 ? -98.859 0.650 15.251 1.00 73.31 642 LYS A O 1
ATOM 5110 N N . LYS A 1 643 ? -97.171 0.357 13.810 1.00 70.31 643 LYS A N 1
ATOM 5111 C CA . LYS A 1 643 ? -97.707 -0.884 13.215 1.00 70.31 643 LYS A CA 1
ATOM 5112 C C . LYS A 1 643 ? -97.704 -2.073 14.189 1.00 70.31 643 LYS A C 1
ATOM 5114 O O . LYS A 1 643 ? -98.488 -2.998 13.999 1.00 70.31 643 LYS A O 1
ATOM 5119 N N . ASN A 1 644 ? -96.846 -2.065 15.210 1.00 68.12 644 ASN A N 1
ATOM 5120 C CA . ASN A 1 644 ? -96.741 -3.143 16.194 1.00 68.12 644 ASN A CA 1
ATOM 5121 C C . ASN A 1 644 ? -97.731 -2.967 17.362 1.00 68.12 644 ASN A C 1
ATOM 5123 O O . ASN A 1 644 ? -98.315 -3.950 17.809 1.00 68.12 644 ASN A O 1
ATOM 5127 N N . GLU A 1 645 ? -98.009 -1.728 17.783 1.00 73.75 645 GLU A N 1
ATOM 5128 C CA . GLU A 1 645 ? -99.071 -1.412 18.759 1.00 73.75 645 GLU A CA 1
ATOM 5129 C C . GLU A 1 645 ? -100.452 -1.866 18.249 1.00 73.75 645 GLU A C 1
ATOM 5131 O O . GLU A 1 645 ? -101.209 -2.524 18.964 1.00 73.75 645 GLU A O 1
ATOM 5136 N N . GLN A 1 646 ? -100.747 -1.623 16.964 1.00 71.25 646 GLN A N 1
ATOM 5137 C CA . GLN A 1 646 ? -101.968 -2.121 16.310 1.00 71.25 646 GLN A CA 1
ATOM 5138 C C . GLN A 1 646 ? -102.081 -3.658 16.347 1.00 71.25 646 GLN A C 1
ATOM 5140 O O . GLN A 1 646 ? -103.185 -4.188 16.461 1.00 71.25 646 GLN A O 1
ATOM 5145 N N . LYS A 1 647 ? -100.952 -4.381 16.303 1.00 68.94 647 LYS A N 1
ATOM 5146 C CA . LYS A 1 647 ? -100.923 -5.848 16.415 1.00 68.94 647 LYS A CA 1
ATOM 5147 C C . LYS A 1 647 ? -101.199 -6.326 17.847 1.00 68.94 647 LYS A C 1
ATOM 5149 O O . LYS A 1 647 ? -101.857 -7.348 18.015 1.00 68.94 647 LYS A O 1
ATOM 5154 N N . GLN A 1 648 ? -100.741 -5.599 18.870 1.00 68.44 648 GLN A N 1
ATOM 5155 C CA . GLN A 1 648 ? -101.056 -5.919 20.270 1.00 68.44 648 GLN A CA 1
ATOM 5156 C C . GLN A 1 648 ? -102.530 -5.652 20.607 1.00 68.44 648 GLN A C 1
ATOM 5158 O O . GLN A 1 648 ? -103.148 -6.481 21.267 1.00 68.44 648 GLN A O 1
ATOM 5163 N N . SER A 1 649 ? -103.122 -4.571 20.085 1.00 70.50 649 SER A N 1
ATOM 5164 C CA . SER A 1 649 ? -104.550 -4.258 20.277 1.00 70.50 649 SER A CA 1
ATOM 5165 C C . SER A 1 649 ? -105.479 -5.401 19.827 1.00 70.50 649 SER A C 1
ATOM 5167 O O . SER A 1 649 ? -106.385 -5.798 20.559 1.00 70.50 649 SER A O 1
ATOM 5169 N N . LEU A 1 650 ? -105.191 -6.008 18.668 1.00 69.31 650 LEU A N 1
ATOM 5170 C CA . LEU A 1 650 ? -105.926 -7.176 18.160 1.00 69.31 650 LEU A CA 1
ATOM 5171 C C . LEU A 1 650 ? -105.683 -8.460 18.976 1.00 69.31 650 LEU A C 1
ATOM 5173 O O . LEU A 1 650 ? -106.520 -9.357 18.953 1.00 69.31 650 LEU A O 1
ATOM 5177 N N . SER A 1 651 ? -104.574 -8.556 19.718 1.00 68.06 651 SER A N 1
ATOM 5178 C CA . SER A 1 651 ? -104.311 -9.693 20.611 1.00 68.06 651 SER A CA 1
ATOM 5179 C C . SER A 1 651 ? -105.214 -9.650 21.845 1.00 68.06 651 SER A C 1
ATOM 5181 O O . SER A 1 651 ? -105.812 -10.662 22.197 1.00 68.06 651 SER A O 1
ATOM 5183 N N . SER A 1 652 ? -105.373 -8.479 22.471 1.00 69.62 652 SER A N 1
ATOM 5184 C CA . SER A 1 652 ? -106.179 -8.325 23.693 1.00 69.62 652 SER A CA 1
ATOM 5185 C C . SER A 1 652 ? -107.664 -8.649 23.489 1.00 69.62 652 SER A C 1
ATOM 5187 O O . SER A 1 652 ? -108.337 -9.081 24.423 1.00 69.62 652 SER A O 1
ATOM 5189 N N . GLN A 1 653 ? -108.181 -8.488 22.267 1.00 69.75 653 GLN A N 1
ATOM 5190 C CA . GLN A 1 653 ? -109.567 -8.833 21.924 1.00 69.75 653 GLN A CA 1
ATOM 5191 C C . GLN A 1 653 ? -109.831 -10.352 21.910 1.00 69.75 653 GLN A C 1
ATOM 5193 O O . GLN A 1 653 ? -110.974 -10.763 22.085 1.00 69.75 653 GLN A O 1
ATOM 5198 N N . ILE A 1 654 ? -108.794 -11.186 21.754 1.00 69.94 654 ILE A N 1
ATOM 5199 C CA . ILE A 1 654 ? -108.908 -12.656 21.696 1.00 69.94 654 ILE A CA 1
ATOM 5200 C C . ILE A 1 654 ? -108.963 -13.285 23.103 1.00 69.94 654 ILE A C 1
ATOM 5202 O O . ILE A 1 654 ? -109.529 -14.368 23.283 1.00 69.94 654 ILE A O 1
ATOM 5206 N N . ASP A 1 655 ? -108.409 -12.619 24.119 1.00 67.25 655 ASP A N 1
ATOM 5207 C CA . ASP A 1 655 ? -108.389 -13.137 25.492 1.00 67.25 655 ASP A CA 1
ATOM 5208 C C . ASP A 1 655 ? -109.661 -12.798 26.289 1.00 67.25 655 ASP A C 1
ATOM 5210 O O . ASP A 1 655 ? -110.123 -13.629 27.073 1.00 67.25 655 ASP A O 1
ATOM 5214 N N . GLU A 1 656 ? -110.319 -11.660 26.029 1.00 73.25 656 GLU A N 1
ATOM 5215 C CA . GLU A 1 656 ? -111.609 -11.338 26.668 1.00 73.25 656 GLU A CA 1
ATOM 5216 C C . GLU A 1 656 ? -112.711 -12.345 26.268 1.00 73.25 656 GLU A C 1
ATOM 5218 O O . GLU A 1 656 ? -113.526 -12.739 27.103 1.00 73.25 656 GLU A O 1
ATOM 5223 N N . THR A 1 657 ? -112.681 -12.881 25.039 1.00 63.22 657 THR A N 1
ATOM 5224 C CA . THR A 1 657 ? -113.585 -13.968 24.610 1.00 63.22 657 THR A CA 1
ATOM 5225 C C . THR A 1 657 ? -113.377 -15.295 25.350 1.00 63.22 657 THR A C 1
ATOM 5227 O O . THR A 1 657 ? -114.308 -16.092 25.430 1.00 63.22 657 THR A O 1
ATOM 5230 N N . LYS A 1 658 ? -112.201 -15.550 25.945 1.00 63.94 658 LYS A N 1
ATOM 5231 C CA . LYS A 1 658 ? -111.956 -16.767 26.753 1.00 63.94 658 LYS A CA 1
ATOM 5232 C C . LYS A 1 658 ? -112.546 -16.642 28.160 1.00 63.94 658 LYS A C 1
ATOM 5234 O O . LYS A 1 658 ? -113.009 -17.619 28.742 1.00 63.94 658 LYS A O 1
ATOM 5239 N N . LYS A 1 659 ? -112.550 -15.424 28.699 1.00 72.12 659 LYS A N 1
ATOM 5240 C CA . LYS A 1 659 ? -112.962 -15.081 30.069 1.00 72.12 659 LYS A CA 1
ATOM 5241 C C . LYS A 1 659 ? -114.458 -15.298 30.323 1.00 72.12 659 LYS A C 1
ATOM 5243 O O . LYS A 1 659 ? -114.836 -15.718 31.414 1.00 72.12 659 LYS A O 1
ATOM 5248 N N . GLN A 1 660 ? -115.295 -15.096 29.303 1.00 66.44 660 GLN A N 1
ATOM 5249 C CA . GLN A 1 660 ? -116.746 -15.326 29.373 1.00 66.44 660 GLN A CA 1
ATOM 5250 C C . GLN A 1 660 ? -117.108 -16.808 29.596 1.00 66.44 660 GLN A C 1
ATOM 5252 O O . GLN A 1 660 ? -118.124 -17.108 30.219 1.00 66.44 660 GLN A O 1
ATOM 5257 N N . HIS A 1 661 ? -116.256 -17.750 29.171 1.00 59.66 661 HIS A N 1
ATOM 5258 C CA . HIS A 1 661 ? -116.504 -19.185 29.351 1.00 59.66 661 HIS A CA 1
ATOM 5259 C C . HIS A 1 661 ? -116.416 -19.623 30.828 1.00 59.66 661 HIS A C 1
ATOM 5261 O O . HIS A 1 661 ? -117.160 -20.509 31.256 1.00 59.66 661 HIS A O 1
ATOM 5267 N N . ALA A 1 662 ? -115.547 -18.987 31.622 1.00 67.69 662 ALA A N 1
ATOM 5268 C CA . ALA A 1 662 ? -115.264 -19.384 33.004 1.00 67.69 662 ALA A CA 1
ATOM 5269 C C . ALA A 1 662 ? -116.423 -19.107 33.983 1.00 67.69 662 ALA A C 1
ATOM 5271 O O . ALA A 1 662 ? -116.570 -19.809 34.982 1.00 67.69 662 ALA A O 1
ATOM 5272 N N . GLN A 1 663 ? -117.279 -18.121 33.692 1.00 64.38 663 GLN A N 1
ATOM 5273 C CA . GLN A 1 663 ? -118.354 -17.687 34.598 1.00 64.38 663 GLN A CA 1
ATOM 5274 C C . GLN A 1 663 ? -119.479 -18.726 34.774 1.00 64.38 663 GLN A C 1
ATOM 5276 O O . GLN A 1 663 ? -120.249 -18.640 35.726 1.00 64.38 663 GLN A O 1
ATOM 5281 N N . SER A 1 664 ? -119.552 -19.748 33.912 1.00 53.91 664 SER A N 1
ATOM 5282 C CA . SER A 1 664 ? -120.562 -20.818 34.013 1.00 53.91 664 SER A CA 1
ATOM 5283 C C . SER A 1 664 ? -120.276 -21.858 35.110 1.00 53.91 664 SER A C 1
ATOM 5285 O O . SER A 1 664 ? -121.167 -22.621 35.468 1.00 53.91 664 SER A O 1
ATOM 5287 N N . LEU A 1 665 ? -119.058 -21.906 35.669 1.00 55.22 665 LEU A N 1
ATOM 5288 C CA . LEU A 1 665 ? -118.668 -22.912 36.675 1.00 55.22 665 LEU A CA 1
ATOM 5289 C C . LEU A 1 665 ? -119.113 -22.586 38.113 1.00 55.22 665 LEU A C 1
ATOM 5291 O O . LEU A 1 665 ? -119.063 -23.455 38.981 1.00 55.22 665 LEU A O 1
ATOM 5295 N N . GLN A 1 666 ? -119.549 -21.354 38.386 1.00 60.06 666 GLN A N 1
ATOM 5296 C CA . GLN A 1 666 ? -119.734 -20.857 39.756 1.00 60.06 666 GLN A CA 1
ATOM 5297 C C . GLN A 1 666 ? -121.045 -21.317 40.436 1.00 60.06 666 GLN A C 1
ATOM 5299 O O . GLN A 1 666 ? -121.187 -21.173 41.646 1.00 60.06 666 GLN A O 1
ATOM 5304 N N . GLN A 1 667 ? -121.991 -21.912 39.700 1.00 55.50 667 GLN A N 1
ATOM 5305 C CA . GLN A 1 667 ? -123.357 -22.203 40.181 1.00 55.50 667 GLN A CA 1
ATOM 5306 C C . GLN A 1 667 ? -123.504 -23.436 41.105 1.00 55.50 667 GLN A C 1
ATOM 5308 O O . GLN A 1 667 ? -124.620 -23.771 41.497 1.00 55.50 667 GLN A O 1
ATOM 5313 N N . PHE A 1 668 ? -122.416 -24.130 41.460 1.00 54.16 668 PHE A N 1
ATOM 5314 C CA . PHE A 1 668 ? -122.470 -25.397 42.215 1.00 54.16 668 PHE A CA 1
ATOM 5315 C C . PHE A 1 668 ? -121.996 -25.322 43.682 1.00 54.16 668 PHE A C 1
ATOM 5317 O O . PHE A 1 668 ? -122.026 -26.340 44.373 1.00 54.16 668 PHE A O 1
ATOM 5324 N N . GLY A 1 669 ? -121.569 -24.155 44.179 1.00 58.28 669 GLY A N 1
ATOM 5325 C CA . GLY A 1 669 ? -120.931 -24.030 45.502 1.00 58.28 669 GLY A CA 1
ATOM 5326 C C . GLY A 1 669 ? -121.866 -24.099 46.722 1.00 58.28 669 GLY A C 1
ATOM 5327 O O . GLY A 1 669 ? -121.480 -24.626 47.766 1.00 58.28 669 GLY A O 1
ATOM 5328 N N . ASP A 1 670 ? -123.102 -23.607 46.610 1.00 52.66 670 ASP A N 1
ATOM 5329 C CA . ASP A 1 670 ? -123.915 -23.165 47.763 1.00 52.66 670 ASP A CA 1
ATOM 5330 C C . ASP A 1 670 ? -124.638 -24.284 48.553 1.00 52.66 670 ASP A C 1
ATOM 5332 O O . ASP A 1 670 ? -125.722 -24.080 49.101 1.00 52.66 670 ASP A O 1
ATOM 5336 N N . ARG A 1 671 ? -124.066 -25.494 48.623 1.00 55.34 671 ARG A N 1
ATOM 5337 C CA . ARG A 1 671 ? -124.687 -26.680 49.261 1.00 55.34 671 ARG A CA 1
ATOM 5338 C C . ARG A 1 671 ? -123.977 -27.225 50.510 1.00 55.34 671 ARG A C 1
ATOM 5340 O O . ARG A 1 671 ? -124.420 -28.237 51.044 1.00 55.3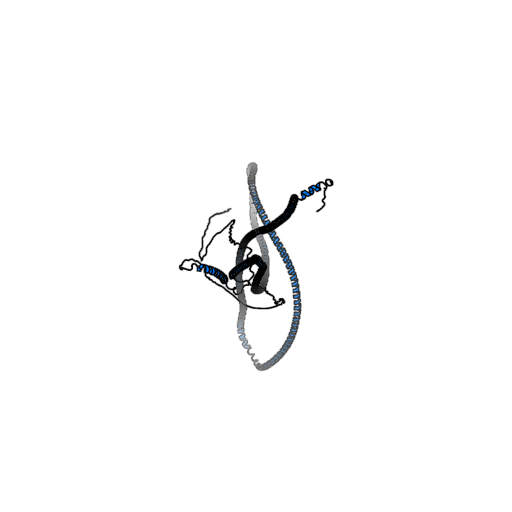4 671 ARG A O 1
ATOM 5347 N N . LEU A 1 672 ? -122.904 -26.591 50.991 1.00 44.59 672 LEU A N 1
ATOM 5348 C CA . LEU A 1 672 ? -121.993 -27.186 51.992 1.00 44.59 672 LEU A CA 1
ATOM 5349 C C . LEU A 1 672 ? -122.090 -26.608 53.427 1.00 44.59 672 LEU A C 1
ATOM 5351 O O . LEU A 1 672 ? -121.237 -26.883 54.265 1.00 44.59 672 LEU A O 1
ATOM 5355 N N . SER A 1 673 ? -123.098 -25.791 53.739 1.00 50.28 673 SER A N 1
ATOM 5356 C CA . SER A 1 673 ? -123.103 -24.901 54.919 1.00 50.28 673 SER A CA 1
ATOM 5357 C C . SER A 1 673 ? -123.759 -25.443 56.208 1.00 50.28 673 SER A C 1
ATOM 5359 O O . SER A 1 673 ? -123.959 -24.677 57.149 1.00 50.28 673 SER A O 1
ATOM 5361 N N . THR A 1 674 ? -124.129 -26.729 56.285 1.00 57.84 674 THR A N 1
ATOM 5362 C CA . THR A 1 674 ? -125.178 -27.194 57.229 1.00 57.84 674 THR A CA 1
ATOM 5363 C C . THR A 1 674 ? -124.744 -28.097 58.400 1.00 57.84 674 THR A C 1
ATOM 5365 O O . THR A 1 674 ? -125.585 -28.400 59.244 1.00 57.84 674 THR A O 1
ATOM 5368 N N . ILE A 1 675 ? -123.485 -28.553 58.498 1.00 58.75 675 ILE A N 1
ATOM 5369 C CA . ILE A 1 675 ? -123.086 -29.645 59.428 1.00 58.75 675 ILE A CA 1
ATOM 5370 C C . ILE A 1 675 ? -121.995 -29.210 60.431 1.00 58.75 675 ILE A C 1
ATOM 5372 O O . ILE A 1 675 ? -120.911 -29.779 60.506 1.00 58.75 675 ILE A O 1
ATOM 5376 N N . THR A 1 676 ? -122.296 -28.185 61.230 1.00 48.59 676 THR A N 1
ATOM 5377 C CA . THR A 1 676 ? -121.372 -27.597 62.229 1.00 48.59 676 THR A CA 1
ATOM 5378 C C . THR A 1 676 ? -121.500 -28.131 63.678 1.00 48.59 676 THR A C 1
ATOM 5380 O O . THR A 1 676 ? -120.471 -28.240 64.346 1.00 48.59 676 THR A O 1
ATOM 5383 N N . PRO A 1 677 ? -122.688 -28.477 64.234 1.00 55.97 677 PRO A N 1
ATOM 5384 C CA . PRO A 1 677 ? -122.825 -28.673 65.692 1.00 55.97 677 PRO A CA 1
ATOM 5385 C C . PRO A 1 677 ? -122.123 -29.892 66.319 1.00 55.97 677 PRO A C 1
ATOM 5387 O O . PRO A 1 677 ? -121.898 -29.905 67.529 1.00 55.97 677 PRO A O 1
ATOM 5390 N N . HIS A 1 678 ? -121.800 -30.931 65.544 1.00 52.09 678 HIS A N 1
ATOM 5391 C CA . HIS A 1 678 ? -121.508 -32.264 66.099 1.00 52.09 678 HIS A CA 1
ATOM 5392 C C . HIS A 1 678 ? -120.081 -32.450 66.665 1.00 52.09 678 HIS A C 1
ATOM 5394 O O . HIS A 1 678 ? -119.805 -33.447 67.334 1.00 52.09 678 HIS A O 1
ATOM 5400 N N . TYR A 1 679 ? -119.171 -31.503 66.412 1.00 56.44 679 TYR A N 1
ATOM 5401 C CA . TYR A 1 679 ? -117.734 -31.633 66.704 1.00 56.44 679 TYR A CA 1
ATOM 5402 C C . TYR A 1 679 ? -117.362 -31.448 68.189 1.00 56.44 679 TYR A C 1
ATOM 5404 O O . TYR A 1 679 ? -116.381 -32.015 68.666 1.00 56.44 679 TYR A O 1
ATOM 5412 N N . ASN A 1 680 ? -118.149 -30.676 68.949 1.00 53.97 680 ASN A N 1
ATOM 5413 C CA . ASN A 1 680 ? -117.756 -30.211 70.289 1.00 53.97 680 ASN A CA 1
ATOM 5414 C C . ASN A 1 680 ? -117.567 -31.324 71.337 1.00 53.97 680 ASN A C 1
ATOM 5416 O O . ASN A 1 680 ? -116.832 -31.120 72.301 1.00 53.97 680 ASN A O 1
ATOM 5420 N N . ILE A 1 681 ? -118.195 -32.490 71.153 1.00 58.19 681 ILE A N 1
ATOM 5421 C CA . ILE A 1 681 ? -118.138 -33.606 72.112 1.00 58.19 681 ILE A CA 1
ATOM 5422 C C . ILE A 1 681 ? -116.805 -34.372 72.012 1.00 58.19 681 ILE A C 1
ATOM 5424 O O . ILE A 1 681 ? -116.272 -34.813 73.026 1.00 58.19 681 ILE A O 1
ATOM 5428 N N . LEU A 1 682 ? -116.198 -34.449 70.821 1.00 56.09 682 LEU A N 1
ATOM 5429 C CA . LEU A 1 682 ? -114.955 -35.203 70.589 1.00 56.09 682 LEU A CA 1
ATOM 5430 C C . LEU A 1 682 ? -113.695 -34.497 71.139 1.00 56.09 682 LEU A C 1
ATOM 5432 O O . LEU A 1 682 ? -112.612 -35.075 71.205 1.00 56.09 682 LEU A O 1
ATOM 5436 N N . ARG A 1 683 ? -113.827 -33.230 71.553 1.00 58.38 683 ARG A N 1
ATOM 5437 C CA . ARG A 1 683 ? -112.718 -32.367 71.991 1.00 58.38 683 ARG A CA 1
ATOM 5438 C C . ARG A 1 683 ? -112.083 -32.797 73.323 1.00 58.38 683 ARG A C 1
ATOM 5440 O O . ARG A 1 683 ? -110.944 -32.422 73.591 1.00 58.38 683 ARG A O 1
ATOM 5447 N N . ALA A 1 684 ? -112.803 -33.548 74.158 1.00 57.44 684 ALA A N 1
ATOM 5448 C CA . ALA A 1 684 ? -112.371 -33.883 75.516 1.00 57.44 684 ALA A CA 1
ATOM 5449 C C . ALA A 1 684 ? -111.245 -34.935 75.569 1.00 57.44 684 ALA A C 1
ATOM 5451 O O . ALA A 1 684 ? -110.328 -34.809 76.379 1.00 57.44 684 ALA A O 1
ATOM 5452 N N . GLU A 1 685 ? -111.280 -35.949 74.701 1.00 63.41 685 GLU A N 1
ATOM 5453 C CA . GLU A 1 685 ? -110.340 -37.081 74.759 1.00 63.41 685 GLU A CA 1
ATOM 5454 C C . GLU A 1 685 ? -108.993 -36.759 74.090 1.00 63.41 685 GLU A C 1
ATOM 5456 O O . GLU A 1 685 ? -107.931 -37.101 74.616 1.00 63.41 685 GLU A O 1
ATOM 5461 N N . VAL A 1 686 ? -109.017 -35.988 72.994 1.00 58.56 686 VAL A N 1
ATOM 5462 C CA . VAL A 1 686 ? -107.815 -35.518 72.275 1.00 58.56 686 VAL A CA 1
ATOM 5463 C C . VAL A 1 686 ? -106.875 -34.711 73.189 1.00 58.56 686 VAL A C 1
ATOM 5465 O O . VAL A 1 686 ? -105.653 -34.774 73.044 1.00 58.56 686 VAL A O 1
ATOM 5468 N N . GLY A 1 687 ? -107.424 -33.997 74.179 1.00 65.75 687 GLY A N 1
ATOM 5469 C CA . GLY A 1 687 ? -106.663 -33.146 75.100 1.00 65.75 687 GLY A CA 1
ATOM 5470 C C . GLY A 1 687 ? -105.666 -33.877 76.011 1.00 65.75 687 GLY A C 1
ATOM 5471 O O . GLY A 1 687 ? -104.761 -33.230 76.538 1.00 65.75 687 GLY A O 1
ATOM 5472 N N . LYS A 1 688 ? -105.787 -35.203 76.190 1.00 65.62 688 LYS A N 1
ATOM 5473 C CA . LYS A 1 688 ? -104.780 -36.005 76.912 1.00 65.62 688 LYS A CA 1
ATOM 5474 C C . LYS A 1 688 ? -103.582 -36.346 76.025 1.00 65.62 688 LYS A C 1
ATOM 5476 O O . LYS A 1 688 ? -102.453 -36.041 76.399 1.00 65.62 688 LYS A O 1
ATOM 5481 N N . LEU A 1 689 ? -103.837 -36.902 74.839 1.00 59.72 689 LEU A N 1
ATOM 5482 C CA . LEU A 1 689 ? -102.798 -37.296 73.875 1.00 59.72 689 LEU A CA 1
ATOM 5483 C C . LEU A 1 689 ? -101.959 -36.100 73.397 1.00 59.72 689 LEU A C 1
ATOM 5485 O O . LEU A 1 689 ? -100.759 -36.238 73.170 1.00 59.72 689 LEU A O 1
ATOM 5489 N N . ALA A 1 690 ? -102.562 -34.908 73.315 1.00 63.44 690 ALA A N 1
ATOM 5490 C CA . ALA A 1 690 ? -101.865 -33.682 72.935 1.00 63.44 690 ALA A CA 1
ATOM 5491 C C . ALA A 1 690 ? -100.617 -33.384 73.795 1.00 63.44 690 ALA A C 1
ATOM 5493 O O . ALA A 1 690 ? -99.605 -32.957 73.250 1.00 63.44 690 ALA A O 1
ATOM 5494 N N . LYS A 1 691 ? -100.646 -33.646 75.113 1.00 66.25 691 LYS A N 1
ATOM 5495 C CA . LYS A 1 691 ? -99.531 -33.299 76.020 1.00 66.25 691 LYS A CA 1
ATOM 5496 C C . LYS A 1 691 ? -98.315 -34.219 75.904 1.00 66.25 691 LYS A C 1
ATOM 5498 O O . LYS A 1 691 ? -97.191 -33.776 76.124 1.00 66.25 691 LYS A O 1
ATOM 5503 N N . GLU A 1 692 ? -98.521 -35.483 75.548 1.00 66.75 692 GLU A N 1
ATOM 5504 C CA . GLU A 1 692 ? -97.420 -36.419 75.276 1.00 66.75 692 GLU A CA 1
ATOM 5505 C C . GLU A 1 692 ? -96.779 -36.105 73.915 1.00 66.75 692 GLU A C 1
ATOM 5507 O O . GLU A 1 692 ? -95.554 -36.105 73.774 1.00 66.75 692 GLU A O 1
ATOM 5512 N N . LEU A 1 693 ? -97.608 -35.728 72.936 1.00 63.59 693 LEU A N 1
ATOM 5513 C CA . LEU A 1 693 ? -97.175 -35.301 71.605 1.00 63.59 693 LEU A CA 1
ATOM 5514 C C . LEU A 1 693 ? -96.391 -33.972 71.658 1.00 63.59 693 LEU A C 1
ATOM 5516 O O . LEU A 1 693 ? -95.380 -33.833 70.977 1.00 63.59 693 LEU A O 1
ATOM 5520 N N . GLU A 1 694 ? -96.780 -33.036 72.528 1.00 70.38 694 GLU A N 1
ATOM 5521 C CA . GLU A 1 694 ? -96.097 -31.750 72.749 1.00 70.38 694 GLU A CA 1
ATOM 5522 C C . GLU A 1 694 ? -94.667 -31.919 73.310 1.00 70.38 694 GLU A C 1
ATOM 5524 O O . GLU A 1 694 ? -93.732 -31.275 72.828 1.00 70.38 694 GLU A O 1
ATOM 5529 N N . GLN A 1 695 ? -94.442 -32.855 74.246 1.00 75.44 695 GLN A N 1
ATOM 5530 C CA . GLN A 1 695 ? -93.084 -33.176 74.723 1.00 75.44 695 GLN A CA 1
ATOM 5531 C C . GLN A 1 695 ? -92.215 -33.861 73.657 1.00 75.44 695 GLN A C 1
ATOM 5533 O O . GLN A 1 695 ? -91.006 -33.615 73.592 1.00 75.44 695 GLN A O 1
ATOM 5538 N N . MET A 1 696 ? -92.812 -34.712 72.816 1.00 70.12 696 MET A N 1
ATOM 5539 C CA . MET A 1 696 ? -92.115 -35.334 71.684 1.00 70.12 696 MET A CA 1
ATOM 5540 C C . MET A 1 696 ? -91.746 -34.293 70.619 1.00 70.12 696 MET A C 1
ATOM 5542 O O . MET A 1 696 ? -90.611 -34.288 70.140 1.00 70.12 696 MET A O 1
ATOM 5546 N N . ALA A 1 697 ? -92.657 -33.367 70.308 1.00 73.12 697 ALA A N 1
ATOM 5547 C CA . ALA A 1 697 ? -92.424 -32.268 69.375 1.00 73.12 697 ALA A CA 1
ATOM 5548 C C . ALA A 1 697 ? -91.292 -31.340 69.845 1.00 73.12 697 ALA A C 1
ATOM 5550 O O . ALA A 1 697 ? -90.409 -31.017 69.054 1.00 73.12 697 ALA A O 1
ATOM 5551 N N . TRP A 1 698 ? -91.249 -30.976 71.133 1.00 81.06 698 TRP A N 1
ATOM 5552 C CA . TRP A 1 698 ? -90.170 -30.143 71.682 1.00 81.06 698 TRP A CA 1
ATOM 5553 C C . TRP A 1 698 ? -88.785 -30.808 71.571 1.00 81.06 698 TRP A C 1
ATOM 5555 O O . TRP A 1 698 ? -87.811 -30.160 71.186 1.00 81.06 698 TRP A O 1
ATOM 5565 N N . LYS A 1 699 ? -88.689 -32.121 71.835 1.00 77.69 699 LYS A N 1
ATOM 5566 C CA . LYS A 1 699 ? -87.436 -32.876 71.643 1.00 77.69 699 LYS A CA 1
ATOM 5567 C C . LYS A 1 699 ? -87.035 -32.981 70.169 1.00 77.69 699 LYS A C 1
ATOM 5569 O O . LYS A 1 699 ? -85.846 -32.897 69.867 1.00 77.69 699 LYS A O 1
ATOM 5574 N N . ALA A 1 700 ? -88.001 -33.147 69.265 1.00 74.44 700 ALA A N 1
ATOM 5575 C CA . ALA A 1 700 ? -87.753 -33.176 67.826 1.00 74.44 700 ALA A CA 1
ATOM 5576 C C . ALA A 1 700 ? -87.260 -31.815 67.301 1.00 74.44 700 ALA A C 1
ATOM 5578 O O . ALA A 1 700 ? -86.269 -31.771 66.582 1.00 74.44 700 ALA A O 1
ATOM 5579 N N . ASP A 1 701 ? -87.878 -30.706 67.715 1.00 79.69 701 ASP A N 1
ATOM 5580 C CA . ASP A 1 701 ? -87.474 -29.349 67.321 1.00 79.69 701 ASP A CA 1
ATOM 5581 C C . ASP A 1 701 ? -86.057 -28.992 67.813 1.00 79.69 701 ASP A C 1
ATOM 5583 O O . ASP A 1 701 ? -85.259 -28.419 67.069 1.00 79.69 701 ASP A O 1
ATOM 5587 N N . MET A 1 702 ? -85.691 -29.420 69.030 1.00 84.31 702 MET A N 1
ATOM 5588 C CA . MET A 1 702 ? -84.326 -29.254 69.545 1.00 84.31 702 MET A CA 1
ATOM 5589 C C . MET A 1 702 ? -83.301 -30.068 68.737 1.00 84.31 702 MET A C 1
ATOM 5591 O O . MET A 1 702 ? -82.217 -29.566 68.437 1.00 84.31 702 MET A O 1
ATOM 5595 N N . MET A 1 703 ? -83.633 -31.307 68.351 1.00 76.75 703 MET A N 1
ATOM 5596 C CA . MET A 1 703 ? -82.763 -32.132 67.501 1.00 76.75 703 MET A CA 1
ATOM 5597 C C . MET A 1 703 ? -82.667 -31.602 66.064 1.00 76.75 703 MET A C 1
ATOM 5599 O O . MET A 1 703 ? -81.568 -31.584 65.518 1.00 76.75 703 MET A O 1
ATOM 5603 N N . ASN A 1 704 ? -83.756 -31.096 65.482 1.00 80.75 704 ASN A N 1
ATOM 5604 C CA . ASN A 1 704 ? -83.746 -30.490 64.148 1.00 80.75 704 ASN A CA 1
ATOM 5605 C C . ASN A 1 704 ? -82.833 -29.259 64.100 1.00 80.75 704 ASN A C 1
ATOM 5607 O O . ASN A 1 704 ? -81.961 -29.197 63.240 1.00 80.75 704 ASN A O 1
ATOM 5611 N N . LYS A 1 705 ? -82.921 -28.349 65.081 1.00 84.44 705 LYS A N 1
ATOM 5612 C CA . LYS A 1 705 ? -81.981 -27.216 65.197 1.00 84.44 705 LYS A CA 1
ATOM 5613 C C . LYS A 1 705 ? -80.528 -27.675 65.331 1.00 84.44 705 LYS A C 1
ATOM 5615 O O . LYS A 1 705 ? -79.640 -27.094 64.717 1.00 84.44 705 LYS A O 1
ATOM 5620 N N . LYS A 1 706 ? -80.278 -28.764 66.070 1.00 83.69 706 LYS A N 1
ATOM 5621 C CA . LYS A 1 706 ? -78.940 -29.368 66.174 1.00 83.69 706 LYS A CA 1
ATOM 5622 C C . LYS A 1 706 ? -78.425 -29.900 64.832 1.00 83.69 706 LYS A C 1
ATOM 5624 O O . LYS A 1 706 ? -77.232 -29.803 64.561 1.00 83.69 706 LYS A O 1
ATOM 5629 N N . ILE A 1 707 ? -79.310 -30.449 64.001 1.00 81.19 707 ILE A N 1
ATOM 5630 C CA . ILE A 1 707 ? -78.992 -30.923 62.649 1.00 81.19 707 ILE A CA 1
ATOM 5631 C C . ILE A 1 707 ? -78.738 -29.733 61.713 1.00 81.19 707 ILE A C 1
ATOM 5633 O O . ILE A 1 707 ? -77.717 -29.725 61.036 1.00 81.19 707 ILE A O 1
ATOM 5637 N N . GLU A 1 708 ? -79.578 -28.696 61.737 1.00 84.38 708 GLU A N 1
ATOM 5638 C CA . GLU A 1 708 ? -79.400 -27.466 60.947 1.00 84.38 708 GLU A CA 1
ATOM 5639 C C . GLU A 1 708 ? -78.081 -26.740 61.280 1.00 84.38 708 GLU A C 1
ATOM 5641 O O . GLU A 1 708 ? -77.363 -26.316 60.372 1.00 84.38 708 GLU A O 1
ATOM 5646 N N . GLU A 1 709 ? -77.705 -26.656 62.563 1.00 83.81 709 GLU A N 1
ATOM 5647 C CA . GLU A 1 709 ? -76.399 -26.144 63.013 1.00 83.81 709 GLU A CA 1
ATOM 5648 C C . GLU A 1 709 ? -75.226 -26.959 62.433 1.00 83.81 709 GLU A C 1
ATOM 5650 O O . GLU A 1 709 ? -74.231 -26.387 61.971 1.00 83.81 709 GLU A O 1
ATOM 5655 N N . MET A 1 710 ? -75.332 -28.294 62.431 1.00 81.62 710 MET A N 1
ATOM 5656 C CA . MET A 1 710 ? -74.300 -29.178 61.877 1.00 81.62 710 MET A CA 1
ATOM 5657 C C . MET A 1 710 ? -74.231 -29.112 60.348 1.00 81.62 710 MET A C 1
ATOM 5659 O O . MET A 1 710 ? -73.128 -29.063 59.809 1.00 81.62 710 MET A O 1
ATOM 5663 N N . ASP A 1 711 ? -75.361 -29.044 59.645 1.00 83.62 711 ASP A N 1
ATOM 5664 C CA . ASP A 1 711 ? -75.400 -28.894 58.186 1.00 83.62 711 ASP A CA 1
ATOM 5665 C C . ASP A 1 711 ? -74.863 -27.526 57.749 1.00 83.62 711 ASP A C 1
ATOM 5667 O O . ASP A 1 711 ? -74.110 -27.438 56.776 1.00 83.62 711 ASP A O 1
ATOM 5671 N N . ALA A 1 712 ? -75.172 -26.449 58.476 1.00 85.00 712 ALA A N 1
ATOM 5672 C CA . ALA A 1 712 ? -74.581 -25.134 58.231 1.00 85.00 712 ALA A CA 1
ATOM 5673 C C . ALA A 1 712 ? -73.051 -25.170 58.403 1.00 85.00 712 ALA A C 1
ATOM 5675 O O . ALA A 1 712 ? -72.317 -24.691 57.533 1.00 85.00 712 ALA A O 1
ATOM 5676 N N . SER A 1 713 ? -72.566 -25.807 59.476 1.00 83.38 713 SER A N 1
ATOM 5677 C CA . SER A 1 713 ? -71.137 -26.027 59.730 1.00 83.38 713 SER A CA 1
ATOM 5678 C C . SER A 1 713 ? -70.470 -26.864 58.628 1.00 83.38 713 SER A C 1
ATOM 5680 O O . SER A 1 713 ? -69.464 -26.449 58.048 1.00 83.38 713 SER A O 1
ATOM 5682 N N . GLN A 1 714 ? -71.066 -27.999 58.250 1.00 82.94 714 GLN A N 1
ATOM 5683 C CA . GLN A 1 714 ? -70.527 -28.891 57.224 1.00 82.94 714 GLN A CA 1
ATOM 5684 C C . GLN A 1 714 ? -70.503 -28.218 55.843 1.00 82.94 714 GLN A C 1
ATOM 5686 O O . GLN A 1 714 ? -69.542 -28.380 55.091 1.00 82.94 714 GLN A O 1
ATOM 5691 N N . ASN A 1 715 ? -71.518 -27.420 55.503 1.00 83.69 715 ASN A N 1
ATOM 5692 C CA . ASN A 1 715 ? -71.555 -26.670 54.247 1.00 83.69 715 ASN A CA 1
ATOM 5693 C C . ASN A 1 715 ? -70.571 -25.487 54.229 1.00 83.69 715 ASN A C 1
ATOM 5695 O O . ASN A 1 715 ? -70.047 -25.156 53.164 1.00 83.69 715 ASN A O 1
ATOM 5699 N N . MET A 1 716 ? -70.268 -24.878 55.380 1.00 82.38 716 MET A N 1
ATOM 5700 C CA . MET A 1 716 ? -69.165 -23.918 55.512 1.00 82.38 716 MET A CA 1
ATOM 5701 C C . MET A 1 716 ? -67.810 -24.610 55.291 1.00 82.38 716 MET A C 1
ATOM 5703 O O . MET A 1 716 ? -66.981 -24.115 54.530 1.00 82.38 716 MET A O 1
ATOM 5707 N N . MET A 1 717 ? -67.617 -25.794 55.880 1.00 79.75 717 MET A N 1
ATOM 5708 C CA . MET A 1 717 ? -66.381 -26.577 55.773 1.00 79.75 717 MET A CA 1
ATOM 5709 C C . MET A 1 717 ? -66.137 -27.115 54.351 1.00 79.75 717 MET A C 1
ATOM 5711 O O . MET A 1 717 ? -65.027 -26.983 53.843 1.00 79.75 717 MET A O 1
ATOM 5715 N N . LYS A 1 718 ? -67.173 -27.608 53.653 1.00 82.31 718 LYS A N 1
ATOM 5716 C CA . LYS A 1 718 ? -67.101 -27.994 52.225 1.00 82.31 718 LYS A CA 1
ATOM 5717 C C . LYS A 1 718 ? -66.719 -26.814 51.321 1.00 82.31 718 LYS A C 1
ATOM 5719 O O . LYS A 1 718 ? -65.887 -26.959 50.435 1.00 82.31 718 LYS A O 1
ATOM 5724 N N . LYS A 1 719 ? -67.284 -25.621 51.558 1.00 86.62 719 LYS A N 1
ATOM 5725 C CA . LYS A 1 719 ? -66.905 -24.394 50.823 1.00 86.62 719 LYS A CA 1
ATOM 5726 C C . LYS A 1 719 ? -65.462 -23.961 51.096 1.00 86.62 719 LYS A C 1
ATOM 5728 O O . LYS A 1 719 ? -64.881 -23.265 50.267 1.00 86.62 719 LYS A O 1
ATOM 5733 N N . LEU A 1 720 ? -64.908 -24.336 52.247 1.00 85.81 720 LEU A N 1
ATOM 5734 C CA . LEU A 1 720 ? -63.504 -24.132 52.587 1.00 85.81 720 LEU A CA 1
ATOM 5735 C C . LEU A 1 720 ? -62.604 -25.144 51.867 1.00 85.81 720 LEU A C 1
ATOM 5737 O O . LEU A 1 720 ? -61.649 -24.702 51.236 1.00 85.81 720 LEU A O 1
ATOM 5741 N N . SER A 1 721 ? -62.944 -26.443 51.866 1.00 85.19 721 SER A N 1
ATOM 5742 C CA . SER A 1 721 ? -62.134 -27.468 51.182 1.00 85.19 721 SER A CA 1
ATOM 5743 C C . SER A 1 721 ? -62.034 -27.198 49.677 1.00 85.19 721 SER A C 1
ATOM 5745 O O . SER A 1 721 ? -60.928 -27.048 49.169 1.00 85.19 721 SER A O 1
ATOM 5747 N N . VAL A 1 722 ? -63.163 -26.946 49.000 1.00 90.06 722 VAL A N 1
ATOM 5748 C CA . VAL A 1 722 ? -63.197 -26.614 47.560 1.00 90.06 722 VAL A CA 1
ATOM 5749 C C . VAL A 1 722 ? -62.378 -25.356 47.237 1.00 90.06 722 VAL A C 1
ATOM 5751 O O . VAL A 1 722 ? -61.754 -25.272 46.182 1.00 90.06 722 VAL A O 1
ATOM 5754 N N . LYS A 1 723 ? -62.325 -24.371 48.147 1.00 87.81 723 LYS A N 1
ATOM 5755 C CA . LYS A 1 723 ? -61.462 -23.190 47.982 1.00 87.81 723 LYS A CA 1
ATOM 5756 C C . LYS A 1 723 ? -59.979 -23.506 48.167 1.00 87.81 723 LYS A C 1
ATOM 5758 O O . LYS A 1 723 ? -59.166 -22.932 47.452 1.00 87.81 723 LYS A O 1
ATOM 5763 N N . THR A 1 724 ? -59.617 -24.375 49.111 1.00 82.81 724 THR A N 1
ATOM 5764 C CA . THR A 1 724 ? -58.220 -24.802 49.288 1.00 82.81 724 THR A CA 1
ATOM 5765 C C . THR A 1 724 ? -57.755 -25.733 48.172 1.00 82.81 724 THR A C 1
ATOM 5767 O O . THR A 1 724 ? -56.622 -25.604 47.730 1.00 82.81 724 THR A O 1
ATOM 5770 N N . GLU A 1 725 ? -58.629 -26.603 47.665 1.00 87.44 725 GLU A N 1
ATOM 5771 C CA . GLU A 1 725 ? -58.372 -27.487 46.523 1.00 87.44 725 GLU A CA 1
ATOM 5772 C C . GLU A 1 725 ? -58.086 -26.653 45.264 1.00 87.44 725 GLU A C 1
ATOM 5774 O O . GLU A 1 725 ? -57.001 -26.765 44.700 1.00 87.44 725 GLU A O 1
ATOM 5779 N N . ALA A 1 726 ? -58.971 -25.712 44.910 1.00 86.94 726 ALA A N 1
ATOM 5780 C CA . ALA A 1 726 ? -58.763 -24.811 43.771 1.00 86.94 726 ALA A CA 1
ATOM 5781 C C . ALA A 1 726 ? -57.527 -23.894 43.921 1.00 86.94 726 ALA A C 1
ATOM 5783 O O . ALA A 1 726 ? -56.902 -23.530 42.927 1.00 86.94 726 ALA A O 1
ATOM 5784 N N . ALA A 1 727 ? -57.153 -23.517 45.151 1.00 88.31 727 ALA A N 1
ATOM 5785 C CA . ALA A 1 727 ? -55.933 -22.747 45.402 1.00 88.31 727 ALA A CA 1
ATOM 5786 C C . ALA A 1 727 ? -54.656 -23.591 45.235 1.00 88.31 727 ALA A C 1
ATOM 5788 O O . ALA A 1 727 ? -53.660 -23.087 44.725 1.00 88.31 727 ALA A O 1
ATOM 5789 N N . VAL A 1 728 ? -54.681 -24.869 45.631 1.00 87.81 728 VAL A N 1
ATOM 5790 C CA . VAL A 1 728 ? -53.576 -25.813 45.390 1.00 87.81 728 VAL A CA 1
ATOM 5791 C C . VAL A 1 728 ? -53.442 -26.119 43.898 1.00 87.81 728 VAL A C 1
ATOM 5793 O O . VAL A 1 728 ? -52.328 -26.129 43.385 1.00 87.81 728 VAL A O 1
ATOM 5796 N N . GLU A 1 729 ? -54.556 -26.314 43.193 1.00 91.19 729 GLU A N 1
ATOM 5797 C CA . GLU A 1 729 ? -54.575 -26.592 41.753 1.00 91.19 729 GLU A CA 1
ATOM 5798 C C . GLU A 1 729 ? -53.976 -25.424 40.945 1.00 91.19 729 GLU A C 1
ATOM 5800 O O . GLU A 1 729 ? -53.067 -25.636 40.144 1.00 91.19 729 GLU A O 1
ATOM 5805 N N . ALA A 1 730 ? -54.354 -24.177 41.256 1.00 90.00 730 ALA A N 1
ATOM 5806 C CA . ALA A 1 730 ? -53.763 -22.984 40.640 1.00 90.00 730 ALA A CA 1
ATOM 5807 C C . ALA A 1 730 ? -52.254 -22.815 40.932 1.00 90.00 730 ALA A C 1
ATOM 5809 O O . ALA A 1 730 ? -51.496 -22.404 40.053 1.00 90.00 730 ALA A O 1
ATOM 5810 N N . LEU A 1 731 ? -51.794 -23.154 42.144 1.00 89.44 731 LEU A N 1
ATOM 5811 C CA . LEU A 1 731 ? -50.365 -23.113 42.495 1.00 89.44 731 LEU A CA 1
ATOM 5812 C C . LEU A 1 731 ? -49.549 -24.198 41.772 1.00 89.44 731 LEU A C 1
ATOM 5814 O O . LEU A 1 731 ? -48.377 -23.977 41.467 1.00 89.44 731 LEU A O 1
ATOM 5818 N N . LEU A 1 732 ? -50.155 -25.350 41.467 1.00 90.44 732 LEU A N 1
ATOM 5819 C CA . LEU A 1 732 ? -49.531 -26.392 40.647 1.00 90.44 732 LEU A CA 1
ATOM 5820 C C . LEU A 1 732 ? -49.420 -25.958 39.177 1.00 90.44 732 LEU A C 1
ATOM 5822 O O . LEU A 1 732 ? -48.370 -26.165 38.572 1.00 90.44 732 LEU A O 1
ATOM 5826 N N . GLU A 1 733 ? -50.440 -25.296 38.617 1.00 91.94 733 GLU A N 1
ATOM 5827 C CA . GLU A 1 733 ? -50.358 -24.708 37.268 1.00 91.94 733 GLU A CA 1
ATOM 5828 C C . GLU A 1 733 ? -49.252 -23.638 37.169 1.00 91.94 733 GLU A C 1
ATOM 5830 O O . GLU A 1 733 ? -48.483 -23.631 36.202 1.00 91.94 733 GLU A O 1
ATOM 5835 N N . GLU A 1 734 ? -49.123 -22.770 38.180 1.00 92.69 734 GLU A N 1
ATOM 5836 C CA . GLU A 1 734 ? -48.059 -21.757 38.257 1.00 92.69 734 GLU A CA 1
ATOM 5837 C C . GLU A 1 734 ? -46.663 -22.397 38.384 1.00 92.69 734 GLU A C 1
ATOM 5839 O O . GLU A 1 734 ? -45.724 -21.979 37.699 1.00 92.69 734 GLU A O 1
ATOM 5844 N N . GLN A 1 735 ? -46.523 -23.465 39.179 1.00 89.94 735 GLN A N 1
ATOM 5845 C CA . GLN A 1 735 ? -45.280 -24.236 39.288 1.00 89.94 735 GLN A CA 1
ATOM 5846 C C . GLN A 1 735 ? -44.881 -24.884 37.950 1.00 89.94 735 GLN A C 1
ATOM 5848 O O . GLN A 1 735 ? -43.710 -24.830 37.559 1.00 89.94 735 GLN A O 1
ATOM 5853 N N . ASP A 1 736 ? -45.834 -25.471 37.225 1.00 91.31 736 ASP A N 1
ATOM 5854 C CA . ASP A 1 736 ? -45.581 -26.095 35.924 1.00 91.31 736 ASP A CA 1
ATOM 5855 C C . ASP A 1 736 ? -45.245 -25.069 34.837 1.00 91.31 736 ASP A C 1
ATOM 5857 O O . ASP A 1 736 ? -44.456 -25.344 33.933 1.00 91.31 736 ASP A O 1
ATOM 5861 N N . GLU A 1 737 ? -45.825 -23.872 34.888 1.00 92.44 737 GLU A N 1
ATOM 5862 C CA . GLU A 1 737 ? -45.458 -22.770 33.997 1.00 92.44 737 GLU A CA 1
ATOM 5863 C C . GLU A 1 737 ? -44.052 -22.223 34.295 1.00 92.44 737 GLU A C 1
ATOM 5865 O O . GLU A 1 737 ? -43.243 -22.075 33.374 1.00 92.44 737 GLU A O 1
ATOM 5870 N N . LEU A 1 738 ? -43.695 -22.047 35.570 1.00 90.62 738 LEU A N 1
ATOM 5871 C CA . LEU A 1 738 ? -42.329 -21.698 35.976 1.00 90.62 738 LEU A CA 1
ATOM 5872 C C . LEU A 1 738 ? -41.303 -22.753 35.526 1.00 90.62 738 LEU A C 1
ATOM 5874 O O . LEU A 1 738 ? -40.239 -22.390 35.022 1.00 90.62 738 LEU A O 1
ATOM 5878 N N . ASN A 1 739 ? -41.624 -24.049 35.624 1.00 92.75 739 ASN A N 1
ATOM 5879 C CA . ASN A 1 739 ? -40.762 -25.131 35.130 1.00 92.75 739 ASN A CA 1
ATOM 5880 C C . ASN A 1 739 ? -40.495 -25.026 33.616 1.00 92.75 739 ASN A C 1
ATOM 5882 O O . ASN A 1 739 ? -39.341 -25.129 33.188 1.00 92.75 739 ASN A O 1
ATOM 5886 N N . LYS A 1 740 ? -41.528 -24.769 32.798 1.00 92.00 740 LYS A N 1
ATOM 5887 C CA . LYS A 1 740 ? -41.386 -24.582 31.337 1.00 92.00 740 LYS A CA 1
ATOM 5888 C C . LYS A 1 740 ? -40.507 -23.375 31.004 1.00 92.00 740 LYS A C 1
ATOM 5890 O O . LYS A 1 740 ? -39.651 -23.460 30.123 1.00 92.00 740 LYS A O 1
ATOM 5895 N N . GLN A 1 741 ? -40.681 -22.266 31.724 1.00 91.00 741 GLN A N 1
ATOM 5896 C CA . GLN A 1 741 ? -39.866 -21.060 31.548 1.00 91.00 741 GLN A CA 1
ATOM 5897 C C . GLN A 1 741 ? -38.399 -21.303 31.937 1.00 91.00 741 GLN A C 1
ATOM 5899 O O . GLN A 1 741 ? -37.493 -20.833 31.247 1.00 91.00 741 GLN A O 1
ATOM 5904 N N . LEU A 1 742 ? -38.149 -22.101 32.980 1.00 90.81 742 LEU A N 1
ATOM 5905 C CA . LEU A 1 742 ? -36.806 -22.487 33.419 1.00 90.81 742 LEU A CA 1
ATOM 5906 C C . LEU A 1 742 ? -36.121 -23.423 32.400 1.00 90.81 742 LEU A C 1
ATOM 5908 O O . LEU A 1 742 ? -34.946 -23.233 32.083 1.00 90.81 742 LEU A O 1
ATOM 5912 N N . GLU A 1 743 ? -36.845 -24.378 31.804 1.00 92.19 743 GLU A N 1
ATOM 5913 C CA . GLU A 1 743 ? -36.328 -25.161 30.670 1.00 92.19 743 GLU A CA 1
ATOM 5914 C C . GLU A 1 743 ? -36.015 -24.303 29.437 1.00 92.19 743 GLU A C 1
ATOM 5916 O O . GLU A 1 743 ? -34.984 -24.509 28.794 1.00 92.19 743 GLU A O 1
ATOM 5921 N N . ALA A 1 744 ? -36.891 -23.356 29.091 1.00 90.81 744 ALA A N 1
ATOM 5922 C CA . ALA A 1 744 ? -36.676 -22.457 27.960 1.00 90.81 744 ALA A CA 1
ATOM 5923 C C . ALA A 1 744 ? -35.438 -21.569 28.177 1.00 90.81 744 ALA A C 1
ATOM 5925 O O . ALA A 1 744 ? -34.635 -21.399 27.260 1.00 90.81 744 ALA A O 1
ATOM 5926 N N . ALA A 1 745 ? -35.237 -21.071 29.402 1.00 89.19 745 ALA A N 1
ATOM 5927 C CA . ALA A 1 745 ? -34.047 -20.314 29.781 1.00 89.19 745 ALA A CA 1
ATOM 5928 C C . ALA A 1 745 ? -32.761 -21.158 29.703 1.00 89.19 745 ALA A C 1
ATOM 5930 O O . ALA A 1 745 ? -31.753 -20.671 29.197 1.00 89.19 745 ALA A O 1
ATOM 5931 N N . ARG A 1 746 ? -32.794 -22.431 30.133 1.00 92.69 746 ARG A N 1
ATOM 5932 C CA . ARG A 1 746 ? -31.653 -23.361 29.995 1.00 92.69 746 ARG A CA 1
ATOM 5933 C C . ARG A 1 746 ? -31.292 -23.623 28.532 1.00 92.69 746 ARG A C 1
ATOM 5935 O O . ARG A 1 746 ? -30.125 -23.524 28.178 1.00 92.69 746 ARG A O 1
ATOM 5942 N N . LYS A 1 747 ? -32.286 -23.891 27.678 1.00 93.62 747 LYS A N 1
ATOM 5943 C CA . LYS A 1 747 ? -32.075 -24.092 26.231 1.00 93.62 747 LYS A CA 1
ATOM 5944 C C . LYS A 1 747 ? -31.452 -22.850 25.581 1.00 93.62 747 LYS A C 1
ATOM 5946 O O . LYS A 1 747 ? -30.494 -22.986 24.831 1.00 93.62 747 LYS A O 1
ATOM 5951 N N . LEU A 1 748 ? -31.918 -21.650 25.944 1.00 93.38 748 LEU A N 1
ATOM 5952 C CA . LEU A 1 748 ? -31.333 -20.388 25.478 1.00 93.38 748 LEU A CA 1
ATOM 5953 C C . LEU A 1 748 ? -29.873 -20.207 25.937 1.00 93.38 748 LEU A C 1
ATOM 5955 O O . LEU A 1 748 ? -29.036 -19.777 25.150 1.00 93.38 748 LEU A O 1
ATOM 5959 N N . ASP A 1 749 ? -29.563 -20.527 27.194 1.00 93.50 749 ASP A N 1
ATOM 5960 C CA . ASP A 1 749 ? -28.207 -20.456 27.757 1.00 93.50 749 ASP A CA 1
ATOM 5961 C C . ASP A 1 749 ? -27.247 -21.451 27.071 1.00 93.50 749 ASP A C 1
ATOM 5963 O O . ASP A 1 749 ? -26.122 -21.095 26.719 1.00 93.50 749 ASP A O 1
ATOM 5967 N N . ASP A 1 750 ? -27.697 -22.675 26.786 1.00 94.50 750 ASP A N 1
ATOM 5968 C CA . ASP A 1 750 ? -26.908 -23.666 26.044 1.00 94.50 750 ASP A CA 1
ATOM 5969 C C . ASP A 1 750 ? -26.722 -23.289 24.559 1.00 94.50 750 ASP A C 1
ATOM 5971 O O . ASP A 1 750 ? -25.599 -23.365 24.050 1.00 94.50 750 ASP A O 1
ATOM 5975 N N . ASP A 1 751 ? -27.756 -22.775 23.883 1.00 93.00 751 ASP A N 1
ATOM 5976 C CA . ASP A 1 751 ? -27.643 -22.216 22.524 1.00 93.00 751 ASP A CA 1
ATOM 5977 C C . ASP A 1 751 ? -26.648 -21.040 22.474 1.00 93.00 751 ASP A C 1
ATOM 5979 O O . ASP A 1 751 ? -25.856 -20.923 21.533 1.00 93.00 751 ASP A O 1
ATOM 5983 N N . LEU A 1 752 ? -26.646 -20.174 23.495 1.00 92.06 752 LEU A N 1
ATOM 5984 C CA . LEU A 1 752 ? -25.706 -19.056 23.613 1.00 92.06 752 LEU A CA 1
ATOM 5985 C C . LEU A 1 752 ? -24.265 -19.532 23.850 1.00 92.06 752 LEU A C 1
ATOM 5987 O O . LEU A 1 752 ? -23.347 -18.960 23.258 1.00 92.06 752 LEU A O 1
ATOM 5991 N N . LYS A 1 753 ? -24.040 -20.600 24.630 1.00 93.25 753 LYS A N 1
ATOM 5992 C CA . LYS A 1 753 ? -22.709 -21.227 24.782 1.00 93.25 753 LYS A CA 1
ATOM 5993 C C . LYS A 1 753 ? -22.201 -21.799 23.460 1.00 93.25 753 LYS A C 1
ATOM 5995 O O . LYS A 1 753 ? -21.044 -21.574 23.111 1.00 93.25 753 LYS A O 1
ATOM 6000 N N . VAL A 1 754 ? -23.056 -22.486 22.697 1.00 95.50 754 VAL A N 1
ATOM 6001 C CA . VAL A 1 754 ? -22.699 -23.025 21.371 1.00 95.50 754 VAL A CA 1
ATOM 6002 C C . VAL A 1 754 ? -22.369 -21.895 20.388 1.00 95.50 754 VAL A C 1
ATOM 6004 O O . VAL A 1 754 ? -21.371 -21.970 19.669 1.00 95.50 754 VAL A O 1
ATOM 6007 N N . GLN A 1 755 ? -23.146 -20.807 20.389 1.00 92.06 755 GLN A N 1
ATOM 6008 C CA . GLN A 1 755 ? -22.853 -19.624 19.572 1.00 92.06 755 GLN A CA 1
ATOM 6009 C C . GLN A 1 755 ? -21.545 -18.935 19.987 1.00 92.06 755 GLN A C 1
ATOM 6011 O O . GLN A 1 755 ? -20.765 -18.553 19.111 1.00 92.06 755 GLN A O 1
ATOM 6016 N N . LEU A 1 756 ? -21.277 -18.812 21.292 1.00 91.94 756 LEU A N 1
ATOM 6017 C CA . LEU A 1 756 ? -20.036 -18.251 21.830 1.00 91.94 756 LEU A CA 1
ATOM 6018 C C . LEU A 1 756 ? -18.818 -19.092 21.430 1.00 91.94 756 LEU A C 1
ATOM 6020 O O . LEU A 1 756 ? -17.848 -18.533 20.918 1.00 91.94 756 LEU A O 1
ATOM 6024 N N . GLN A 1 757 ? -18.882 -20.419 21.576 1.00 95.06 757 GLN A N 1
ATOM 6025 C CA . GLN A 1 757 ? -17.810 -21.313 21.133 1.00 95.06 757 GLN A CA 1
ATOM 6026 C C . GLN A 1 757 ? -17.566 -21.166 19.625 1.00 95.06 757 GLN A C 1
ATOM 6028 O O . GLN A 1 757 ? -16.440 -20.919 19.206 1.00 95.06 757 GLN A O 1
ATOM 6033 N N . GLY A 1 758 ? -18.629 -21.155 18.813 1.00 94.06 758 GLY A N 1
ATOM 6034 C CA . GLY A 1 758 ? -18.518 -20.914 17.374 1.00 94.06 758 GLY A CA 1
ATOM 6035 C C . GLY A 1 758 ? -17.970 -19.526 16.997 1.00 94.06 758 GLY A C 1
ATOM 6036 O O . GLY A 1 758 ? -17.444 -19.361 15.898 1.00 94.06 758 GLY A O 1
ATOM 6037 N N . VAL A 1 759 ? -18.063 -18.512 17.868 1.00 92.75 759 VAL A N 1
ATOM 6038 C CA . VAL A 1 759 ? -17.360 -17.223 17.699 1.00 92.75 759 VAL A CA 1
ATOM 6039 C C . VAL A 1 759 ? -15.874 -17.361 18.036 1.00 92.75 759 VAL A C 1
ATOM 6041 O O . VAL A 1 759 ? -15.051 -16.862 17.269 1.00 92.75 759 VAL A O 1
ATOM 6044 N N . ILE A 1 760 ? -15.533 -18.049 19.130 1.00 93.75 760 ILE A N 1
ATOM 6045 C CA . ILE A 1 760 ? -14.150 -18.301 19.565 1.00 93.75 760 ILE A CA 1
ATOM 6046 C C . ILE A 1 760 ? -13.387 -19.099 18.500 1.00 93.75 760 ILE A C 1
ATOM 6048 O O . ILE A 1 760 ? -12.321 -18.664 18.066 1.00 93.75 760 ILE A O 1
ATOM 6052 N N . ASP A 1 761 ? -13.960 -20.195 18.000 1.00 94.31 761 ASP A N 1
ATOM 6053 C CA . ASP A 1 761 ? -13.337 -21.048 16.981 1.00 94.31 761 ASP A CA 1
ATOM 6054 C C . ASP A 1 761 ? -13.048 -20.255 15.695 1.00 94.31 761 ASP A C 1
ATOM 6056 O O . ASP A 1 761 ? -11.938 -20.290 15.162 1.00 94.31 761 ASP A O 1
ATOM 6060 N N . ARG A 1 762 ? -14.011 -19.437 15.236 1.00 94.06 762 ARG A N 1
ATOM 6061 C CA . ARG A 1 762 ? -13.832 -18.544 14.073 1.00 94.06 762 ARG A CA 1
ATOM 6062 C C . ARG A 1 762 ? -12.757 -17.475 14.291 1.00 94.06 762 ARG A C 1
ATOM 6064 O O . ARG A 1 762 ? -12.121 -17.070 13.315 1.00 94.06 762 ARG A O 1
ATOM 6071 N N . LEU A 1 763 ? -12.566 -17.012 15.528 1.00 92.19 763 LEU A N 1
ATOM 6072 C CA . LEU A 1 763 ? -11.504 -16.075 15.905 1.00 92.19 763 LEU A CA 1
ATOM 6073 C C . LEU A 1 763 ? -10.128 -16.746 15.820 1.00 92.19 763 LEU A C 1
ATOM 6075 O O . LEU A 1 763 ? -9.250 -16.217 15.140 1.00 92.19 763 LEU A O 1
ATOM 6079 N N . VAL A 1 764 ? -9.974 -17.935 16.410 1.00 95.69 764 VAL A N 1
ATOM 6080 C CA . VAL A 1 764 ? -8.730 -18.728 16.376 1.00 95.69 764 VAL A CA 1
ATOM 6081 C C . VAL A 1 764 ? -8.360 -19.125 14.941 1.00 95.69 764 VAL A C 1
ATOM 6083 O O . VAL A 1 764 ? -7.210 -18.959 14.527 1.00 95.69 764 VAL A O 1
ATOM 6086 N N . ASP A 1 765 ? -9.331 -19.552 14.130 1.00 94.12 765 ASP A N 1
ATOM 6087 C CA . ASP A 1 765 ? -9.141 -19.799 12.695 1.00 94.12 765 ASP A CA 1
ATOM 6088 C C . ASP A 1 765 ? -8.764 -18.520 11.930 1.00 94.12 765 ASP A C 1
ATOM 6090 O O . ASP A 1 765 ? -8.018 -18.561 10.947 1.00 94.12 765 ASP A O 1
ATOM 6094 N N . GLY A 1 766 ? -9.322 -17.372 12.321 1.00 92.94 766 GLY A N 1
ATOM 6095 C CA . GLY A 1 766 ? -9.006 -16.064 11.747 1.00 92.94 766 GLY A CA 1
ATOM 6096 C C . GLY A 1 766 ? -7.560 -15.651 12.021 1.00 92.94 766 GLY A C 1
ATOM 6097 O O . GLY A 1 766 ? -6.827 -15.323 11.088 1.00 92.94 766 GLY A O 1
ATOM 6098 N N . GLU A 1 767 ? -7.132 -15.736 13.279 1.00 94.75 767 GLU A N 1
ATOM 6099 C CA . GLU A 1 767 ? -5.773 -15.426 13.728 1.00 94.75 767 GLU A CA 1
ATOM 6100 C C . GLU A 1 767 ? -4.737 -16.395 13.138 1.00 94.75 767 GLU A C 1
ATOM 6102 O O . GLU A 1 767 ? -3.686 -15.964 12.656 1.00 94.75 767 GLU A O 1
ATOM 6107 N N . SER A 1 768 ? -5.067 -17.687 13.054 1.00 94.62 768 SER A N 1
ATOM 6108 C CA . SER A 1 768 ? -4.223 -18.711 12.422 1.00 94.62 768 SER A CA 1
ATOM 6109 C C . SER A 1 768 ? -4.014 -18.437 10.928 1.00 94.62 768 SER A C 1
ATOM 6111 O O . SER A 1 768 ? -2.882 -18.470 10.434 1.00 94.62 768 SER A O 1
ATOM 6113 N N . ARG A 1 769 ? -5.083 -18.091 10.193 1.00 94.38 769 ARG A N 1
ATOM 6114 C CA . ARG A 1 769 ? -4.989 -17.694 8.775 1.00 94.38 769 ARG A CA 1
ATOM 6115 C C . ARG A 1 769 ? -4.236 -16.377 8.597 1.00 94.38 769 ARG A C 1
ATOM 6117 O O . ARG A 1 769 ? -3.404 -16.283 7.699 1.00 94.38 769 ARG A O 1
ATOM 6124 N N . HIS A 1 770 ? -4.466 -15.386 9.459 1.00 93.12 770 HIS A N 1
ATOM 6125 C CA . HIS A 1 770 ? -3.740 -14.115 9.416 1.00 93.12 770 HIS A CA 1
ATOM 6126 C C . HIS A 1 770 ? -2.234 -14.310 9.648 1.00 93.12 770 HIS A C 1
ATOM 6128 O O . HIS A 1 770 ? -1.419 -13.799 8.883 1.00 93.12 770 HIS A O 1
ATOM 6134 N N . SER A 1 771 ? -1.867 -15.122 10.641 1.00 94.81 771 SER A N 1
ATOM 6135 C CA . SER A 1 771 ? -0.480 -15.481 10.954 1.00 94.81 771 SER A CA 1
ATOM 6136 C C . SER A 1 771 ? 0.205 -16.186 9.782 1.00 94.81 771 SER A C 1
ATOM 6138 O O . SER A 1 771 ? 1.346 -15.862 9.447 1.00 94.81 771 SER A O 1
ATOM 6140 N N . ARG A 1 772 ? -0.513 -17.084 9.094 1.00 95.62 772 ARG A N 1
ATOM 6141 C CA . ARG A 1 772 ? -0.036 -17.730 7.865 1.00 95.62 772 ARG A CA 1
ATOM 6142 C C . ARG A 1 772 ? 0.202 -16.720 6.741 1.00 95.62 772 ARG A C 1
ATOM 6144 O O . ARG A 1 772 ? 1.310 -16.658 6.224 1.00 95.62 772 ARG A O 1
ATOM 6151 N N . PHE A 1 773 ? -0.765 -15.848 6.444 1.00 95.38 773 PHE A N 1
ATOM 6152 C CA . PHE A 1 773 ? -0.591 -14.805 5.426 1.00 95.38 773 PHE A CA 1
ATOM 6153 C C . PHE A 1 773 ? 0.527 -13.802 5.766 1.00 95.38 773 PHE A C 1
ATOM 6155 O O . PHE A 1 773 ? 1.173 -13.278 4.858 1.00 95.38 773 PHE A O 1
ATOM 6162 N N . LEU A 1 774 ? 0.803 -13.539 7.050 1.00 93.31 774 LEU A N 1
ATOM 6163 C CA . LEU A 1 774 ? 1.960 -12.742 7.472 1.00 93.31 774 LEU A CA 1
ATOM 6164 C C . LEU A 1 774 ? 3.295 -13.463 7.225 1.00 93.31 774 LEU A C 1
ATOM 6166 O O . LEU A 1 774 ? 4.271 -12.801 6.871 1.00 93.31 774 LEU A O 1
ATOM 6170 N N . LEU A 1 775 ? 3.355 -14.787 7.395 1.00 96.06 775 LEU A N 1
ATOM 6171 C CA . LEU A 1 775 ? 4.534 -15.596 7.063 1.00 96.06 775 LEU A CA 1
ATOM 6172 C C . LEU A 1 775 ? 4.748 -15.671 5.546 1.00 96.06 775 LEU A C 1
ATOM 6174 O O . LEU A 1 775 ? 5.845 -15.362 5.082 1.00 96.06 775 LEU A O 1
ATOM 6178 N N . ASP A 1 776 ? 3.698 -15.966 4.778 1.00 94.44 776 ASP A N 1
ATOM 6179 C CA . ASP A 1 776 ? 3.741 -16.011 3.311 1.00 94.44 776 ASP A CA 1
ATOM 6180 C C . ASP A 1 776 ? 4.190 -14.650 2.742 1.00 94.44 776 ASP A C 1
ATOM 6182 O O . ASP A 1 776 ? 5.109 -14.570 1.925 1.00 94.44 776 ASP A O 1
ATOM 6186 N N . ARG A 1 777 ? 3.630 -13.542 3.254 1.00 95.19 777 ARG A N 1
ATOM 6187 C CA . ARG A 1 777 ? 4.029 -12.177 2.871 1.00 95.19 777 ARG A CA 1
ATOM 6188 C C . ARG A 1 777 ? 5.482 -11.856 3.234 1.00 95.19 777 ARG A C 1
ATOM 6190 O O . ARG A 1 777 ? 6.137 -11.153 2.468 1.00 95.19 777 ARG A O 1
ATOM 6197 N N . LYS A 1 778 ? 5.998 -12.338 4.372 1.00 94.69 778 LYS A N 1
ATOM 6198 C CA . LYS A 1 778 ? 7.422 -12.193 4.729 1.00 94.69 778 LYS A CA 1
ATOM 6199 C C . LYS A 1 778 ? 8.315 -12.999 3.786 1.00 94.69 778 LYS A C 1
ATOM 6201 O O . LYS A 1 778 ? 9.325 -12.472 3.338 1.00 94.69 778 LYS A O 1
ATOM 6206 N N . SER A 1 779 ? 7.932 -14.230 3.443 1.00 97.06 779 SER A N 1
ATOM 6207 C CA . SER A 1 779 ? 8.668 -15.071 2.490 1.00 97.06 779 SER A CA 1
ATOM 6208 C C . SER A 1 779 ? 8.774 -14.404 1.113 1.00 97.06 779 SER A C 1
ATOM 6210 O O . SER A 1 779 ? 9.881 -14.247 0.602 1.00 97.06 779 SER A O 1
ATOM 6212 N N . VAL A 1 780 ? 7.657 -13.899 0.574 1.00 96.38 780 VAL A N 1
ATOM 6213 C CA . VAL A 1 780 ? 7.640 -13.147 -0.693 1.00 96.38 780 VAL A CA 1
ATOM 6214 C C . VAL A 1 780 ? 8.470 -11.860 -0.605 1.00 96.38 780 VAL A C 1
ATOM 6216 O O . VAL A 1 780 ? 9.172 -11.533 -1.557 1.00 96.38 780 VAL A O 1
ATOM 6219 N N . LEU A 1 781 ? 8.448 -11.144 0.527 1.00 94.56 781 LEU A N 1
ATOM 6220 C CA . LEU A 1 781 ? 9.280 -9.950 0.730 1.00 94.56 781 LEU A CA 1
ATOM 6221 C C . LEU A 1 781 ? 10.782 -10.282 0.668 1.00 94.56 781 LEU A C 1
ATOM 6223 O O . LEU A 1 781 ? 11.526 -9.578 -0.009 1.00 94.56 781 LEU A O 1
ATOM 6227 N N . TYR A 1 782 ? 11.223 -11.348 1.346 1.00 97.12 782 TYR A N 1
ATOM 6228 C CA . TYR A 1 782 ? 12.624 -11.779 1.312 1.00 97.12 782 TYR A CA 1
ATOM 6229 C C . TYR A 1 782 ? 13.051 -12.217 -0.092 1.00 97.12 782 TYR A C 1
ATOM 6231 O O . TYR A 1 782 ? 14.117 -11.811 -0.550 1.00 97.12 782 TYR A O 1
ATOM 6239 N N . GLN A 1 783 ? 12.204 -12.972 -0.801 1.00 97.19 783 GLN A N 1
ATOM 6240 C CA . GLN A 1 783 ? 12.470 -13.364 -2.186 1.00 97.19 783 GLN A CA 1
ATOM 6241 C C . GLN A 1 783 ? 12.596 -12.139 -3.106 1.00 97.19 783 GLN A C 1
ATOM 6243 O O . GLN A 1 783 ? 13.540 -12.056 -3.883 1.00 97.19 783 GLN A O 1
ATOM 6248 N N . GLN A 1 784 ? 11.700 -11.153 -2.979 1.00 94.81 784 GLN A N 1
ATOM 6249 C CA . GLN A 1 784 ? 11.751 -9.923 -3.776 1.00 94.81 784 GLN A CA 1
ATOM 6250 C C . GLN A 1 784 ? 12.998 -9.072 -3.503 1.00 94.81 784 GLN A C 1
ATOM 6252 O O . GLN A 1 784 ? 13.496 -8.426 -4.428 1.00 94.81 784 GLN A O 1
ATOM 6257 N N . ASP A 1 785 ? 13.509 -9.046 -2.268 1.00 95.50 785 ASP A N 1
ATOM 6258 C CA . ASP A 1 785 ? 14.720 -8.284 -1.947 1.00 95.50 785 ASP A CA 1
ATOM 6259 C C . ASP A 1 785 ? 15.995 -8.998 -2.432 1.00 95.50 785 ASP A C 1
ATOM 6261 O O . ASP A 1 785 ? 16.899 -8.336 -2.946 1.00 95.50 785 ASP A O 1
ATOM 6265 N N . ASP A 1 786 ? 16.036 -10.336 -2.392 1.00 97.19 786 ASP A N 1
ATOM 6266 C CA . ASP A 1 786 ? 17.115 -11.126 -3.003 1.00 97.19 786 ASP A CA 1
ATOM 6267 C C . ASP A 1 786 ? 17.097 -11.026 -4.539 1.00 97.19 786 ASP A C 1
ATOM 6269 O O . ASP A 1 786 ? 18.108 -10.678 -5.151 1.00 97.19 786 ASP A O 1
ATOM 6273 N N . ASP A 1 787 ? 15.932 -11.184 -5.182 1.00 96.25 787 ASP A N 1
ATOM 6274 C CA . ASP A 1 787 ? 15.748 -10.942 -6.621 1.00 96.25 787 ASP A CA 1
ATOM 6275 C C . ASP A 1 787 ? 16.209 -9.529 -7.016 1.00 96.25 787 ASP A C 1
ATOM 6277 O O . ASP A 1 787 ? 16.864 -9.338 -8.044 1.00 96.25 787 ASP A O 1
ATOM 6281 N N . LYS A 1 788 ? 15.916 -8.517 -6.194 1.00 94.00 788 LYS A N 1
ATOM 6282 C CA . LYS A 1 788 ? 16.374 -7.134 -6.389 1.00 94.00 788 LYS A CA 1
ATOM 6283 C C . LYS A 1 788 ? 17.896 -7.008 -6.260 1.00 94.00 788 LYS A C 1
ATOM 6285 O O . LYS A 1 788 ? 18.503 -6.335 -7.096 1.00 94.00 788 LYS A O 1
ATOM 6290 N N . VAL A 1 789 ? 18.531 -7.650 -5.278 1.00 97.31 789 VAL A N 1
ATOM 6291 C CA . VAL A 1 789 ? 20.002 -7.682 -5.135 1.00 97.31 789 VAL A CA 1
ATOM 6292 C C . VAL A 1 789 ? 20.652 -8.377 -6.337 1.00 97.31 789 VAL A C 1
ATOM 6294 O O . VAL A 1 789 ? 21.560 -7.810 -6.953 1.00 97.31 789 VAL A O 1
ATOM 6297 N N . ASN A 1 790 ? 20.135 -9.537 -6.741 1.00 96.75 790 ASN A N 1
ATOM 6298 C CA . ASN A 1 790 ? 20.598 -10.299 -7.901 1.00 96.75 790 ASN A CA 1
ATOM 6299 C C . ASN A 1 790 ? 20.469 -9.492 -9.204 1.00 96.75 790 ASN A C 1
ATOM 6301 O O . ASN A 1 790 ? 21.418 -9.407 -9.990 1.00 96.75 790 ASN A O 1
ATOM 6305 N N . ASN A 1 791 ? 19.332 -8.826 -9.426 1.00 95.56 791 ASN A N 1
ATOM 6306 C CA . ASN A 1 791 ? 19.128 -7.969 -10.596 1.00 95.56 791 ASN A CA 1
ATOM 6307 C C . ASN A 1 791 ? 20.012 -6.709 -10.574 1.00 95.56 791 ASN A C 1
ATOM 6309 O O . ASN A 1 791 ? 20.520 -6.310 -11.623 1.00 95.56 791 ASN A O 1
ATOM 6313 N N . LEU A 1 792 ? 20.279 -6.115 -9.404 1.00 96.25 792 LEU A N 1
ATOM 6314 C CA . LEU A 1 792 ? 21.252 -5.023 -9.265 1.00 96.25 792 LEU A CA 1
ATOM 6315 C C . LEU A 1 792 ? 22.687 -5.482 -9.571 1.00 96.25 792 LEU A C 1
ATOM 6317 O O . LEU A 1 792 ? 23.445 -4.720 -10.172 1.00 96.25 792 LEU A O 1
ATOM 6321 N N . GLY A 1 793 ? 23.057 -6.716 -9.213 1.00 96.94 793 GLY A N 1
ATOM 6322 C CA . GLY A 1 793 ? 24.316 -7.345 -9.627 1.00 96.94 793 GLY A CA 1
ATOM 6323 C C . GLY A 1 793 ? 24.414 -7.471 -11.149 1.00 96.94 793 GLY A C 1
ATOM 6324 O O . GLY A 1 793 ? 25.303 -6.887 -11.769 1.00 96.94 793 GLY A O 1
ATOM 6325 N N . ARG A 1 794 ? 23.426 -8.124 -11.774 1.00 96.38 794 ARG A N 1
ATOM 6326 C CA . ARG A 1 794 ? 23.369 -8.316 -13.237 1.00 96.38 794 ARG A CA 1
ATOM 6327 C C . ARG A 1 794 ? 23.362 -6.990 -14.008 1.00 96.38 794 ARG A C 1
ATOM 6329 O O . ARG A 1 794 ? 23.971 -6.899 -15.071 1.00 96.38 794 ARG A O 1
ATOM 6336 N N . ASN A 1 795 ? 22.724 -5.947 -13.472 1.00 97.00 795 ASN A N 1
ATOM 6337 C CA . ASN A 1 795 ? 22.739 -4.604 -14.058 1.00 97.00 795 ASN A CA 1
ATOM 6338 C C . ASN A 1 795 ? 24.147 -3.976 -14.011 1.00 97.00 795 ASN A C 1
ATOM 6340 O O . ASN A 1 795 ? 24.626 -3.490 -15.036 1.00 97.00 795 ASN A O 1
ATOM 6344 N N . LYS A 1 796 ? 24.861 -4.066 -12.876 1.00 96.38 796 LYS A N 1
ATOM 6345 C CA . LYS A 1 796 ? 26.266 -3.618 -12.766 1.00 96.38 796 LYS A CA 1
ATOM 6346 C C . LYS A 1 796 ? 27.174 -4.335 -13.772 1.00 96.38 796 LYS A C 1
ATOM 6348 O O . LYS A 1 796 ? 27.971 -3.672 -14.438 1.00 96.38 796 LYS A O 1
ATOM 6353 N N . ASP A 1 797 ? 27.016 -5.648 -13.936 1.00 97.06 797 ASP A N 1
ATOM 6354 C CA . ASP A 1 797 ? 27.788 -6.435 -14.906 1.00 97.06 797 ASP A CA 1
ATOM 6355 C C . ASP A 1 797 ? 27.501 -6.020 -16.353 1.00 97.06 797 ASP A C 1
ATOM 6357 O O . ASP A 1 797 ? 28.428 -5.827 -17.143 1.00 97.06 797 ASP A O 1
ATOM 6361 N N . LEU A 1 798 ? 26.226 -5.833 -16.708 1.00 96.94 798 LEU A N 1
ATOM 6362 C CA . LEU A 1 798 ? 25.823 -5.359 -18.035 1.00 96.94 798 LEU A CA 1
ATOM 6363 C C . LEU A 1 798 ? 26.334 -3.939 -18.311 1.00 96.94 798 LEU A C 1
ATOM 6365 O O . LEU A 1 798 ? 26.857 -3.685 -19.395 1.00 96.94 798 LEU A O 1
ATOM 6369 N N . ALA A 1 799 ? 26.269 -3.033 -17.332 1.00 93.69 799 ALA A N 1
ATOM 6370 C CA . ALA A 1 799 ? 26.822 -1.685 -17.441 1.00 93.69 799 ALA A CA 1
ATOM 6371 C C . ALA A 1 799 ? 28.357 -1.693 -17.585 1.00 93.69 799 ALA A C 1
ATOM 6373 O O . ALA A 1 799 ? 28.912 -0.894 -18.344 1.00 93.69 799 ALA A O 1
ATOM 6374 N N . SER A 1 800 ? 29.049 -2.614 -16.907 1.00 94.94 800 SER A N 1
ATOM 6375 C CA . SER A 1 800 ? 30.495 -2.826 -17.052 1.00 94.94 800 SER A CA 1
ATOM 6376 C C . SER A 1 800 ? 30.849 -3.316 -18.462 1.00 94.94 800 SER A C 1
ATOM 6378 O O . SER A 1 800 ? 31.652 -2.684 -19.153 1.00 94.94 800 SER A O 1
ATOM 6380 N N . ARG A 1 801 ? 30.169 -4.365 -18.951 1.00 96.31 801 ARG A N 1
ATOM 6381 C CA . ARG A 1 801 ? 30.331 -4.889 -20.321 1.00 96.31 801 ARG A CA 1
ATOM 6382 C C . ARG A 1 801 ? 30.011 -3.837 -21.385 1.00 96.31 801 ARG A C 1
ATOM 6384 O O . ARG A 1 801 ? 30.740 -3.726 -22.365 1.00 96.31 801 ARG A O 1
ATOM 6391 N N . TYR A 1 802 ? 28.971 -3.026 -21.183 1.00 96.50 802 TYR A N 1
ATOM 6392 C CA . TYR A 1 802 ? 28.618 -1.933 -22.091 1.00 96.50 802 TYR A CA 1
ATOM 6393 C C . TYR A 1 802 ? 29.733 -0.880 -22.179 1.00 96.50 802 TYR A C 1
ATOM 6395 O O . TYR A 1 802 ? 30.129 -0.506 -23.280 1.00 96.50 802 TYR A O 1
ATOM 6403 N N . ARG A 1 803 ? 30.308 -0.456 -21.042 1.00 95.69 803 ARG A N 1
ATOM 6404 C CA . ARG A 1 803 ? 31.463 0.466 -21.017 1.00 95.69 803 ARG A CA 1
ATOM 6405 C C . ARG A 1 803 ? 32.695 -0.131 -21.704 1.00 95.69 803 ARG A C 1
ATOM 6407 O O . ARG A 1 803 ? 33.370 0.570 -22.452 1.00 95.69 803 ARG A O 1
ATOM 6414 N N . GLN A 1 804 ? 32.974 -1.419 -21.494 1.00 95.75 804 GLN A N 1
ATOM 6415 C CA . GLN A 1 804 ? 34.065 -2.121 -22.184 1.00 95.75 804 GLN A CA 1
ATOM 6416 C C . GLN A 1 804 ? 33.856 -2.127 -23.706 1.00 95.75 804 GLN A C 1
ATOM 6418 O O . GLN A 1 804 ? 34.769 -1.769 -24.448 1.00 95.75 804 GLN A O 1
ATOM 6423 N N . LEU A 1 805 ? 32.647 -2.459 -24.171 1.00 97.00 805 LEU A N 1
ATOM 6424 C CA . LEU A 1 805 ? 32.302 -2.490 -25.593 1.00 97.00 805 LEU A CA 1
ATOM 6425 C C . LEU A 1 805 ? 32.326 -1.085 -26.225 1.00 97.00 805 LEU A C 1
ATOM 6427 O O . LEU A 1 805 ? 32.809 -0.913 -27.342 1.00 97.00 805 LEU A O 1
ATOM 6431 N N . GLN A 1 806 ? 31.880 -0.060 -25.490 1.00 95.62 806 GLN A N 1
ATOM 6432 C CA . GLN A 1 806 ? 31.973 1.343 -25.900 1.00 95.62 806 GLN A CA 1
ATOM 6433 C C . GLN A 1 806 ? 33.436 1.791 -26.055 1.00 95.62 806 GLN A C 1
ATOM 6435 O O . GLN A 1 806 ? 33.773 2.433 -27.049 1.00 95.62 806 GLN A O 1
ATOM 6440 N N . ASN A 1 807 ? 34.323 1.403 -25.133 1.00 96.44 807 ASN A N 1
ATOM 6441 C CA . ASN A 1 807 ? 35.756 1.684 -25.241 1.00 96.44 807 ASN A CA 1
ATOM 6442 C C . ASN A 1 807 ? 36.399 0.943 -26.427 1.00 96.44 807 ASN A C 1
ATOM 6444 O O . ASN A 1 807 ? 37.162 1.549 -27.176 1.00 96.44 807 ASN A O 1
ATOM 6448 N N . GLN A 1 808 ? 36.054 -0.329 -26.658 1.00 96.38 808 GLN A N 1
ATOM 6449 C CA . GLN A 1 808 ? 36.510 -1.083 -27.836 1.00 96.38 808 GLN A CA 1
ATOM 6450 C C . GLN A 1 808 ? 36.056 -0.427 -29.150 1.00 96.38 808 GLN A C 1
ATOM 6452 O O . GLN A 1 808 ? 36.848 -0.311 -30.087 1.00 96.38 808 GLN A O 1
ATOM 6457 N N . PHE A 1 809 ? 34.813 0.061 -29.213 1.00 95.88 809 PHE A N 1
ATOM 6458 C CA . PHE A 1 809 ? 34.308 0.820 -30.359 1.00 95.88 809 PHE A CA 1
ATOM 6459 C C . PHE A 1 809 ? 35.078 2.132 -30.569 1.00 95.88 809 PHE A C 1
ATOM 6461 O O . PHE A 1 809 ? 35.445 2.439 -31.702 1.00 95.88 809 PHE A O 1
ATOM 6468 N N . LEU A 1 810 ? 35.372 2.884 -29.501 1.00 96.62 810 LEU A N 1
ATOM 6469 C CA . LEU A 1 810 ? 36.157 4.120 -29.588 1.00 96.62 810 LEU A CA 1
ATOM 6470 C C . LEU A 1 810 ? 37.581 3.861 -30.098 1.00 96.62 810 LEU A C 1
ATOM 6472 O O . LEU A 1 810 ? 37.992 4.521 -31.047 1.00 96.62 810 LEU A O 1
ATOM 6476 N N . VAL A 1 811 ? 38.286 2.862 -29.557 1.00 97.12 811 VAL A N 1
ATOM 6477 C CA . VAL A 1 811 ? 39.630 2.460 -30.022 1.00 97.12 811 VAL A CA 1
ATOM 6478 C C . VAL A 1 811 ? 39.602 2.001 -31.485 1.00 97.12 811 VAL A C 1
ATOM 6480 O O . VAL A 1 811 ? 40.474 2.370 -32.270 1.00 97.12 811 VAL A O 1
ATOM 6483 N N . THR A 1 812 ? 38.577 1.242 -31.885 1.00 96.00 812 THR A N 1
ATOM 6484 C CA . THR A 1 812 ? 38.412 0.796 -33.280 1.00 96.00 812 THR A CA 1
ATOM 6485 C C . THR A 1 812 ? 38.175 1.984 -34.214 1.00 96.00 812 THR A C 1
ATOM 6487 O O . THR A 1 812 ? 38.825 2.086 -35.252 1.00 96.00 812 THR A O 1
ATOM 6490 N N . LYS A 1 813 ? 37.301 2.923 -33.826 1.00 97.19 813 LYS A N 1
ATOM 6491 C CA . LYS A 1 813 ? 37.028 4.156 -34.576 1.00 97.19 813 LYS A CA 1
ATOM 6492 C C . LYS A 1 813 ? 38.277 5.031 -34.697 1.00 97.19 813 LYS A C 1
ATOM 6494 O O . LYS A 1 813 ? 38.542 5.551 -35.775 1.00 97.19 813 LYS A O 1
ATOM 6499 N N . GLU A 1 814 ? 39.031 5.198 -33.615 1.00 96.69 814 GLU A N 1
ATOM 6500 C CA . GLU A 1 814 ? 40.271 5.977 -33.594 1.00 96.69 814 GLU A CA 1
ATOM 6501 C C . GLU A 1 814 ? 41.340 5.357 -34.501 1.00 96.69 814 GLU A C 1
ATOM 6503 O O . GLU A 1 814 ? 41.982 6.079 -35.263 1.00 96.69 814 GLU A O 1
ATOM 6508 N N . LYS A 1 815 ? 41.480 4.022 -34.493 1.00 96.88 815 LYS A N 1
ATOM 6509 C CA . LYS A 1 815 ? 42.338 3.326 -35.455 1.00 96.88 815 LYS A CA 1
ATOM 6510 C C . LYS A 1 815 ? 41.878 3.599 -36.888 1.00 96.88 815 LYS A C 1
ATOM 6512 O O . LYS A 1 815 ? 42.679 4.067 -37.685 1.00 96.88 815 LYS A O 1
ATOM 6517 N N . SER A 1 816 ? 40.599 3.382 -37.206 1.00 94.69 816 SER A N 1
ATOM 6518 C CA . SER A 1 816 ? 40.090 3.625 -38.562 1.00 94.69 816 SER A CA 1
ATOM 6519 C C . SER A 1 816 ? 40.286 5.073 -39.020 1.00 94.69 816 SER A C 1
ATOM 6521 O O . SER A 1 816 ? 40.584 5.292 -40.186 1.00 94.69 816 SER A O 1
ATOM 6523 N N . LEU A 1 817 ? 40.150 6.061 -38.128 1.00 95.69 817 LEU A N 1
ATOM 6524 C CA . LEU A 1 817 ? 40.441 7.462 -38.450 1.00 95.69 817 LEU A CA 1
ATOM 6525 C C . LEU A 1 817 ? 41.925 7.678 -38.777 1.00 95.69 817 LEU A C 1
ATOM 6527 O O . LEU A 1 817 ? 42.218 8.328 -39.774 1.00 95.69 817 LEU A O 1
ATOM 6531 N N . ARG A 1 818 ? 42.851 7.074 -38.019 1.00 96.94 818 ARG A N 1
ATOM 6532 C CA . ARG A 1 818 ? 44.288 7.100 -38.345 1.00 96.94 818 ARG A CA 1
ATOM 6533 C C . ARG A 1 818 ? 44.592 6.418 -39.681 1.00 96.94 818 ARG A C 1
ATOM 6535 O O . ARG A 1 818 ? 45.288 7.009 -40.501 1.00 96.94 818 ARG A O 1
ATOM 6542 N N . ASP A 1 819 ? 44.000 5.249 -39.936 1.00 96.12 819 ASP A N 1
ATOM 6543 C CA . ASP A 1 819 ? 44.125 4.529 -41.210 1.00 96.12 819 ASP A CA 1
ATOM 6544 C C . ASP A 1 819 ? 43.626 5.405 -42.398 1.00 96.12 819 ASP A C 1
ATOM 6546 O O . ASP A 1 819 ? 44.224 5.408 -43.478 1.00 96.12 819 ASP A O 1
ATOM 6550 N N . TYR A 1 820 ? 42.562 6.203 -42.203 1.00 95.69 820 TYR A N 1
ATOM 6551 C CA . TYR A 1 820 ? 42.068 7.179 -43.191 1.00 95.69 820 TYR A CA 1
ATOM 6552 C C . TYR A 1 820 ? 42.974 8.414 -43.340 1.00 95.69 820 TYR A C 1
ATOM 6554 O O . TYR A 1 820 ? 43.227 8.832 -44.469 1.00 95.69 820 TYR A O 1
ATOM 6562 N N . ASP A 1 821 ? 43.493 8.988 -42.251 1.00 96.25 821 ASP A N 1
ATOM 6563 C CA . ASP A 1 821 ? 44.408 10.139 -42.300 1.00 96.25 821 ASP A CA 1
ATOM 6564 C C . ASP A 1 821 ? 45.744 9.781 -42.971 1.00 96.25 821 ASP A C 1
ATOM 6566 O O . ASP A 1 821 ? 46.323 10.594 -43.695 1.00 96.25 821 ASP A O 1
ATOM 6570 N N . GLU A 1 822 ? 46.250 8.566 -42.753 1.00 95.88 822 GLU A N 1
ATOM 6571 C CA . GLU A 1 822 ? 47.422 8.034 -43.457 1.00 95.88 822 GLU A CA 1
ATOM 6572 C C . GLU A 1 822 ? 47.135 7.839 -44.948 1.00 95.88 822 GLU A C 1
ATOM 6574 O O . GLU A 1 822 ? 47.927 8.275 -45.788 1.00 95.88 822 GLU A O 1
ATOM 6579 N N . ARG A 1 823 ? 45.962 7.297 -45.300 1.00 96.69 823 ARG A N 1
ATOM 6580 C CA . ARG A 1 823 ? 45.519 7.215 -46.697 1.00 96.69 823 ARG A CA 1
ATOM 6581 C C . ARG A 1 823 ? 45.419 8.594 -47.361 1.00 96.69 823 ARG A C 1
ATOM 6583 O O . ARG A 1 823 ? 45.880 8.736 -48.488 1.00 96.69 823 ARG A O 1
ATOM 6590 N N . LEU A 1 824 ? 44.865 9.606 -46.691 1.00 95.31 824 LEU A N 1
ATOM 6591 C CA . LEU A 1 824 ? 44.760 10.966 -47.240 1.00 95.31 824 LEU A CA 1
ATOM 6592 C C . LEU A 1 824 ? 46.141 11.598 -47.481 1.00 95.31 824 LEU A C 1
ATOM 6594 O O . LEU A 1 824 ? 46.350 12.240 -48.510 1.00 95.31 824 LEU A O 1
ATOM 6598 N N . LYS A 1 825 ? 47.114 11.361 -46.589 1.00 95.75 825 LYS A N 1
ATOM 6599 C CA . LYS A 1 825 ? 48.514 11.780 -46.798 1.00 95.75 825 LYS A CA 1
ATOM 6600 C C . LYS A 1 825 ? 49.131 11.091 -48.020 1.00 95.75 825 LYS A C 1
ATOM 6602 O O . LYS A 1 825 ? 49.799 11.756 -48.806 1.00 95.75 825 LYS A O 1
ATOM 6607 N N . LEU A 1 826 ? 48.877 9.794 -48.215 1.00 94.75 826 LEU A N 1
ATOM 6608 C CA . LEU A 1 826 ? 49.336 9.048 -49.395 1.00 94.75 826 LEU A CA 1
ATOM 6609 C C . LEU A 1 826 ? 48.654 9.514 -50.692 1.00 94.75 826 LEU A C 1
ATOM 6611 O O . LEU A 1 826 ? 49.309 9.625 -51.724 1.00 94.75 826 LEU A O 1
ATOM 6615 N N . GLU A 1 827 ? 47.359 9.834 -50.664 1.00 94.81 827 GLU A N 1
ATOM 6616 C CA . GLU A 1 827 ? 46.658 10.395 -51.827 1.00 94.81 827 GLU A CA 1
ATOM 6617 C C . GLU A 1 827 ? 47.181 11.801 -52.183 1.00 94.81 827 GLU A C 1
ATOM 6619 O O . GLU A 1 827 ? 47.327 12.106 -53.371 1.00 94.81 827 GLU A O 1
ATOM 6624 N N . SER A 1 828 ? 47.571 12.609 -51.185 1.00 94.75 828 SER A N 1
ATOM 6625 C CA . SER A 1 828 ? 48.282 13.879 -51.398 1.00 94.75 828 SER A CA 1
ATOM 6626 C C . SER A 1 828 ? 49.646 13.665 -52.056 1.00 94.75 828 SER A C 1
ATOM 6628 O O . SER A 1 828 ? 49.879 14.203 -53.134 1.00 94.75 828 SER A O 1
ATOM 6630 N N . THR A 1 829 ? 50.525 12.823 -51.498 1.00 95.56 829 THR A N 1
ATOM 6631 C CA . THR A 1 829 ? 51.863 12.621 -52.087 1.00 95.56 829 THR A CA 1
ATOM 6632 C C . THR A 1 829 ? 51.799 11.991 -53.481 1.00 95.56 829 THR A C 1
ATOM 6634 O O . THR A 1 829 ? 52.604 12.330 -54.345 1.00 95.56 829 THR A O 1
ATOM 6637 N N . ILE A 1 830 ? 50.800 11.147 -53.765 1.00 94.62 830 ILE A N 1
ATOM 6638 C CA . ILE A 1 830 ? 50.521 10.647 -55.121 1.00 94.62 830 ILE A CA 1
ATOM 6639 C C . ILE A 1 830 ? 50.073 11.780 -56.064 1.00 94.62 830 ILE A C 1
ATOM 6641 O O . ILE A 1 830 ? 50.450 11.768 -57.238 1.00 94.62 830 ILE A O 1
ATOM 6645 N N . SER A 1 831 ? 49.288 12.755 -55.593 1.00 95.25 831 SER A N 1
ATOM 6646 C CA . SER A 1 831 ? 48.971 13.972 -56.358 1.00 95.25 831 SER A CA 1
ATOM 6647 C C . SER A 1 831 ? 50.237 14.786 -56.644 1.00 95.25 831 SER A C 1
ATOM 6649 O O . SER A 1 831 ? 50.489 15.127 -57.800 1.00 95.25 831 SER A O 1
ATOM 6651 N N . ASP A 1 832 ? 51.074 15.019 -55.636 1.00 94.88 832 ASP A N 1
ATOM 6652 C CA . ASP A 1 832 ? 52.299 15.816 -55.763 1.00 94.88 832 ASP A CA 1
ATOM 6653 C C . ASP A 1 832 ? 53.296 15.160 -56.737 1.00 94.88 832 ASP A C 1
ATOM 6655 O O . ASP A 1 832 ? 53.830 15.817 -57.631 1.00 94.88 832 ASP A O 1
ATOM 6659 N N . ILE A 1 833 ? 53.458 13.832 -56.669 1.00 94.50 833 ILE A N 1
ATOM 6660 C CA . ILE A 1 833 ? 54.263 13.044 -57.619 1.00 94.50 833 ILE A CA 1
ATOM 6661 C C . ILE A 1 833 ? 53.687 13.115 -59.045 1.00 94.50 833 ILE A C 1
ATOM 6663 O O . ILE A 1 833 ? 54.447 13.218 -60.011 1.00 94.50 833 ILE A O 1
ATOM 6667 N N . LYS A 1 834 ? 52.356 13.102 -59.218 1.00 93.88 834 LYS A N 1
ATOM 6668 C CA . LYS A 1 834 ? 51.718 13.290 -60.539 1.00 93.88 834 LYS A CA 1
ATOM 6669 C C . LYS A 1 834 ? 51.961 14.696 -61.093 1.00 93.88 834 LYS A C 1
ATOM 6671 O O . LYS A 1 834 ? 52.237 14.829 -62.287 1.00 93.88 834 LYS A O 1
ATOM 6676 N N . GLN A 1 835 ? 51.894 15.729 -60.253 1.00 94.00 835 GLN A N 1
ATOM 6677 C CA . GLN A 1 835 ? 52.207 17.106 -60.645 1.00 94.00 835 GLN A CA 1
ATOM 6678 C C . GLN A 1 835 ? 53.685 17.250 -61.027 1.00 94.00 835 GLN A C 1
ATOM 6680 O O . GLN A 1 835 ? 53.982 17.776 -62.099 1.00 94.00 835 GLN A O 1
ATOM 6685 N N . LEU A 1 836 ? 54.600 16.695 -60.227 1.00 94.38 836 LEU A N 1
ATOM 6686 C CA . LEU A 1 836 ? 56.037 16.680 -60.507 1.00 94.38 836 LEU A CA 1
ATOM 6687 C C . LEU A 1 836 ? 56.356 15.951 -61.822 1.00 94.38 836 LEU A C 1
ATOM 6689 O O . LEU A 1 836 ? 57.094 16.482 -62.649 1.00 94.38 836 LEU A O 1
ATOM 6693 N N . LYS A 1 837 ? 55.741 14.788 -62.078 1.00 92.12 837 LYS A N 1
ATOM 6694 C CA . LYS A 1 837 ? 55.890 14.058 -63.350 1.00 92.12 837 LYS A CA 1
ATOM 6695 C C . LYS A 1 837 ? 55.335 14.848 -64.543 1.00 92.12 837 LYS A C 1
ATOM 6697 O O . LYS A 1 837 ? 55.929 14.827 -65.619 1.00 92.12 837 LYS A O 1
ATOM 6702 N N . SER A 1 838 ? 54.226 15.571 -64.365 1.00 92.38 838 SER A N 1
ATOM 6703 C CA . SER A 1 838 ? 53.661 16.462 -65.391 1.00 92.38 838 SER A CA 1
ATOM 6704 C C . SER A 1 838 ? 54.596 17.640 -65.695 1.00 92.38 838 SER A C 1
ATOM 6706 O O . SER A 1 838 ? 54.867 17.929 -66.861 1.00 92.38 838 SER A O 1
ATOM 6708 N N . LEU A 1 839 ? 55.164 18.270 -64.660 1.00 94.12 839 LEU A N 1
ATOM 6709 C CA . LEU A 1 839 ? 56.180 19.319 -64.788 1.00 94.12 839 LEU A CA 1
ATOM 6710 C C . LEU A 1 839 ? 57.444 18.802 -65.487 1.00 94.12 839 LEU A C 1
ATOM 6712 O O . LEU A 1 839 ? 57.897 19.427 -66.441 1.00 94.12 839 LEU A O 1
ATOM 6716 N N . GLN A 1 840 ? 57.962 17.637 -65.092 1.00 92.94 840 GLN A N 1
ATOM 6717 C CA . GLN A 1 840 ? 59.118 17.007 -65.733 1.00 92.94 840 GLN A CA 1
ATOM 6718 C C . GLN A 1 840 ? 58.844 16.685 -67.211 1.00 92.94 840 GLN A C 1
ATOM 6720 O O . GLN A 1 840 ? 59.686 16.954 -68.064 1.00 92.94 840 GLN A O 1
ATOM 6725 N N . SER A 1 841 ? 57.655 16.171 -67.545 1.00 91.69 841 SER A N 1
ATOM 6726 C CA . SER A 1 841 ? 57.269 15.897 -68.935 1.00 91.69 841 SER A CA 1
ATOM 6727 C C . SER A 1 841 ? 57.174 17.175 -69.776 1.00 91.69 841 SER A C 1
ATOM 6729 O O . SER A 1 841 ? 57.600 17.177 -70.929 1.00 91.69 841 SER A O 1
ATOM 6731 N N . LYS A 1 842 ? 56.655 18.273 -69.207 1.00 92.62 842 LYS A N 1
ATOM 6732 C CA . LYS A 1 842 ? 56.629 19.593 -69.861 1.00 92.62 842 LYS A CA 1
ATOM 6733 C C . LYS A 1 842 ? 58.035 20.168 -70.030 1.00 92.62 842 LYS A C 1
ATOM 6735 O O . LYS A 1 842 ? 58.340 20.698 -71.091 1.00 92.62 842 LYS A O 1
ATOM 6740 N N . MET A 1 843 ? 58.895 20.020 -69.023 1.00 91.69 843 MET A N 1
ATOM 6741 C CA . MET A 1 843 ? 60.292 20.453 -69.067 1.00 91.69 843 MET A CA 1
ATOM 6742 C C . MET A 1 843 ? 61.084 19.683 -70.130 1.00 91.69 843 MET A C 1
ATOM 6744 O O . MET A 1 843 ? 61.788 20.305 -70.916 1.00 91.69 843 MET A O 1
ATOM 6748 N N . HIS A 1 844 ? 60.928 18.358 -70.225 1.00 92.25 844 HIS A N 1
ATOM 6749 C CA . HIS A 1 844 ? 61.539 17.568 -71.299 1.00 92.25 844 HIS A CA 1
ATOM 6750 C C . HIS A 1 844 ? 61.016 17.965 -72.686 1.00 92.25 844 HIS A C 1
ATOM 6752 O O . HIS A 1 844 ? 61.817 18.080 -73.608 1.00 92.25 844 HIS A O 1
ATOM 6758 N N . GLY A 1 845 ? 59.714 18.241 -72.838 1.00 92.38 845 GLY A N 1
ATOM 6759 C CA . GLY A 1 845 ? 59.157 18.760 -74.093 1.00 92.38 845 GLY A CA 1
ATOM 6760 C C . GLY A 1 845 ? 59.724 20.133 -74.479 1.00 92.38 845 GLY A C 1
ATOM 6761 O O . GLY A 1 845 ? 60.131 20.333 -75.619 1.00 92.38 845 GLY A O 1
ATOM 6762 N N . ALA A 1 846 ? 59.826 21.055 -73.518 1.00 90.06 846 ALA A N 1
ATOM 6763 C CA . ALA A 1 846 ? 60.418 22.376 -73.725 1.00 90.06 846 ALA A CA 1
ATOM 6764 C C . ALA A 1 846 ? 61.922 22.305 -74.042 1.00 90.06 846 ALA A C 1
ATOM 6766 O O . ALA A 1 846 ? 62.396 23.042 -74.900 1.00 90.06 846 ALA A O 1
ATOM 6767 N N . LEU A 1 847 ? 62.666 21.393 -73.405 1.00 91.06 847 LEU A N 1
ATOM 6768 C CA . LEU A 1 847 ? 64.072 21.129 -73.723 1.00 91.06 847 LEU A CA 1
ATOM 6769 C C . LEU A 1 847 ? 64.234 20.511 -75.119 1.00 91.06 847 LEU A C 1
ATOM 6771 O O . LEU A 1 847 ? 65.145 20.899 -75.841 1.00 91.06 847 LEU A O 1
ATOM 6775 N N . ALA A 1 848 ? 63.352 19.595 -75.527 1.00 90.81 848 ALA A N 1
ATOM 6776 C CA . ALA A 1 848 ? 63.380 19.007 -76.865 1.00 90.81 848 ALA A CA 1
ATOM 6777 C C . ALA A 1 848 ? 63.110 20.056 -77.958 1.00 90.81 848 ALA A C 1
ATOM 6779 O O . ALA A 1 848 ? 63.857 20.122 -78.932 1.00 90.81 848 ALA A O 1
ATOM 6780 N N . GLU A 1 849 ? 62.106 20.921 -77.776 1.00 89.81 849 GLU A N 1
ATOM 6781 C CA . GLU A 1 849 ? 61.867 22.049 -78.688 1.00 89.81 849 GLU A CA 1
ATOM 6782 C C . GLU A 1 849 ? 62.999 23.088 -78.638 1.00 89.81 849 GLU A C 1
ATOM 6784 O O . GLU A 1 849 ? 63.390 23.592 -79.684 1.00 89.81 849 GLU A O 1
ATOM 6789 N N . PHE A 1 850 ? 63.612 23.352 -77.477 1.00 91.38 850 PHE A N 1
ATOM 6790 C CA . PHE A 1 850 ? 64.808 24.200 -77.386 1.00 91.38 850 PHE A CA 1
ATOM 6791 C C . PHE A 1 850 ? 65.987 23.624 -78.184 1.00 91.38 850 PHE A C 1
ATOM 6793 O O . PHE A 1 850 ? 66.581 24.339 -78.986 1.00 91.38 850 PHE A O 1
ATOM 6800 N N . PHE A 1 851 ? 66.311 22.335 -78.028 1.00 90.25 851 PHE A N 1
ATOM 6801 C CA . PHE A 1 851 ? 67.393 21.702 -78.791 1.00 90.25 851 PHE A CA 1
ATOM 6802 C C . PHE A 1 851 ? 67.089 21.639 -80.293 1.00 90.25 851 PHE A C 1
ATOM 6804 O O . PHE A 1 851 ? 67.997 21.832 -81.096 1.00 90.25 851 PHE A O 1
ATOM 6811 N N . LYS A 1 852 ? 65.824 21.442 -80.678 1.00 91.31 852 LYS A N 1
ATOM 6812 C CA . LYS A 1 852 ? 65.355 21.487 -82.072 1.00 91.31 852 LYS A CA 1
ATOM 6813 C C . LYS A 1 852 ? 65.456 22.893 -82.674 1.00 91.31 852 LYS A C 1
ATOM 6815 O O . LYS A 1 852 ? 65.973 23.033 -83.776 1.00 91.31 852 LYS A O 1
ATOM 6820 N N . LEU A 1 853 ? 65.038 23.931 -81.948 1.00 89.38 853 LEU A N 1
ATOM 6821 C CA . LEU A 1 853 ? 65.202 25.331 -82.356 1.00 89.38 853 LEU A CA 1
ATOM 6822 C C . LEU A 1 853 ? 66.680 25.729 -82.441 1.00 89.38 853 LEU A C 1
ATOM 6824 O O . LEU A 1 853 ? 67.068 26.400 -83.388 1.00 89.38 853 LEU A O 1
ATOM 6828 N N . ASN A 1 854 ? 67.515 25.276 -81.503 1.00 90.75 854 ASN A N 1
ATOM 6829 C CA . ASN A 1 854 ? 68.961 25.491 -81.542 1.00 90.75 854 ASN A CA 1
ATOM 6830 C C . ASN A 1 854 ? 69.616 24.738 -82.717 1.00 90.75 854 ASN A C 1
ATOM 6832 O O . ASN A 1 854 ? 70.521 25.265 -83.352 1.00 90.75 854 ASN A O 1
ATOM 6836 N N . GLY A 1 855 ? 69.132 23.536 -83.049 1.00 87.69 855 GLY A N 1
ATOM 6837 C CA . GLY A 1 855 ? 69.529 22.794 -84.249 1.00 87.69 855 GLY A CA 1
ATOM 6838 C C . GLY A 1 855 ? 69.213 23.569 -85.528 1.00 87.69 855 GLY A C 1
ATOM 6839 O O . GLY A 1 855 ? 70.127 23.870 -86.285 1.00 87.69 855 GLY A O 1
ATOM 6840 N N . LEU A 1 856 ? 67.954 23.986 -85.702 1.00 88.69 856 LEU A N 1
ATOM 6841 C CA . LEU A 1 856 ? 67.501 24.799 -86.841 1.00 88.69 856 LEU A CA 1
ATOM 6842 C C . LEU A 1 856 ? 68.217 26.160 -86.925 1.00 88.69 856 LEU A C 1
ATOM 6844 O O . LEU A 1 856 ? 68.479 26.654 -88.017 1.00 88.69 856 LEU A O 1
ATOM 6848 N N . TYR A 1 857 ? 68.561 26.768 -85.785 1.00 90.44 857 TYR A N 1
ATOM 6849 C CA . TYR A 1 857 ? 69.366 27.990 -85.737 1.00 90.44 857 TYR A CA 1
ATOM 6850 C C . TYR A 1 857 ? 70.798 27.741 -86.232 1.00 90.44 857 TYR A C 1
ATOM 6852 O O . TYR A 1 857 ? 71.294 28.498 -87.061 1.00 90.44 857 TYR A O 1
ATOM 6860 N N . ASN A 1 858 ? 71.446 26.663 -85.780 1.00 89.19 858 ASN A N 1
ATOM 6861 C CA . ASN A 1 858 ? 72.790 26.293 -86.232 1.00 89.19 858 ASN A CA 1
ATOM 6862 C C . ASN A 1 858 ? 72.810 25.872 -87.712 1.00 89.19 858 ASN A C 1
ATOM 6864 O O . ASN A 1 858 ? 73.767 26.176 -88.413 1.00 89.19 858 ASN A O 1
ATOM 6868 N N . GLU A 1 859 ? 71.757 25.213 -88.198 1.00 88.94 859 GLU A N 1
ATOM 6869 C CA . GLU A 1 859 ? 71.554 24.860 -89.610 1.00 88.94 859 GLU A CA 1
ATOM 6870 C C . GLU A 1 859 ? 71.325 26.111 -90.477 1.00 88.94 859 GLU A C 1
ATOM 6872 O O . GLU A 1 859 ? 71.908 26.240 -91.553 1.00 88.94 859 GLU A O 1
ATOM 6877 N N . GLY A 1 860 ? 70.559 27.087 -89.978 1.00 87.06 860 GLY A N 1
ATOM 6878 C CA . GLY A 1 860 ? 70.394 28.400 -90.605 1.00 87.06 860 GLY A CA 1
ATOM 6879 C C . GLY A 1 860 ? 71.688 29.222 -90.634 1.00 87.06 860 GLY A C 1
ATOM 6880 O O . GLY A 1 860 ? 72.020 29.805 -91.664 1.00 87.06 860 GLY A O 1
ATOM 6881 N N . GLU A 1 861 ? 72.462 29.230 -89.545 1.00 87.44 861 GLU A N 1
ATOM 6882 C CA . GLU A 1 861 ? 73.789 29.859 -89.501 1.00 87.44 861 GLU A CA 1
ATOM 6883 C C . GLU A 1 861 ? 74.795 29.147 -90.414 1.00 87.44 861 GLU A C 1
ATOM 6885 O O . GLU A 1 861 ? 75.567 29.821 -91.093 1.00 87.44 861 GLU A O 1
ATOM 6890 N N . LEU A 1 862 ? 74.761 27.812 -90.501 1.00 89.75 862 LEU A N 1
ATOM 6891 C CA . LEU A 1 862 ? 75.573 27.050 -91.451 1.00 89.75 862 LEU A CA 1
ATOM 6892 C C . LEU A 1 862 ? 75.194 27.408 -92.892 1.00 89.75 862 LEU A C 1
ATOM 6894 O O . LEU A 1 862 ? 76.072 27.775 -93.663 1.00 89.75 862 LEU A O 1
ATOM 6898 N N . THR A 1 863 ? 73.900 27.430 -93.220 1.00 88.62 863 THR A N 1
ATOM 6899 C CA . THR A 1 863 ? 73.392 27.853 -94.539 1.00 88.62 863 THR A CA 1
ATOM 6900 C C . THR A 1 863 ? 73.825 29.287 -94.867 1.00 88.62 863 THR A C 1
ATOM 6902 O O . THR A 1 863 ? 74.222 29.584 -95.993 1.00 88.62 863 THR A O 1
ATOM 6905 N N . ARG A 1 864 ? 73.821 30.195 -93.879 1.00 90.75 864 ARG A N 1
ATOM 6906 C CA . ARG A 1 864 ? 74.308 31.575 -94.036 1.00 90.75 864 ARG A CA 1
ATOM 6907 C C . ARG A 1 864 ? 75.822 31.629 -94.265 1.00 90.75 864 ARG A C 1
ATOM 6909 O O . ARG A 1 864 ? 76.284 32.437 -95.069 1.00 90.75 864 ARG A O 1
ATOM 6916 N N . LEU A 1 865 ? 76.601 30.789 -93.584 1.00 87.62 865 LEU A N 1
ATOM 6917 C CA . LEU A 1 865 ? 78.047 30.665 -93.797 1.00 87.62 865 LEU A CA 1
ATOM 6918 C C . LEU A 1 865 ? 78.370 30.039 -95.160 1.00 87.62 865 LEU A C 1
ATOM 6920 O O . LEU A 1 865 ? 79.291 30.503 -95.825 1.00 87.62 865 LEU A O 1
ATOM 6924 N N . GLU A 1 866 ? 77.594 29.055 -95.614 1.00 88.31 866 GLU A N 1
ATOM 6925 C CA . GLU A 1 866 ? 77.695 28.451 -96.946 1.00 88.31 866 GLU A CA 1
ATOM 6926 C C . GLU A 1 866 ? 77.314 29.445 -98.048 1.00 88.31 866 GLU A C 1
ATOM 6928 O O . GLU A 1 866 ? 78.042 29.555 -99.034 1.00 88.31 866 GLU A O 1
ATOM 6933 N N . GLN A 1 867 ? 76.264 30.253 -97.860 1.00 88.50 867 GLN A N 1
ATOM 6934 C CA . GLN A 1 867 ? 75.938 31.356 -98.769 1.00 88.50 867 GLN A CA 1
ATOM 6935 C C . GLN A 1 867 ? 77.082 32.378 -98.825 1.00 88.50 867 GLN A C 1
ATOM 6937 O O . GLN A 1 867 ? 77.521 32.735 -99.913 1.00 88.50 867 GLN A O 1
ATOM 6942 N N . VAL A 1 868 ? 77.614 32.823 -97.681 1.00 88.31 868 VAL A N 1
ATOM 6943 C CA . VAL A 1 868 ? 78.755 33.760 -97.645 1.00 88.31 868 VAL A CA 1
ATOM 6944 C C . VAL A 1 868 ? 80.016 33.134 -98.258 1.00 88.31 868 VAL A C 1
ATOM 6946 O O . VAL A 1 868 ? 80.791 33.833 -98.910 1.00 88.31 868 VAL A O 1
ATOM 6949 N N . SER A 1 869 ? 80.210 31.822 -98.110 1.00 86.00 869 SER A N 1
ATOM 6950 C CA . SER A 1 869 ? 81.276 31.064 -98.773 1.00 86.00 869 SER A CA 1
ATOM 6951 C C . SER A 1 869 ? 81.076 31.026 -100.291 1.00 86.00 869 SER A C 1
ATOM 6953 O O . SER A 1 869 ? 82.016 31.294 -101.031 1.00 86.00 869 SER A O 1
ATOM 6955 N N . SER A 1 870 ? 79.848 30.804 -100.768 1.00 85.88 870 SER A N 1
ATOM 6956 C CA . SER A 1 870 ? 79.479 30.844 -102.188 1.00 85.88 870 SER A CA 1
ATOM 6957 C C . SER A 1 870 ? 79.630 32.247 -102.787 1.00 85.88 870 SER A C 1
ATOM 6959 O O . SER A 1 870 ? 80.237 32.401 -103.843 1.00 85.88 870 SER A O 1
ATOM 6961 N N . GLU A 1 871 ? 79.190 33.296 -102.085 1.00 87.00 871 GLU A N 1
ATOM 6962 C CA . GLU A 1 871 ? 79.418 34.693 -102.474 1.00 87.00 871 GLU A CA 1
ATOM 6963 C C . GLU A 1 871 ? 80.911 35.029 -102.535 1.00 87.00 871 GLU A C 1
ATOM 6965 O O . GLU A 1 871 ? 81.352 35.715 -103.456 1.00 87.00 871 GLU A O 1
ATOM 6970 N N . ASN A 1 872 ? 81.709 34.536 -101.585 1.00 86.00 872 ASN A N 1
ATOM 6971 C CA . ASN A 1 872 ? 83.160 34.681 -101.629 1.00 86.00 872 ASN A CA 1
ATOM 6972 C C . ASN A 1 872 ? 83.786 33.844 -102.753 1.00 86.00 872 ASN A C 1
ATOM 6974 O O . ASN A 1 872 ? 84.722 34.319 -103.382 1.00 86.00 872 ASN A O 1
ATOM 6978 N N . GLY A 1 873 ? 83.245 32.668 -103.075 1.00 85.81 873 GLY A N 1
ATOM 6979 C CA . GLY A 1 873 ? 83.633 31.867 -104.236 1.00 85.81 873 GLY A CA 1
ATOM 6980 C C . GLY A 1 873 ? 83.351 32.586 -105.555 1.00 85.81 873 GLY A C 1
ATOM 6981 O O . GLY A 1 873 ? 84.219 32.631 -106.418 1.00 85.81 873 GLY A O 1
ATOM 6982 N N . LEU A 1 874 ? 82.197 33.247 -105.685 1.00 85.69 874 LEU A N 1
ATOM 6983 C CA . LEU A 1 874 ? 81.866 34.111 -106.824 1.00 85.69 874 LEU A CA 1
ATOM 6984 C C . LEU A 1 874 ? 82.765 35.356 -106.881 1.00 85.69 874 LEU A C 1
ATOM 6986 O O . LEU A 1 874 ? 83.201 35.742 -107.964 1.00 85.69 874 LEU A O 1
ATOM 6990 N N . ARG A 1 875 ? 83.095 35.967 -105.733 1.00 85.56 875 ARG A N 1
ATOM 6991 C CA . ARG A 1 875 ? 84.072 37.070 -105.658 1.00 85.56 875 ARG A CA 1
ATOM 6992 C C . ARG A 1 875 ? 85.474 36.612 -106.058 1.00 85.56 875 ARG A C 1
ATOM 6994 O O . ARG A 1 875 ? 86.127 37.346 -106.783 1.00 85.56 875 ARG A O 1
ATOM 7001 N N . VAL A 1 876 ? 85.921 35.429 -105.630 1.00 83.50 876 VAL A N 1
ATOM 7002 C CA . VAL A 1 876 ? 87.225 34.842 -105.988 1.00 83.50 876 VAL A CA 1
ATOM 7003 C C . VAL A 1 876 ? 87.256 34.434 -107.456 1.00 83.50 876 VAL A C 1
ATOM 7005 O O . VAL A 1 876 ? 88.210 34.785 -108.132 1.00 83.50 876 VAL A O 1
ATOM 7008 N N . GLY A 1 877 ? 86.208 33.797 -107.981 1.00 84.75 877 GLY A N 1
ATOM 7009 C CA . GLY A 1 877 ? 86.085 33.478 -109.405 1.00 84.75 877 GLY A CA 1
ATOM 7010 C C . GLY A 1 877 ? 86.063 34.735 -110.276 1.00 84.75 877 GLY A C 1
ATOM 7011 O O . GLY A 1 877 ? 86.708 34.771 -111.320 1.00 84.75 877 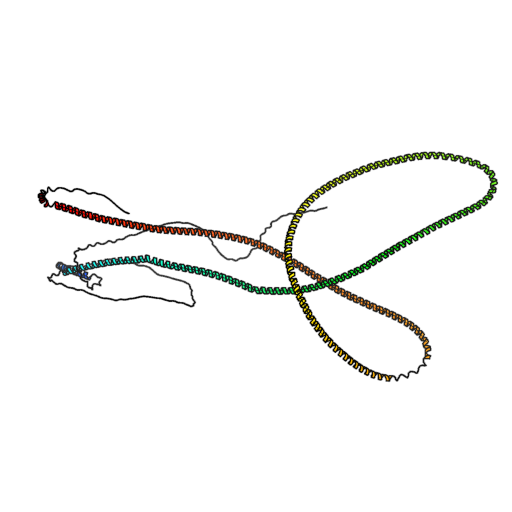GLY A O 1
ATOM 7012 N N . LYS A 1 878 ? 85.423 35.818 -109.811 1.00 84.88 878 LYS A N 1
ATOM 7013 C CA . LYS A 1 878 ? 85.560 37.126 -110.455 1.00 84.88 878 LYS A CA 1
ATOM 7014 C C . LYS A 1 878 ? 86.978 37.692 -110.323 1.00 84.88 878 LYS A C 1
ATOM 7016 O O . LYS A 1 878 ? 87.497 38.176 -111.312 1.00 84.88 878 LYS A O 1
ATOM 7021 N N . LEU A 1 879 ? 87.627 37.596 -109.164 1.00 85.06 879 LEU A N 1
ATOM 7022 C CA . LEU A 1 879 ? 89.020 38.030 -108.983 1.00 85.06 879 LEU A CA 1
ATOM 7023 C C . LEU A 1 879 ? 89.995 37.228 -109.862 1.00 85.06 879 LEU A C 1
ATOM 7025 O O . LEU A 1 879 ? 90.994 37.778 -110.309 1.00 85.06 879 LEU A O 1
ATOM 7029 N N . GLN A 1 880 ? 89.691 35.955 -110.138 1.00 84.50 880 GLN A N 1
ATOM 7030 C CA . GLN A 1 880 ? 90.392 35.125 -111.115 1.00 84.50 880 GLN A CA 1
ATOM 7031 C C . GLN A 1 880 ? 90.117 35.602 -112.540 1.00 84.50 880 GLN A C 1
ATOM 7033 O O . GLN A 1 880 ? 91.080 35.783 -113.264 1.00 84.50 880 GLN A O 1
ATOM 7038 N N . SER A 1 881 ? 88.868 35.898 -112.919 1.00 83.94 881 SER A N 1
ATOM 7039 C CA . SER A 1 881 ? 88.548 36.508 -114.222 1.00 83.94 881 SER A CA 1
ATOM 7040 C C . SER A 1 881 ? 89.251 37.857 -114.403 1.00 83.94 881 SER A C 1
ATOM 7042 O O . SER A 1 881 ? 89.929 38.055 -115.399 1.00 83.94 881 SER A O 1
ATOM 7044 N N . ASP A 1 882 ? 89.182 38.750 -113.412 1.00 84.19 882 ASP A N 1
ATOM 7045 C CA . ASP A 1 882 ? 89.858 40.051 -113.415 1.00 84.19 882 ASP A CA 1
ATOM 7046 C C . ASP A 1 882 ? 91.404 39.870 -113.463 1.00 84.19 882 ASP A C 1
ATOM 7048 O O . ASP A 1 882 ? 92.113 40.696 -114.041 1.00 84.19 882 ASP A O 1
ATOM 7052 N N . MET A 1 883 ? 91.948 38.778 -112.897 1.00 81.62 883 MET A N 1
ATOM 7053 C CA . MET A 1 883 ? 93.363 38.384 -113.029 1.00 81.62 883 MET A CA 1
ATOM 7054 C C . MET A 1 883 ? 93.702 37.756 -114.384 1.00 81.62 883 MET A C 1
ATOM 7056 O O . MET A 1 883 ? 94.808 37.972 -114.866 1.00 81.62 883 MET A O 1
ATOM 7060 N N . GLU A 1 884 ? 92.812 36.972 -114.984 1.00 84.44 884 GLU A N 1
ATOM 7061 C CA . GLU A 1 884 ? 92.986 36.345 -116.296 1.00 84.44 884 GLU A CA 1
ATOM 7062 C C . GLU A 1 884 ? 92.868 37.393 -117.405 1.00 84.44 884 GLU A C 1
ATOM 7064 O O . GLU A 1 884 ? 93.690 37.388 -118.314 1.00 84.44 884 GLU A O 1
ATOM 7069 N N . ASP A 1 885 ? 91.978 38.376 -117.259 1.00 83.00 885 ASP A N 1
ATOM 7070 C CA . ASP A 1 885 ? 91.928 39.593 -118.072 1.00 83.00 885 ASP A CA 1
ATOM 7071 C C . ASP A 1 885 ? 93.205 40.430 -117.888 1.00 83.00 885 ASP A C 1
ATOM 7073 O O . ASP A 1 885 ? 93.782 40.908 -118.865 1.00 83.00 885 ASP A O 1
ATOM 7077 N N . ALA A 1 886 ? 93.721 40.579 -116.660 1.00 80.62 886 ALA A N 1
ATOM 7078 C CA . ALA A 1 886 ? 94.988 41.278 -116.420 1.00 80.62 886 ALA A CA 1
ATOM 7079 C C . ALA A 1 886 ? 96.208 40.521 -116.983 1.00 80.62 886 ALA A C 1
ATOM 7081 O O . ALA A 1 886 ? 97.120 41.142 -117.530 1.00 80.62 886 ALA A O 1
ATOM 7082 N N . LEU A 1 887 ? 96.232 39.188 -116.890 1.00 82.06 887 LEU A N 1
ATOM 7083 C CA . LEU A 1 887 ? 97.249 38.325 -117.499 1.00 82.06 887 LEU A CA 1
ATOM 7084 C C . LEU A 1 887 ? 97.110 38.288 -119.025 1.00 82.06 887 LEU A C 1
ATOM 7086 O O . LEU A 1 887 ? 98.126 38.224 -119.715 1.00 82.06 887 LEU A O 1
ATOM 7090 N N . GLY A 1 888 ? 95.890 38.403 -119.549 1.00 79.75 888 GLY A N 1
ATOM 7091 C CA . GLY A 1 888 ? 95.576 38.622 -120.956 1.00 79.75 888 GLY A CA 1
ATOM 7092 C C . GLY A 1 888 ? 96.151 39.948 -121.434 1.00 79.75 888 GLY A C 1
ATOM 7093 O O . GLY A 1 888 ? 96.979 39.953 -122.333 1.00 79.75 888 GLY A O 1
ATOM 7094 N N . LEU A 1 889 ? 95.861 41.055 -120.745 1.00 79.50 889 LEU A N 1
ATOM 7095 C CA . LEU A 1 889 ? 96.441 42.376 -121.017 1.00 79.50 889 LEU A CA 1
ATOM 7096 C C . LEU A 1 889 ? 97.975 42.396 -120.896 1.00 79.50 889 LEU A C 1
ATOM 7098 O O . LEU A 1 889 ? 98.637 43.094 -121.663 1.00 79.50 889 LEU A O 1
ATOM 7102 N N . ILE A 1 890 ? 98.566 41.624 -119.977 1.00 75.56 890 ILE A N 1
ATOM 7103 C CA . ILE A 1 890 ? 100.024 41.429 -119.892 1.00 75.56 890 ILE A CA 1
ATOM 7104 C C . ILE A 1 890 ? 100.541 40.596 -121.076 1.00 75.56 890 ILE A C 1
ATOM 7106 O O . ILE A 1 890 ? 101.597 40.909 -121.624 1.00 75.56 890 ILE A O 1
ATOM 7110 N N . THR A 1 891 ? 99.812 39.567 -121.505 1.00 76.88 891 THR A N 1
ATOM 7111 C CA . THR A 1 891 ? 100.176 38.706 -122.641 1.00 76.88 891 THR A CA 1
ATOM 7112 C C . THR A 1 891 ? 100.072 39.468 -123.960 1.00 76.88 891 THR A C 1
ATOM 7114 O O . THR A 1 891 ? 101.031 39.465 -124.728 1.00 76.88 891 THR A O 1
ATOM 7117 N N . ASP A 1 892 ? 98.992 40.215 -124.176 1.00 71.44 892 ASP A N 1
ATOM 7118 C CA . ASP A 1 892 ? 98.805 41.160 -125.277 1.00 71.44 892 ASP A CA 1
ATOM 7119 C C . ASP A 1 892 ? 99.884 42.241 -125.260 1.00 71.44 892 ASP A C 1
ATOM 7121 O O . ASP A 1 892 ? 100.467 42.545 -126.301 1.00 71.44 892 ASP A O 1
ATOM 7125 N N . PHE A 1 893 ? 100.217 42.802 -124.091 1.00 72.00 893 PHE A N 1
ATOM 7126 C CA . PHE A 1 893 ? 101.323 43.750 -123.960 1.00 72.00 893 PHE A CA 1
ATOM 7127 C C . PHE A 1 893 ? 102.656 43.113 -124.371 1.00 72.00 893 PHE A C 1
ATOM 7129 O O . PHE A 1 893 ? 103.419 43.742 -125.099 1.00 72.00 893 PHE A O 1
ATOM 7136 N N . LEU A 1 894 ? 102.940 41.872 -123.966 1.00 70.56 894 LEU A N 1
ATOM 7137 C CA . LEU A 1 894 ? 104.162 41.161 -124.349 1.00 70.56 894 LEU A CA 1
ATOM 7138 C C . LEU A 1 894 ? 104.185 40.817 -125.849 1.00 70.56 894 LEU A C 1
ATOM 7140 O O . LEU A 1 894 ? 105.194 41.074 -126.503 1.00 70.56 894 LEU A O 1
ATOM 7144 N N . GLN A 1 895 ? 103.084 40.336 -126.432 1.00 63.78 895 GLN A N 1
ATOM 7145 C CA . GLN A 1 895 ? 102.976 40.068 -127.874 1.00 63.78 895 GLN A CA 1
ATOM 7146 C C . GLN A 1 895 ? 103.125 41.363 -128.695 1.00 63.78 895 GLN A C 1
ATOM 7148 O O . GLN A 1 895 ? 103.981 41.446 -129.577 1.00 63.78 895 GLN A O 1
ATOM 7153 N N . THR A 1 896 ? 102.429 42.436 -128.302 1.00 60.25 896 THR A N 1
ATOM 7154 C CA . THR A 1 896 ? 102.533 43.791 -128.889 1.00 60.25 896 THR A CA 1
ATOM 7155 C C . THR A 1 896 ? 103.923 44.430 -128.689 1.00 60.25 896 THR A C 1
ATOM 7157 O O . THR A 1 896 ? 104.233 45.465 -129.288 1.00 60.25 896 THR A O 1
ATOM 7160 N N . LYS A 1 897 ? 104.793 43.832 -127.862 1.00 54.00 897 LYS A N 1
ATOM 7161 C CA . LYS A 1 897 ? 106.204 44.220 -127.690 1.00 54.00 897 LYS A CA 1
ATOM 7162 C C . LYS A 1 897 ? 107.198 43.300 -128.403 1.00 54.00 897 LYS A C 1
ATOM 7164 O O . LYS A 1 897 ? 108.337 43.729 -128.578 1.00 54.00 897 LYS A O 1
ATOM 7169 N N . MET A 1 898 ? 106.803 42.097 -128.828 1.00 52.38 898 MET A N 1
ATOM 7170 C CA . MET A 1 898 ? 107.685 41.166 -129.546 1.00 52.38 898 MET A CA 1
ATOM 7171 C C . MET A 1 898 ? 107.564 41.238 -131.075 1.00 52.38 898 MET A C 1
ATOM 7173 O O . MET A 1 898 ? 108.524 40.879 -131.758 1.00 52.38 898 MET A O 1
ATOM 7177 N N . ASP A 1 899 ? 106.471 41.773 -131.630 1.00 49.25 899 ASP A N 1
ATOM 7178 C CA . ASP A 1 899 ? 106.374 41.992 -133.081 1.00 49.25 899 ASP A CA 1
ATOM 7179 C C . ASP A 1 899 ? 107.278 43.154 -133.556 1.00 49.25 899 ASP A C 1
ATOM 7181 O O . ASP A 1 899 ? 107.001 44.349 -133.392 1.00 49.25 899 ASP A O 1
ATOM 7185 N N . GLY A 1 900 ? 108.419 42.783 -134.149 1.00 54.41 900 GLY A N 1
ATOM 7186 C CA . GLY A 1 900 ? 109.582 43.635 -134.449 1.00 54.41 900 GLY A CA 1
ATOM 7187 C C . GLY A 1 900 ? 109.431 44.663 -135.584 1.00 54.41 900 GLY A C 1
ATOM 7188 O O . GLY A 1 900 ? 110.422 45.028 -136.233 1.00 54.41 900 GLY A O 1
ATOM 7189 N N . THR A 1 901 ? 108.213 45.130 -135.855 1.00 58.06 901 THR A N 1
ATOM 7190 C CA . THR A 1 901 ? 107.881 46.153 -136.864 1.00 58.06 901 THR A CA 1
ATOM 7191 C C . THR A 1 901 ? 107.899 47.561 -136.269 1.00 58.06 901 THR A C 1
ATOM 7193 O O . THR A 1 901 ? 108.564 48.447 -136.808 1.00 58.06 901 THR A O 1
ATOM 7196 N N . ARG A 1 902 ? 107.252 47.783 -135.114 1.00 52.75 902 ARG A N 1
ATOM 7197 C CA . ARG A 1 902 ? 107.069 49.137 -134.541 1.00 52.75 902 ARG A CA 1
ATOM 7198 C C . ARG A 1 902 ? 108.361 49.754 -133.981 1.00 52.75 902 ARG A C 1
ATOM 7200 O O . ARG A 1 902 ? 108.512 50.977 -133.963 1.00 52.75 902 ARG A O 1
ATOM 7207 N N . ALA A 1 903 ? 109.328 48.916 -133.600 1.00 51.91 903 ALA A N 1
ATOM 7208 C CA . ALA A 1 903 ? 110.645 49.336 -133.111 1.00 51.91 903 ALA A CA 1
ATOM 7209 C C . ALA A 1 903 ? 111.495 50.071 -134.170 1.00 51.91 903 ALA A C 1
ATOM 7211 O O . ALA A 1 903 ? 112.331 50.898 -133.813 1.00 51.91 903 ALA A O 1
ATOM 7212 N N . ARG A 1 904 ? 111.264 49.821 -135.469 1.00 53.34 904 ARG A N 1
ATOM 7213 C CA . ARG A 1 904 ? 111.991 50.487 -136.568 1.00 53.34 904 ARG A CA 1
ATOM 7214 C C . ARG A 1 904 ? 111.426 51.855 -136.963 1.00 53.34 904 ARG A C 1
ATOM 7216 O O . ARG A 1 904 ? 112.094 52.576 -137.692 1.00 53.34 904 ARG A O 1
ATOM 7223 N N . GLN A 1 905 ? 110.247 52.228 -136.461 1.00 52.50 905 GLN A N 1
ATOM 7224 C CA . GLN A 1 905 ? 109.614 53.522 -136.752 1.00 52.50 905 GLN A CA 1
ATOM 7225 C C . GLN A 1 905 ? 109.851 54.538 -135.621 1.00 52.50 905 GLN A C 1
ATOM 7227 O O . GLN A 1 905 ? 110.303 55.653 -135.873 1.00 52.50 905 GLN A O 1
ATOM 7232 N N . MET A 1 906 ? 109.682 54.129 -134.355 1.00 49.47 906 MET A N 1
ATOM 7233 C CA . MET A 1 906 ? 109.924 55.020 -133.205 1.00 49.47 906 MET A CA 1
ATOM 7234 C C . MET A 1 906 ? 111.402 55.413 -133.017 1.00 49.47 906 MET A C 1
ATOM 7236 O O . MET A 1 906 ? 111.683 56.406 -132.351 1.00 49.47 906 MET A O 1
ATOM 7240 N N . ALA A 1 907 ? 112.345 54.702 -133.646 1.00 53.19 907 ALA A N 1
ATOM 7241 C CA . ALA A 1 907 ? 113.763 55.071 -133.666 1.00 53.19 907 ALA A CA 1
ATOM 7242 C C . ALA A 1 907 ? 114.063 56.384 -134.426 1.00 53.19 907 ALA A C 1
ATOM 7244 O O . ALA A 1 907 ? 115.142 56.944 -134.250 1.00 53.19 907 ALA A O 1
ATOM 7245 N N . TRP A 1 908 ? 113.133 56.877 -135.256 1.00 49.88 908 TRP A N 1
ATOM 7246 C CA . TRP A 1 908 ? 113.290 58.138 -135.995 1.00 49.88 908 TRP A CA 1
ATOM 7247 C C . TRP A 1 908 ? 112.554 59.304 -135.316 1.00 49.88 908 TRP A C 1
ATOM 7249 O O . TRP A 1 908 ? 113.098 60.397 -135.185 1.00 49.88 908 TRP A O 1
ATOM 7259 N N . GLU A 1 909 ? 111.346 59.062 -134.798 1.00 49.22 909 GLU A N 1
ATOM 7260 C CA . GLU A 1 909 ? 110.510 60.102 -134.175 1.00 49.22 909 GLU A CA 1
ATOM 7261 C C . GLU A 1 909 ? 110.952 60.481 -132.748 1.00 49.22 909 GLU A C 1
ATOM 7263 O O . GLU A 1 909 ? 110.728 61.610 -132.306 1.00 49.22 909 GLU A O 1
ATOM 7268 N N . ALA A 1 910 ? 111.630 59.579 -132.024 1.00 48.72 910 ALA A N 1
ATOM 7269 C CA . ALA A 1 910 ? 112.103 59.831 -130.657 1.00 48.72 910 ALA A CA 1
ATOM 7270 C C . ALA A 1 910 ? 113.196 60.917 -130.553 1.00 48.72 910 ALA A C 1
ATOM 7272 O O . ALA A 1 910 ? 113.446 61.430 -129.464 1.00 48.72 910 ALA A O 1
ATOM 7273 N N . VAL A 1 911 ? 113.820 61.307 -131.670 1.00 51.47 911 VAL A N 1
ATOM 7274 C CA . VAL A 1 911 ? 114.809 62.399 -131.719 1.00 51.47 911 VAL A CA 1
ATOM 7275 C C . VAL A 1 911 ? 114.139 63.783 -131.626 1.00 51.47 911 VAL A C 1
ATOM 7277 O O . VAL A 1 911 ? 114.794 64.752 -131.253 1.00 51.47 911 VAL A O 1
ATOM 7280 N N . GLN A 1 912 ? 112.834 63.896 -131.915 1.00 47.53 912 GLN A N 1
ATOM 7281 C CA . GLN A 1 912 ? 112.176 65.185 -132.183 1.00 47.53 912 GLN A CA 1
ATOM 7282 C C . GLN A 1 912 ? 111.206 65.687 -131.090 1.00 47.53 912 GLN A C 1
ATOM 7284 O O . GLN A 1 912 ? 110.525 66.687 -131.299 1.00 47.53 912 GLN A O 1
ATOM 7289 N N . ARG A 1 913 ? 111.120 65.034 -129.919 1.00 42.47 913 ARG A N 1
ATOM 7290 C CA . ARG A 1 913 ? 110.319 65.519 -128.763 1.00 42.47 913 ARG A CA 1
ATOM 7291 C C . ARG A 1 913 ? 111.060 65.472 -127.422 1.00 42.47 913 ARG A C 1
ATOM 7293 O O . ARG A 1 913 ? 110.478 65.196 -126.378 1.00 42.47 913 ARG A O 1
ATOM 7300 N N . MET A 1 914 ? 112.344 65.809 -127.441 1.00 41.34 914 MET A N 1
ATOM 7301 C CA . MET A 1 914 ? 113.202 65.960 -126.253 1.00 41.34 914 MET A CA 1
ATOM 7302 C C . MET A 1 914 ? 112.927 67.257 -125.447 1.00 41.34 914 MET A C 1
ATOM 7304 O O . MET A 1 914 ? 113.820 67.754 -124.764 1.00 41.34 914 MET A O 1
ATOM 7308 N N . GLU A 1 915 ? 111.721 67.841 -125.540 1.00 37.69 915 GLU A N 1
ATOM 7309 C CA . GLU A 1 915 ? 111.522 69.272 -125.237 1.00 37.69 915 GLU A CA 1
ATOM 7310 C C . GLU A 1 915 ? 110.224 69.664 -124.492 1.00 37.69 915 GLU A C 1
ATOM 7312 O O . GLU A 1 915 ? 110.196 70.736 -123.886 1.00 37.69 915 GLU A O 1
ATOM 7317 N N . GLU A 1 916 ? 109.182 68.819 -124.415 1.00 37.75 916 GLU A N 1
ATOM 7318 C CA . GLU A 1 916 ? 107.961 69.161 -123.654 1.00 37.75 916 GLU A CA 1
ATOM 7319 C C . GLU A 1 916 ? 107.957 68.606 -122.221 1.00 37.75 916 GLU A C 1
ATOM 7321 O O . GLU A 1 916 ? 107.931 67.406 -121.943 1.00 37.75 916 GLU A O 1
ATOM 7326 N N . GLN A 1 917 ? 108.051 69.546 -121.282 1.00 37.03 917 GLN A N 1
ATOM 7327 C CA . GLN A 1 917 ? 108.405 69.315 -119.890 1.00 37.03 917 GLN A CA 1
ATOM 7328 C C . GLN A 1 917 ? 107.222 68.890 -119.011 1.00 37.03 917 GLN A C 1
ATOM 7330 O O . GLN A 1 917 ? 106.144 69.471 -119.055 1.00 37.03 917 GLN A O 1
ATOM 7335 N N . LYS A 1 918 ? 107.521 67.987 -118.069 1.00 33.56 918 LYS A N 1
ATOM 7336 C CA . LYS A 1 918 ? 107.161 68.061 -116.636 1.00 33.56 918 LYS A CA 1
ATOM 7337 C C . LYS A 1 918 ? 106.001 69.012 -116.252 1.00 33.56 918 LYS A C 1
ATOM 7339 O O . LYS A 1 918 ? 106.220 70.222 -116.174 1.00 33.56 918 LYS A O 1
ATOM 7344 N N . LYS A 1 919 ? 104.906 68.448 -115.719 1.00 35.69 919 LYS A N 1
ATOM 7345 C CA . LYS A 1 919 ? 104.435 68.680 -114.323 1.00 35.69 919 LYS A CA 1
ATOM 7346 C C . LYS A 1 919 ? 103.076 68.021 -114.042 1.00 35.69 919 LYS A C 1
ATOM 7348 O O . LYS A 1 919 ? 102.067 68.493 -114.544 1.00 35.69 919 LYS A O 1
ATOM 7353 N N . ALA A 1 920 ? 103.063 67.047 -113.129 1.00 33.34 920 ALA A N 1
ATOM 7354 C CA . ALA A 1 920 ? 102.162 66.991 -111.965 1.00 33.34 920 ALA A CA 1
ATOM 7355 C C . ALA A 1 920 ? 102.445 65.708 -111.156 1.00 33.34 920 ALA A C 1
ATOM 7357 O O . ALA A 1 920 ? 102.179 64.608 -111.624 1.00 33.34 920 ALA A O 1
ATOM 7358 N N . PHE A 1 921 ? 102.985 65.842 -109.941 1.00 32.06 921 PHE A N 1
ATOM 7359 C CA . PHE A 1 921 ? 103.076 64.750 -108.964 1.00 32.06 921 PHE A CA 1
ATOM 7360 C C . PHE A 1 921 ? 102.762 65.327 -107.581 1.00 32.06 921 PHE A C 1
ATOM 7362 O O . PHE A 1 921 ? 103.581 66.061 -107.032 1.00 32.06 921 PHE A O 1
ATOM 7369 N N . ASN A 1 922 ? 101.531 65.091 -107.116 1.00 31.33 922 ASN A N 1
ATOM 7370 C CA . ASN A 1 922 ? 100.912 65.461 -105.829 1.00 31.33 922 ASN A CA 1
ATOM 7371 C C . ASN A 1 922 ? 99.380 65.323 -106.001 1.00 31.33 922 ASN A C 1
ATOM 7373 O O . ASN A 1 922 ? 98.908 65.389 -107.133 1.00 31.33 922 ASN A O 1
ATOM 7377 N N . SER A 1 923 ? 98.530 65.220 -104.976 1.00 30.41 923 SER A N 1
ATOM 7378 C CA . SER A 1 923 ? 98.653 64.799 -103.565 1.00 30.41 923 SER A CA 1
ATOM 7379 C C . SER A 1 923 ? 97.223 64.773 -102.980 1.00 30.41 923 SER A C 1
ATOM 7381 O O . SER A 1 923 ? 96.394 65.569 -103.415 1.00 30.41 923 SER A O 1
ATOM 7383 N N . GLY A 1 924 ? 96.889 63.901 -102.013 1.00 30.09 924 GLY A N 1
ATOM 7384 C CA . GLY A 1 924 ? 95.505 63.885 -101.494 1.00 30.09 924 GLY A CA 1
ATOM 7385 C C . GLY A 1 924 ? 95.134 62.839 -100.434 1.00 30.09 924 GLY A C 1
ATOM 7386 O O . GLY A 1 924 ? 94.459 61.862 -100.731 1.00 30.09 924 GLY A O 1
ATOM 7387 N N . ARG A 1 925 ? 95.501 63.100 -99.174 1.00 37.19 925 ARG A N 1
ATOM 7388 C CA . ARG A 1 925 ? 94.622 62.850 -98.002 1.00 37.19 925 ARG A CA 1
ATOM 7389 C C . ARG A 1 925 ? 93.583 64.012 -97.935 1.00 37.19 925 ARG A C 1
ATOM 7391 O O . ARG A 1 925 ? 93.872 65.012 -98.599 1.00 37.19 925 ARG A O 1
ATOM 7398 N N . PRO A 1 926 ? 92.464 63.984 -97.159 1.00 45.22 926 PRO A N 1
ATOM 7399 C CA . PRO A 1 926 ? 92.378 63.370 -95.821 1.00 45.22 926 PRO A CA 1
ATOM 7400 C C . PRO A 1 926 ? 90.993 62.815 -95.342 1.00 45.22 926 PRO A C 1
ATOM 7402 O O . PRO A 1 926 ? 89.980 62.920 -96.017 1.00 45.22 926 PRO A O 1
ATOM 7405 N N . ASP A 1 927 ? 91.010 62.243 -94.131 1.00 29.70 927 ASP A N 1
ATOM 7406 C CA . ASP A 1 927 ? 90.113 62.447 -92.967 1.00 29.70 927 ASP A CA 1
ATOM 7407 C C . ASP A 1 927 ? 88.554 62.397 -92.992 1.00 29.70 927 ASP A C 1
ATOM 7409 O O . ASP A 1 927 ? 87.878 63.264 -93.533 1.00 29.70 927 ASP A O 1
ATOM 7413 N N . SER A 1 928 ? 88.049 61.548 -92.072 1.00 30.39 928 SER A N 1
ATOM 7414 C CA . SER A 1 928 ? 87.145 61.888 -90.935 1.00 30.39 928 SER A CA 1
ATOM 7415 C C . SER A 1 928 ? 85.605 61.807 -91.002 1.00 30.39 928 SER A C 1
ATOM 7417 O O . SER A 1 928 ? 84.961 62.102 -91.996 1.00 30.39 928 SER A O 1
ATOM 7419 N N . SER A 1 929 ? 85.053 61.536 -89.801 1.00 31.06 929 SER A N 1
ATOM 7420 C CA . SER A 1 929 ? 83.697 61.839 -89.286 1.00 31.06 929 SER A CA 1
ATOM 7421 C C . SER A 1 929 ? 82.493 61.138 -89.961 1.00 31.06 929 SER A C 1
ATOM 7423 O O . SER A 1 929 ? 82.049 61.583 -91.008 1.00 31.06 929 SER A O 1
ATOM 7425 N N . ALA A 1 930 ? 81.932 60.029 -89.445 1.00 35.19 930 ALA A N 1
ATOM 7426 C CA . ALA A 1 930 ? 81.171 59.838 -88.179 1.00 35.19 930 ALA A CA 1
ATOM 7427 C C . ALA A 1 930 ? 79.670 60.240 -88.262 1.00 35.19 930 ALA A C 1
ATOM 7429 O O . ALA A 1 930 ? 79.224 60.683 -89.312 1.00 35.19 930 ALA A O 1
ATOM 7430 N N . VAL A 1 931 ? 78.939 60.116 -87.132 1.00 34.62 931 VAL A N 1
ATOM 7431 C CA . VAL A 1 931 ? 77.541 60.559 -86.842 1.00 34.62 931 VAL A CA 1
ATOM 7432 C C . VAL A 1 931 ? 76.412 59.501 -86.976 1.00 34.62 931 VAL A C 1
ATOM 7434 O O . VAL A 1 931 ? 75.881 59.304 -88.057 1.00 34.62 931 VAL A O 1
ATOM 7437 N N . LEU A 1 932 ? 75.991 58.968 -85.806 1.00 34.38 932 LEU A N 1
ATOM 7438 C CA . LEU A 1 932 ? 74.616 58.599 -85.353 1.00 34.38 932 LEU A CA 1
ATOM 7439 C C . LEU A 1 932 ? 73.768 57.559 -86.148 1.00 34.38 932 LEU A C 1
ATOM 7441 O O . LEU A 1 932 ? 73.858 57.458 -87.360 1.00 34.38 932 LEU A O 1
ATOM 7445 N N . ALA A 1 933 ? 72.834 56.805 -85.544 1.00 38.97 933 ALA A N 1
ATOM 7446 C CA . ALA A 1 933 ? 72.606 56.430 -84.134 1.00 38.97 933 ALA A CA 1
ATOM 7447 C C . ALA A 1 933 ? 71.560 55.298 -84.021 1.00 38.97 933 ALA A C 1
ATOM 7449 O O . ALA A 1 933 ? 70.604 55.280 -84.794 1.00 38.97 933 ALA A O 1
ATOM 7450 N N . SER A 1 934 ? 71.678 54.458 -82.985 1.00 36.59 934 SER A N 1
ATOM 7451 C CA . SER A 1 934 ? 70.621 54.199 -81.987 1.00 36.59 934 SER A CA 1
ATOM 7452 C C . SER A 1 934 ? 71.211 53.501 -80.756 1.00 36.59 934 SER A C 1
ATOM 7454 O O . SER A 1 934 ? 72.407 53.141 -80.818 1.00 36.59 934 SER A O 1
#

Radius of gyration: 106.6 Å; chains: 1; bounding box: 240×112×344 Å

InterPro domains:
  IPR038826 Coiled-coil domain-containing protein 178 [PTHR35088] (49-905)

Sequence (934 aa):
MAASKVVRVEDVLQEGDRVSPMQLLGREEHSGESKSTHGSLSVTALESQKDGSEAAEEEAEAEDEVYPLPENWPRIKQLSRPMSCALSKSRMPCVRKAVSHMELIQNIIEEWFKRTVEEIKSRSSTRCSTASAMAIPKKQLRFRDPSVSSHSRSAISSMSKVSSRGSSATLSVHGLGVDSPESAQEAEEQDDEELDVPYLGAGDVIDEVITLLARLETDRQDTLKRFKTETAAGVTLKQKIDDLCLRRLRELPILVQREHEACIVDLNELQWHLAYTTRTLSKAQKRKDTAELMNSRLKEDIEFVKTHIPLVGEKLVLELEAMDRIKKAQVETNQELMTTKQRQAKTEQKSEEALNKAETERGHIKRELDNVRDNLTLISEELSEAKMTFNSYVHQVDDIGNQLVDNSQELKVLEVKVANVKAAEEMQATKVHALQVKITDAEFEYRRLENENSQAEEELKIMRARNASKLAELERKRKVLEDKHRKVVRRNEELTIDIGDTQEKINRCDQQKIADDKNICRIQREMDRVATMMAATMEEHNSVSSINHHIRDQLNSEQEKAFRTEESLKNRVETLRRQVKEEMHNRTVLQARINSDTAEIDKTRSESAKKKEKADKVANDVGSAVTSVLEKVQKLRSAKAKKNEQKQSLSSQIDETKKQHAQSLQQFGDRLSTITPHYNILRAEVGKLAKELEQMAWKADMMNKKIEEMDASQNMMKKLSVKTEAAVEALLEEQDELNKQLEAARKLDDDLKVQLQGVIDRLVDGESRHSRFLLDRKSVLYQQDDDKVNNLGRNKDLASRYRQLQNQFLVTKEKSLRDYDERLKLESTISDIKQLKSLQSKMHGALAEFFKLNGLYNEGELTRLEQVSSENGLRVGKLQSDMEDALGLITDFLQTKMDGTRARQMAWEAVQRMEEQKKAFNSGRPDSSAVLAS